Protein 3NQI (pdb70)

CATH classification: 2.40.50.500 (+1 more: 2.60.40.3220)

Organism: Bacteroides fragilis (strain ATCC 25285 / DSM 2151 / CCUG 4856 / JCM 11019 / LMG 10263 / NCTC 9343 / Onslow / VPI 2553 / EN-2) (NCBI:txid272559)

InterPro domains:
  IPR038179 NigD-like, N-terminal domain superfamily [G3DSA:2.40.50.500] (22-100)

Radius of gyration: 38.57 Å; Cα contacts (8 Å, |Δi|>4): 2277; chains: 4; bounding box: 58×123×106 Å

Foldseek 3Di:
DDKDKDDWFWDPPCAIWTAFLVGQIEAEPDPDGQDDDASFIFIWDFDPDDVYTYIHTPDRTGHFEAAEEEAQDAPDPPHAAAFWAFQFQWDDDDPGIDAWEDSALFKIKTKTKHFWADDDDPVVVVVGVVQKHWYWYFNLNPQAAQAQEGEIETHIGGPDDNVNQQPTDHIDIDMHMYGCPVVQVSSCVHHVDNHHQKYKYKGFHANPTIGSPDPRTDIDIDIYGRDHPD/DKDKADWFWDPPVAIWTAFLVQAIEAEPDPPGQDDDASFIFIWDFDPDDPRYTYIHTPDRTGHFEAAEEEDADAPGPPHAAAFWAFQDQWDDVDIDHWEASALFKIKTKTKHFWADDDPPVVVVVGVVQWHWYWYFNLNPQAAQAQEGETETHIGGNDDNVNQFPTDHIDIDMHMYGCPVVQVSNCVHHVDNGHQKYKYKGFHANHTTGSPDPRTDIDIDIYGRDDPD/DDKFKADWAWDPPVAIWTAFLVGQIEAEPDPDGQDDDASWIFIWDFPVVYTYIHTPDRTGHFEAAEEEAQDPPDPPHAAALWAFLFQWDDDDPGIDHWEDSALFKIKTKTKHFWADDDDPVVVVVGVVQWHWYWYFNLNVQAAQAQEGEIETHIGGPDDSVNQQPTDHIDIDMHMYGCPVVQVSSCVHHVDNGHQKYKYWGFHANPTTGSPDPRTDTDIDIYGRDHPD/DKDKDDWAWDPPCAIWTAFLVRAIEAEPDPDGQDDDASWIFIWDFPVGNYTYIHTPDRTGHFEAAEEEAQDPPGPPDAAAQWAWQDQWQDDDPDIDAWEDSALFKIKTKTKHFWDPDDDPVVVVVGVVQKHWYWYFNLNPQAAQAQEGEIETHIGGNDDNVNQFPTDHIDIDMHMYGCPVVQVSSCVHHVDNGHQKYKYWGFHANPTTGSPDPRTDIDIDIYGNDHPD

Structure (mmCIF, N/CA/C/O backbone):
data_3NQI
#
_entry.id   3NQI
#
_cell.length_a   157.490
_cell.length_b   77.227
_cell.length_c   97.406
_cell.angle_alpha   90.000
_cell.angle_beta   103.850
_cell.angle_gamma   90.000
#
_symmetry.space_group_name_H-M   'C 1 2 1'
#
loop_
_entity.id
_entity.type
_entity.pdbx_description
1 polymer 'Putative lipoprotein'
2 non-polymer 'CADMIUM ION'
3 non-polymer 'CHLORIDE ION'
4 non-polymer DI(HYDROXYETHYL)ETHER
5 non-polymer 'ACETATE ION'
6 water water
#
loop_
_atom_site.group_PDB
_atom_site.id
_atom_site.type_symbol
_atom_site.label_atom_id
_atom_site.label_alt_id
_atom_site.label_comp_id
_atom_site.label_asym_id
_atom_site.label_entity_id
_atom_site.label_seq_id
_atom_site.pdbx_PDB_ins_code
_atom_site.Cartn_x
_atom_site.Cartn_y
_atom_site.Cartn_z
_atom_site.occupancy
_atom_site.B_iso_or_equiv
_atom_site.auth_seq_id
_atom_site.auth_comp_id
_atom_site.auth_asym_id
_atom_site.auth_atom_id
_atom_site.pdbx_PDB_model_num
ATOM 1 N N . PRO A 1 9 ? -10.012 21.460 34.274 1.00 82.94 30 PRO A N 1
ATOM 2 C CA . PRO A 1 9 ? -9.895 21.673 32.821 1.00 76.57 30 PRO A CA 1
ATOM 3 C C . PRO A 1 9 ? -10.643 20.596 32.037 1.00 74.51 30 PRO A C 1
ATOM 4 O O . PRO A 1 9 ? -10.055 19.575 31.665 1.00 74.64 30 PRO A O 1
ATOM 8 N N . GLN A 1 10 ? -11.939 20.830 31.811 1.00 72.95 31 GLN A N 1
ATOM 9 C CA . GLN A 1 10 ? -12.819 19.864 31.148 1.00 71.49 31 GLN A CA 1
ATOM 10 C C . GLN A 1 10 ? -12.321 19.568 29.737 1.00 66.56 31 GLN A C 1
ATOM 11 O O . GLN A 1 10 ? -11.878 20.476 29.037 1.00 64.40 31 GLN A O 1
ATOM 13 N N . GLN A 1 11 ? -12.398 18.297 29.340 1.00 65.63 32 GLN A N 1
ATOM 14 C CA . GLN A 1 11 ? -12.010 17.844 28.010 1.00 61.05 32 GLN A CA 1
ATOM 15 C C . GLN A 1 11 ? -13.244 17.447 27.203 1.00 58.33 32 GLN A C 1
ATOM 16 O O . GLN A 1 11 ? -14.253 17.082 27.775 1.00 61.34 32 GLN A O 1
ATOM 22 N N . TRP A 1 12 ? -13.164 17.523 25.873 1.00 52.88 33 TRP A N 1
ATOM 23 C CA . TRP A 1 12 ? -14.289 17.179 25.011 1.00 49.57 33 TRP A CA 1
ATOM 24 C C . TRP A 1 12 ? -13.766 16.735 23.642 1.00 44.04 33 TRP A C 1
ATOM 25 O O . TRP A 1 12 ? -12.737 17.216 23.203 1.00 38.85 33 TRP A O 1
ATOM 36 N N . ALA A 1 13 ? -14.423 15.763 23.022 1.00 39.49 34 ALA A N 1
ATOM 37 C CA . ALA A 1 13 ? -14.154 15.447 21.612 1.00 38.42 34 ALA A CA 1
ATOM 38 C C . ALA A 1 13 ? -15.493 15.459 20.964 1.00 37.54 34 ALA A C 1
ATOM 39 O O . ALA A 1 13 ? -16.495 15.183 21.640 1.00 41.47 34 ALA A O 1
ATOM 41 N N . GLY A 1 14 ? -15.544 15.774 19.679 1.00 34.15 35 GLY A N 1
ATOM 42 C CA . GLY A 1 14 ? -16.804 15.755 18.978 1.00 32.73 35 GLY A CA 1
ATOM 43 C C . GLY A 1 14 ? -16.713 16.449 17.626 1.00 28.72 35 GLY A C 1
ATOM 44 O O . GLY A 1 14 ? -15.697 17.040 17.275 1.00 25.64 35 GLY A O 1
ATOM 45 N N . VAL A 1 15 ? -17.849 16.442 16.959 1.00 23.65 36 VAL A N 1
ATOM 46 C CA . VAL A 1 15 ? -18.008 16.937 15.606 1.00 25.95 36 VAL A CA 1
ATOM 47 C C . VAL A 1 15 ? -18.332 18.423 15.721 1.00 26.13 36 VAL A C 1
ATOM 48 O O . VAL A 1 15 ? -19.152 18.822 16.520 1.00 22.42 36 VAL A O 1
ATOM 52 N N . VAL A 1 16 ? -17.698 19.226 14.885 1.00 23.39 37 VAL A N 1
ATOM 53 C CA . VAL A 1 16 ? -17.887 20.674 14.891 1.00 24.32 37 VAL A CA 1
ATOM 54 C C . VAL A 1 16 ? -17.856 21.219 13.489 1.00 22.24 37 VAL A C 1
ATOM 55 O O . VAL A 1 16 ? -17.286 20.640 12.619 1.00 23.80 37 VAL A O 1
ATOM 59 N N . LYS A 1 17 ? -18.470 22.378 13.291 1.00 25.36 38 LYS A N 1
ATOM 60 C CA . LYS A 1 17 ? -18.360 23.091 12.048 1.00 23.73 38 LYS A CA 1
ATOM 61 C C . LYS A 1 17 ? -17.052 23.899 12.131 1.00 25.32 38 LYS A C 1
ATOM 62 O O . LYS A 1 17 ? -16.647 24.312 13.206 1.00 25.18 38 LYS A O 1
ATOM 68 N N . VAL A 1 18 ? -16.399 24.092 10.984 1.00 24.32 39 VAL A N 1
ATOM 69 C CA . VAL A 1 18 ? -15.143 24.815 10.906 1.00 24.48 39 VAL A CA 1
ATOM 70 C C . VAL A 1 18 ? -15.446 26.219 10.368 1.00 30.69 39 VAL A C 1
ATOM 71 O O . VAL A 1 18 ? -16.059 26.347 9.304 1.00 31.47 39 VAL A O 1
ATOM 75 N N . ASN A 1 19 ? -15.024 27.270 11.079 1.00 32.04 40 ASN A N 1
ATOM 76 C CA . ASN A 1 19 ? -15.223 28.643 10.584 1.00 36.27 40 ASN A CA 1
ATOM 77 C C . ASN A 1 19 ? -13.934 29.268 10.037 1.00 39.30 40 ASN A C 1
ATOM 78 O O . ASN A 1 19 ? -12.867 29.055 10.597 1.00 37.47 40 ASN A O 1
ATOM 83 N N . ASP A 1 20 ? -14.034 30.036 8.951 1.00 45.99 41 ASP A N 1
ATOM 84 C CA . ASP A 1 20 ? -12.944 30.921 8.509 1.00 51.97 41 ASP A CA 1
ATOM 85 C C . ASP A 1 20 ? -13.213 32.320 9.071 1.00 56.64 41 ASP A C 1
ATOM 86 O O . ASP A 1 20 ? -14.057 33.036 8.559 1.00 60.14 41 ASP A O 1
ATOM 91 N N . ARG A 1 21 ? -12.493 32.697 10.119 1.00 57.84 42 ARG A N 1
ATOM 92 C CA . ARG A 1 21 ? -12.680 33.990 10.769 1.00 63.11 42 ARG A CA 1
ATOM 93 C C . ARG A 1 21 ? -11.546 34.947 10.342 1.00 66.68 42 ARG A C 1
ATOM 94 O O . ARG A 1 21 ? -10.506 35.009 11.006 1.00 66.02 42 ARG A O 1
ATOM 112 N N . GLY A 1 23 ? -9.393 34.652 8.085 1.00 70.01 44 GLY A N 1
ATOM 113 C CA . GLY A 1 23 ? -8.174 33.851 7.916 1.00 66.88 44 GLY A CA 1
ATOM 114 C C . GLY A 1 23 ? -7.763 32.944 9.073 1.00 61.87 44 GLY A C 1
ATOM 115 O O . GLY A 1 23 ? -6.993 32.004 8.872 1.00 62.59 44 GLY A O 1
ATOM 116 N N . TYR A 1 24 ? -8.241 33.216 10.285 1.00 57.93 45 TYR A N 1
ATOM 117 C CA . TYR A 1 24 ? -7.970 32.341 11.418 1.00 52.16 45 TYR A CA 1
ATOM 118 C C . TYR A 1 24 ? -9.118 31.339 11.499 1.00 46.47 45 TYR A C 1
ATOM 119 O O . TYR A 1 24 ? -10.265 31.695 11.243 1.00 47.93 45 TYR A O 1
ATOM 128 N N . VAL A 1 25 ? -8.822 30.100 11.878 1.00 39.69 46 VAL A N 1
ATOM 129 C CA . VAL A 1 25 ? -9.855 29.068 11.974 1.00 34.16 46 VAL A CA 1
ATOM 130 C C . VAL A 1 25 ? -10.452 29.005 13.368 1.00 31.89 46 VAL A C 1
ATOM 131 O O . VAL A 1 25 ? -9.710 28.948 14.341 1.00 33.69 46 VAL A O 1
ATOM 135 N N . THR A 1 26 ? -11.782 29.023 13.484 1.00 31.41 47 THR A N 1
ATOM 136 C CA . THR A 1 26 ? -12.433 28.650 14.750 1.00 32.07 47 THR A CA 1
ATOM 137 C C . THR A 1 26 ? -13.414 27.500 14.466 1.00 29.82 47 THR A C 1
ATOM 138 O O . THR A 1 26 ? -13.571 27.094 13.326 1.00 28.68 47 THR A O 1
ATOM 142 N N . PHE A 1 27 ? -14.056 27.007 15.507 1.00 26.63 48 PHE A N 1
ATOM 143 C CA . PHE A 1 27 ? -15.078 25.962 15.386 1.00 28.84 48 PHE A CA 1
ATOM 144 C C . PHE A 1 27 ? -16.402 26.341 16.042 1.00 31.28 48 PHE A C 1
ATOM 145 O O . PHE A 1 27 ? -16.447 27.234 16.893 1.00 33.66 48 PHE A O 1
ATOM 153 N N . THR A 1 28 ? -17.473 25.670 15.629 1.00 30.74 49 THR A N 1
ATOM 154 C CA . THR A 1 28 ? -18.806 25.832 16.256 1.00 34.60 49 THR A CA 1
ATOM 155 C C . THR A 1 28 ? -19.385 24.468 16.603 1.00 32.74 49 THR A C 1
ATOM 156 O O . THR A 1 28 ? -19.502 23.628 15.722 1.00 29.30 49 THR A O 1
ATOM 160 N N . ASP A 1 29 ? -19.739 24.233 17.875 1.00 34.13 50 ASP A N 1
ATOM 161 C CA . ASP A 1 29 ? -20.278 22.917 18.243 1.00 34.89 50 ASP A CA 1
ATOM 162 C C . ASP A 1 29 ? -21.755 22.843 17.862 1.00 37.53 50 ASP A C 1
ATOM 163 O O . ASP A 1 29 ? -22.324 23.822 17.360 1.00 37.27 50 ASP A O 1
ATOM 168 N N . ALA A 1 30 ? -22.361 21.672 18.073 1.00 39.65 51 ALA A N 1
ATOM 169 C CA . ALA A 1 30 ? -23.780 21.425 17.695 1.00 42.03 51 ALA A CA 1
ATOM 170 C C . ALA A 1 30 ? -24.763 22.296 18.485 1.00 46.46 51 ALA A C 1
ATOM 171 O O . ALA A 1 30 ? -25.849 22.611 18.008 1.00 49.61 51 ALA A O 1
ATOM 173 N N . ALA A 1 31 ? -24.370 22.708 19.677 1.00 48.12 52 ALA A N 1
ATOM 174 C CA . ALA A 1 31 ? -25.160 23.661 20.461 1.00 53.23 52 ALA A CA 1
ATOM 175 C C . ALA A 1 31 ? -25.087 25.104 19.931 1.00 53.68 52 ALA A C 1
ATOM 176 O O . ALA A 1 31 ? -25.824 25.954 20.427 1.00 57.18 52 ALA A O 1
ATOM 178 N N . GLY A 1 32 ? -24.227 25.365 18.937 1.00 49.38 53 GLY A N 1
ATOM 179 C CA . GLY A 1 32 ? -23.993 26.709 18.406 1.00 49.52 53 GLY A CA 1
ATOM 180 C C . GLY A 1 32 ? -22.936 27.548 19.120 1.00 50.95 53 GLY A C 1
ATOM 181 O O . GLY A 1 32 ? -22.775 28.719 18.815 1.00 51.67 53 GLY A O 1
ATOM 182 N N . THR A 1 33 ? -22.199 26.970 20.068 1.00 49.76 54 THR A N 1
ATOM 183 C CA . THR A 1 33 ? -21.151 27.704 20.764 1.00 51.00 54 THR A CA 1
ATOM 184 C C . THR A 1 33 ? -19.904 27.807 19.876 1.00 46.48 54 THR A C 1
ATOM 185 O O . THR A 1 33 ? -19.460 26.792 19.334 1.00 41.26 54 THR A O 1
ATOM 189 N N . GLU A 1 34 ? -19.344 29.002 19.719 1.00 46.44 55 GLU A N 1
ATOM 190 C CA . GLU A 1 34 ? -18.068 29.142 18.999 1.00 44.07 55 GLU A CA 1
ATOM 191 C C . GLU A 1 34 ? -16.906 28.718 19.909 1.00 43.03 55 GLU A C 1
ATOM 192 O O . GLU A 1 34 ? -16.821 29.127 21.068 1.00 43.99 55 GLU A O 1
ATOM 198 N N . LEU A 1 35 ? -16.019 27.879 19.378 1.00 38.44 56 LEU A N 1
ATOM 199 C CA . LEU A 1 35 ? -14.833 27.420 20.120 1.00 37.06 56 LEU A CA 1
ATOM 200 C C . LEU A 1 35 ? -13.598 28.072 19.495 1.00 35.90 56 LEU A C 1
ATOM 201 O O . LEU A 1 35 ? -13.346 27.901 18.293 1.00 32.96 56 LEU A O 1
ATOM 206 N N . ILE A 1 36 ? -12.863 28.832 20.317 1.00 36.73 57 ILE A N 1
ATOM 207 C CA . ILE A 1 36 ? -11.740 29.649 19.845 1.00 39.45 57 ILE A CA 1
ATOM 208 C C . ILE A 1 36 ? -10.397 29.022 20.260 1.00 36.79 57 ILE A C 1
ATOM 209 O O . ILE A 1 36 ? -10.069 29.005 21.446 1.00 38.17 57 ILE A O 1
ATOM 214 N N . PRO A 1 37 ? -9.626 28.517 19.303 1.00 34.16 58 PRO A N 1
ATOM 215 C CA . PRO A 1 37 ? -8.343 27.925 19.673 1.00 34.51 58 PRO A CA 1
ATOM 216 C C . PRO A 1 37 ? -7.351 28.960 20.166 1.00 34.78 58 PRO A C 1
ATOM 217 O O . PRO A 1 37 ? -7.281 30.064 19.624 1.00 36.24 58 PRO A O 1
ATOM 221 N N . THR A 1 38 ? -6.638 28.602 21.223 1.00 34.54 59 THR A N 1
ATOM 222 C CA . THR A 1 38 ? -5.561 29.403 21.755 1.00 36.59 59 THR A CA 1
ATOM 223 C C . THR A 1 38 ? -4.203 28.708 21.591 1.00 35.12 59 THR A C 1
ATOM 224 O O . THR A 1 38 ? -3.201 29.190 22.111 1.00 34.73 59 THR A O 1
ATOM 228 N N . ASN A 1 39 ? -4.155 27.575 20.902 1.00 32.23 60 ASN A N 1
ATOM 229 C CA . ASN A 1 39 ? -2.869 26.962 20.546 1.00 32.89 60 ASN A CA 1
ATOM 230 C C . ASN A 1 39 ? -1.928 27.990 19.916 1.00 33.75 60 ASN A C 1
ATOM 231 O O . ASN A 1 39 ? -2.373 28.884 19.181 1.00 33.54 60 ASN A O 1
ATOM 236 N N . THR A 1 40 ? -0.641 27.893 20.243 1.00 34.61 61 THR A N 1
ATOM 237 C CA . THR A 1 40 ? 0.362 28.827 19.746 1.00 35.71 61 THR A CA 1
ATOM 238 C C . THR A 1 40 ? 0.741 28.530 18.299 1.00 35.17 61 THR A C 1
ATOM 239 O O . THR A 1 40 ? 1.181 29.428 17.584 1.00 40.57 61 THR A O 1
ATOM 243 N N . ILE A 1 41 ? 0.586 27.289 17.852 1.00 31.72 62 ILE A N 1
ATOM 244 C CA . ILE A 1 41 ? 0.751 26.968 16.421 1.00 32.84 62 ILE A CA 1
ATOM 245 C C . ILE A 1 41 ? -0.622 27.120 15.743 1.00 31.66 62 ILE A C 1
ATOM 246 O O . ILE A 1 41 ? -1.589 26.508 16.192 1.00 29.44 62 ILE A O 1
ATOM 251 N N . PRO A 1 42 ? -0.716 27.938 14.670 1.00 33.73 63 PRO A N 1
ATOM 252 C CA . PRO A 1 42 ? -2.004 28.177 14.010 1.00 33.96 63 PRO A CA 1
ATOM 253 C C . PRO A 1 42 ? -2.679 26.928 13.467 1.00 30.89 63 PRO A C 1
ATOM 254 O O . PRO A 1 42 ? -2.036 26.075 12.910 1.00 31.37 63 PRO A O 1
ATOM 258 N N . VAL A 1 43 ? -3.998 26.866 13.610 1.00 33.29 64 VAL A N 1
ATOM 259 C CA . VAL A 1 43 ? -4.832 25.830 12.967 1.00 30.20 64 VAL A CA 1
ATOM 260 C C . VAL A 1 43 ? -4.906 26.138 11.500 1.00 30.11 64 VAL A C 1
ATOM 261 O O . VAL A 1 43 ? -5.234 27.259 11.116 1.00 31.16 64 VAL A O 1
ATOM 265 N N . THR A 1 44 ? -4.539 25.173 10.671 1.00 28.87 65 THR A N 1
ATOM 266 C CA . THR A 1 44 ? -4.563 25.358 9.232 1.00 31.44 65 THR A CA 1
ATOM 267 C C . THR A 1 44 ? -5.533 24.414 8.489 1.00 32.12 65 THR A C 1
ATOM 268 O O . THR A 1 44 ? -5.543 24.354 7.254 1.00 33.32 65 THR A O 1
ATOM 272 N N . LEU A 1 45 ? -6.343 23.683 9.221 1.00 29.56 66 LEU A N 1
ATOM 273 C CA . LEU A 1 45 ? -7.352 22.758 8.614 1.00 28.92 66 LEU A CA 1
ATOM 274 C C . LEU A 1 45 ? -8.263 23.414 7.566 1.00 30.36 66 LEU A C 1
ATOM 275 O O . LEU A 1 45 ? -8.904 24.437 7.850 1.00 31.25 66 LEU A O 1
ATOM 280 N N . ASN A 1 46 ? -8.277 22.862 6.350 1.00 32.77 67 ASN A N 1
ATOM 281 C CA . ASN A 1 46 ? -9.169 23.318 5.284 1.00 35.44 67 ASN A CA 1
ATOM 282 C C . ASN A 1 46 ? -10.329 22.299 5.155 1.00 33.43 67 ASN A C 1
ATOM 283 O O . ASN A 1 46 ? -10.213 21.325 4.427 1.00 35.03 67 ASN A O 1
ATOM 288 N N . ALA A 1 47 ? -11.386 22.486 5.922 1.00 30.41 68 ALA A N 1
ATOM 289 C CA . ALA A 1 47 ? -12.517 21.565 5.880 1.00 28.64 68 ALA A CA 1
ATOM 290 C C . ALA A 1 47 ? -13.720 22.406 6.195 1.00 29.54 68 ALA A C 1
ATOM 291 O O . ALA A 1 47 ? -13.584 23.509 6.714 1.00 29.94 68 ALA A O 1
ATOM 293 N N . ARG A 1 48 ? -14.890 21.888 5.885 1.00 26.11 69 ARG A N 1
ATOM 294 C CA . ARG A 1 48 ? -16.138 22.546 6.223 1.00 27.57 69 ARG A CA 1
ATOM 295 C C . ARG A 1 48 ? -16.566 22.036 7.576 1.00 25.05 69 ARG A C 1
ATOM 296 O O . ARG A 1 48 ? -17.094 22.800 8.402 1.00 25.72 69 ARG A O 1
ATOM 312 N N . ALA A 1 50 ? -15.379 19.127 11.027 1.00 15.85 71 ALA A N 1
ATOM 313 C CA . ALA A 1 50 ? -14.211 18.477 11.631 1.00 19.12 71 ALA A CA 1
ATOM 314 C C . ALA A 1 50 ? -14.563 17.691 12.874 1.00 20.18 71 ALA A C 1
ATOM 315 O O . ALA A 1 50 ? -15.633 17.864 13.386 1.00 21.71 71 ALA A O 1
ATOM 317 N N . TYR A 1 51 ? -13.704 16.762 13.247 1.00 21.39 72 TYR A N 1
ATOM 318 C CA . TYR A 1 51 ? -13.707 16.138 14.571 1.00 22.26 72 TYR A CA 1
ATOM 319 C C . TYR A 1 51 ? -12.523 16.714 15.383 1.00 22.94 72 TYR A C 1
ATOM 320 O O . TYR A 1 51 ? -11.364 16.665 14.947 1.00 23.77 72 TYR A O 1
ATOM 329 N N . ILE A 1 52 ? -12.791 17.261 16.555 1.00 24.92 73 ILE A N 1
ATOM 330 C CA . ILE A 1 52 ? -11.723 17.793 17.398 1.00 24.45 73 ILE A CA 1
ATOM 331 C C . ILE A 1 52 ? -11.741 17.135 18.755 1.00 27.39 73 ILE A C 1
ATOM 332 O O . ILE A 1 52 ? -12.754 16.597 19.163 1.00 26.39 73 ILE A O 1
ATOM 337 N N . TYR A 1 53 ? -10.595 17.201 19.403 1.00 28.16 74 TYR A N 1
ATOM 338 C CA . TYR A 1 53 ? -10.367 16.739 20.727 1.00 32.68 74 TYR A CA 1
ATOM 339 C C . TYR A 1 53 ? -9.749 17.937 21.449 1.00 33.81 74 TYR A C 1
ATOM 340 O O . TYR A 1 53 ? -8.700 18.457 21.062 1.00 33.80 74 TYR A O 1
ATOM 349 N N . CYS A 1 54 ? -10.404 18.401 22.497 1.00 37.30 75 CYS A N 1
ATOM 350 C CA . CYS A 1 54 ? -10.010 19.650 23.073 1.00 37.42 75 CYS A CA 1
ATOM 351 C C . CYS A 1 54 ? -10.196 19.741 24.589 1.00 39.89 75 CYS A C 1
ATOM 352 O O . CYS A 1 54 ? -10.812 18.866 25.240 1.00 39.43 75 CYS A O 1
ATOM 355 N N . GLN A 1 55 ? -9.614 20.796 25.147 1.00 39.49 76 GLN A N 1
ATOM 356 C CA . GLN A 1 55 ? -9.925 21.166 26.524 1.00 45.40 76 GLN A CA 1
ATOM 357 C C . GLN A 1 55 ? -10.270 22.655 26.638 1.00 46.42 76 GLN A C 1
ATOM 358 O O . GLN A 1 55 ? -9.822 23.482 25.838 1.00 43.63 76 GLN A O 1
ATOM 364 N N . VAL A 1 56 ? -11.121 22.976 27.611 1.00 51.42 77 VAL A N 1
ATOM 365 C CA . VAL A 1 56 ? -11.541 24.348 27.857 1.00 53.61 77 VAL A CA 1
ATOM 366 C C . VAL A 1 56 ? -10.443 25.016 28.673 1.00 54.86 77 VAL A C 1
ATOM 367 O O . VAL A 1 56 ? -9.941 24.439 29.648 1.00 58.60 77 VAL A O 1
ATOM 371 N N . ASP A 1 57 ? -10.040 26.217 28.259 1.00 54.49 78 ASP A N 1
ATOM 372 C CA . ASP A 1 57 ? -8.999 26.952 28.966 1.00 57.75 78 ASP A CA 1
ATOM 373 C C . ASP A 1 57 ? -9.571 27.501 30.273 1.00 63.54 78 ASP A C 1
ATOM 374 O O . ASP A 1 57 ? -10.763 27.784 30.360 1.00 65.61 78 ASP A O 1
ATOM 379 N N . GLU A 1 58 ? -8.708 27.649 31.271 1.00 68.02 79 GLU A N 1
ATOM 380 C CA . GLU A 1 58 ? -9.098 28.140 32.588 1.00 74.84 79 GLU A CA 1
ATOM 381 C C . GLU A 1 58 ? -9.369 29.660 32.542 1.00 77.42 79 GLU A C 1
ATOM 382 O O . GLU A 1 58 ? -8.682 30.383 31.809 1.00 75.76 79 GLU A O 1
ATOM 388 N N . GLY A 1 59 ? -10.359 30.118 33.320 1.00 82.23 80 GLY A N 1
ATOM 389 C CA . GLY A 1 59 ? -10.816 31.522 33.346 1.00 85.59 80 GLY A CA 1
ATOM 390 C C . GLY A 1 59 ? -12.116 31.761 32.569 1.00 86.62 80 GLY A C 1
ATOM 391 O O . GLY A 1 59 ? -12.093 32.396 31.514 1.00 86.30 80 GLY A O 1
ATOM 392 N N . GLN A 1 60 ? -13.251 31.269 33.075 1.00 89.17 81 GLN A N 1
ATOM 393 C CA . GLN A 1 60 ? -14.536 31.377 32.352 1.00 89.94 81 GLN A CA 1
ATOM 394 C C . GLN A 1 60 ? -15.278 32.665 32.674 1.00 94.14 81 GLN A C 1
ATOM 395 O O . GLN A 1 60 ? -16.461 32.795 32.350 1.00 97.48 81 GLN A O 1
ATOM 397 N N . LYS A 1 67 ? -21.177 33.328 24.356 1.00 79.29 88 LYS A N 1
ATOM 398 C CA . LYS A 1 67 ? -21.417 32.627 23.107 1.00 74.62 88 LYS A CA 1
ATOM 399 C C . LYS A 1 67 ? -20.133 32.011 22.530 1.00 69.02 88 LYS A C 1
ATOM 400 O O . LYS A 1 67 ? -20.189 31.310 21.522 1.00 64.32 88 LYS A O 1
ATOM 402 N N . SER A 1 68 ? -18.991 32.279 23.172 1.00 68.58 89 SER A N 1
ATOM 403 C CA . SER A 1 68 ? -17.673 31.847 22.703 1.00 64.52 89 SER A CA 1
ATOM 404 C C . SER A 1 68 ? -16.865 31.317 23.856 1.00 62.57 89 SER A C 1
ATOM 405 O O . SER A 1 68 ? -16.896 31.879 24.924 1.00 65.58 89 SER A O 1
ATOM 408 N N . ILE A 1 69 ? -16.114 30.259 23.620 1.00 56.57 90 ILE A N 1
ATOM 409 C CA . ILE A 1 69 ? -15.294 29.634 24.641 1.00 55.70 90 ILE A CA 1
ATOM 410 C C . ILE A 1 69 ? -13.897 29.471 24.045 1.00 50.32 90 ILE A C 1
ATOM 411 O O . ILE A 1 69 ? -13.754 29.032 22.901 1.00 44.68 90 ILE A O 1
ATOM 416 N N . LYS A 1 70 ? -12.876 29.834 24.809 1.00 48.42 91 LYS A N 1
ATOM 417 C CA . LYS A 1 70 ? -11.492 29.642 24.373 1.00 46.82 91 LYS A CA 1
ATOM 418 C C . LYS A 1 70 ? -11.080 28.198 24.655 1.00 43.08 91 LYS A C 1
ATOM 419 O O . LYS A 1 70 ? -11.298 27.703 25.766 1.00 43.76 91 LYS A O 1
ATOM 425 N N . ILE A 1 71 ? -10.497 27.521 23.670 1.00 37.85 92 ILE A N 1
ATOM 426 C CA . ILE A 1 71 ? -10.086 26.129 23.857 1.00 36.94 92 ILE A CA 1
ATOM 427 C C . ILE A 1 71 ? -8.622 25.878 23.480 1.00 35.84 92 ILE A C 1
ATOM 428 O O . ILE A 1 71 ? -8.019 26.617 22.733 1.00 34.84 92 ILE A O 1
ATOM 433 N N . THR A 1 72 ? -8.084 24.797 24.012 1.00 37.24 93 THR A N 1
ATOM 434 C CA . THR A 1 72 ? -6.803 24.266 23.585 1.00 36.56 93 THR A CA 1
ATOM 435 C C . THR A 1 72 ? -7.068 22.927 22.901 1.00 32.61 93 THR A C 1
ATOM 436 O O . THR A 1 72 ? -7.602 22.018 23.507 1.00 32.32 93 THR A O 1
ATOM 440 N N . LEU A 1 73 ? -6.703 22.819 21.621 1.00 29.82 94 LEU A N 1
ATOM 441 C CA . LEU A 1 73 ? -6.785 21.567 20.915 1.00 29.47 94 LEU A CA 1
ATOM 442 C C . LEU A 1 73 ? -5.733 20.639 21.483 1.00 32.14 94 LEU A C 1
ATOM 443 O O . LEU A 1 73 ? -4.578 21.047 21.710 1.00 32.31 94 LEU A O 1
ATOM 448 N N . LEU A 1 74 ? -6.143 19.398 21.730 1.00 32.63 95 LEU A N 1
ATOM 449 C CA . LEU A 1 74 ? -5.266 18.356 22.253 1.00 33.93 95 LEU A CA 1
ATOM 450 C C . LEU A 1 74 ? -4.763 17.358 21.168 1.00 34.59 95 LEU A C 1
ATOM 451 O O . LEU A 1 74 ? -3.975 16.452 21.458 1.00 37.40 95 LEU A O 1
ATOM 456 N N . ALA A 1 75 ? -5.219 17.509 19.926 1.00 31.51 96 ALA A N 1
ATOM 457 C CA . ALA A 1 75 ? -4.756 16.664 18.834 1.00 31.29 96 ALA A CA 1
ATOM 458 C C . ALA A 1 75 ? -4.927 17.491 17.606 1.00 28.51 96 ALA A C 1
ATOM 459 O O . ALA A 1 75 ? -5.665 18.466 17.633 1.00 27.18 96 ALA A O 1
ATOM 461 N N . ASP A 1 76 ? -4.264 17.102 16.523 1.00 27.61 97 ASP A N 1
ATOM 462 C CA . ASP A 1 76 ? -4.466 17.801 15.257 1.00 28.73 97 ASP A CA 1
ATOM 463 C C . ASP A 1 76 ? -5.924 17.646 14.766 1.00 28.45 97 ASP A C 1
ATOM 464 O O . ASP A 1 76 ? -6.410 16.533 14.603 1.00 27.75 97 ASP A O 1
ATOM 469 N N . PRO A 1 77 ? -6.620 18.757 14.513 1.00 26.67 98 PRO A N 1
ATOM 470 C CA . PRO A 1 77 ? -8.019 18.612 14.089 1.00 27.64 98 PRO A CA 1
ATOM 471 C C . PRO A 1 77 ? -8.147 17.747 12.838 1.00 27.42 98 PRO A C 1
ATOM 472 O O . PRO A 1 77 ? -7.275 17.759 11.990 1.00 27.41 98 PRO A O 1
ATOM 476 N N . THR A 1 78 ? -9.201 16.959 12.737 1.00 24.99 99 THR A N 1
ATOM 477 C CA . THR A 1 78 ? -9.385 16.100 11.555 1.00 24.93 99 THR A CA 1
ATOM 478 C C . THR A 1 78 ? -10.570 16.531 10.699 1.00 21.70 99 THR A C 1
ATOM 479 O O . THR A 1 78 ? -11.680 16.578 11.155 1.00 20.46 99 THR A O 1
ATOM 483 N N . GLY A 1 79 ? -10.379 16.729 9.407 1.00 21.86 100 GLY A N 1
ATOM 484 C CA . GLY A 1 79 ? -11.508 17.057 8.582 1.00 24.25 100 GLY A CA 1
ATOM 485 C C . GLY A 1 79 ? -12.355 15.821 8.332 1.00 23.69 100 GLY A C 1
ATOM 486 O O . GLY A 1 79 ? -11.830 14.732 8.182 1.00 23.40 100 GLY A O 1
ATOM 487 N N . ILE A 1 80 ? -13.674 15.974 8.275 1.00 19.15 101 ILE A N 1
ATOM 488 C CA . ILE A 1 80 ? -14.524 14.802 8.045 1.00 17.69 101 ILE A CA 1
ATOM 489 C C . ILE A 1 80 ? -15.572 14.985 6.937 1.00 20.98 101 ILE A C 1
ATOM 490 O O . ILE A 1 80 ? -16.611 14.326 6.930 1.00 21.76 101 ILE A O 1
ATOM 495 N N . ASP A 1 81 ? -15.319 15.908 6.018 1.00 23.05 102 ASP A N 1
ATOM 496 C CA . ASP A 1 81 ? -16.234 16.177 4.913 1.00 23.35 102 ASP A CA 1
ATOM 497 C C . ASP A 1 81 ? -16.388 14.963 4.010 1.00 23.63 102 ASP A C 1
ATOM 498 O O . ASP A 1 81 ? -15.402 14.324 3.644 1.00 22.04 102 ASP A O 1
ATOM 503 N N . ALA A 1 82 ? -17.630 14.687 3.620 1.00 19.95 103 ALA A N 1
ATOM 504 C CA . ALA A 1 82 ? -17.944 13.671 2.639 1.00 20.82 103 ALA A CA 1
ATOM 505 C C . ALA A 1 82 ? -18.998 14.166 1.620 1.00 21.43 103 ALA A C 1
ATOM 506 O O . ALA A 1 82 ? -19.674 15.156 1.846 1.00 18.90 103 ALA A O 1
ATOM 508 N N . THR A 1 83 ? -19.053 13.523 0.447 1.00 18.56 104 THR A N 1
ATOM 509 C CA . THR A 1 83 ? -19.909 13.963 -0.631 1.00 19.87 104 THR A CA 1
ATOM 510 C C . THR A 1 83 ? -21.325 13.430 -0.639 1.00 20.81 104 THR A C 1
ATOM 511 O O . THR A 1 83 ? -21.556 12.233 -0.521 1.00 19.96 104 THR A O 1
ATOM 515 N N . ALA A 1 84 ? -22.275 14.344 -0.761 1.00 19.51 105 ALA A N 1
ATOM 516 C CA . ALA A 1 84 ? -23.684 13.969 -0.986 1.00 21.73 105 ALA A CA 1
ATOM 517 C C . ALA A 1 84 ? -24.078 14.422 -2.386 1.00 23.63 105 ALA A C 1
ATOM 518 O O . ALA A 1 84 ? -23.767 15.532 -2.787 1.00 24.03 105 ALA A O 1
ATOM 520 N N . ILE A 1 85 ? -24.698 13.552 -3.153 1.00 21.44 106 ILE A N 1
ATOM 521 C CA . ILE A 1 85 ? -25.104 13.876 -4.492 1.00 22.20 106 ILE A CA 1
ATOM 522 C C . ILE A 1 85 ? -26.584 13.540 -4.804 1.00 25.48 106 ILE A C 1
ATOM 523 O O . ILE A 1 85 ? -27.230 12.751 -4.084 1.00 23.50 106 ILE A O 1
ATOM 528 N N . THR A 1 86 ? -27.124 14.165 -5.865 1.00 23.68 107 THR A N 1
ATOM 529 C CA . THR A 1 86 ? -28.404 13.784 -6.402 1.00 26.27 107 THR A CA 1
ATOM 530 C C . THR A 1 86 ? -28.108 13.273 -7.783 1.00 28.17 107 THR A C 1
ATOM 531 O O . THR A 1 86 ? -27.219 13.764 -8.436 1.00 29.26 107 THR A O 1
ATOM 535 N N . THR A 1 87 ? -28.812 12.245 -8.187 1.00 26.79 108 THR A N 1
ATOM 536 C CA . THR A 1 87 ? -28.764 11.782 -9.560 1.00 30.11 108 THR A CA 1
ATOM 537 C C . THR A 1 87 ? -30.170 11.182 -9.786 1.00 28.57 108 THR A C 1
ATOM 538 O O . THR A 1 87 ? -30.830 10.845 -8.832 1.00 26.06 108 THR A O 1
ATOM 542 N N . PRO A 1 88 ? -30.640 11.115 -11.021 1.00 29.36 109 PRO A N 1
ATOM 543 C CA . PRO A 1 88 ? -32.044 10.694 -11.185 1.00 31.94 109 PRO A CA 1
ATOM 544 C C . PRO A 1 88 ? -32.342 9.262 -10.781 1.00 30.41 109 PRO A C 1
ATOM 545 O O . PRO A 1 88 ? -33.356 9.011 -10.176 1.00 29.14 109 PRO A O 1
ATOM 549 N N . LYS A 1 89 ? -31.458 8.338 -11.129 1.00 31.57 110 LYS A N 1
ATOM 550 C CA . LYS A 1 89 ? -31.646 6.920 -10.833 1.00 31.43 110 LYS A CA 1
ATOM 551 C C . LYS A 1 89 ? -30.316 6.149 -10.863 1.00 32.59 110 LYS A C 1
ATOM 552 O O . LYS A 1 89 ? -29.297 6.690 -11.264 1.00 33.27 110 LYS A O 1
ATOM 558 N N . VAL A 1 90 ? -30.338 4.876 -10.493 1.00 32.78 111 VAL A N 1
ATOM 559 C CA . VAL A 1 90 ? -29.115 4.078 -10.491 1.00 35.36 111 VAL A CA 1
ATOM 560 C C . VAL A 1 90 ? -28.527 4.001 -11.903 1.00 38.34 111 VAL A C 1
ATOM 561 O O . VAL A 1 90 ? -29.250 3.794 -12.861 1.00 39.79 111 VAL A O 1
ATOM 565 N N . GLY A 1 91 ? -27.219 4.213 -12.033 1.00 42.47 112 GLY A N 1
ATOM 566 C CA . GLY A 1 91 ? -26.534 4.092 -13.339 1.00 44.88 112 GLY A CA 1
ATOM 567 C C . GLY A 1 91 ? -26.327 5.399 -14.093 1.00 47.80 112 GLY A C 1
ATOM 568 O O . GLY A 1 91 ? -25.674 5.406 -15.143 1.00 51.08 112 GLY A O 1
ATOM 569 N N . GLU A 1 92 ? -26.875 6.502 -13.583 1.00 48.25 113 GLU A N 1
ATOM 570 C CA . GLU A 1 92 ? -26.717 7.821 -14.222 1.00 49.49 113 GLU A CA 1
ATOM 571 C C . GLU A 1 92 ? -25.512 8.547 -13.663 1.00 48.97 113 GLU A C 1
ATOM 572 O O . GLU A 1 92 ? -24.952 8.153 -12.647 1.00 46.94 113 GLU A O 1
ATOM 578 N N . SER A 1 93 ? -25.166 9.649 -14.319 1.00 50.66 114 SER A N 1
ATOM 579 C CA . SER A 1 93 ? -24.015 10.489 -13.968 1.00 50.48 114 SER A CA 1
ATOM 580 C C . SER A 1 93 ? -23.887 10.854 -12.487 1.00 47.76 114 SER A C 1
ATOM 581 O O . SER A 1 93 ? -24.830 11.314 -11.846 1.00 48.57 114 SER A O 1
ATOM 584 N N . GLY A 1 94 ? -22.684 10.674 -11.966 1.00 45.40 115 GLY A N 1
ATOM 585 C CA . GLY A 1 94 ? -22.418 10.858 -10.553 1.00 42.12 115 GLY A CA 1
ATOM 586 C C . GLY A 1 94 ? -22.746 9.664 -9.671 1.00 38.87 115 GLY A C 1
ATOM 587 O O . GLY A 1 94 ? -22.376 9.673 -8.494 1.00 39.27 115 GLY A O 1
ATOM 588 N N . ASP A 1 95 ? -23.464 8.658 -10.180 1.00 37.65 116 ASP A N 1
ATOM 589 C CA . ASP A 1 95 ? -23.814 7.493 -9.321 1.00 35.85 116 ASP A CA 1
ATOM 590 C C . ASP A 1 95 ? -22.553 6.689 -8.960 1.00 33.93 116 ASP A C 1
ATOM 591 O O . ASP A 1 95 ? -21.549 6.739 -9.663 1.00 33.88 116 ASP A O 1
ATOM 596 N N . VAL A 1 96 ? -22.623 5.982 -7.855 1.00 29.87 117 VAL A N 1
ATOM 597 C CA . VAL A 1 96 ? -21.504 5.227 -7.306 1.00 28.34 117 VAL A CA 1
ATOM 598 C C . VAL A 1 96 ? -22.013 3.809 -6.988 1.00 28.46 117 VAL A C 1
ATOM 599 O O . VAL A 1 96 ? -23.119 3.640 -6.461 1.00 27.17 117 VAL A O 1
ATOM 603 N N . THR A 1 97 ? -21.209 2.803 -7.299 1.00 27.21 118 THR A N 1
ATOM 604 C CA A THR A 1 97 ? -21.554 1.415 -7.016 0.70 26.75 118 THR A CA 1
ATOM 605 C CA B THR A 1 97 ? -21.559 1.416 -7.002 0.30 26.85 118 THR A CA 1
ATOM 606 C C . THR A 1 97 ? -20.829 0.972 -5.741 1.00 24.86 118 THR A C 1
ATOM 607 O O . THR A 1 97 ? -19.607 1.102 -5.632 1.00 25.42 118 THR A O 1
ATOM 614 N N . THR A 1 98 ? -21.583 0.488 -4.761 1.00 23.24 119 THR A N 1
ATOM 615 C CA . THR A 1 98 ? -20.983 -0.031 -3.552 1.00 21.66 119 THR A CA 1
ATOM 616 C C . THR A 1 98 ? -20.153 -1.283 -3.860 1.00 22.36 119 THR A C 1
ATOM 617 O O . THR A 1 98 ? -20.591 -2.140 -4.649 1.00 23.81 119 THR A O 1
ATOM 621 N N . ASN A 1 99 ? -18.939 -1.364 -3.314 1.00 19.49 120 ASN A N 1
ATOM 622 C CA . ASN A 1 99 ? -18.164 -2.589 -3.426 1.00 20.37 120 ASN A CA 1
ATOM 623 C C . ASN A 1 99 ? -17.652 -3.174 -2.143 1.00 19.96 120 ASN A C 1
ATOM 624 O O . ASN A 1 99 ? -16.830 -4.111 -2.170 1.00 23.09 120 ASN A O 1
ATOM 629 N N . ALA A 1 100 ? -18.153 -2.681 -1.028 1.00 20.70 121 ALA A N 1
ATOM 630 C CA . ALA A 1 100 ? -17.758 -3.179 0.278 1.00 19.57 121 ALA A CA 1
ATOM 631 C C . ALA A 1 100 ? -18.861 -2.909 1.250 1.00 20.39 121 ALA A C 1
ATOM 632 O O . ALA A 1 100 ? -19.587 -1.939 1.089 1.00 19.31 121 ALA A O 1
ATOM 634 N N . PRO A 1 101 ? -19.016 -3.789 2.254 1.00 21.00 122 PRO A N 1
ATOM 635 C CA . PRO A 1 101 ? -19.946 -3.557 3.303 1.00 20.26 122 PRO A CA 1
ATOM 636 C C . PRO A 1 101 ? -19.291 -2.822 4.488 1.00 22.95 122 PRO A C 1
ATOM 637 O O . PRO A 1 101 ? -18.133 -3.133 4.845 1.00 19.83 122 PRO A O 1
ATOM 641 N N . VAL A 1 102 ? -20.064 -1.936 5.134 1.00 21.51 123 VAL A N 1
ATOM 642 C CA . VAL A 1 102 ? -19.676 -1.383 6.426 1.00 21.97 123 VAL A CA 1
ATOM 643 C C . VAL A 1 102 ? -19.936 -2.429 7.491 1.00 23.22 123 VAL A C 1
ATOM 644 O O . VAL A 1 102 ? -20.666 -3.427 7.277 1.00 22.77 123 VAL A O 1
ATOM 648 N N . GLY A 1 103 ? -19.324 -2.207 8.647 1.00 20.76 124 GLY A N 1
ATOM 649 C CA . GLY A 1 103 ? -19.596 -2.994 9.814 1.00 19.92 124 GLY A CA 1
ATOM 650 C C . GLY A 1 103 ? -20.895 -2.515 10.403 1.00 22.86 124 GLY A C 1
ATOM 651 O O . GLY A 1 103 ? -21.752 -3.318 10.730 1.00 25.55 124 GLY A O 1
ATOM 652 N N . SER A 1 104 ? -20.999 -1.191 10.605 1.00 21.69 125 SER A N 1
ATOM 653 C CA A SER A 1 104 ? -22.229 -0.551 11.081 0.50 20.89 125 SER A CA 1
ATOM 654 C CA B SER A 1 104 ? -22.168 -0.549 11.201 0.50 19.98 125 SER A CA 1
ATOM 655 C C . SER A 1 104 ? -22.081 0.955 10.942 1.00 20.78 125 SER A C 1
ATOM 656 O O . SER A 1 104 ? -20.991 1.458 10.679 1.00 19.86 125 SER A O 1
ATOM 661 N N . LEU A 1 105 ? -23.201 1.675 11.053 1.00 19.17 126 LEU A N 1
ATOM 662 C CA . LEU A 1 105 ? -23.171 3.143 11.084 1.00 18.74 126 LEU A CA 1
ATOM 663 C C . LEU A 1 105 ? -23.434 3.553 12.532 1.00 20.58 126 LEU A C 1
ATOM 664 O O . LEU A 1 105 ? -24.195 4.466 12.836 1.00 21.68 126 LEU A O 1
ATOM 669 N N . SER A 1 106 ? -22.721 2.896 13.418 1.00 22.24 127 SER A N 1
ATOM 670 C CA A SER A 1 106 ? -22.792 3.191 14.829 0.50 22.36 127 SER A CA 1
ATOM 671 C CA B SER A 1 106 ? -22.792 3.195 14.828 0.50 21.64 127 SER A CA 1
ATOM 672 C C . SER A 1 106 ? -21.539 2.703 15.564 1.00 26.05 127 SER A C 1
ATOM 673 O O . SER A 1 106 ? -20.917 1.698 15.178 1.00 26.17 127 SER A O 1
ATOM 678 N N . PHE A 1 107 ? -21.159 3.428 16.607 1.00 24.85 128 PHE A N 1
ATOM 679 C CA . PHE A 1 107 ? -20.063 3.010 17.500 1.00 27.51 128 PHE A CA 1
ATOM 680 C C . PHE A 1 107 ? -20.207 3.786 18.789 1.00 28.94 128 PHE A C 1
ATOM 681 O O . PHE A 1 107 ? -21.164 4.565 18.943 1.00 24.28 128 PHE A O 1
ATOM 689 N N . VAL A 1 108 ? -19.289 3.562 19.714 1.00 31.34 129 VAL A N 1
ATOM 690 C CA . VAL A 1 108 ? -19.341 4.237 20.995 1.00 33.48 129 VAL A CA 1
ATOM 691 C C . VAL A 1 108 ? -18.646 5.585 20.899 1.00 30.34 129 VAL A C 1
ATOM 692 O O . VAL A 1 108 ? -17.529 5.705 20.397 1.00 31.66 129 VAL A O 1
ATOM 696 N N . SER A 1 109 ? -19.353 6.612 21.339 1.00 31.00 130 SER A N 1
ATOM 697 C CA . SER A 1 109 ? -18.797 7.951 21.481 1.00 31.78 130 SER A CA 1
ATOM 698 C C . SER A 1 109 ? -19.206 8.497 22.815 1.00 33.56 130 SER A C 1
ATOM 699 O O . SER A 1 109 ? -20.391 8.513 23.134 1.00 31.54 130 SER A O 1
ATOM 702 N N . GLY A 1 110 ? -18.244 8.958 23.604 1.00 34.07 131 GLY A N 1
ATOM 703 C CA . GLY A 1 110 ? -18.561 9.379 24.988 1.00 34.95 131 GLY A CA 1
ATOM 704 C C . GLY A 1 110 ? -19.042 8.195 25.830 1.00 37.27 131 GLY A C 1
ATOM 705 O O . GLY A 1 110 ? -18.433 7.130 25.809 1.00 39.77 131 GLY A O 1
ATOM 706 N N . TYR A 1 111 ? -20.142 8.381 26.547 1.00 38.15 132 TYR A N 1
ATOM 707 C CA . TYR A 1 111 ? -20.739 7.360 27.364 1.00 38.83 132 TYR A CA 1
ATOM 708 C C . TYR A 1 111 ? -21.845 6.555 26.717 1.00 38.31 132 TYR A C 1
ATOM 709 O O . TYR A 1 111 ? -22.560 5.851 27.399 1.00 39.84 132 TYR A O 1
ATOM 718 N N . SER A 1 112 ? -21.978 6.589 25.395 1.00 37.10 133 SER A N 1
ATOM 719 C CA A SER A 1 112 ? -23.105 5.928 24.749 0.50 35.42 133 SER A CA 1
ATOM 720 C CA B SER A 1 112 ? -23.082 5.880 24.756 0.50 35.66 133 SER A CA 1
ATOM 721 C C . SER A 1 112 ? -22.742 5.590 23.316 1.00 33.99 133 SER A C 1
ATOM 722 O O . SER A 1 112 ? -21.673 5.965 22.841 1.00 36.28 133 SER A O 1
ATOM 727 N N . THR A 1 113 ? -23.641 4.885 22.645 1.00 32.60 134 THR A N 1
ATOM 728 C CA A THR A 1 113 ? -23.550 4.610 21.193 0.50 30.66 134 THR A CA 1
ATOM 729 C CA B THR A 1 113 ? -23.476 4.630 21.207 0.50 28.32 134 THR A CA 1
ATOM 730 C C . THR A 1 113 ? -24.111 5.792 20.426 1.00 28.60 134 THR A C 1
ATOM 731 O O . THR A 1 113 ? -25.066 6.412 20.840 1.00 27.95 134 THR A O 1
ATOM 738 N N . VAL A 1 114 ? -23.557 6.089 19.268 1.00 25.45 135 VAL A N 1
ATOM 739 C CA . VAL A 1 114 ? -24.074 7.141 18.458 1.00 24.43 135 VAL A CA 1
ATOM 740 C C . VAL A 1 114 ? -24.360 6.504 17.096 1.00 21.39 135 VAL A C 1
ATOM 741 O O . VAL A 1 114 ? -23.748 5.491 16.751 1.00 20.51 135 VAL A O 1
ATOM 745 N N . ALA A 1 115 ? -25.367 7.040 16.426 1.00 20.10 136 ALA A N 1
ATOM 746 C CA . ALA A 1 115 ? -25.891 6.563 15.128 1.00 22.18 136 ALA A CA 1
ATOM 747 C C . ALA A 1 115 ? -26.024 7.765 14.192 1.00 18.15 136 ALA A C 1
ATOM 748 O O . ALA A 1 115 ? -25.728 8.911 14.611 1.00 19.16 136 ALA A O 1
ATOM 750 N N . PRO A 1 116 ? -26.410 7.567 12.914 1.00 19.74 137 PRO A N 1
ATOM 751 C CA . PRO A 1 116 ? -26.484 8.759 12.065 1.00 19.92 137 PRO A CA 1
ATOM 752 C C . PRO A 1 116 ? -27.366 9.820 12.694 1.00 20.06 137 PRO A C 1
ATOM 753 O O . PRO A 1 116 ? -28.414 9.487 13.262 1.00 17.46 137 PRO A O 1
ATOM 757 N N . PHE A 1 117 ? -26.921 11.069 12.632 1.00 18.77 138 PHE A N 1
ATOM 758 C CA . PHE A 1 117 ? -27.579 12.149 13.352 1.00 20.45 138 PHE A CA 1
ATOM 759 C C . PHE A 1 117 ? -27.540 13.479 12.630 1.00 20.52 138 PHE A C 1
ATOM 760 O O . PHE A 1 117 ? -26.784 13.655 11.695 1.00 18.41 138 PHE A O 1
ATOM 768 N N . GLN A 1 118 ? -28.362 14.416 13.091 1.00 18.67 139 GLN A N 1
ATOM 769 C CA . GLN A 1 118 ? -28.456 15.717 12.505 1.00 19.89 139 GLN A CA 1
ATOM 770 C C . GLN A 1 118 ? -27.541 16.666 13.234 1.00 20.32 139 GLN A C 1
ATOM 771 O O . GLN A 1 118 ? -27.624 16.804 14.446 1.00 19.79 139 GLN A O 1
ATOM 777 N N . PHE A 1 119 ? -26.658 17.328 12.525 1.00 18.85 140 PHE A N 1
ATOM 778 C CA . PHE A 1 119 ? -25.791 18.342 13.161 1.00 21.44 140 PHE A CA 1
ATOM 779 C C . PHE A 1 119 ? -26.460 19.737 13.160 1.00 20.91 140 PHE A C 1
ATOM 780 O O . PHE A 1 119 ? -26.482 20.464 14.180 1.00 19.46 140 PHE A O 1
ATOM 788 N N . SER A 1 120 ? -26.968 20.113 12.003 1.00 18.54 141 SER A N 1
ATOM 789 C CA . SER A 1 120 ? -27.631 21.421 11.804 1.00 21.31 141 SER A CA 1
ATOM 790 C C . SER A 1 120 ? -28.721 21.224 10.727 1.00 21.58 141 SER A C 1
ATOM 791 O O . SER A 1 120 ? -28.944 20.123 10.264 1.00 20.09 141 SER A O 1
ATOM 794 N N . GLU A 1 121 ? -29.409 22.291 10.341 1.00 20.87 142 GLU A N 1
ATOM 795 C CA . GLU A 1 121 ? -30.432 22.180 9.321 1.00 20.68 142 GLU A CA 1
ATOM 796 C C . GLU A 1 121 ? -29.838 21.751 8.008 1.00 19.90 142 GLU A C 1
ATOM 797 O O . GLU A 1 121 ? -30.533 21.147 7.211 1.00 23.67 142 GLU A O 1
ATOM 803 N N . ASN A 1 122 ? -28.559 22.032 7.816 1.00 18.69 143 ASN A N 1
ATOM 804 C CA . ASN A 1 122 ? -27.862 21.748 6.524 1.00 21.46 143 ASN A CA 1
ATOM 805 C C . ASN A 1 122 ? -26.928 20.533 6.488 1.00 19.16 143 ASN A C 1
ATOM 806 O O . ASN A 1 122 ? -26.351 20.216 5.433 1.00 18.63 143 ASN A O 1
ATOM 811 N N . THR A 1 123 ? -26.675 19.935 7.651 1.00 18.28 144 THR A N 1
ATOM 812 C CA . THR A 1 123 ? -25.637 18.912 7.781 1.00 19.68 144 THR A CA 1
ATOM 813 C C . THR A 1 123 ? -26.081 17.716 8.597 1.00 18.44 144 THR A C 1
ATOM 814 O O . THR A 1 123 ? -26.590 17.851 9.712 1.00 17.14 144 THR A O 1
ATOM 818 N N . ILE A 1 124 ? -25.816 16.531 8.066 1.00 18.67 145 ILE A N 1
ATOM 819 C CA . ILE A 1 124 ? -25.991 15.338 8.863 1.00 17.89 145 ILE A CA 1
ATOM 820 C C . ILE A 1 124 ? -24.651 14.564 8.926 1.00 17.96 145 ILE A C 1
ATOM 821 O O . ILE A 1 124 ? -23.752 14.791 8.110 1.00 20.44 145 ILE A O 1
ATOM 826 N N . VAL A 1 125 ? -24.561 13.711 9.954 1.00 19.99 146 VAL A N 1
ATOM 827 C CA . VAL A 1 125 ? -23.334 13.021 10.274 1.00 17.43 146 VAL A CA 1
ATOM 828 C C . VAL A 1 125 ? -23.539 11.514 10.380 1.00 19.09 146 VAL A C 1
ATOM 829 O O . VAL A 1 125 ? -24.451 11.066 11.069 1.00 16.54 146 VAL A O 1
ATOM 833 N N . LEU A 1 126 ? -22.701 10.762 9.653 1.00 13.31 147 LEU A N 1
ATOM 834 C CA . LEU A 1 126 ? -22.664 9.287 9.779 1.00 16.65 147 LEU A CA 1
ATOM 835 C C . LEU A 1 126 ? -21.468 8.816 10.588 1.00 17.62 147 LEU A C 1
ATOM 836 O O . LEU A 1 126 ? -20.353 9.062 10.225 1.00 16.81 147 LEU A O 1
ATOM 841 N N . PRO A 1 127 ? -21.698 8.141 11.745 1.00 16.39 148 PRO A N 1
ATOM 842 C CA . PRO A 1 127 ? -20.586 7.382 12.323 1.00 18.35 148 PRO A CA 1
ATOM 843 C C . PRO A 1 127 ? -20.358 6.126 11.505 1.00 22.06 148 PRO A C 1
ATOM 844 O O . PRO A 1 127 ? -21.341 5.418 11.273 1.00 27.73 148 PRO A O 1
ATOM 848 N N . VAL A 1 128 ? -19.162 5.881 10.931 1.00 19.73 149 VAL A N 1
ATOM 849 C CA . VAL A 1 128 ? -18.935 4.671 10.205 1.00 17.30 149 VAL A CA 1
ATOM 850 C C . VAL A 1 128 ? -17.941 3.735 10.967 1.00 19.97 149 VAL A C 1
ATOM 851 O O . VAL A 1 128 ? -16.873 4.177 11.405 1.00 19.15 149 VAL A O 1
ATOM 855 N N . LEU A 1 129 ? -18.352 2.484 11.191 1.00 18.25 150 LEU A N 1
ATOM 856 C CA . LEU A 1 129 ? -17.481 1.379 11.695 1.00 18.68 150 LEU A CA 1
ATOM 857 C C . LEU A 1 129 ? -17.198 0.480 10.474 1.00 22.46 150 LEU A C 1
ATOM 858 O O . LEU A 1 129 ? -18.105 -0.057 9.825 1.00 21.02 150 LEU A O 1
ATOM 863 N N . TYR A 1 130 ? -15.927 0.389 10.116 1.00 18.54 151 TYR A N 1
ATOM 864 C CA . TYR A 1 130 ? -15.550 -0.306 8.912 1.00 19.56 151 TYR A CA 1
ATOM 865 C C . TYR A 1 130 ? -14.180 -0.998 9.000 1.00 20.35 151 TYR A C 1
ATOM 866 O O . TYR A 1 130 ? -13.499 -0.904 10.000 1.00 22.59 151 TYR A O 1
ATOM 875 N N . ARG A 1 131 ? -13.794 -1.715 7.955 1.00 21.33 152 ARG A N 1
ATOM 876 C CA . ARG A 1 131 ? -12.588 -2.539 8.003 1.00 21.82 152 ARG A CA 1
ATOM 877 C C . ARG A 1 131 ? -11.540 -2.007 7.057 1.00 21.16 152 ARG A C 1
ATOM 878 O O . ARG A 1 131 ? -11.834 -1.776 5.893 1.00 21.90 152 ARG A O 1
ATOM 886 N N . VAL A 1 132 ? -10.316 -1.828 7.548 1.00 23.00 153 VAL A N 1
ATOM 887 C CA . VAL A 1 132 ? -9.199 -1.407 6.719 1.00 22.36 153 VAL A CA 1
ATOM 888 C C . VAL A 1 132 ? -8.077 -2.460 6.639 1.00 24.15 153 VAL A C 1
ATOM 889 O O . VAL A 1 132 ? -8.050 -3.456 7.384 1.00 23.98 153 VAL A O 1
ATOM 893 N N . LYS A 1 133 ? -7.139 -2.230 5.717 1.00 25.69 154 LYS A N 1
ATOM 894 C CA . LYS A 1 133 ? -5.955 -3.065 5.609 1.00 27.02 154 LYS A CA 1
ATOM 895 C C . LYS A 1 133 ? -5.041 -2.769 6.795 1.00 27.67 154 LYS A C 1
ATOM 896 O O . LYS A 1 133 ? -4.946 -1.641 7.228 1.00 25.76 154 LYS A O 1
ATOM 902 N N . ASN A 1 134 ? -4.381 -3.800 7.299 1.00 28.04 155 ASN A N 1
ATOM 903 C CA . ASN A 1 134 ? -3.456 -3.659 8.393 1.00 32.60 155 ASN A CA 1
ATOM 904 C C . ASN A 1 134 ? -2.122 -3.117 7.856 1.00 35.17 155 ASN A C 1
ATOM 905 O O . ASN A 1 134 ? -1.308 -3.865 7.335 1.00 38.97 155 ASN A O 1
ATOM 910 N N . VAL A 1 135 ? -1.934 -1.816 7.938 1.00 33.49 156 VAL A N 1
ATOM 911 C CA . VAL A 1 135 ? -0.700 -1.192 7.511 1.00 37.22 156 VAL A CA 1
ATOM 912 C C . VAL A 1 135 ? -0.160 -0.463 8.711 1.00 41.08 156 VAL A C 1
ATOM 913 O O . VAL A 1 135 ? -0.914 -0.148 9.627 1.00 41.73 156 VAL A O 1
ATOM 917 N N . THR A 1 136 ? 1.139 -0.184 8.712 1.00 42.99 157 THR A N 1
ATOM 918 C CA . THR A 1 136 ? 1.770 0.391 9.887 1.00 46.10 157 THR A CA 1
ATOM 919 C C . THR A 1 136 ? 2.484 1.739 9.691 1.00 44.07 157 THR A C 1
ATOM 920 O O . THR A 1 136 ? 2.484 2.519 10.614 1.00 44.44 157 THR A O 1
ATOM 924 N N . THR A 1 137 ? 3.083 2.041 8.539 1.00 40.70 158 THR A N 1
ATOM 925 C CA . THR A 1 137 ? 3.682 3.371 8.413 1.00 38.09 158 THR A CA 1
ATOM 926 C C . THR A 1 137 ? 2.584 4.450 8.382 1.00 38.48 158 THR A C 1
ATOM 927 O O . THR A 1 137 ? 1.477 4.227 7.884 1.00 33.85 158 THR A O 1
ATOM 931 N N . THR A 1 138 ? 2.919 5.630 8.895 1.00 37.49 159 THR A N 1
ATOM 932 C CA . THR A 1 138 ? 2.009 6.761 8.891 1.00 37.09 159 THR A CA 1
ATOM 933 C C . THR A 1 138 ? 1.575 7.087 7.469 1.00 33.05 159 THR A C 1
ATOM 934 O O . THR A 1 138 ? 0.399 7.326 7.232 1.00 32.59 159 THR A O 1
ATOM 938 N N . GLU A 1 139 ? 2.513 7.084 6.525 1.00 30.40 160 GLU A N 1
ATOM 939 C CA . GLU A 1 139 ? 2.162 7.319 5.111 1.00 30.49 160 GLU A CA 1
ATOM 940 C C . GLU A 1 139 ? 1.145 6.268 4.626 1.00 27.94 160 GLU A C 1
ATOM 941 O O . GLU A 1 139 ? 0.192 6.608 3.936 1.00 25.96 160 GLU A O 1
ATOM 947 N N . ASP A 1 140 ? 1.383 5.001 4.982 1.00 26.28 161 ASP A N 1
ATOM 948 C CA . ASP A 1 140 ? 0.537 3.897 4.527 1.00 26.37 161 ASP A CA 1
ATOM 949 C C . ASP A 1 140 ? -0.868 3.977 5.096 1.00 26.27 161 ASP A C 1
ATOM 950 O O . ASP A 1 140 ? -1.822 3.716 4.381 1.00 22.88 161 ASP A O 1
ATOM 955 N N . ILE A 1 141 ? -0.963 4.332 6.385 1.00 25.61 162 ILE A N 1
ATOM 956 C CA . ILE A 1 141 ? -2.218 4.462 7.055 1.00 27.81 162 ILE A CA 1
ATOM 957 C C . ILE A 1 141 ? -3.029 5.564 6.375 1.00 26.77 162 ILE A C 1
ATOM 958 O O . ILE A 1 141 ? -4.229 5.369 6.076 1.00 23.96 162 ILE A O 1
ATOM 963 N N . LYS A 1 142 ? -2.378 6.679 6.088 1.00 25.61 163 LYS A N 1
ATOM 964 C CA . LYS A 1 142 ? -3.038 7.816 5.449 1.00 27.37 163 LYS A CA 1
ATOM 965 C C . LYS A 1 142 ? -3.492 7.435 4.063 1.00 26.47 163 LYS A C 1
ATOM 966 O O . LYS A 1 142 ? -4.637 7.737 3.687 1.00 24.24 163 LYS A O 1
ATOM 972 N N . ASN A 1 143 ? -2.617 6.754 3.325 1.00 25.57 164 ASN A N 1
ATOM 973 C CA . ASN A 1 143 ? -2.951 6.277 1.951 1.00 24.76 164 ASN A CA 1
ATOM 974 C C . ASN A 1 143 ? -4.145 5.269 1.923 1.00 23.62 164 ASN A C 1
ATOM 975 O O . ASN A 1 143 ? -4.960 5.290 0.956 1.00 23.78 164 ASN A O 1
ATOM 980 N N . GLU A 1 144 ? -4.176 4.388 2.923 1.00 21.52 165 GLU A N 1
ATOM 981 C CA . GLU A 1 144 ? -5.189 3.370 3.084 1.00 23.04 165 GLU A CA 1
ATOM 982 C C . GLU A 1 144 ? -6.517 4.041 3.367 1.00 22.54 165 GLU A C 1
ATOM 983 O O . GLU A 1 144 ? -7.516 3.709 2.737 1.00 23.25 165 GLU A O 1
ATOM 989 N N . LEU A 1 145 ? -6.526 4.968 4.316 1.00 22.68 166 LEU A N 1
ATOM 990 C CA . LEU A 1 145 ? -7.760 5.698 4.664 1.00 23.58 166 LEU A CA 1
ATOM 991 C C . LEU A 1 145 ? -8.373 6.424 3.471 1.00 23.34 166 LEU A C 1
ATOM 992 O O . LEU A 1 145 ? -9.614 6.429 3.315 1.00 24.69 166 LEU A O 1
ATOM 997 N N . ALA A 1 146 ? -7.528 6.978 2.604 1.00 23.26 167 ALA A N 1
ATOM 998 C CA . ALA A 1 146 ? -7.960 7.672 1.375 1.00 24.99 167 ALA A CA 1
ATOM 999 C C . ALA A 1 146 ? -8.641 6.770 0.355 1.00 24.63 167 ALA A C 1
ATOM 1000 O O . ALA A 1 146 ? -9.253 7.264 -0.555 1.00 24.79 167 ALA A O 1
ATOM 1002 N N . LYS A 1 147 ? -8.452 5.458 0.440 1.00 22.88 168 LYS A N 1
ATOM 1003 C CA . LYS A 1 147 ? -9.130 4.538 -0.457 1.00 21.36 168 LYS A CA 1
ATOM 1004 C C . LYS A 1 147 ? -10.637 4.380 -0.197 1.00 22.32 168 LYS A C 1
ATOM 1005 O O . LYS A 1 147 ? -11.329 3.801 -1.010 1.00 22.32 168 LYS A O 1
ATOM 1011 N N . HIS A 1 148 ? -11.110 4.762 0.987 1.00 18.10 169 HIS A N 1
ATOM 1012 C CA . HIS A 1 148 ? -12.475 4.533 1.368 1.00 19.83 169 HIS A CA 1
ATOM 1013 C C . HIS A 1 148 ? -13.306 5.776 1.168 1.00 19.29 169 HIS A C 1
ATOM 1014 O O . HIS A 1 148 ? -13.052 6.784 1.821 1.00 21.50 169 HIS A O 1
ATOM 1021 N N . THR A 1 149 ? -14.326 5.678 0.353 1.00 20.05 170 THR A N 1
ATOM 1022 C CA . THR A 1 149 ? -15.225 6.818 0.121 1.00 21.13 170 THR A CA 1
ATOM 1023 C C . THR A 1 149 ? -16.640 6.408 0.422 1.00 20.26 170 THR A C 1
ATOM 1024 O O . THR A 1 149 ? -17.097 5.315 0.001 1.00 18.37 170 THR A O 1
ATOM 1028 N N . PHE A 1 150 ? -17.302 7.257 1.206 1.00 20.19 171 PHE A N 1
ATOM 1029 C CA . PHE A 1 150 ? -18.646 7.050 1.688 1.00 17.70 171 PHE A CA 1
ATOM 1030 C C . PHE A 1 150 ? -19.493 8.171 1.103 1.00 21.49 171 PHE A C 1
ATOM 1031 O O . PHE A 1 150 ? -19.465 9.327 1.606 1.00 22.49 171 PHE A O 1
ATOM 1039 N N . THR A 1 151 ? -20.212 7.854 0.033 1.00 18.74 172 THR A N 1
ATOM 1040 C CA . THR A 1 151 ? -21.012 8.847 -0.667 1.00 19.29 172 THR A CA 1
ATOM 1041 C C . THR A 1 151 ? -22.485 8.638 -0.417 1.00 18.00 172 THR A C 1
ATOM 1042 O O . THR A 1 151 ? -22.989 7.494 -0.606 1.00 18.32 172 THR A O 1
ATOM 1046 N N . LEU A 1 152 ? -23.191 9.696 -0.002 1.00 17.17 173 LEU A N 1
ATOM 1047 C CA . LEU A 1 152 ? -24.674 9.615 0.108 1.00 17.17 173 LEU A CA 1
ATOM 1048 C C . LEU A 1 152 ? -25.304 10.017 -1.201 1.00 20.08 173 LEU A C 1
ATOM 1049 O O . LEU A 1 152 ? -24.993 11.107 -1.746 1.00 21.01 173 LEU A O 1
ATOM 1054 N N . VAL A 1 153 ? -26.208 9.165 -1.700 1.00 18.70 174 VAL A N 1
ATOM 1055 C CA . VAL A 1 153 ? -26.876 9.415 -2.976 1.00 17.59 174 VAL A CA 1
ATOM 1056 C C . VAL A 1 153 ? -28.402 9.499 -2.766 1.00 19.03 174 VAL A C 1
ATOM 1057 O O . VAL A 1 153 ? -29.027 8.620 -2.153 1.00 20.46 174 VAL A O 1
ATOM 1061 N N . CYS A 1 154 ? -28.968 10.584 -3.256 1.00 20.25 175 CYS A N 1
ATOM 1062 C CA . CYS A 1 154 ? -30.410 10.772 -3.414 1.00 19.87 175 CYS A CA 1
ATOM 1063 C C . CYS A 1 154 ? -30.775 10.519 -4.880 1.00 20.41 175 CYS A C 1
ATOM 1064 O O . CYS A 1 154 ? -30.284 11.213 -5.806 1.00 22.46 175 CYS A O 1
ATOM 1067 N N . TYR A 1 155 ? -31.588 9.500 -5.117 1.00 20.23 176 TYR A N 1
ATOM 1068 C CA . TYR A 1 155 ? -32.089 9.200 -6.478 1.00 22.43 176 TYR A CA 1
ATOM 1069 C C . TYR A 1 155 ? -33.372 9.991 -6.663 1.00 24.81 176 TYR A C 1
ATOM 1070 O O . TYR A 1 155 ? -34.424 9.646 -6.142 1.00 25.44 176 TYR A O 1
ATOM 1079 N N . THR A 1 156 ? -33.293 11.061 -7.428 1.00 24.79 177 THR A N 1
ATOM 1080 C CA . THR A 1 156 ? -34.414 11.992 -7.439 1.00 27.72 177 THR A CA 1
ATOM 1081 C C . THR A 1 156 ? -35.684 11.491 -8.155 1.00 29.99 177 THR A C 1
ATOM 1082 O O . THR A 1 156 ? -36.768 11.946 -7.824 1.00 29.25 177 THR A O 1
ATOM 1086 N N . ASP A 1 157 ? -35.564 10.537 -9.085 1.00 32.52 178 ASP A N 1
ATOM 1087 C CA . ASP A 1 157 ? -36.753 9.905 -9.693 1.00 35.61 178 ASP A CA 1
ATOM 1088 C C . ASP A 1 157 ? -37.644 9.252 -8.647 1.00 35.98 178 ASP A C 1
ATOM 1089 O O . ASP A 1 157 ? -38.815 9.098 -8.871 1.00 37.72 178 ASP A O 1
ATOM 1094 N N . ASP A 1 158 ? -37.086 8.862 -7.517 1.00 35.61 179 ASP A N 1
ATOM 1095 C CA . ASP A 1 158 ? -37.874 8.195 -6.484 1.00 37.81 179 ASP A CA 1
ATOM 1096 C C . ASP A 1 158 ? -38.692 9.130 -5.623 1.00 36.87 179 ASP A C 1
ATOM 1097 O O . ASP A 1 158 ? -39.542 8.660 -4.831 1.00 38.83 179 ASP A O 1
ATOM 1102 N N . ILE A 1 159 ? -38.487 10.436 -5.780 1.00 33.85 180 ILE A N 1
ATOM 1103 C CA . ILE A 1 159 ? -39.215 11.413 -4.956 1.00 32.81 180 ILE A CA 1
ATOM 1104 C C . ILE A 1 159 ? -40.528 11.746 -5.613 1.00 33.66 180 ILE A C 1
ATOM 1105 O O . ILE A 1 159 ? -40.570 12.325 -6.691 1.00 33.89 180 ILE A O 1
ATOM 1110 N N . LYS A 1 160 ? -41.617 11.397 -4.948 1.00 33.80 181 LYS A N 1
ATOM 1111 C CA . LYS A 1 160 ? -42.937 11.710 -5.459 1.00 35.78 181 LYS A CA 1
ATOM 1112 C C . LYS A 1 160 ? -43.610 12.888 -4.748 1.00 32.50 181 LYS A C 1
ATOM 1113 O O . LYS A 1 160 ? -43.266 13.255 -3.646 1.00 29.52 181 LYS A O 1
ATOM 1119 N N . SER A 1 161 ? -44.604 13.446 -5.403 1.00 33.29 182 SER A N 1
ATOM 1120 C CA . SER A 1 161 ? -45.395 14.533 -4.870 1.00 33.06 182 SER A CA 1
ATOM 1121 C C . SER A 1 161 ? -45.957 14.155 -3.498 1.00 32.75 182 SER A C 1
ATOM 1122 O O . SER A 1 161 ? -46.505 13.080 -3.351 1.00 32.16 182 SER A O 1
ATOM 1125 N N . GLY A 1 162 ? -45.770 15.017 -2.503 1.00 30.35 183 GLY A N 1
ATOM 1126 C CA . GLY A 1 162 ? -46.180 14.759 -1.111 1.00 30.84 183 GLY A CA 1
ATOM 1127 C C . GLY A 1 162 ? -45.234 13.984 -0.187 1.00 28.40 183 GLY A C 1
ATOM 1128 O O . GLY A 1 162 ? -45.417 14.022 1.033 1.00 29.08 183 GLY A O 1
ATOM 1129 N N . ASP A 1 163 ? -44.225 13.307 -0.748 1.00 29.05 184 ASP A N 1
ATOM 1130 C CA A ASP A 1 163 ? -43.311 12.478 0.038 0.50 27.77 184 ASP A CA 1
ATOM 1131 C CA B ASP A 1 163 ? -43.263 12.479 0.027 0.50 28.48 184 ASP A CA 1
ATOM 1132 C C . ASP A 1 163 ? -42.796 13.250 1.263 1.00 27.35 184 ASP A C 1
ATOM 1133 O O . ASP A 1 163 ? -42.277 14.363 1.124 1.00 27.30 184 ASP A O 1
ATOM 1142 N N . THR A 1 164 ? -42.971 12.671 2.458 1.00 23.02 185 THR A N 1
ATOM 1143 C CA . THR A 1 164 ? -42.458 13.260 3.707 1.00 25.68 185 THR A CA 1
ATOM 1144 C C . THR A 1 164 ? -41.113 12.644 4.201 1.00 25.92 185 THR A C 1
ATOM 1145 O O . THR A 1 164 ? -40.621 13.008 5.262 1.00 23.34 185 THR A O 1
ATOM 1149 N N . ILE A 1 165 ? -40.566 11.675 3.464 1.00 26.52 186 ILE A N 1
ATOM 1150 C CA . ILE A 1 165 ? -39.368 10.937 3.883 1.00 24.69 186 ILE A CA 1
ATOM 1151 C C . ILE A 1 165 ? -38.322 11.140 2.838 1.00 24.97 186 ILE A C 1
ATOM 1152 O O . ILE A 1 165 ? -38.587 10.924 1.674 1.00 28.17 186 ILE A O 1
ATOM 1157 N N . LEU A 1 166 ? -37.137 11.594 3.226 1.00 23.05 187 LEU A N 1
ATOM 1158 C CA . LEU A 1 166 ? -36.033 11.735 2.264 1.00 22.11 187 LEU A CA 1
ATOM 1159 C C . LEU A 1 166 ? -35.103 10.540 2.430 1.00 21.21 187 LEU A C 1
ATOM 1160 O O . LEU A 1 166 ? -34.469 10.395 3.449 1.00 20.66 187 LEU A O 1
ATOM 1165 N N . LYS A 1 167 ? -34.991 9.712 1.404 1.00 23.94 188 LYS A N 1
ATOM 1166 C CA . LYS A 1 167 ? -34.238 8.462 1.491 1.00 22.59 188 LYS A CA 1
ATOM 1167 C C . LYS A 1 167 ? -32.896 8.649 0.790 1.00 22.07 188 LYS A C 1
ATOM 1168 O O . LYS A 1 167 ? -32.829 9.073 -0.403 1.00 23.90 188 LYS A O 1
ATOM 1174 N N . LEU A 1 168 ? -31.827 8.364 1.516 1.00 18.50 189 LEU A N 1
ATOM 1175 C CA . LEU A 1 168 ? -30.466 8.468 0.978 1.00 19.67 189 LEU A CA 1
ATOM 1176 C C . LEU A 1 168 ? -29.736 7.108 1.026 1.00 20.56 189 LEU A C 1
ATOM 1177 O O . LEU A 1 168 ? -29.781 6.420 2.031 1.00 21.15 189 LEU A O 1
ATOM 1182 N N . TYR A 1 169 ? -29.096 6.716 -0.067 1.00 17.52 190 TYR A N 1
ATOM 1183 C CA . TYR A 1 169 ? -28.337 5.470 -0.089 1.00 19.36 190 TYR A CA 1
ATOM 1184 C C . TYR A 1 169 ? -26.868 5.747 0.236 1.00 19.62 190 TYR A C 1
ATOM 1185 O O . TYR A 1 169 ? -26.294 6.639 -0.341 1.00 18.63 190 TYR A O 1
ATOM 1194 N N . LEU A 1 170 ? -26.293 5.035 1.206 1.00 17.83 191 LEU A N 1
ATOM 1195 C CA . LEU A 1 170 ? -24.813 5.065 1.391 1.00 18.74 191 LEU A CA 1
ATOM 1196 C C . LEU A 1 170 ? -24.153 4.197 0.360 1.00 20.15 191 LEU A C 1
ATOM 1197 O O . LEU A 1 170 ? -24.404 2.969 0.326 1.00 19.20 191 LEU A O 1
ATOM 1202 N N . ARG A 1 171 ? -23.376 4.820 -0.531 1.00 19.47 192 ARG A N 1
ATOM 1203 C CA . ARG A 1 171 ? -22.590 4.082 -1.463 1.00 19.07 192 ARG A CA 1
ATOM 1204 C C . ARG A 1 171 ? -21.105 4.102 -1.028 1.00 19.36 192 ARG A C 1
ATOM 1205 O O . ARG A 1 171 ? -20.447 5.151 -0.992 1.00 18.40 192 ARG A O 1
ATOM 1213 N N . TYR A 1 172 ? -20.594 2.924 -0.677 1.00 20.27 193 TYR A N 1
ATOM 1214 C CA . TYR A 1 172 ? -19.259 2.760 -0.081 1.00 20.00 193 TYR A CA 1
ATOM 1215 C C . TYR A 1 172 ? -18.389 2.051 -1.061 1.00 20.67 193 TYR A C 1
ATOM 1216 O O . TYR A 1 172 ? -18.658 0.899 -1.443 1.00 19.82 193 TYR A O 1
ATOM 1225 N N . LYS A 1 173 ? -17.377 2.774 -1.545 1.00 20.73 194 LYS A N 1
ATOM 1226 C CA . LYS A 1 173 ? -16.461 2.283 -2.509 1.00 21.30 194 LYS A CA 1
ATOM 1227 C C . LYS A 1 173 ? -15.041 2.287 -1.913 1.00 22.37 194 LYS A C 1
ATOM 1228 O O . LYS A 1 173 ? -14.603 3.302 -1.333 1.00 22.07 194 LYS A O 1
ATOM 1232 N N . VAL A 1 174 ? -14.359 1.141 -2.010 1.00 19.59 195 VAL A N 1
ATOM 1233 C CA . VAL A 1 174 ? -12.925 0.992 -1.695 1.00 19.66 195 VAL A CA 1
ATOM 1234 C C . VAL A 1 174 ? -12.166 0.952 -3.010 1.00 19.89 195 VAL A C 1
ATOM 1235 O O . VAL A 1 174 ? -12.462 0.113 -3.857 1.00 21.07 195 VAL A O 1
ATOM 1239 N N . GLU A 1 175 ? -11.160 1.821 -3.166 1.00 21.62 196 GLU A N 1
ATOM 1240 C CA . GLU A 1 175 ? -10.350 1.862 -4.398 1.00 22.56 196 GLU A CA 1
ATOM 1241 C C . GLU A 1 175 ? -9.241 0.835 -4.285 1.00 23.97 196 GLU A C 1
ATOM 1242 O O . GLU A 1 175 ? -8.085 1.151 -4.000 1.00 23.92 196 GLU A O 1
ATOM 1248 N N . ASP A 1 176 ? -9.618 -0.413 -4.518 1.00 24.13 197 ASP A N 1
ATOM 1249 C CA . ASP A 1 176 ? -8.665 -1.528 -4.528 1.00 27.41 197 ASP A CA 1
ATOM 1250 C C . ASP A 1 176 ? -9.281 -2.716 -5.259 1.00 28.32 197 ASP A C 1
ATOM 1251 O O . ASP A 1 176 ? -10.444 -2.682 -5.643 1.00 27.47 197 ASP A O 1
ATOM 1256 N N . GLU A 1 177 ? -8.489 -3.746 -5.451 1.00 30.58 198 GLU A N 1
ATOM 1257 C CA . GLU A 1 177 ? -8.929 -4.960 -6.149 1.00 34.34 198 GLU A CA 1
ATOM 1258 C C . GLU A 1 177 ? -9.896 -5.786 -5.299 1.00 30.90 198 GLU A C 1
ATOM 1259 O O . GLU A 1 177 ? -9.777 -5.814 -4.067 1.00 26.79 198 GLU A O 1
ATOM 1265 N N . PRO A 1 178 ? -10.838 -6.474 -5.951 1.00 33.32 199 PRO A N 1
ATOM 1266 C CA . PRO A 1 178 ? -11.884 -7.218 -5.200 1.00 32.82 199 PRO A CA 1
ATOM 1267 C C . PRO A 1 178 ? -11.369 -8.167 -4.095 1.00 29.86 199 PRO A C 1
ATOM 1268 O O . PRO A 1 178 ? -11.871 -8.110 -2.992 1.00 25.93 199 PRO A O 1
ATOM 1272 N N . ALA A 1 179 ? -10.319 -8.950 -4.360 1.00 31.74 200 ALA A N 1
ATOM 1273 C CA . ALA A 1 179 ? -9.766 -9.863 -3.364 1.00 30.58 200 ALA A CA 1
ATOM 1274 C C . ALA A 1 179 ? -9.140 -9.112 -2.177 1.00 28.47 200 ALA A C 1
ATOM 1275 O O . ALA A 1 179 ? -9.317 -9.493 -1.002 1.00 28.34 200 ALA A O 1
ATOM 1277 N N . ALA A 1 180 ? -8.459 -8.002 -2.455 1.00 28.13 201 ALA A N 1
ATOM 1278 C CA . ALA A 1 180 ? -7.870 -7.199 -1.366 1.00 27.65 201 ALA A CA 1
ATOM 1279 C C . ALA A 1 180 ? -8.931 -6.526 -0.509 1.00 24.61 201 ALA A C 1
ATOM 1280 O O . ALA A 1 180 ? -8.750 -6.334 0.701 1.00 23.88 201 ALA A O 1
ATOM 1282 N N . ILE A 1 181 ? -10.043 -6.130 -1.125 1.00 24.96 202 ILE A N 1
ATOM 1283 C CA . ILE A 1 181 ? -11.169 -5.617 -0.335 1.00 24.27 202 ILE A CA 1
ATOM 1284 C C . ILE A 1 181 ? -11.656 -6.678 0.635 1.00 24.11 202 ILE A C 1
ATOM 1285 O O . ILE A 1 181 ? -11.746 -6.418 1.863 1.00 24.85 202 ILE A O 1
ATOM 1290 N N . ALA A 1 182 ? -11.900 -7.875 0.107 1.00 26.27 203 ALA A N 1
ATOM 1291 C CA . ALA A 1 182 ? -12.410 -9.010 0.902 1.00 28.15 203 ALA A CA 1
ATOM 1292 C C . ALA A 1 182 ? -11.540 -9.350 2.123 1.00 29.72 203 ALA A C 1
ATOM 1293 O O . ALA A 1 182 ? -12.090 -9.720 3.168 1.00 32.61 203 ALA A O 1
ATOM 1295 N N . GLU A 1 183 ? -10.222 -9.156 2.031 1.00 26.97 204 GLU A N 1
ATOM 1296 C CA . GLU A 1 183 ? -9.309 -9.496 3.111 1.00 30.05 204 GLU A CA 1
ATOM 1297 C C . GLU A 1 183 ? -9.239 -8.479 4.260 1.00 30.27 204 GLU A C 1
ATOM 1298 O O . GLU A 1 183 ? -8.743 -8.802 5.332 1.00 29.97 204 GLU A O 1
ATOM 1300 N N . ARG A 1 184 ? -9.713 -7.241 4.053 1.00 27.12 205 ARG A N 1
ATOM 1301 C CA . ARG A 1 184 ? -9.576 -6.221 5.069 1.00 23.35 205 ARG A CA 1
ATOM 1302 C C . ARG A 1 184 ? -10.326 -6.617 6.329 1.00 22.90 205 ARG A C 1
ATOM 1303 O O . ARG A 1 184 ? -11.497 -7.000 6.269 1.00 23.48 205 ARG A O 1
ATOM 1311 N N . ALA A 1 185 ? -9.636 -6.525 7.454 1.00 22.18 206 ALA A N 1
ATOM 1312 C CA . ALA A 1 185 ? -10.152 -6.990 8.758 1.00 25.56 206 ALA A CA 1
ATOM 1313 C C . ALA A 1 185 ? -9.811 -6.097 9.937 1.00 26.15 206 ALA A C 1
ATOM 1314 O O . ALA A 1 185 ? -10.168 -6.429 11.093 1.00 28.97 206 ALA A O 1
ATOM 1316 N N . THR A 1 186 ? -9.186 -4.950 9.699 1.00 26.60 207 THR A N 1
ATOM 1317 C CA . THR A 1 186 ? -8.781 -4.083 10.806 1.00 26.78 207 THR A CA 1
ATOM 1318 C C . THR A 1 186 ? -9.895 -3.073 11.126 1.00 26.37 207 THR A C 1
ATOM 1319 O O . THR A 1 186 ? -10.215 -2.231 10.323 1.00 25.71 207 THR A O 1
ATOM 1323 N N . ARG A 1 187 ? -10.462 -3.164 12.323 1.00 26.39 208 ARG A N 1
ATOM 1324 C CA . ARG A 1 187 ? -11.570 -2.309 12.684 1.00 27.93 208 ARG A CA 1
ATOM 1325 C C . ARG A 1 187 ? -11.130 -0.848 12.839 1.00 27.43 208 ARG A C 1
ATOM 1326 O O . ARG A 1 187 ? -10.108 -0.570 13.472 1.00 27.88 208 ARG A O 1
ATOM 1334 N N . THR A 1 188 ? -11.900 0.054 12.226 1.00 24.21 209 THR A N 1
ATOM 1335 C CA A THR A 1 188 ? -11.671 1.504 12.209 0.50 23.43 209 THR A CA 1
ATOM 1336 C CA B THR A 1 188 ? -11.666 1.468 12.436 0.50 24.18 209 THR A CA 1
ATOM 1337 C C . THR A 1 188 ? -13.003 2.212 12.405 1.00 24.20 209 THR A C 1
ATOM 1338 O O . THR A 1 188 ? -14.015 1.720 11.896 1.00 23.14 209 THR A O 1
ATOM 1345 N N . SER A 1 189 ? -13.002 3.368 13.074 1.00 21.14 210 SER A N 1
ATOM 1346 C CA . SER A 1 189 ? -14.202 4.187 13.196 1.00 20.62 210 SER A CA 1
ATOM 1347 C C . SER A 1 189 ? -13.885 5.591 12.662 1.00 22.38 210 SER A C 1
ATOM 1348 O O . SER A 1 189 ? -12.743 6.092 12.788 1.00 21.61 210 SER A O 1
ATOM 1351 N N . SER A 1 190 ? -14.848 6.189 11.982 1.00 22.06 211 SER A N 1
ATOM 1352 C CA . SER A 1 190 ? -14.740 7.567 11.511 1.00 24.61 211 SER A CA 1
ATOM 1353 C C . SER A 1 190 ? -16.102 8.238 11.478 1.00 22.65 211 SER A C 1
ATOM 1354 O O . SER A 1 190 ? -17.106 7.595 11.159 1.00 22.62 211 SER A O 1
ATOM 1357 N N . PHE A 1 191 ? -16.146 9.539 11.726 1.00 17.74 212 PHE A N 1
ATOM 1358 C CA . PHE A 1 191 ? -17.348 10.307 11.401 1.00 16.99 212 PHE A CA 1
ATOM 1359 C C . PHE A 1 191 ? -17.229 10.857 9.983 1.00 20.01 212 PHE A C 1
ATOM 1360 O O . PHE A 1 191 ? -16.124 11.225 9.578 1.00 18.52 212 PHE A O 1
ATOM 1368 N N . LYS A 1 192 ? -18.347 10.878 9.252 1.00 16.82 213 LYS A N 1
ATOM 1369 C CA . LYS A 1 192 ? -18.407 11.501 7.900 1.00 16.64 213 LYS A CA 1
ATOM 1370 C C . LYS A 1 192 ? -19.567 12.496 7.926 1.00 19.69 213 LYS A C 1
ATOM 1371 O O . LYS A 1 192 ? -20.699 12.148 8.281 1.00 20.49 213 LYS A O 1
ATOM 1377 N N . ALA A 1 193 ? -19.260 13.744 7.599 1.00 18.45 214 ALA A N 1
ATOM 1378 C CA . ALA A 1 193 ? -20.235 14.821 7.610 1.00 18.67 214 ALA A CA 1
ATOM 1379 C C . ALA A 1 193 ? -20.618 15.225 6.176 1.00 17.07 214 ALA A C 1
ATOM 1380 O O . ALA A 1 193 ? -19.747 15.340 5.278 1.00 19.87 214 ALA A O 1
ATOM 1382 N N . TYR A 1 194 ? -21.928 15.427 5.975 1.00 17.08 215 TYR A N 1
ATOM 1383 C CA . TYR A 1 194 ? -22.555 15.657 4.664 1.00 17.31 215 TYR A CA 1
ATOM 1384 C C . TYR A 1 194 ? -23.373 16.926 4.644 1.00 20.89 215 TYR A C 1
ATOM 1385 O O . TYR A 1 194 ? -24.387 17.062 5.358 1.00 17.79 215 TYR A O 1
ATOM 1394 N N . GLU A 1 195 ? -22.955 17.848 3.779 1.00 16.76 216 GLU A N 1
ATOM 1395 C CA . GLU A 1 195 ? -23.765 19.045 3.532 1.00 20.39 216 GLU A CA 1
ATOM 1396 C C . GLU A 1 195 ? -24.887 18.656 2.575 1.00 19.11 216 GLU A C 1
ATOM 1397 O O . GLU A 1 195 ? -24.641 18.302 1.424 1.00 19.92 216 GLU A O 1
ATOM 1403 N N . ILE A 1 196 ? -26.125 18.762 3.013 1.00 17.22 217 ILE A N 1
ATOM 1404 C CA . ILE A 1 196 ? -27.255 18.231 2.273 1.00 19.37 217 ILE A CA 1
ATOM 1405 C C . ILE A 1 196 ? -28.240 19.321 1.744 1.00 21.91 217 ILE A C 1
ATOM 1406 O O . ILE A 1 196 ? -29.296 18.977 1.272 1.00 19.03 217 ILE A O 1
ATOM 1411 N N . SER A 1 197 ? -27.834 20.597 1.731 1.00 18.44 218 SER A N 1
ATOM 1412 C CA A SER A 1 197 ? -28.734 21.659 1.289 0.50 20.97 218 SER A CA 1
ATOM 1413 C CA B SER A 1 197 ? -28.737 21.665 1.296 0.50 20.01 218 SER A CA 1
ATOM 1414 C C . SER A 1 197 ? -29.163 21.466 -0.156 1.00 20.11 218 SER A C 1
ATOM 1415 O O . SER A 1 197 ? -30.325 21.697 -0.506 1.00 19.54 218 SER A O 1
ATOM 1420 N N . GLN A 1 198 ? -28.261 21.014 -0.979 1.00 17.15 219 GLN A N 1
ATOM 1421 C CA . GLN A 1 198 ? -28.616 20.808 -2.394 1.00 21.11 219 GLN A CA 1
ATOM 1422 C C . GLN A 1 198 ? -29.608 19.652 -2.521 1.00 21.45 219 GLN A C 1
ATOM 1423 O O . GLN A 1 198 ? -30.576 19.763 -3.265 1.00 22.73 219 GLN A O 1
ATOM 1429 N N . ILE A 1 199 ? -29.431 18.623 -1.692 1.00 19.25 220 ILE A N 1
ATOM 1430 C CA A ILE A 1 199 ? -30.318 17.466 -1.693 0.50 17.71 220 ILE A CA 1
ATOM 1431 C CA B ILE A 1 199 ? -30.321 17.471 -1.709 0.50 17.98 220 ILE A CA 1
ATOM 1432 C C . ILE A 1 199 ? -31.710 17.898 -1.234 1.00 19.48 220 ILE A C 1
ATOM 1433 O O . ILE A 1 199 ? -32.718 17.554 -1.859 1.00 18.11 220 ILE A O 1
ATOM 1442 N N . LEU A 1 200 ? -31.742 18.661 -0.132 1.00 18.90 221 LEU A N 1
ATOM 1443 C CA . LEU A 1 200 ? -32.997 19.184 0.409 1.00 21.17 221 LEU A CA 1
ATOM 1444 C C . LEU A 1 200 ? -33.734 20.073 -0.595 1.00 22.29 221 LEU A C 1
ATOM 1445 O O . LEU A 1 200 ? -34.944 19.964 -0.700 1.00 22.65 221 LEU A O 1
ATOM 1450 N N . ARG A 1 201 ? -33.007 20.907 -1.335 1.00 20.66 222 ARG A N 1
ATOM 1451 C CA A ARG A 1 201 ? -33.589 21.777 -2.338 0.50 23.19 222 ARG A CA 1
ATOM 1452 C 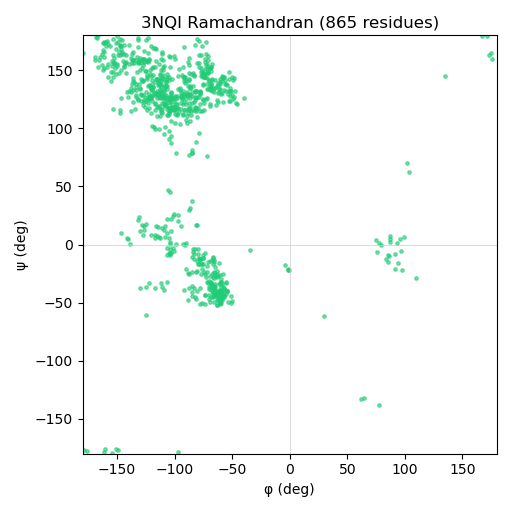CA B ARG A 1 201 ? -33.577 21.772 -2.374 0.50 22.58 222 ARG A CA 1
ATOM 1453 C C . ARG A 1 201 ? -34.316 20.940 -3.414 1.00 23.37 222 ARG A C 1
ATOM 1454 O O . ARG A 1 201 ? -35.466 21.235 -3.763 1.00 20.96 222 ARG A O 1
ATOM 1469 N N . GLU A 1 202 ? -33.650 19.894 -3.918 1.00 20.88 223 GLU A N 1
ATOM 1470 C CA . GLU A 1 202 ? -34.238 19.002 -4.937 1.00 24.43 223 GLU A CA 1
ATOM 1471 C C . GLU A 1 202 ? -35.410 18.206 -4.413 1.00 21.15 223 GLU A C 1
ATOM 1472 O O . GLU A 1 202 ? -36.401 18.057 -5.097 1.00 23.40 223 GLU A O 1
ATOM 1478 N N . TYR A 1 203 ? -35.323 17.777 -3.168 1.00 21.29 224 TYR A N 1
ATOM 1479 C CA . TYR A 1 203 ? -36.386 17.076 -2.506 1.00 20.96 224 TYR A CA 1
ATOM 1480 C C . TYR A 1 203 ? -37.646 17.963 -2.389 1.00 23.23 224 TYR A C 1
ATOM 1481 O O . TYR A 1 203 ? -38.788 17.538 -2.627 1.00 22.19 224 TYR A O 1
ATOM 1490 N N . THR A 1 204 ? -37.440 19.222 -2.012 1.00 20.97 225 THR A N 1
ATOM 1491 C CA . THR A 1 204 ? -38.526 20.189 -1.993 1.00 21.61 225 THR A CA 1
ATOM 1492 C C . THR A 1 204 ? -39.171 20.407 -3.354 1.00 21.01 225 THR A C 1
ATOM 1493 O O . THR A 1 204 ? -40.404 20.501 -3.455 1.00 21.96 225 THR A O 1
ATOM 1497 N N . LEU A 1 205 ? -38.362 20.547 -4.393 1.00 21.60 226 LEU A N 1
ATOM 1498 C CA . LEU A 1 205 ? -38.911 20.788 -5.716 1.00 23.81 226 LEU A CA 1
ATOM 1499 C C . LEU A 1 205 ? -39.741 19.598 -6.223 1.00 26.50 226 LEU A C 1
ATOM 1500 O O . LEU A 1 205 ? -40.768 19.821 -6.837 1.00 28.37 226 LEU A O 1
ATOM 1505 N N . LYS A 1 206 ? -39.330 18.369 -5.923 1.00 24.94 227 LYS A N 1
ATOM 1506 C CA . LYS A 1 206 ? -40.048 17.172 -6.424 1.00 28.54 227 LYS A CA 1
ATOM 1507 C C . LYS A 1 206 ? -41.227 16.784 -5.536 1.00 27.23 227 LYS A C 1
ATOM 1508 O O . LYS A 1 206 ? -42.225 16.331 -6.025 1.00 29.40 227 LYS A O 1
ATOM 1514 N N . SER A 1 207 ? -41.112 16.958 -4.219 1.00 24.43 228 SER A N 1
ATOM 1515 C CA . SER A 1 207 ? -42.180 16.603 -3.305 1.00 26.83 228 SER A CA 1
ATOM 1516 C C . SER A 1 207 ? -43.230 17.709 -3.036 1.00 27.41 228 SER A C 1
ATOM 1517 O O . SER A 1 207 ? -44.371 17.413 -2.626 1.00 25.84 228 SER A O 1
ATOM 1520 N N . GLY A 1 208 ? -42.829 18.970 -3.217 1.00 25.58 229 GLY A N 1
ATOM 1521 C CA . GLY A 1 208 ? -43.641 20.102 -2.845 1.00 26.49 229 GLY A CA 1
ATOM 1522 C C . GLY A 1 208 ? -43.613 20.366 -1.348 1.00 25.46 229 GLY A C 1
ATOM 1523 O O . GLY A 1 208 ? -44.293 21.260 -0.890 1.00 26.89 229 GLY A O 1
ATOM 1524 N N . GLN A 1 209 ? -42.866 19.591 -0.571 1.00 22.61 230 GLN A N 1
ATOM 1525 C CA . GLN A 1 209 ? -42.817 19.790 0.874 1.00 24.51 230 GLN A CA 1
ATOM 1526 C C . GLN A 1 209 ? -41.670 20.750 1.255 1.00 25.04 230 GLN A C 1
ATOM 1527 O O . GLN A 1 209 ? -40.608 20.681 0.663 1.00 25.26 230 GLN A O 1
ATOM 1533 N N . THR A 1 210 ? -41.866 21.591 2.271 1.00 26.55 231 THR A N 1
ATOM 1534 C CA . THR A 1 210 ? -40.830 22.554 2.714 1.00 25.66 231 THR A CA 1
ATOM 1535 C C . THR A 1 210 ? -39.636 21.857 3.379 1.00 26.87 231 THR A C 1
ATOM 1536 O O . THR A 1 210 ? -38.494 22.347 3.352 1.00 23.98 231 THR A O 1
ATOM 1540 N N . LYS A 1 211 ? -39.898 20.682 3.953 1.00 25.26 232 LYS A N 1
ATOM 1541 C CA . LYS A 1 211 ? -38.887 19.883 4.625 1.00 24.19 232 LYS A CA 1
ATOM 1542 C C . LYS A 1 211 ? -39.419 18.457 4.869 1.00 21.96 232 LYS A C 1
ATOM 1543 O O . LYS A 1 211 ? -40.615 18.267 5.008 1.00 21.82 232 LYS A O 1
ATOM 1549 N N . PRO A 1 212 ? -38.529 17.476 4.950 1.00 22.38 233 PRO A N 1
ATOM 1550 C CA . PRO A 1 212 ? -38.981 16.117 5.225 1.00 21.82 233 PRO A CA 1
ATOM 1551 C C . PRO A 1 212 ? -39.256 15.977 6.694 1.00 22.69 233 PRO A C 1
ATOM 1552 O O . PRO A 1 212 ? -38.648 16.716 7.467 1.00 24.12 233 PRO A O 1
ATOM 1556 N N . ALA A 1 213 ? -40.150 15.069 7.073 1.00 21.83 234 ALA A N 1
ATOM 1557 C CA . ALA A 1 213 ? -40.304 14.687 8.499 1.00 22.66 234 ALA A CA 1
ATOM 1558 C C . ALA A 1 213 ? -39.060 13.883 8.934 1.00 22.85 234 ALA A C 1
ATOM 1559 O O . ALA A 1 213 ? -38.599 14.003 10.058 1.00 23.13 234 ALA A O 1
ATOM 1561 N N . LYS A 1 214 ? -38.514 13.063 8.043 1.00 23.38 235 LYS A N 1
ATOM 1562 C CA . LYS A 1 214 ? -37.333 12.260 8.413 1.00 23.60 235 LYS A CA 1
ATOM 1563 C C . LYS A 1 214 ? -36.452 11.979 7.221 1.00 21.88 235 LYS A C 1
ATOM 1564 O O . LYS A 1 214 ? -36.901 12.010 6.050 1.00 21.20 235 LYS A O 1
ATOM 1570 N N . ILE A 1 215 ? -35.180 11.775 7.517 1.00 19.53 236 ILE A N 1
ATOM 1571 C CA . ILE A 1 215 ? -34.194 11.354 6.529 1.00 18.88 236 ILE A CA 1
ATOM 1572 C C . ILE A 1 215 ? -33.840 9.908 6.864 1.00 20.14 236 ILE A C 1
ATOM 1573 O O . ILE A 1 215 ? -33.663 9.536 8.046 1.00 19.81 236 ILE A O 1
ATOM 1578 N N . THR A 1 216 ? -33.825 9.050 5.853 1.00 20.27 237 THR A N 1
ATOM 1579 C CA . THR A 1 216 ? -33.457 7.674 6.111 1.00 21.85 237 THR A CA 1
ATOM 1580 C C . THR A 1 216 ? -32.168 7.389 5.364 1.00 21.29 237 THR A C 1
ATOM 1581 O O . THR A 1 216 ? -31.928 7.880 4.242 1.00 24.28 237 THR A O 1
ATOM 1585 N N . ILE A 1 217 ? -31.321 6.614 6.012 1.00 23.83 238 ILE A N 1
ATOM 1586 C CA . ILE A 1 217 ? -30.005 6.267 5.436 1.00 19.59 238 ILE A CA 1
ATOM 1587 C C . ILE A 1 217 ? -30.004 4.749 5.239 1.00 19.97 238 ILE A C 1
ATOM 1588 O O . ILE A 1 217 ? -30.152 3.985 6.173 1.00 17.77 238 ILE A O 1
ATOM 1593 N N . VAL A 1 218 ? -29.813 4.324 4.009 1.00 17.27 239 VAL A N 1
ATOM 1594 C CA . VAL A 1 218 ? -29.880 2.929 3.645 1.00 19.48 239 VAL A CA 1
ATOM 1595 C C . VAL A 1 218 ? -28.425 2.404 3.453 1.00 20.39 239 VAL A C 1
ATOM 1596 O O . VAL A 1 218 ? -27.731 2.850 2.514 1.00 19.32 239 VAL A O 1
ATOM 1600 N N . ALA A 1 219 ? -27.976 1.476 4.297 1.00 18.11 240 ALA A N 1
ATOM 1601 C CA . ALA A 1 219 ? -26.595 0.921 4.200 1.00 18.53 240 ALA A CA 1
ATOM 1602 C C . ALA A 1 219 ? -26.562 -0.604 3.971 1.00 19.17 240 ALA A C 1
ATOM 1603 O O . ALA A 1 219 ? -27.432 -1.323 4.482 1.00 20.91 240 ALA A O 1
ATOM 1605 N N . GLN A 1 220 ? -25.574 -1.082 3.205 1.00 18.55 241 GLN A N 1
ATOM 1606 C CA . GLN A 1 220 ? -25.216 -2.519 3.150 1.00 19.75 241 GLN A CA 1
ATOM 1607 C C . GLN A 1 220 ? -24.137 -2.788 4.186 1.00 22.30 241 GLN A C 1
ATOM 1608 O O . GLN A 1 220 ? -23.031 -2.185 4.160 1.00 24.01 241 GLN A O 1
ATOM 1614 N N . GLN A 1 221 ? -24.488 -3.609 5.175 1.00 23.75 242 GLN A N 1
ATOM 1615 C CA . GLN A 1 221 ? -23.562 -3.874 6.243 1.00 22.33 242 GLN A CA 1
ATOM 1616 C C . GLN A 1 221 ? -23.397 -5.345 6.501 1.00 21.58 242 GLN A C 1
ATOM 1617 O O . GLN A 1 221 ? -24.248 -6.153 6.147 1.00 20.55 242 GLN A O 1
ATOM 1623 N N . ASN A 1 222 ? -22.250 -5.691 7.078 1.00 20.64 243 ASN A N 1
ATOM 1624 C CA . ASN A 1 222 ? -21.908 -7.106 7.325 1.00 21.78 243 ASN A CA 1
ATOM 1625 C C . ASN A 1 222 ? -21.080 -7.113 8.602 1.00 23.03 243 ASN A C 1
ATOM 1626 O O . ASN A 1 222 ? -19.996 -6.511 8.654 1.00 23.88 243 ASN A O 1
ATOM 1631 N N . GLU A 1 223 ? -21.645 -7.705 9.643 1.00 25.18 244 GLU A N 1
ATOM 1632 C CA . GLU A 1 223 ? -21.051 -7.745 10.971 1.00 27.21 244 GLU A CA 1
ATOM 1633 C C . GLU A 1 223 ? -19.895 -8.754 11.073 1.00 29.83 244 GLU A C 1
ATOM 1634 O O . GLU A 1 223 ? -19.198 -8.751 12.083 1.00 31.72 244 GLU A O 1
ATOM 1636 N N . TYR A 1 224 ? -19.709 -9.618 10.073 1.00 29.57 245 TYR A N 1
ATOM 1637 C CA . TYR A 1 224 ? -18.738 -10.745 10.191 1.00 32.54 245 TYR A CA 1
ATOM 1638 C C . TYR A 1 224 ? -17.501 -10.660 9.335 1.00 30.89 245 TYR A C 1
ATOM 1639 O O . TYR A 1 224 ? -16.451 -11.079 9.752 1.00 33.46 245 TYR A O 1
ATOM 1648 N N . ASN A 1 225 ? -17.622 -10.145 8.128 1.00 29.74 246 ASN A N 1
ATOM 1649 C CA . ASN A 1 225 ? -16.479 -10.089 7.199 1.00 27.93 246 ASN A CA 1
ATOM 1650 C C . ASN A 1 225 ? -16.666 -8.953 6.225 1.00 26.34 246 ASN A C 1
ATOM 1651 O O . ASN A 1 225 ? -17.686 -8.287 6.239 1.00 21.76 246 ASN A O 1
ATOM 1656 N N . ASN A 1 226 ? -15.690 -8.734 5.365 1.00 23.85 247 ASN A N 1
ATOM 1657 C CA . ASN A 1 226 ? -15.743 -7.640 4.453 1.00 22.69 247 ASN A CA 1
ATOM 1658 C C . ASN A 1 226 ? -16.160 -8.008 3.056 1.00 22.89 247 ASN A C 1
ATOM 1659 O O . ASN A 1 226 ? -15.819 -7.318 2.109 1.00 21.85 247 ASN A O 1
ATOM 1664 N N . LYS A 1 227 ? -16.921 -9.093 2.914 1.00 23.29 248 LYS A N 1
ATOM 1665 C CA . LYS A 1 227 ? -17.351 -9.533 1.591 1.00 23.34 248 LYS A CA 1
ATOM 1666 C C . LYS A 1 227 ? -18.764 -9.017 1.292 1.00 22.46 248 LYS A C 1
ATOM 1667 O O . LYS A 1 227 ? -19.731 -9.362 1.996 1.00 24.03 248 LYS A O 1
ATOM 1673 N N . LEU A 1 228 ? -18.902 -8.181 0.257 1.00 23.95 249 LEU A N 1
ATOM 1674 C CA . LEU A 1 228 ? -20.210 -7.586 -0.051 1.00 24.23 249 LEU A CA 1
ATOM 1675 C C . LEU A 1 228 ? -21.250 -8.675 -0.395 1.00 25.98 249 LEU A C 1
ATOM 1676 O O . LEU A 1 228 ? -22.374 -8.660 0.126 1.00 23.23 249 LEU A O 1
ATOM 1681 N N . GLU A 1 229 ? -20.861 -9.602 -1.265 1.00 26.57 250 GLU A N 1
ATOM 1682 C CA . GLU A 1 229 ? -21.743 -10.704 -1.736 1.00 31.14 250 GLU A CA 1
ATOM 1683 C C . GLU A 1 229 ? -21.861 -11.889 -0.783 1.00 32.09 250 GLU A C 1
ATOM 1684 O O . GLU A 1 229 ? -22.293 -12.943 -1.178 1.00 38.35 250 GLU A O 1
ATOM 1690 N N . ASP A 1 230 ? -21.491 -11.712 0.467 1.00 33.24 251 ASP A N 1
ATOM 1691 C CA . ASP A 1 230 ? -21.675 -12.721 1.483 1.00 31.67 251 ASP A CA 1
ATOM 1692 C C . ASP A 1 230 ? -23.145 -12.773 1.947 1.00 31.64 251 ASP A C 1
ATOM 1693 O O . ASP A 1 230 ? -23.851 -11.747 1.995 1.00 29.03 251 ASP A O 1
ATOM 1698 N N . THR A 1 231 ? -23.606 -13.969 2.337 1.00 29.49 252 THR A N 1
ATOM 1699 C CA . THR A 1 231 ? -24.950 -14.088 2.851 1.00 32.32 252 THR A CA 1
ATOM 1700 C C . THR A 1 231 ? -25.101 -13.346 4.204 1.00 32.86 252 THR A C 1
ATOM 1701 O O . THR A 1 231 ? -26.228 -13.156 4.642 1.00 31.09 252 THR A O 1
ATOM 1705 N N . SER A 1 232 ? -24.006 -12.915 4.846 1.00 29.64 253 SER A N 1
ATOM 1706 C CA . SER A 1 232 ? -24.126 -12.088 6.053 1.00 32.02 253 SER A CA 1
ATOM 1707 C C . SER A 1 232 ? -24.340 -10.590 5.800 1.00 28.81 253 SER A C 1
ATOM 1708 O O . SER A 1 232 ? -24.547 -9.840 6.758 1.00 30.18 253 SER A O 1
ATOM 1711 N N . THR A 1 233 ? -24.227 -10.145 4.551 1.00 26.01 254 THR A N 1
ATOM 1712 C CA . THR A 1 233 ? -24.422 -8.752 4.210 1.00 24.08 254 THR A CA 1
ATOM 1713 C C . THR A 1 233 ? -25.924 -8.506 4.254 1.00 27.48 254 THR A C 1
ATOM 1714 O O . THR A 1 233 ? -26.681 -9.224 3.611 1.00 27.41 254 THR A O 1
ATOM 1718 N N . ILE A 1 234 ? -26.351 -7.521 5.044 1.00 26.23 255 ILE A N 1
ATOM 1719 C CA . ILE A 1 234 ? -27.753 -7.163 5.143 1.00 25.85 255 ILE A CA 1
ATOM 1720 C C . ILE A 1 234 ? -27.921 -5.696 4.780 1.00 25.83 255 ILE A C 1
ATOM 1721 O O . ILE A 1 234 ? -26.963 -4.904 4.732 1.00 22.06 255 ILE A O 1
ATOM 1726 N N . GLU A 1 235 ? -29.158 -5.322 4.522 1.00 25.67 256 GLU A N 1
ATOM 1727 C CA . GLU A 1 235 ? -29.488 -3.942 4.373 1.00 24.99 256 GLU A CA 1
ATOM 1728 C C . GLU A 1 235 ? -30.028 -3.445 5.671 1.00 23.58 256 GLU A C 1
ATOM 1729 O O . GLU A 1 235 ? -30.848 -4.088 6.313 1.00 24.85 256 GLU A O 1
ATOM 1735 N N . LYS A 1 236 ? -29.550 -2.292 6.094 1.00 22.29 257 LYS A N 1
ATOM 1736 C CA . LYS A 1 236 ? -30.063 -1.662 7.262 1.00 24.44 257 LYS A CA 1
ATOM 1737 C C . LYS A 1 236 ? -30.407 -0.171 6.997 1.00 23.18 257 LYS A C 1
ATOM 1738 O O . LYS A 1 236 ? -29.656 0.573 6.342 1.00 19.32 257 LYS A O 1
ATOM 1744 N N . VAL A 1 237 ? -31.584 0.219 7.482 1.00 21.73 258 VAL A N 1
ATOM 1745 C CA . VAL A 1 237 ? -32.107 1.566 7.326 1.00 24.36 258 VAL A CA 1
ATOM 1746 C C . VAL A 1 237 ? -31.983 2.306 8.665 1.00 25.47 258 VAL A C 1
ATOM 1747 O O . VAL A 1 237 ? -32.453 1.816 9.635 1.00 26.83 258 VAL A O 1
ATOM 1751 N N . TYR A 1 238 ? -31.277 3.440 8.717 1.00 22.68 259 TYR A N 1
ATOM 1752 C CA . TYR A 1 238 ? -31.146 4.226 9.974 1.00 19.96 259 TYR A CA 1
ATOM 1753 C C . TYR A 1 238 ? -32.014 5.513 9.838 1.00 21.49 259 TYR A C 1
ATOM 1754 O O . TYR A 1 238 ? -32.084 6.094 8.780 1.00 22.49 259 TYR A O 1
ATOM 1763 N N . GLU A 1 239 ? -32.704 5.925 10.897 1.00 20.89 260 GLU A N 1
ATOM 1764 C CA . GLU A 1 239 ? -33.586 7.055 10.759 1.00 21.99 260 GLU A CA 1
ATOM 1765 C C . GLU A 1 239 ? -33.036 8.298 11.445 1.00 21.99 260 GLU A C 1
ATOM 1766 O O . GLU A 1 239 ? -32.526 8.205 12.541 1.00 24.11 260 GLU A O 1
ATOM 1772 N N . ILE A 1 240 ? -33.200 9.447 10.793 1.00 22.85 261 ILE A N 1
ATOM 1773 C CA . ILE A 1 240 ? -32.919 10.760 11.409 1.00 22.66 261 ILE A CA 1
ATOM 1774 C C . ILE A 1 240 ? -34.174 11.653 11.432 1.00 20.73 261 ILE A C 1
ATOM 1775 O O . ILE A 1 240 ? -34.685 12.060 10.385 1.00 20.19 261 ILE A O 1
ATOM 1780 N N . GLU A 1 241 ? -34.702 11.949 12.601 1.00 21.75 262 GLU A N 1
ATOM 1781 C CA . GLU A 1 241 ? -35.840 12.865 12.670 1.00 27.50 262 GLU A CA 1
ATOM 1782 C C . GLU A 1 241 ? -35.330 14.283 12.295 1.00 27.30 262 GLU A C 1
ATOM 1783 O O . GLU A 1 241 ? -34.358 14.756 12.856 1.00 31.24 262 GLU A O 1
ATOM 1789 N N . TYR A 1 242 ? -35.872 14.878 11.231 1.00 25.25 263 TYR A N 1
ATOM 1790 C CA . TYR A 1 242 ? -35.317 16.125 10.708 1.00 24.41 263 TYR A CA 1
ATOM 1791 C C . TYR A 1 242 ? -35.926 17.330 11.424 1.00 25.58 263 TYR A C 1
ATOM 1792 O O . TYR A 1 242 ? -37.133 17.537 11.364 1.00 27.12 263 TYR A O 1
ATOM 1801 N N . LYS A 1 243 ? -35.095 18.106 12.107 1.00 23.06 264 LYS A N 1
ATOM 1802 C CA . LYS A 1 243 ? -35.552 19.245 12.896 1.00 26.48 264 LYS A CA 1
ATOM 1803 C C . LYS A 1 243 ? -35.104 20.570 12.337 1.00 25.85 264 LYS A C 1
ATOM 1804 O O . LYS A 1 243 ? -34.039 20.665 11.691 1.00 24.24 264 LYS A O 1
ATOM 1810 N N . THR A 1 244 ? -35.946 21.587 12.506 1.00 26.17 265 THR A N 1
ATOM 1811 C CA . THR A 1 244 ? -35.587 22.958 12.104 1.00 28.87 265 THR A CA 1
ATOM 1812 C C . THR A 1 244 ? -36.003 23.916 13.181 1.00 32.76 265 THR A C 1
ATOM 1813 O O . THR A 1 244 ? -36.876 23.598 13.989 1.00 33.38 265 THR A O 1
ATOM 1817 N N . ALA A 1 245 ? -35.399 25.097 13.212 1.00 36.11 266 ALA A N 1
ATOM 1818 C CA . ALA A 1 245 ? -35.912 26.158 14.108 1.00 41.94 266 ALA A CA 1
ATOM 1819 C C . ALA A 1 245 ? -37.351 26.613 13.742 1.00 45.91 266 ALA A C 1
ATOM 1820 O O . ALA A 1 245 ? -38.087 27.036 14.621 1.00 49.46 266 ALA A O 1
ATOM 1822 N N . GLU A 1 246 ? -37.751 26.499 12.465 1.00 51.54 267 GLU A N 1
ATOM 1823 C CA . GLU A 1 246 ? -39.073 26.964 11.967 1.00 55.64 267 GLU A CA 1
ATOM 1824 C C . GLU A 1 246 ? -40.157 25.892 12.041 1.00 58.59 267 GLU A C 1
ATOM 1825 O O . GLU A 1 246 ? -39.878 24.725 12.304 1.00 60.13 267 GLU A O 1
ATOM 1832 N N . GLN B 1 10 ? -11.698 27.761 -32.227 1.00 71.84 31 GLN B N 1
ATOM 1833 C CA . GLN B 1 10 ? -12.628 28.752 -31.612 1.00 70.72 31 GLN B CA 1
ATOM 1834 C C . GLN B 1 10 ? -12.250 29.008 -30.156 1.00 65.84 31 GLN B C 1
ATOM 1835 O O . GLN B 1 10 ? -12.104 28.054 -29.397 1.00 63.55 31 GLN B O 1
ATOM 1837 N N . GLN B 1 11 ? -12.117 30.290 -29.784 1.00 64.44 32 GLN B N 1
ATOM 1838 C CA . GLN B 1 11 ? -11.758 30.721 -28.424 1.00 59.89 32 GLN B CA 1
ATOM 1839 C C . GLN B 1 11 ? -12.952 31.223 -27.636 1.00 56.89 32 GLN B C 1
ATOM 1840 O O . GLN B 1 11 ? -13.796 31.908 -28.177 1.00 58.73 32 GLN B O 1
ATOM 1846 N N . TRP B 1 12 ? -12.983 30.919 -26.337 1.00 50.85 33 TRP B N 1
ATOM 1847 C CA . TRP B 1 12 ? -14.108 31.260 -25.483 1.00 47.85 33 TRP B CA 1
ATOM 1848 C C . TRP B 1 12 ? -13.560 31.680 -24.117 1.00 42.77 33 TRP B C 1
ATOM 1849 O O . TRP B 1 12 ? -12.510 31.188 -23.702 1.00 37.20 33 TRP B O 1
ATOM 1860 N N . ALA B 1 13 ? -14.242 32.612 -23.456 1.00 37.85 34 ALA B N 1
ATOM 1861 C CA . ALA B 1 13 ? -13.957 32.933 -22.053 1.00 35.91 34 ALA B CA 1
ATOM 1862 C C . ALA B 1 13 ? -15.291 33.054 -21.349 1.00 35.95 34 ALA B C 1
ATOM 1863 O O . ALA B 1 13 ? -16.296 33.508 -21.932 1.00 36.71 34 ALA B O 1
ATOM 1865 N N . GLY B 1 14 ? -15.348 32.606 -20.101 1.00 33.70 35 GLY B N 1
ATOM 1866 C CA . GLY B 1 14 ? -16.582 32.651 -19.406 1.00 31.28 35 GLY B CA 1
ATOM 1867 C C . GLY B 1 14 ? -16.562 31.929 -18.074 1.00 28.61 35 GLY B C 1
ATOM 1868 O O . GLY B 1 14 ? -15.559 31.303 -17.674 1.00 27.41 35 GLY B O 1
ATOM 1869 N N . VAL B 1 15 ? -17.720 32.001 -17.432 1.00 25.48 36 VAL B N 1
ATOM 1870 C CA . VAL B 1 15 ? -17.944 31.458 -16.089 1.00 25.22 36 VAL B CA 1
ATOM 1871 C C . VAL B 1 15 ? -18.270 29.967 -16.210 1.00 24.94 36 VAL B C 1
ATOM 1872 O O . VAL B 1 15 ? -19.067 29.567 -17.068 1.00 24.63 36 VAL B O 1
ATOM 1876 N N . VAL B 1 16 ? -17.674 29.157 -15.340 1.00 25.52 37 VAL B N 1
ATOM 1877 C CA . VAL B 1 16 ? -17.843 27.719 -15.352 1.00 24.42 37 VAL B CA 1
ATOM 1878 C C . VAL B 1 16 ? -17.884 27.102 -13.974 1.00 21.39 37 VAL B C 1
ATOM 1879 O O . VAL B 1 16 ? -17.353 27.634 -13.030 1.00 25.54 37 VAL B O 1
ATOM 1883 N N . LYS B 1 17 ? -18.501 25.929 -13.864 1.00 24.61 38 LYS B N 1
ATOM 1884 C CA . LYS B 1 17 ? -18.397 25.143 -12.648 1.00 25.34 38 LYS B CA 1
ATOM 1885 C C . LYS B 1 17 ? -17.100 24.332 -12.698 1.00 24.27 38 LYS B C 1
ATOM 1886 O O . LYS B 1 17 ? -16.685 23.904 -13.770 1.00 24.43 38 LYS B O 1
ATOM 1892 N N . VAL B 1 18 ? -16.481 24.127 -11.539 1.00 23.91 39 VAL B N 1
ATOM 1893 C CA . VAL B 1 18 ? -15.233 23.388 -11.414 1.00 23.24 39 VAL B CA 1
ATOM 1894 C C . VAL B 1 18 ? -15.555 21.998 -10.889 1.00 28.71 39 VAL B C 1
ATOM 1895 O O . VAL B 1 18 ? -16.114 21.867 -9.799 1.00 30.71 39 VAL B O 1
ATOM 1899 N N . ASN B 1 19 ? -15.207 20.948 -11.636 1.00 29.26 40 ASN B N 1
ATOM 1900 C CA . ASN B 1 19 ? -15.486 19.570 -11.158 1.00 33.38 40 ASN B CA 1
ATOM 1901 C C . ASN B 1 19 ? -14.219 18.866 -10.668 1.00 35.81 40 ASN B C 1
ATOM 1902 O O . ASN B 1 19 ? -13.136 19.035 -11.245 1.00 34.61 40 ASN B O 1
ATOM 1907 N N . ASP B 1 20 ? -14.361 18.053 -9.638 1.00 42.63 41 ASP B N 1
ATOM 1908 C CA . ASP B 1 20 ? -13.302 17.139 -9.221 1.00 47.49 41 ASP B CA 1
ATOM 1909 C C . ASP B 1 20 ? -13.599 15.720 -9.767 1.00 50.94 41 ASP B C 1
ATOM 1910 O O . ASP B 1 20 ? -14.474 15.046 -9.233 1.00 55.58 41 ASP B O 1
ATOM 1915 N N . ARG B 1 21 ? -12.884 15.285 -10.811 1.00 51.88 42 ARG B N 1
ATOM 1916 C CA . ARG B 1 21 ? -12.982 13.895 -11.347 1.00 57.63 42 ARG B CA 1
ATOM 1917 C C . ARG B 1 21 ? -11.742 13.038 -10.990 1.00 58.97 42 ARG B C 1
ATOM 1918 O O . ARG B 1 21 ? -10.733 13.088 -11.698 1.00 57.90 42 ARG B O 1
ATOM 1939 N N . GLY B 1 23 ? -9.526 13.317 -8.639 1.00 61.58 44 GLY B N 1
ATOM 1940 C CA . GLY B 1 23 ? -8.364 14.189 -8.461 1.00 58.85 44 GLY B CA 1
ATOM 1941 C C . GLY B 1 23 ? -8.044 15.111 -9.631 1.00 54.77 44 GLY B C 1
ATOM 1942 O O . GLY B 1 23 ? -7.303 16.076 -9.446 1.00 56.28 44 GLY B O 1
ATOM 1943 N N . TYR B 1 24 ? -8.562 14.838 -10.835 1.00 51.23 45 TYR B N 1
ATOM 1944 C CA . TYR B 1 24 ? -8.383 15.752 -11.971 1.00 46.53 45 TYR B CA 1
ATOM 1945 C C . TYR B 1 24 ? -9.485 16.827 -12.014 1.00 40.69 45 TYR B C 1
ATOM 1946 O O . TYR B 1 24 ? -10.624 16.584 -11.659 1.00 41.57 45 TYR B O 1
ATOM 1955 N N . VAL B 1 25 ? -9.132 18.007 -12.494 1.00 35.09 46 VAL B N 1
ATOM 1956 C CA . VAL B 1 25 ? -10.082 19.103 -12.600 1.00 30.15 46 VAL B CA 1
ATOM 1957 C C . VAL B 1 25 ? -10.633 19.208 -14.007 1.00 29.02 46 VAL B C 1
ATOM 1958 O O . VAL B 1 25 ? -9.874 19.190 -15.019 1.00 30.55 46 VAL B O 1
ATOM 1962 N N . THR B 1 26 ? -11.959 19.238 -14.097 1.00 27.62 47 THR B N 1
ATOM 1963 C CA A THR B 1 26 ? -12.655 19.537 -15.343 0.50 29.66 47 THR B CA 1
ATOM 1964 C CA B THR B 1 26 ? -12.616 19.585 -15.359 0.50 27.10 47 THR B CA 1
ATOM 1965 C C . THR B 1 26 ? -13.598 20.720 -15.079 1.00 26.98 47 THR B C 1
ATOM 1966 O O . THR B 1 26 ? -13.762 21.145 -13.936 1.00 27.01 47 THR B O 1
ATOM 1973 N N . PHE B 1 27 ? -14.188 21.269 -16.129 1.00 26.53 48 PHE B N 1
ATOM 1974 C CA . PHE B 1 27 ? -15.166 22.343 -15.973 1.00 27.27 48 PHE B CA 1
ATOM 1975 C C . PHE B 1 27 ? -16.523 22.012 -16.633 1.00 29.85 48 PHE B C 1
ATOM 1976 O O . PHE B 1 27 ? -16.608 21.180 -17.533 1.00 32.84 48 PHE B O 1
ATOM 1984 N N . THR B 1 28 ? -17.579 22.678 -16.182 1.00 30.03 49 THR B N 1
ATOM 1985 C CA . THR B 1 28 ? -18.893 22.607 -16.843 1.00 31.45 49 THR B CA 1
ATOM 1986 C C . THR B 1 28 ? -19.387 24.012 -17.146 1.00 31.24 49 THR B C 1
ATOM 1987 O O . THR B 1 28 ? -19.465 24.842 -16.224 1.00 28.46 49 THR B O 1
ATOM 1991 N N . ASP B 1 29 ? -19.671 24.308 -18.421 1.00 31.27 50 ASP B N 1
ATOM 1992 C CA . ASP B 1 29 ? -20.206 25.631 -18.770 1.00 33.43 50 ASP B CA 1
ATOM 1993 C C . ASP B 1 29 ? -21.701 25.722 -18.465 1.00 35.37 50 ASP B C 1
ATOM 1994 O O . ASP B 1 29 ? -22.341 24.747 -18.034 1.00 35.27 50 ASP B O 1
ATOM 1999 N N . ALA B 1 30 ? -22.238 26.917 -18.666 1.00 37.39 51 ALA B N 1
ATOM 2000 C CA . ALA B 1 30 ? -23.649 27.214 -18.377 1.00 39.37 51 ALA B CA 1
ATOM 2001 C C . ALA B 1 30 ? -24.616 26.378 -19.241 1.00 43.84 51 ALA B C 1
ATOM 2002 O O . ALA B 1 30 ? -25.739 26.083 -18.822 1.00 46.48 51 ALA B O 1
ATOM 2004 N N . ALA B 1 31 ? -24.162 25.975 -20.421 1.00 44.42 52 ALA B N 1
ATOM 2005 C CA . ALA B 1 31 ? -24.912 25.076 -21.287 1.00 48.58 52 ALA B CA 1
ATOM 2006 C C . ALA B 1 31 ? -24.893 23.612 -20.807 1.00 48.55 52 ALA B C 1
ATOM 2007 O O . ALA B 1 31 ? -25.620 22.799 -21.358 1.00 50.82 52 ALA B O 1
ATOM 2009 N N . GLY B 1 32 ? -24.084 23.275 -19.807 1.00 44.45 53 GLY B N 1
ATOM 2010 C CA . GLY B 1 32 ? -23.994 21.905 -19.292 1.00 44.89 53 GLY B CA 1
ATOM 2011 C C . GLY B 1 32 ? -22.900 21.052 -19.930 1.00 46.27 53 GLY B C 1
ATOM 2012 O O . GLY B 1 32 ? -22.748 19.887 -19.577 1.00 46.77 53 GLY B O 1
ATOM 2013 N N . THR B 1 33 ? -22.122 21.629 -20.850 1.00 45.31 54 THR B N 1
ATOM 2014 C CA . THR B 1 33 ? -21.061 20.903 -21.557 1.00 46.05 54 THR B CA 1
ATOM 2015 C C . THR B 1 33 ? -19.829 20.753 -20.645 1.00 43.02 54 THR B C 1
ATOM 2016 O O . THR B 1 33 ? -19.382 21.725 -20.011 1.00 37.36 54 THR B O 1
ATOM 2020 N N . GLU B 1 34 ? -19.313 19.537 -20.553 1.00 42.76 55 GLU B N 1
ATOM 2021 C CA . GLU B 1 34 ? -18.090 19.306 -19.792 1.00 40.52 55 GLU B CA 1
ATOM 2022 C C . GLU B 1 34 ? -16.843 19.647 -20.615 1.00 39.42 55 GLU B C 1
ATOM 2023 O O . GLU B 1 34 ? -16.645 19.114 -21.714 1.00 41.63 55 GLU B O 1
ATOM 2029 N N . LEU B 1 35 ? -16.011 20.528 -20.058 1.00 36.14 56 LEU B N 1
ATOM 2030 C CA . LEU B 1 35 ? -14.770 21.000 -20.685 1.00 35.01 56 LEU B CA 1
ATOM 2031 C C . LEU B 1 35 ? -13.568 20.320 -20.025 1.00 32.98 56 LEU B C 1
ATOM 2032 O O . LEU B 1 35 ? -13.327 20.568 -18.850 1.00 31.14 56 LEU B O 1
ATOM 2037 N N . ILE B 1 36 ? -12.837 19.507 -20.800 1.00 35.61 57 ILE B N 1
ATOM 2038 C CA A ILE B 1 36 ? -11.724 18.668 -20.316 0.50 36.38 57 ILE B CA 1
ATOM 2039 C CA B ILE B 1 36 ? -11.728 18.667 -20.314 0.50 36.05 57 ILE B CA 1
ATOM 2040 C C . ILE B 1 36 ? -10.381 19.261 -20.765 1.00 35.15 57 ILE B C 1
ATOM 2041 O O . ILE B 1 36 ? -10.045 19.245 -21.958 1.00 35.44 57 ILE B O 1
ATOM 2050 N N . PRO B 1 37 ? -9.606 19.801 -19.820 1.00 33.59 58 PRO B N 1
ATOM 2051 C CA . PRO B 1 37 ? -8.325 20.400 -20.160 1.00 32.62 58 PRO B CA 1
ATOM 2052 C C . PRO B 1 37 ? -7.313 19.368 -20.609 1.00 33.45 58 PRO B C 1
ATOM 2053 O O . PRO B 1 37 ? -7.213 18.307 -19.985 1.00 33.23 58 PRO B O 1
ATOM 2057 N N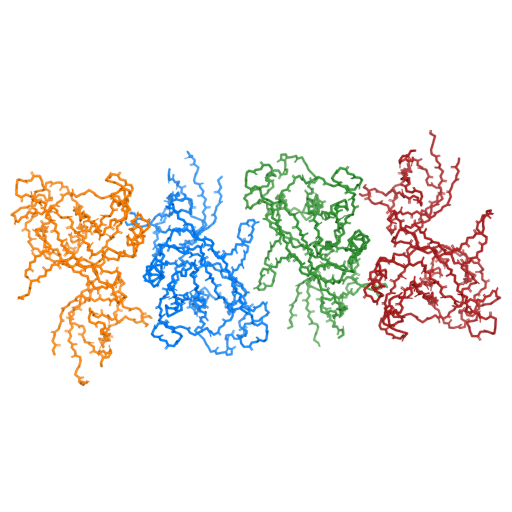 . THR B 1 38 ? -6.613 19.665 -21.703 1.00 33.90 59 THR B N 1
ATOM 2058 C CA . THR B 1 38 ? -5.516 18.864 -22.177 1.00 35.72 59 THR B CA 1
ATOM 2059 C C . THR B 1 38 ? -4.133 19.499 -21.867 1.00 34.38 59 THR B C 1
ATOM 2060 O O . THR B 1 38 ? -3.090 18.956 -22.229 1.00 33.05 59 THR B O 1
ATOM 2064 N N . ASN B 1 39 ? -4.106 20.636 -21.199 1.00 31.87 60 ASN B N 1
ATOM 2065 C CA . ASN B 1 39 ? -2.823 21.248 -20.784 1.00 31.74 60 ASN B CA 1
ATOM 2066 C C . ASN B 1 39 ? -1.912 20.202 -20.104 1.00 32.38 60 ASN B C 1
ATOM 2067 O O . ASN B 1 39 ? -2.399 19.339 -19.377 1.00 30.83 60 ASN B O 1
ATOM 2072 N N . THR B 1 40 ? -0.602 20.288 -20.328 1.00 32.89 61 THR B N 1
ATOM 2073 C CA . THR B 1 40 ? 0.338 19.333 -19.768 1.00 33.81 61 THR B CA 1
ATOM 2074 C C . THR B 1 40 ? 0.730 19.611 -18.316 1.00 31.91 61 THR B C 1
ATOM 2075 O O . THR B 1 40 ? 1.176 18.704 -17.614 1.00 37.79 61 THR B O 1
ATOM 2079 N N . ILE B 1 41 ? 0.620 20.848 -17.859 1.00 30.18 62 ILE B N 1
ATOM 2080 C CA . ILE B 1 41 ? 0.779 21.144 -16.417 1.00 30.38 62 ILE B CA 1
ATOM 2081 C C . ILE B 1 41 ? -0.601 20.949 -15.761 1.00 29.32 62 ILE B C 1
ATOM 2082 O O . ILE B 1 41 ? -1.576 21.554 -16.193 1.00 28.59 62 ILE B O 1
ATOM 2087 N N . PRO B 1 42 ? -0.686 20.126 -14.702 1.00 31.17 63 PRO B N 1
ATOM 2088 C CA . PRO B 1 42 ? -1.975 19.883 -14.080 1.00 32.05 63 PRO B CA 1
ATOM 2089 C C . PRO B 1 42 ? -2.668 21.134 -13.584 1.00 29.52 63 PRO B C 1
ATOM 2090 O O . PRO B 1 42 ? -2.016 22.030 -13.087 1.00 29.89 63 PRO B O 1
ATOM 2094 N N . VAL B 1 43 ? -3.995 21.147 -13.702 1.00 30.61 64 VAL B N 1
ATOM 2095 C CA . VAL B 1 43 ? -4.835 22.197 -13.149 1.00 27.70 64 VAL B CA 1
ATOM 2096 C C . VAL B 1 43 ? -5.017 21.874 -11.672 1.00 27.29 64 VAL B C 1
ATOM 2097 O O . VAL B 1 43 ? -5.422 20.762 -11.321 1.00 29.37 64 VAL B O 1
ATOM 2101 N N . THR B 1 44 ? -4.709 22.832 -10.810 1.00 26.57 65 THR B N 1
ATOM 2102 C CA . THR B 1 44 ? -4.791 22.634 -9.356 1.00 28.45 65 THR B CA 1
ATOM 2103 C C . THR B 1 44 ? -5.740 23.597 -8.629 1.00 30.15 65 THR B C 1
ATOM 2104 O O . THR B 1 44 ? -5.749 23.645 -7.374 1.00 34.11 65 THR B O 1
ATOM 2108 N N . LEU B 1 45 ? -6.501 24.380 -9.382 1.00 28.09 66 LEU B N 1
ATOM 2109 C CA . LEU B 1 45 ? -7.533 25.282 -8.839 1.00 27.40 66 LEU B CA 1
ATOM 2110 C C . LEU B 1 45 ? -8.428 24.597 -7.796 1.00 28.82 66 LEU B C 1
ATOM 2111 O O . LEU B 1 45 ? -9.093 23.588 -8.078 1.00 30.25 66 LEU B O 1
ATOM 2116 N N . ASN B 1 46 ? -8.436 25.163 -6.618 1.00 29.52 67 ASN B N 1
ATOM 2117 C CA . ASN B 1 46 ? -9.321 24.746 -5.564 1.00 34.95 67 ASN B CA 1
ATOM 2118 C C . ASN B 1 46 ? -10.467 25.786 -5.470 1.00 34.44 67 ASN B C 1
ATOM 2119 O O . ASN B 1 46 ? -10.324 26.816 -4.812 1.00 36.87 67 ASN B O 1
ATOM 2124 N N . ALA B 1 47 ? -11.567 25.523 -6.150 1.00 31.25 68 ALA B N 1
ATOM 2125 C CA . ALA B 1 47 ? -12.696 26.441 -6.172 1.00 30.36 68 ALA B CA 1
ATOM 2126 C C . ALA B 1 47 ? -13.889 25.694 -6.703 1.00 30.01 68 ALA B C 1
ATOM 2127 O O . ALA B 1 47 ? -13.746 24.682 -7.357 1.00 29.02 68 ALA B O 1
ATOM 2129 N N . ARG B 1 48 ? -15.066 26.246 -6.433 1.00 27.96 69 ARG B N 1
ATOM 2130 C CA . ARG B 1 48 ? -16.328 25.647 -6.831 1.00 29.26 69 ARG B CA 1
ATOM 2131 C C . ARG B 1 48 ? -16.744 26.211 -8.193 1.00 25.83 69 ARG B C 1
ATOM 2132 O O . ARG B 1 48 ? -17.209 25.480 -9.072 1.00 25.64 69 ARG B O 1
ATOM 2148 N N . ALA B 1 50 ? -15.342 29.134 -11.446 1.00 19.92 71 ALA B N 1
ATOM 2149 C CA . ALA B 1 50 ? -14.209 29.748 -12.035 1.00 20.77 71 ALA B CA 1
ATOM 2150 C C . ALA B 1 50 ? -14.602 30.591 -13.247 1.00 21.31 71 ALA B C 1
ATOM 2151 O O . ALA B 1 50 ? -15.695 30.464 -13.800 1.00 20.31 71 ALA B O 1
ATOM 2153 N N . TYR B 1 51 ? -13.662 31.438 -13.646 1.00 23.27 72 TYR B N 1
ATOM 2154 C CA . TYR B 1 51 ? -13.679 32.085 -14.940 1.00 22.99 72 TYR B CA 1
ATOM 2155 C C . TYR B 1 51 ? -12.491 31.536 -15.734 1.00 23.72 72 TYR B C 1
ATOM 2156 O O . TYR B 1 51 ? -11.367 31.536 -15.228 1.00 24.57 72 TYR B O 1
ATOM 2165 N N . ILE B 1 52 ? -12.724 31.042 -16.949 1.00 24.91 73 ILE B N 1
ATOM 2166 C CA . ILE B 1 52 ? -11.622 30.498 -17.771 1.00 23.80 73 ILE B CA 1
ATOM 2167 C C . ILE B 1 52 ? -11.575 31.131 -19.134 1.00 26.77 73 ILE B C 1
ATOM 2168 O O . ILE B 1 52 ? -12.581 31.651 -19.596 1.00 24.78 73 ILE B O 1
ATOM 2173 N N . TYR B 1 53 ? -10.375 31.066 -19.739 1.00 27.18 74 TYR B N 1
ATOM 2174 C CA A TYR B 1 53 ? -10.114 31.480 -21.115 0.50 32.31 74 TYR B CA 1
ATOM 2175 C CA B TYR B 1 53 ? -10.141 31.488 -21.119 0.50 32.45 74 TYR B CA 1
ATOM 2176 C C . TYR B 1 53 ? -9.606 30.213 -21.789 1.00 33.28 74 TYR B C 1
ATOM 2177 O O . TYR B 1 53 ? -8.606 29.634 -21.342 1.00 32.45 74 TYR B O 1
ATOM 2194 N N . CYS B 1 54 ? -10.300 29.741 -22.816 1.00 35.46 75 CYS B N 1
ATOM 2195 C CA . CYS B 1 54 ? -9.938 28.479 -23.439 1.00 36.83 75 CYS B CA 1
ATOM 2196 C C . CYS B 1 54 ? -10.151 28.481 -24.940 1.00 40.54 75 CYS B C 1
ATOM 2197 O O . CYS B 1 54 ? -10.723 29.428 -25.517 1.00 40.18 75 CYS B O 1
ATOM 2200 N N . GLN B 1 55 ? -9.664 27.402 -25.554 1.00 40.66 76 GLN B N 1
ATOM 2201 C CA . GLN B 1 55 ? -9.780 27.132 -26.966 1.00 45.79 76 GLN B CA 1
ATOM 2202 C C . GLN B 1 55 ? -10.187 25.660 -27.074 1.00 46.53 76 GLN B C 1
ATOM 2203 O O . GLN B 1 55 ? -9.711 24.846 -26.295 1.00 44.13 76 GLN B O 1
ATOM 2209 N N . VAL B 1 56 ? -11.095 25.340 -27.991 1.00 50.21 77 VAL B N 1
ATOM 2210 C CA A VAL B 1 56 ? -11.490 23.955 -28.236 0.50 51.97 77 VAL B CA 1
ATOM 2211 C CA B VAL B 1 56 ? -11.499 23.956 -28.267 0.50 51.11 77 VAL B CA 1
ATOM 2212 C C . VAL B 1 56 ? -10.356 23.251 -28.986 1.00 54.57 77 VAL B C 1
ATOM 2213 O O . VAL B 1 56 ? -9.786 23.813 -29.905 1.00 58.46 77 VAL B O 1
ATOM 2220 N N . ASP B 1 57 ? -10.014 22.030 -28.583 1.00 53.53 78 ASP B N 1
ATOM 2221 C CA . ASP B 1 57 ? -8.965 21.287 -29.300 1.00 58.83 78 ASP B CA 1
ATOM 2222 C C . ASP B 1 57 ? -9.547 20.790 -30.615 1.00 64.51 78 ASP B C 1
ATOM 2223 O O . ASP B 1 57 ? -10.738 20.489 -30.676 1.00 65.77 78 ASP B O 1
ATOM 2228 N N . GLU B 1 58 ? -8.712 20.718 -31.651 1.00 70.21 79 GLU B N 1
ATOM 2229 C CA . GLU B 1 58 ? -9.140 20.261 -32.976 1.00 77.43 79 GLU B CA 1
ATOM 2230 C C . GLU B 1 58 ? -9.366 18.749 -32.982 1.00 80.58 79 GLU B C 1
ATOM 2231 O O . GLU B 1 58 ? -8.788 18.037 -32.156 1.00 77.72 79 GLU B O 1
ATOM 2237 N N . GLY B 1 59 ? -10.181 18.280 -33.937 1.00 87.96 80 GLY B N 1
ATOM 2238 C CA . GLY B 1 59 ? -10.685 16.895 -33.989 1.00 91.66 80 GLY B CA 1
ATOM 2239 C C . GLY B 1 59 ? -12.142 16.841 -33.518 1.00 93.97 80 GLY B C 1
ATOM 2240 O O . GLY B 1 59 ? -12.450 16.189 -32.522 1.00 92.78 80 GLY B O 1
ATOM 2241 N N . GLN B 1 60 ? -13.034 17.528 -34.240 1.00 99.17 81 GLN B N 1
ATOM 2242 C CA . GLN B 1 60 ? -14.452 17.711 -33.851 1.00 99.08 81 GLN B CA 1
ATOM 2243 C C . GLN B 1 60 ? -15.197 16.429 -33.475 1.00 101.18 81 GLN B C 1
ATOM 2244 O O . GLN B 1 60 ? -16.318 16.490 -32.934 1.00 101.27 81 GLN B O 1
ATOM 2246 N N . PRO B 1 66 ? -20.490 15.839 -28.089 1.00 81.83 87 PRO B N 1
ATOM 2247 C CA . PRO B 1 66 ? -21.706 16.468 -27.616 1.00 82.23 87 PRO B CA 1
ATOM 2248 C C . PRO B 1 66 ? -21.587 16.847 -26.135 1.00 76.45 87 PRO B C 1
ATOM 2249 O O . PRO B 1 66 ? -21.655 18.039 -25.786 1.00 74.93 87 PRO B O 1
ATOM 2251 N N . LYS B 1 67 ? -21.373 15.856 -25.270 1.00 73.69 88 LYS B N 1
ATOM 2252 C CA . LYS B 1 67 ? -21.389 16.098 -23.813 1.00 68.11 88 LYS B CA 1
ATOM 2253 C C . LYS B 1 67 ? -20.069 16.660 -23.304 1.00 62.98 88 LYS B C 1
ATOM 2254 O O . LYS B 1 67 ? -20.064 17.612 -22.535 1.00 58.87 88 LYS B O 1
ATOM 2256 N N . SER B 1 68 ? -18.971 16.036 -23.728 1.00 63.66 89 SER B N 1
ATOM 2257 C CA . SER B 1 68 ? -17.614 16.358 -23.287 1.00 60.98 89 SER B CA 1
ATOM 2258 C C . SER B 1 68 ? -16.812 16.964 -24.429 1.00 59.92 89 SER B C 1
ATOM 2259 O O . SER B 1 68 ? -16.926 16.506 -25.563 1.00 62.35 89 SER B O 1
ATOM 2262 N N . ILE B 1 69 ? -15.994 17.974 -24.140 1.00 53.81 90 ILE B N 1
ATOM 2263 C CA . ILE B 1 69 ? -15.131 18.574 -25.164 1.00 53.44 90 ILE B CA 1
ATOM 2264 C C . ILE B 1 69 ? -13.755 18.839 -24.591 1.00 48.36 90 ILE B C 1
ATOM 2265 O O . ILE B 1 69 ? -13.627 19.378 -23.485 1.00 44.53 90 ILE B O 1
ATOM 2270 N N . LYS B 1 70 ? -12.728 18.476 -25.349 1.00 47.90 91 LYS B N 1
ATOM 2271 C CA . LYS B 1 70 ? -11.344 18.677 -24.920 1.00 45.24 91 LYS B CA 1
ATOM 2272 C C . LYS B 1 70 ? -10.979 20.121 -25.214 1.00 42.28 91 LYS B C 1
ATOM 2273 O O . LYS B 1 70 ? -11.284 20.630 -26.301 1.00 43.93 91 LYS B O 1
ATOM 2279 N N . ILE B 1 71 ? -10.385 20.792 -24.228 1.00 37.07 92 ILE B N 1
ATOM 2280 C CA . ILE B 1 71 ? -10.004 22.197 -24.348 1.00 36.24 92 ILE B CA 1
ATOM 2281 C C . ILE B 1 71 ? -8.540 22.431 -23.901 1.00 36.83 92 ILE B C 1
ATOM 2282 O O . ILE B 1 71 ? -7.950 21.615 -23.169 1.00 34.97 92 ILE B O 1
ATOM 2287 N N . THR B 1 72 ? -7.971 23.536 -24.378 1.00 37.21 93 THR B N 1
ATOM 2288 C CA . THR B 1 72 ? -6.695 24.045 -23.909 1.00 36.01 93 THR B CA 1
ATOM 2289 C C . THR B 1 72 ? -6.963 25.330 -23.158 1.00 32.55 93 THR B C 1
ATOM 2290 O O . THR B 1 72 ? -7.559 26.265 -23.696 1.00 32.89 93 THR B O 1
ATOM 2294 N N . LEU B 1 73 ? -6.561 25.377 -21.897 1.00 29.60 94 LEU B N 1
ATOM 2295 C CA . LEU B 1 73 ? -6.672 26.588 -21.127 1.00 28.96 94 LEU B CA 1
ATOM 2296 C C . LEU B 1 73 ? -5.634 27.566 -21.660 1.00 30.95 94 LEU B C 1
ATOM 2297 O O . LEU B 1 73 ? -4.492 27.175 -21.951 1.00 31.01 94 LEU B O 1
ATOM 2302 N N . LEU B 1 74 ? -6.056 28.813 -21.866 1.00 31.39 95 LEU B N 1
ATOM 2303 C CA . LEU B 1 74 ? -5.193 29.845 -22.468 1.00 33.94 95 LEU B CA 1
ATOM 2304 C C . LEU B 1 74 ? -4.684 30.813 -21.402 1.00 32.72 95 LEU B C 1
ATOM 2305 O O . LEU B 1 74 ? -3.941 31.759 -21.697 1.00 36.07 95 LEU B O 1
ATOM 2310 N N . ALA B 1 75 ? -5.073 30.567 -20.156 1.00 31.80 96 ALA B N 1
ATOM 2311 C CA . ALA B 1 75 ? -4.640 31.392 -19.041 1.00 30.12 96 ALA B CA 1
ATOM 2312 C C . ALA B 1 75 ? -4.884 30.558 -17.802 1.00 27.75 96 ALA B C 1
ATOM 2313 O O . ALA B 1 75 ? -5.642 29.576 -17.860 1.00 27.91 96 ALA B O 1
ATOM 2315 N N . ASP B 1 76 ? -4.228 30.925 -16.697 1.00 28.40 97 ASP B N 1
ATOM 2316 C CA . ASP B 1 76 ? -4.466 30.283 -15.405 1.00 27.19 97 ASP B CA 1
ATOM 2317 C C . ASP B 1 76 ? -5.928 30.494 -14.939 1.00 28.81 97 ASP B C 1
ATOM 2318 O O . ASP B 1 76 ? -6.363 31.633 -14.757 1.00 29.57 97 ASP B O 1
ATOM 2323 N N . PRO B 1 77 ? -6.672 29.417 -14.685 1.00 26.42 98 PRO B N 1
ATOM 2324 C CA . PRO B 1 77 ? -8.063 29.568 -14.274 1.00 27.08 98 PRO B CA 1
ATOM 2325 C C . PRO B 1 77 ? -8.196 30.395 -12.999 1.00 26.88 98 PRO B C 1
ATOM 2326 O O . PRO B 1 77 ? -7.338 30.348 -12.160 1.00 26.15 98 PRO B O 1
ATOM 2330 N N . THR B 1 78 ? -9.236 31.208 -12.903 1.00 25.18 99 THR B N 1
ATOM 2331 C CA . THR B 1 78 ? -9.408 32.090 -11.759 1.00 26.53 99 THR B CA 1
ATOM 2332 C C . THR B 1 78 ? -10.631 31.649 -10.988 1.00 24.81 99 THR B C 1
ATOM 2333 O O . THR B 1 78 ? -11.714 31.552 -11.549 1.00 22.39 99 THR B O 1
ATOM 2337 N N . GLY B 1 79 ? -10.479 31.429 -9.688 1.00 23.58 100 GLY B N 1
ATOM 2338 C CA . GLY B 1 79 ? -11.613 31.073 -8.893 1.00 26.91 100 GLY B CA 1
ATOM 2339 C C . GLY B 1 79 ? -12.432 32.334 -8.631 1.00 27.15 100 GLY B C 1
ATOM 2340 O O . GLY B 1 79 ? -11.873 33.395 -8.427 1.00 24.60 100 GLY B O 1
ATOM 2341 N N . ILE B 1 80 ? -13.759 32.209 -8.581 1.00 26.22 101 ILE B N 1
ATOM 2342 C CA . ILE B 1 80 ? -14.608 33.384 -8.422 1.00 23.55 101 ILE B CA 1
ATOM 2343 C C . ILE B 1 80 ? -15.649 33.194 -7.328 1.00 24.23 101 ILE B C 1
ATOM 2344 O O . ILE B 1 80 ? -16.645 33.895 -7.330 1.00 24.56 101 ILE B O 1
ATOM 2349 N N . ASP B 1 81 ? -15.413 32.267 -6.404 1.00 24.47 102 ASP B N 1
ATOM 2350 C CA . ASP B 1 81 ? -16.387 32.000 -5.321 1.00 25.89 102 ASP B CA 1
ATOM 2351 C C . ASP B 1 81 ? -16.452 33.226 -4.375 1.00 26.42 102 ASP B C 1
ATOM 2352 O O . ASP B 1 81 ? -15.435 33.860 -4.079 1.00 24.74 102 ASP B O 1
ATOM 2357 N N . ALA B 1 82 ? -17.654 33.540 -3.897 1.00 22.66 103 ALA B N 1
ATOM 2358 C CA . ALA B 1 82 ? -17.900 34.597 -2.948 1.00 23.87 103 ALA B CA 1
ATOM 2359 C C . ALA B 1 82 ? -18.989 34.089 -2.006 1.00 23.58 103 ALA B C 1
ATOM 2360 O O . ALA B 1 82 ? -19.699 33.147 -2.325 1.00 22.11 103 ALA B O 1
ATOM 2362 N N . THR B 1 83 ? -19.137 34.734 -0.868 1.00 21.33 104 THR B N 1
ATOM 2363 C CA . THR B 1 83 ? -19.943 34.199 0.223 1.00 22.91 104 THR B CA 1
ATOM 2364 C C . THR B 1 83 ? -21.362 34.734 0.228 1.00 23.42 104 THR B C 1
ATOM 2365 O O . THR B 1 83 ? -21.573 35.944 0.082 1.00 23.49 104 THR B O 1
ATOM 2369 N N . ALA B 1 84 ? -22.325 33.829 0.414 1.00 21.05 105 ALA B N 1
ATOM 2370 C CA . ALA B 1 84 ? -23.724 34.190 0.573 1.00 24.49 105 ALA B CA 1
ATOM 2371 C C . ALA B 1 84 ? -24.082 33.770 1.998 1.00 24.66 105 ALA B C 1
ATOM 2372 O O . ALA B 1 84 ? -23.692 32.696 2.457 1.00 24.23 105 ALA B O 1
ATOM 2374 N N . ILE B 1 85 ? -24.720 34.637 2.748 1.00 22.88 106 ILE B N 1
ATOM 2375 C CA . ILE B 1 85 ? -25.052 34.294 4.120 1.00 24.87 106 ILE B CA 1
ATOM 2376 C C . ILE B 1 85 ? -26.526 34.582 4.441 1.00 26.38 106 ILE B C 1
ATOM 2377 O O . ILE B 1 85 ? -27.151 35.402 3.788 1.00 22.24 106 ILE B O 1
ATOM 2382 N N . THR B 1 86 ? -27.067 33.899 5.451 1.00 25.53 107 THR B N 1
ATOM 2383 C CA . THR B 1 86 ? -28.363 34.239 6.031 1.00 28.72 107 THR B CA 1
ATOM 2384 C C . THR B 1 86 ? -28.059 34.766 7.422 1.00 30.76 107 THR B C 1
ATOM 2385 O O . THR B 1 86 ? -27.155 34.285 8.094 1.00 31.14 107 THR B O 1
ATOM 2389 N N . THR B 1 87 ? -28.795 35.774 7.839 1.00 30.26 108 THR B N 1
ATOM 2390 C CA . THR B 1 87 ? -28.746 36.228 9.222 1.00 32.15 108 THR B CA 1
ATOM 2391 C C . THR B 1 87 ? -30.119 36.857 9.474 1.00 29.90 108 THR B C 1
ATOM 2392 O O . THR B 1 87 ? -30.763 37.234 8.515 1.00 29.03 108 THR B O 1
ATOM 2396 N N . PRO B 1 88 ? -30.570 36.950 10.725 1.00 32.97 109 PRO B N 1
ATOM 2397 C CA . PRO B 1 88 ? -31.950 37.411 10.899 1.00 34.62 109 PRO B CA 1
ATOM 2398 C C . PRO B 1 88 ? -32.233 38.856 10.500 1.00 33.28 109 PRO B C 1
ATOM 2399 O O . PRO B 1 88 ? -33.258 39.114 9.901 1.00 32.05 109 PRO B O 1
ATOM 2403 N N . LYS B 1 89 ? -31.336 39.771 10.826 1.00 33.92 110 LYS B N 1
ATOM 2404 C CA . LYS B 1 89 ? -31.527 41.193 10.530 1.00 35.80 110 LYS B CA 1
ATOM 2405 C C . LYS B 1 89 ? -30.199 41.930 10.589 1.00 36.12 110 LYS B C 1
ATOM 2406 O O . LYS B 1 89 ? -29.218 41.390 11.112 1.00 36.73 110 LYS B O 1
ATOM 2412 N N . VAL B 1 90 ? -30.185 43.150 10.058 1.00 35.75 111 VAL B N 1
ATOM 2413 C CA . VAL B 1 90 ? -28.975 43.981 10.023 1.00 38.30 111 VAL B CA 1
ATOM 2414 C C . VAL B 1 90 ? -28.404 44.067 11.416 1.00 42.74 111 VAL B C 1
ATOM 2415 O O . VAL B 1 90 ? -29.154 44.266 12.366 1.00 45.29 111 VAL B O 1
ATOM 2419 N N . GLY B 1 91 ? -27.096 43.849 11.539 1.00 45.40 112 GLY B N 1
ATOM 2420 C CA . GLY B 1 91 ? -26.414 43.946 12.832 1.00 49.79 112 GLY B CA 1
ATOM 2421 C C . GLY B 1 91 ? -26.235 42.630 13.564 1.00 52.62 112 GLY B C 1
ATOM 2422 O O . GLY B 1 91 ? -25.752 42.613 14.680 1.00 56.19 112 GLY B O 1
ATOM 2423 N N . GLU B 1 92 ? -26.610 41.524 12.937 1.00 52.52 113 GLU B N 1
ATOM 2424 C CA . GLU B 1 92 ? -26.522 40.218 13.573 1.00 53.68 113 GLU B CA 1
ATOM 2425 C C . GLU B 1 92 ? -25.290 39.477 13.097 1.00 53.53 113 GLU B C 1
ATOM 2426 O O . GLU B 1 92 ? -24.709 39.798 12.060 1.00 51.90 113 GLU B O 1
ATOM 2432 N N . SER B 1 93 ? -24.919 38.462 13.865 1.00 55.38 114 SER B N 1
ATOM 2433 C CA . SER B 1 93 ? -23.789 37.582 13.560 1.00 55.30 114 SER B CA 1
ATOM 2434 C C . SER B 1 93 ? -23.692 37.238 12.083 1.00 52.68 114 SER B C 1
ATOM 2435 O O . SER B 1 93 ? -24.657 36.742 11.460 1.00 53.35 114 SER B O 1
ATOM 2438 N N . GLY B 1 94 ? -22.521 37.499 11.522 1.00 49.57 115 GLY B N 1
ATOM 2439 C CA . GLY B 1 94 ? -22.263 37.218 10.118 1.00 45.26 115 GLY B CA 1
ATOM 2440 C C . GLY B 1 94 ? -22.702 38.338 9.189 1.00 41.53 115 GLY B C 1
ATOM 2441 O O . GLY B 1 94 ? -22.401 38.285 7.994 1.00 42.63 115 GLY B O 1
ATOM 2442 N N . ASP B 1 95 ? -23.415 39.339 9.702 1.00 41.28 116 ASP B N 1
ATOM 2443 C CA . ASP B 1 95 ? -23.795 40.495 8.870 1.00 38.44 116 ASP B CA 1
ATOM 2444 C C . ASP B 1 95 ? -22.548 41.300 8.534 1.00 37.45 116 ASP B C 1
ATOM 2445 O O . ASP B 1 95 ? -21.556 41.250 9.261 1.00 39.03 116 ASP B O 1
ATOM 2450 N N . VAL B 1 96 ? -22.596 41.981 7.406 1.00 32.68 117 VAL B N 1
ATOM 2451 C CA . VAL B 1 96 ? -21.491 42.738 6.891 1.00 32.79 117 VAL B CA 1
ATOM 2452 C C . VAL B 1 96 ? -22.036 44.135 6.598 1.00 33.18 117 VAL B C 1
ATOM 2453 O O . VAL B 1 96 ? -23.160 44.270 6.097 1.00 32.18 117 VAL B O 1
ATOM 2457 N N . THR B 1 97 ? -21.230 45.158 6.892 1.00 31.81 118 THR B N 1
ATOM 2458 C CA . THR B 1 97 ? -21.583 46.559 6.668 1.00 32.97 118 THR B CA 1
ATOM 2459 C C . THR B 1 97 ? -20.825 47.033 5.450 1.00 30.65 118 THR B C 1
ATOM 2460 O O . THR B 1 97 ? -19.578 46.920 5.396 1.00 32.67 118 THR B O 1
ATOM 2464 N N . THR B 1 98 ? -21.563 47.553 4.470 1.00 26.97 119 THR B N 1
ATOM 2465 C CA . THR B 1 98 ? -20.945 48.110 3.277 1.00 26.76 119 THR B CA 1
ATOM 2466 C C . THR B 1 98 ? -20.174 49.400 3.636 1.00 26.52 119 THR B C 1
ATOM 2467 O O . THR B 1 98 ? -20.674 50.233 4.384 1.00 28.49 119 THR B O 1
ATOM 2471 N N . ASN B 1 99 ? -18.969 49.555 3.101 1.00 24.22 120 ASN B N 1
ATOM 2472 C CA . ASN B 1 99 ? -18.184 50.790 3.293 1.00 25.07 120 ASN B CA 1
ATOM 2473 C C . ASN B 1 99 ? -17.638 51.381 1.998 1.00 24.65 120 ASN B C 1
ATOM 2474 O O . ASN B 1 99 ? -16.812 52.270 2.046 1.00 28.06 120 ASN B O 1
ATOM 2479 N N . ALA B 1 100 ? -18.104 50.883 0.856 1.00 22.98 121 ALA B N 1
ATOM 2480 C CA . ALA B 1 100 ? -17.721 51.406 -0.464 1.00 24.00 121 ALA B CA 1
ATOM 2481 C C . ALA B 1 100 ? -18.871 51.171 -1.428 1.00 24.67 121 ALA B C 1
ATOM 2482 O O . ALA B 1 100 ? -19.591 50.183 -1.280 1.00 23.73 121 ALA B O 1
ATOM 2484 N N . PRO B 1 101 ? -19.075 52.070 -2.397 1.00 24.59 122 PRO B N 1
ATOM 2485 C CA . PRO B 1 101 ? -20.039 51.803 -3.434 1.00 24.58 122 PRO B CA 1
ATOM 2486 C C . PRO B 1 101 ? -19.400 51.076 -4.590 1.00 24.86 122 PRO B C 1
ATOM 2487 O O . PRO B 1 101 ? -18.304 51.408 -4.945 1.00 21.38 122 PRO B O 1
ATOM 2491 N N . VAL B 1 102 ? -20.092 50.106 -5.182 1.00 24.53 123 VAL B N 1
ATOM 2492 C CA . VAL B 1 102 ? -19.678 49.552 -6.453 1.00 24.07 123 VAL B CA 1
ATOM 2493 C C . VAL B 1 102 ? -19.952 50.572 -7.542 1.00 26.57 123 VAL B C 1
ATOM 2494 O O . VAL B 1 102 ? -20.743 51.510 -7.369 1.00 26.93 123 VAL B O 1
ATOM 2498 N N . GLY B 1 103 ? -19.344 50.364 -8.687 1.00 23.98 124 GLY B N 1
ATOM 2499 C CA . GLY B 1 103 ? -19.665 51.160 -9.858 1.00 24.60 124 GLY B CA 1
ATOM 2500 C C . GLY B 1 103 ? -20.975 50.730 -10.485 1.00 27.94 124 GLY B C 1
ATOM 2501 O O . GLY B 1 103 ? -21.855 51.552 -10.735 1.00 28.35 124 GLY B O 1
ATOM 2502 N N . SER B 1 104 ? -21.107 49.415 -10.725 1.00 26.34 125 SER B N 1
ATOM 2503 C CA . SER B 1 104 ? -22.306 48.826 -11.306 1.00 26.18 125 SER B CA 1
ATOM 2504 C C . SER B 1 104 ? -22.253 47.308 -11.216 1.00 24.96 125 SER B C 1
ATOM 2505 O O . SER B 1 104 ? -21.177 46.729 -11.077 1.00 25.31 125 SER B O 1
ATOM 2508 N N . LEU B 1 105 ? -23.400 46.668 -11.354 1.00 22.04 126 LEU B N 1
ATOM 2509 C CA . LEU B 1 105 ? -23.441 45.215 -11.524 1.00 22.08 126 LEU B CA 1
ATOM 2510 C C . LEU B 1 105 ? -23.801 44.869 -12.976 1.00 24.55 126 LEU B C 1
ATOM 2511 O O . LEU B 1 105 ? -24.022 43.711 -13.325 1.00 26.86 126 LEU B O 1
ATOM 2516 N N . SER B 1 106 ? -23.815 45.865 -13.839 1.00 28.35 127 SER B N 1
ATOM 2517 C CA . SER B 1 106 ? -24.214 45.632 -15.212 1.00 34.29 127 SER B CA 1
ATOM 2518 C C . SER B 1 106 ? -23.438 46.551 -16.098 1.00 35.49 127 SER B C 1
ATOM 2519 O O . SER B 1 106 ? -23.452 47.782 -15.882 1.00 38.64 127 SER B O 1
ATOM 2522 N N . PHE B 1 107 ? -22.770 45.985 -17.101 1.00 35.55 128 PHE B N 1
ATOM 2523 C CA . PHE B 1 107 ? -21.900 46.768 -17.999 1.00 36.90 128 PHE B CA 1
ATOM 2524 C C . PHE B 1 107 ? -21.508 45.909 -19.215 1.00 37.53 128 PHE B C 1
ATOM 2525 O O . PHE B 1 107 ? -21.888 44.742 -19.300 1.00 34.64 128 PHE B O 1
ATOM 2533 N N . VAL B 1 108 ? -20.738 46.481 -20.140 1.00 41.47 129 VAL B N 1
ATOM 2534 C CA . VAL B 1 108 ? -20.215 45.728 -21.302 1.00 43.06 129 VAL B CA 1
ATOM 2535 C C . VAL B 1 108 ? -18.768 45.222 -21.099 1.00 42.65 129 VAL B C 1
ATOM 2536 O O . VAL B 1 108 ? -18.475 44.016 -21.284 1.00 44.23 129 VAL B O 1
ATOM 2540 N N . TYR B 1 111 ? -18.057 42.766 -26.187 1.00 51.33 132 TYR B N 1
ATOM 2541 C CA . TYR B 1 111 ? -19.035 43.736 -26.679 1.00 51.29 132 TYR B CA 1
ATOM 2542 C C . TYR B 1 111 ? -20.457 43.212 -26.447 1.00 50.76 132 TYR B C 1
ATOM 2543 O O . TYR B 1 111 ? -21.344 43.428 -27.284 1.00 54.45 132 TYR B O 1
ATOM 2545 N N . SER B 1 112 ? -20.647 42.537 -25.300 1.00 48.52 133 SER B N 1
ATOM 2546 C CA . SER B 1 112 ? -21.934 42.013 -24.813 1.00 48.93 133 SER B CA 1
ATOM 2547 C C . SER B 1 112 ? -22.227 42.639 -23.438 1.00 45.50 133 SER B C 1
ATOM 2548 O O . SER B 1 112 ? -21.292 42.934 -22.687 1.00 46.90 133 SER B O 1
ATOM 2550 N N . THR B 1 113 ? -23.510 42.812 -23.107 1.00 43.70 134 THR B N 1
ATOM 2551 C CA . THR B 1 113 ? -23.943 43.406 -21.825 1.00 43.98 134 THR B CA 1
ATOM 2552 C C . THR B 1 113 ? -24.219 42.314 -20.771 1.00 37.93 134 THR B C 1
ATOM 2553 O O . THR B 1 113 ? -25.035 41.426 -20.987 1.00 39.54 134 THR B O 1
ATOM 2557 N N . VAL B 1 114 ? -23.593 42.430 -19.607 1.00 34.21 135 VAL B N 1
ATOM 2558 C CA . VAL B 1 114 ? -23.691 41.422 -18.560 1.00 31.31 135 VAL B CA 1
ATOM 2559 C C . VAL B 1 114 ? -24.437 42.044 -17.427 1.00 27.67 135 VAL B C 1
ATOM 2560 O O . VAL B 1 114 ? -24.347 43.257 -17.219 1.00 28.79 135 VAL B O 1
ATOM 2564 N N . ALA B 1 115 ? -25.219 41.226 -16.746 1.00 25.46 136 ALA B N 1
ATOM 2565 C CA . ALA B 1 115 ? -25.955 41.638 -15.550 1.00 26.38 136 ALA B CA 1
ATOM 2566 C C . ALA B 1 115 ? -26.032 40.460 -14.604 1.00 22.53 136 ALA B C 1
ATOM 2567 O O . ALA B 1 115 ? -25.689 39.340 -14.981 1.00 23.35 136 ALA B O 1
ATOM 2569 N N . PRO B 1 116 ? -26.504 40.676 -13.357 1.00 21.15 137 PRO B N 1
ATOM 2570 C CA . PRO B 1 116 ? -26.580 39.499 -12.504 1.00 21.55 137 PRO B CA 1
ATOM 2571 C C . PRO B 1 116 ? -27.420 38.390 -13.164 1.00 23.58 137 PRO B C 1
ATOM 2572 O O . PRO B 1 116 ? -28.446 38.700 -13.761 1.00 22.07 137 PRO B O 1
ATOM 2576 N N . PHE B 1 117 ? -26.990 37.129 -13.083 1.00 21.72 138 PHE B N 1
ATOM 2577 C CA . PHE B 1 117 ? -27.660 36.039 -13.768 1.00 22.15 138 PHE B CA 1
ATOM 2578 C C . PHE B 1 117 ? -27.602 34.731 -12.954 1.00 23.23 138 PHE B C 1
ATOM 2579 O O . PHE B 1 117 ? -26.877 34.616 -11.949 1.00 20.32 138 PHE B O 1
ATOM 2587 N N . GLN B 1 118 ? -28.447 33.787 -13.336 1.00 22.14 139 GLN B N 1
ATOM 2588 C CA . GLN B 1 118 ? -28.464 32.478 -12.725 1.00 22.80 139 GLN B CA 1
ATOM 2589 C C . GLN B 1 118 ? -27.592 31.545 -13.542 1.00 23.16 139 GLN B C 1
ATOM 2590 O O . GLN B 1 118 ? -27.804 31.421 -14.739 1.00 22.08 139 GLN B O 1
ATOM 2596 N N . PHE B 1 119 ? -26.671 30.845 -12.898 1.00 22.09 140 PHE B N 1
ATOM 2597 C CA . PHE B 1 119 ? -25.825 29.856 -13.568 1.00 23.27 140 PHE B CA 1
ATOM 2598 C C . PHE B 1 119 ? -26.452 28.445 -13.503 1.00 23.93 140 PHE B C 1
ATOM 2599 O O . PHE B 1 119 ? -26.397 27.677 -14.432 1.00 21.44 140 PHE B O 1
ATOM 2607 N N . SER B 1 120 ? -27.045 28.107 -12.372 1.00 20.31 141 SER B N 1
ATOM 2608 C CA . SER B 1 120 ? -27.639 26.794 -12.177 1.00 22.90 141 SER B CA 1
ATOM 2609 C C . SER B 1 120 ? -28.721 26.947 -11.123 1.00 23.44 141 SER B C 1
ATOM 2610 O O . SER B 1 120 ? -28.933 28.044 -10.613 1.00 20.24 141 SER B O 1
ATOM 2613 N N . GLU B 1 121 ? -29.390 25.859 -10.776 1.00 23.22 142 GLU B N 1
ATOM 2614 C CA . GLU B 1 121 ? -30.378 25.970 -9.700 1.00 23.18 142 GLU B CA 1
ATOM 2615 C C . GLU B 1 121 ? -29.773 26.358 -8.348 1.00 23.07 142 GLU B C 1
ATOM 2616 O O . GLU B 1 121 ? -30.493 26.857 -7.479 1.00 24.02 142 GLU B O 1
ATOM 2622 N N . ASN B 1 122 ? -28.477 26.100 -8.163 1.00 21.66 143 ASN B N 1
ATOM 2623 C CA . ASN B 1 122 ? -27.781 26.378 -6.897 1.00 23.46 143 ASN B CA 1
ATOM 2624 C C . ASN B 1 122 ? -26.871 27.609 -6.910 1.00 21.19 143 ASN B C 1
ATOM 2625 O O . ASN B 1 122 ? -26.346 27.977 -5.869 1.00 21.46 143 ASN B O 1
ATOM 2630 N N . THR B 1 123 ? -26.666 28.228 -8.065 1.00 19.78 144 THR B N 1
ATOM 2631 C CA . THR B 1 123 ? -25.657 29.246 -8.163 1.00 21.18 144 THR B CA 1
ATOM 2632 C C . THR B 1 123 ? -26.113 30.452 -8.979 1.00 19.65 144 THR B C 1
ATOM 2633 O O . THR B 1 123 ? -26.601 30.311 -10.098 1.00 20.78 144 THR B O 1
ATOM 2637 N N . ILE B 1 124 ? -25.913 31.637 -8.428 1.00 19.30 145 ILE B N 1
ATOM 2638 C CA . ILE B 1 124 ? -26.075 32.880 -9.195 1.00 20.74 145 ILE B CA 1
ATOM 2639 C C . ILE B 1 124 ? -24.733 33.598 -9.299 1.00 19.58 145 ILE B C 1
ATOM 2640 O O . ILE B 1 124 ? -23.819 33.320 -8.536 1.00 20.88 145 ILE B O 1
ATOM 2645 N N . VAL B 1 125 ? -24.618 34.455 -10.312 1.00 20.77 146 VAL B N 1
ATOM 2646 C CA . VAL B 1 125 ? -23.384 35.139 -10.639 1.00 18.85 146 VAL B CA 1
ATOM 2647 C C . VAL B 1 125 ? -23.652 36.660 -10.773 1.00 21.03 146 VAL B C 1
ATOM 2648 O O . VAL B 1 125 ? -24.588 37.066 -11.457 1.00 18.56 146 VAL B O 1
ATOM 2652 N N . LEU B 1 126 ? -22.834 37.463 -10.089 1.00 17.39 147 LEU B N 1
ATOM 2653 C CA . LEU B 1 126 ? -22.835 38.933 -10.214 1.00 20.23 147 LEU B CA 1
ATOM 2654 C C . LEU B 1 126 ? -21.610 39.392 -10.963 1.00 19.30 147 LEU B C 1
ATOM 2655 O O . LEU B 1 126 ? -20.477 39.142 -10.512 1.00 21.51 147 LEU B O 1
ATOM 2660 N N . PRO B 1 127 ? -21.801 40.074 -12.094 1.00 22.42 148 PRO B N 1
ATOM 2661 C CA . PRO B 1 127 ? -20.643 40.828 -12.591 1.00 23.84 148 PRO B CA 1
ATOM 2662 C C . PRO B 1 127 ? -20.502 42.046 -11.672 1.00 24.54 148 PRO B C 1
ATOM 2663 O O . PRO B 1 127 ? -21.514 42.595 -11.247 1.00 26.76 148 PRO B O 1
ATOM 2667 N N . VAL B 1 128 ? -19.278 42.470 -11.391 1.00 22.02 149 VAL B N 1
ATOM 2668 C CA A VAL B 1 128 ? -19.030 43.631 -10.546 0.50 23.52 149 VAL B CA 1
ATOM 2669 C CA B VAL B 1 128 ? -19.061 43.655 -10.567 0.50 22.55 149 VAL B CA 1
ATOM 2670 C C . VAL B 1 128 ? -18.032 44.566 -11.214 1.00 24.64 149 VAL B C 1
ATOM 2671 O O . VAL B 1 128 ? -16.927 44.128 -11.592 1.00 25.90 149 VAL B O 1
ATOM 2678 N N . LEU B 1 129 ? -18.421 45.835 -11.380 1.00 23.12 150 LEU B N 1
ATOM 2679 C CA . LEU B 1 129 ? -17.526 46.894 -11.851 1.00 25.96 150 LEU B CA 1
ATOM 2680 C C . LEU B 1 129 ? -17.205 47.723 -10.615 1.00 26.93 150 LEU B C 1
ATOM 2681 O O . LEU B 1 129 ? -18.104 48.176 -9.939 1.00 24.11 150 LEU B O 1
ATOM 2686 N N . TYR B 1 130 ? -15.927 47.929 -10.321 1.00 24.68 151 TYR B N 1
ATOM 2687 C CA . TYR B 1 130 ? -15.572 48.582 -9.066 1.00 25.47 151 TYR B CA 1
ATOM 2688 C C . TYR B 1 130 ? -14.204 49.234 -9.176 1.00 24.85 151 TYR B C 1
ATOM 2689 O O . TYR B 1 130 ? -13.542 49.081 -10.169 1.00 28.31 151 TYR B O 1
ATOM 2698 N N . ARG B 1 131 ? -13.840 50.024 -8.172 1.00 26.58 152 ARG B N 1
ATOM 2699 C CA . ARG B 1 131 ? -12.607 50.819 -8.196 1.00 26.26 152 ARG B CA 1
ATOM 2700 C C . ARG B 1 131 ? -11.552 50.270 -7.223 1.00 26.78 152 ARG B C 1
ATOM 2701 O O . ARG B 1 131 ? -11.843 49.979 -6.056 1.00 27.81 152 ARG B O 1
ATOM 2709 N N . VAL B 1 132 ? -10.337 50.123 -7.722 1.00 29.86 153 VAL B N 1
ATOM 2710 C CA . VAL B 1 132 ? -9.212 49.689 -6.939 1.00 29.42 153 VAL B CA 1
ATOM 2711 C C . VAL B 1 132 ? -8.120 50.778 -6.849 1.00 31.40 153 VAL B C 1
ATOM 2712 O O . VAL B 1 132 ? -8.117 51.787 -7.566 1.00 30.34 153 VAL B O 1
ATOM 2716 N N . LYS B 1 133 ? -7.180 50.531 -5.957 1.00 33.15 154 LYS B N 1
ATOM 2717 C CA . LYS B 1 133 ? -6.006 51.382 -5.821 1.00 34.45 154 LYS B CA 1
ATOM 2718 C C . LYS B 1 133 ? -5.126 51.098 -7.013 1.00 35.96 154 LYS B C 1
ATOM 2719 O O . LYS B 1 133 ? -5.038 49.971 -7.481 1.00 34.69 154 LYS B O 1
ATOM 2725 N N . ASN B 1 134 ? -4.478 52.130 -7.509 1.00 38.35 155 ASN B N 1
ATOM 2726 C CA . ASN B 1 134 ? -3.626 52.004 -8.678 1.00 43.45 155 ASN B CA 1
ATOM 2727 C C . ASN B 1 134 ? -2.256 51.449 -8.226 1.00 45.23 155 ASN B C 1
ATOM 2728 O O . ASN B 1 134 ? -1.353 52.209 -7.880 1.00 48.89 155 ASN B O 1
ATOM 2733 N N . VAL B 1 135 ? -2.137 50.129 -8.179 1.00 44.39 156 VAL B N 1
ATOM 2734 C CA . VAL B 1 135 ? -0.892 49.466 -7.818 1.00 48.07 156 VAL B CA 1
ATOM 2735 C C . VAL B 1 135 ? -0.330 48.764 -9.046 1.00 52.04 156 VAL B C 1
ATOM 2736 O O . VAL B 1 135 ? -1.058 48.568 -10.025 1.00 53.36 156 VAL B O 1
ATOM 2740 N N . THR B 1 136 ? 0.950 48.369 -8.966 1.00 55.50 157 THR B N 1
ATOM 2741 C CA . THR B 1 136 ? 1.689 47.810 -10.106 1.00 57.60 157 THR B CA 1
ATOM 2742 C C . THR B 1 136 ? 2.470 46.473 -9.892 1.00 56.80 157 THR B C 1
ATOM 2743 O O . THR B 1 136 ? 2.503 45.647 -10.820 1.00 56.89 157 THR B O 1
ATOM 2747 N N . THR B 1 137 ? 3.105 46.231 -8.731 1.00 53.28 158 THR B N 1
ATOM 2748 C CA . THR B 1 137 ? 3.698 44.908 -8.527 1.00 50.88 158 THR B CA 1
ATOM 2749 C C . THR B 1 137 ? 2.582 43.848 -8.488 1.00 50.72 158 THR B C 1
ATOM 2750 O O . THR B 1 137 ? 1.490 44.075 -7.936 1.00 47.78 158 THR B O 1
ATOM 2754 N N . THR B 1 138 ? 2.875 42.701 -9.087 1.00 49.68 159 THR B N 1
ATOM 2755 C CA . THR B 1 138 ? 1.996 41.561 -9.101 1.00 49.22 159 THR B CA 1
ATOM 2756 C C . THR B 1 138 ? 1.633 41.230 -7.676 1.00 45.61 159 THR B C 1
ATOM 2757 O O . THR B 1 138 ? 0.480 40.932 -7.415 1.00 43.70 159 THR B O 1
ATOM 2761 N N . GLU B 1 139 ? 2.585 41.318 -6.735 1.00 43.34 160 GLU B N 1
ATOM 2762 C CA . GLU B 1 139 ? 2.204 41.060 -5.325 1.00 43.13 160 GLU B CA 1
ATOM 2763 C C . GLU B 1 139 ? 1.177 42.085 -4.838 1.00 38.65 160 GLU B C 1
ATOM 2764 O O . GLU B 1 139 ? 0.233 41.729 -4.142 1.00 38.01 160 GLU B O 1
ATOM 2770 N N . ASP B 1 140 ? 1.387 43.348 -5.205 1.00 38.62 161 ASP B N 1
ATOM 2771 C CA . ASP B 1 140 ? 0.516 44.443 -4.745 1.00 36.77 161 ASP B CA 1
ATOM 2772 C C . ASP B 1 140 ? -0.856 44.353 -5.391 1.00 35.80 161 ASP B C 1
ATOM 2773 O O . ASP B 1 140 ? -1.830 44.658 -4.714 1.00 34.04 161 ASP B O 1
ATOM 2778 N N . ILE B 1 141 ? -0.920 43.981 -6.679 1.00 35.18 162 ILE B N 1
ATOM 2779 C CA . ILE B 1 141 ? -2.204 43.778 -7.353 1.00 37.62 162 ILE B CA 1
ATOM 2780 C C . ILE B 1 141 ? -2.960 42.672 -6.640 1.00 34.94 162 ILE B C 1
ATOM 2781 O O . ILE B 1 141 ? -4.126 42.844 -6.310 1.00 32.63 162 ILE B O 1
ATOM 2786 N N . LYS B 1 142 ? -2.301 41.560 -6.357 1.00 35.81 163 LYS B N 1
ATOM 2787 C CA . LYS B 1 142 ? -2.959 40.474 -5.623 1.00 36.17 163 LYS B CA 1
ATOM 2788 C C . LYS B 1 142 ? -3.358 40.890 -4.217 1.00 34.30 163 LYS B C 1
ATOM 2789 O O . LYS B 1 142 ? -4.487 40.588 -3.778 1.00 32.70 163 LYS B O 1
ATOM 2795 N N . ASN B 1 143 ? -2.474 41.605 -3.516 1.00 33.32 164 ASN B N 1
ATOM 2796 C CA . ASN B 1 143 ? -2.802 42.088 -2.170 1.00 32.73 164 ASN B CA 1
ATOM 2797 C C . ASN B 1 143 ? -3.992 43.080 -2.190 1.00 30.53 164 ASN B C 1
ATOM 2798 O O . ASN B 1 143 ? -4.889 43.002 -1.336 1.00 28.14 164 ASN B O 1
ATOM 2803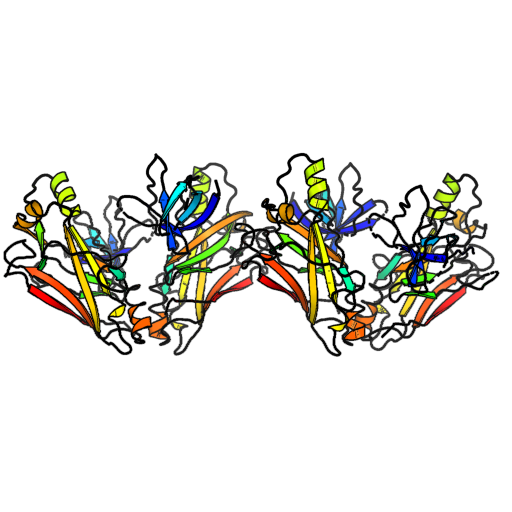 N N . GLU B 1 144 ? -4.021 43.945 -3.200 1.00 30.10 165 GLU B N 1
ATOM 2804 C CA . GLU B 1 144 ? -5.128 44.909 -3.380 1.00 29.32 165 GLU B CA 1
ATOM 2805 C C . GLU B 1 144 ? -6.469 44.207 -3.624 1.00 29.86 165 GLU B C 1
ATOM 2806 O O . GLU B 1 144 ? -7.464 44.500 -2.933 1.00 29.77 165 GLU B O 1
ATOM 2812 N N . LEU B 1 145 ? -6.497 43.294 -4.599 1.00 30.03 166 LEU B N 1
ATOM 2813 C CA . LEU B 1 145 ? -7.725 42.551 -4.906 1.00 29.68 166 LEU B CA 1
ATOM 2814 C C . LEU B 1 145 ? -8.265 41.820 -3.695 1.00 29.30 166 LEU B C 1
ATOM 2815 O O . LEU B 1 145 ? -9.479 41.814 -3.463 1.00 29.47 166 LEU B O 1
ATOM 2820 N N . ALA B 1 146 ? -7.379 41.255 -2.894 1.00 29.07 167 ALA B N 1
ATOM 2821 C CA . ALA B 1 146 ? -7.804 40.576 -1.669 1.00 30.90 167 ALA B CA 1
ATOM 2822 C C . ALA B 1 146 ? -8.523 41.460 -0.622 1.00 29.99 167 ALA B C 1
ATOM 2823 O O . ALA B 1 146 ? -9.188 40.932 0.271 1.00 30.05 167 ALA B O 1
ATOM 2825 N N . LYS B 1 147 ? -8.424 42.787 -0.734 1.00 28.06 168 LYS B N 1
ATOM 2826 C CA . LYS B 1 147 ? -9.106 43.694 0.171 1.00 27.50 168 LYS B CA 1
ATOM 2827 C C . LYS B 1 147 ? -10.605 43.877 -0.132 1.00 27.07 168 LYS B C 1
ATOM 2828 O O . LYS B 1 147 ? -11.327 44.471 0.682 1.00 26.11 168 LYS B O 1
ATOM 2834 N N . HIS B 1 148 ? -11.065 43.419 -1.295 1.00 24.74 169 HIS B N 1
ATOM 2835 C CA . HIS B 1 148 ? -12.445 43.664 -1.743 1.00 23.64 169 HIS B CA 1
ATOM 2836 C C . HIS B 1 148 ? -13.299 42.422 -1.521 1.00 26.06 169 HIS B C 1
ATOM 2837 O O . HIS B 1 148 ? -13.013 41.374 -2.105 1.00 24.81 169 HIS B O 1
ATOM 2844 N N . THR B 1 149 ? -14.317 42.517 -0.668 1.00 24.48 170 THR B N 1
ATOM 2845 C CA . THR B 1 149 ? -15.219 41.377 -0.468 1.00 25.57 170 THR B CA 1
ATOM 2846 C C . THR B 1 149 ? -16.622 41.789 -0.818 1.00 23.55 170 THR B C 1
ATOM 2847 O O . THR B 1 149 ? -17.091 42.868 -0.414 1.00 23.40 170 THR B O 1
ATOM 2851 N N . PHE B 1 150 ? -17.283 40.925 -1.577 1.00 22.32 171 PHE B N 1
ATOM 2852 C CA . PHE B 1 150 ? -18.663 41.127 -2.040 1.00 22.38 171 PHE B CA 1
ATOM 2853 C C . PHE B 1 150 ? -19.518 40.007 -1.447 1.00 24.94 171 PHE B C 1
ATOM 2854 O O . PHE B 1 150 ? -19.478 38.860 -1.900 1.00 25.31 171 PHE B O 1
ATOM 2862 N N . THR B 1 151 ? -20.246 40.317 -0.390 1.00 22.20 172 THR B N 1
ATOM 2863 C CA . THR B 1 151 ? -21.048 39.310 0.319 1.00 20.84 172 THR B CA 1
ATOM 2864 C C . THR B 1 151 ? -22.525 39.522 0.087 1.00 21.06 172 THR B C 1
ATOM 2865 O O . THR B 1 151 ? -23.047 40.632 0.358 1.00 21.11 172 THR B O 1
ATOM 2869 N N . LEU B 1 152 ? -23.225 38.488 -0.369 1.00 19.40 173 LEU B N 1
ATOM 2870 C CA . LEU B 1 152 ? -24.709 38.559 -0.483 1.00 19.12 173 LEU B CA 1
ATOM 2871 C C . LEU B 1 152 ? -25.308 38.105 0.822 1.00 20.42 173 LEU B C 1
ATOM 2872 O O . LEU B 1 152 ? -24.936 37.065 1.352 1.00 22.74 173 LEU B O 1
ATOM 2877 N N . VAL B 1 153 ? -26.218 38.911 1.348 1.00 20.87 174 VAL B N 1
ATOM 2878 C CA . VAL B 1 153 ? -26.835 38.677 2.643 1.00 18.20 174 VAL B CA 1
ATOM 2879 C C . VAL B 1 153 ? -28.358 38.583 2.488 1.00 19.96 174 VAL B C 1
ATOM 2880 O O . VAL B 1 153 ? -29.012 39.467 1.885 1.00 21.88 174 VAL B O 1
ATOM 2884 N N . CYS B 1 154 ? -28.915 37.525 3.048 1.00 21.99 175 CYS B N 1
ATOM 2885 C CA . CYS B 1 154 ? -30.339 37.327 3.166 1.00 21.77 175 CYS B CA 1
ATOM 2886 C C . CYS B 1 154 ? -30.741 37.581 4.587 1.00 22.70 175 CYS B C 1
ATOM 2887 O O . CYS B 1 154 ? -30.293 36.853 5.471 1.00 23.69 175 CYS B O 1
ATOM 2890 N N . TYR B 1 155 ? -31.586 38.588 4.822 1.00 21.77 176 TYR B N 1
ATOM 2891 C CA . TYR B 1 155 ? -32.096 38.882 6.184 1.00 25.08 176 TYR B CA 1
ATOM 2892 C C . TYR B 1 155 ? -33.367 38.067 6.331 1.00 27.07 176 TYR B C 1
ATOM 2893 O O . TYR B 1 155 ? -34.410 38.387 5.727 1.00 28.18 176 TYR B O 1
ATOM 2902 N N . THR B 1 156 ? -33.300 37.000 7.126 1.00 27.37 177 THR B N 1
ATOM 2903 C CA . THR B 1 156 ? -34.414 36.028 7.156 1.00 28.57 177 THR B CA 1
ATOM 2904 C C . THR B 1 156 ? -35.639 36.501 7.951 1.00 31.47 177 THR B C 1
ATOM 2905 O O . THR B 1 156 ? -36.714 35.941 7.786 1.00 30.99 177 THR B O 1
ATOM 2909 N N . ASP B 1 157 ? -35.491 37.516 8.791 1.00 34.07 178 ASP B N 1
ATOM 2910 C CA . ASP B 1 157 ? -36.628 38.108 9.481 1.00 37.15 178 ASP B CA 1
ATOM 2911 C C . ASP B 1 157 ? -37.549 38.780 8.472 1.00 37.64 178 ASP B C 1
ATOM 2912 O O . ASP B 1 157 ? -38.716 38.929 8.740 1.00 40.28 178 ASP B O 1
ATOM 2917 N N . ASP B 1 158 ? -37.034 39.158 7.307 1.00 38.01 179 ASP B N 1
ATOM 2918 C CA . ASP B 1 158 ? -37.875 39.796 6.297 1.00 40.15 179 ASP B CA 1
ATOM 2919 C C . ASP B 1 158 ? -38.718 38.834 5.459 1.00 38.42 179 ASP B C 1
ATOM 2920 O O . ASP B 1 158 ? -39.649 39.277 4.785 1.00 39.68 179 ASP B O 1
ATOM 2925 N N . ILE B 1 159 ? -38.424 37.539 5.505 1.00 34.83 180 ILE B N 1
ATOM 2926 C CA . ILE B 1 159 ? -39.166 36.580 4.672 1.00 33.44 180 ILE B CA 1
ATOM 2927 C C . ILE B 1 159 ? -40.472 36.254 5.368 1.00 35.06 180 ILE B C 1
ATOM 2928 O O . ILE B 1 159 ? -40.482 35.736 6.465 1.00 36.71 180 ILE B O 1
ATOM 2933 N N . LYS B 1 160 ? -41.570 36.589 4.715 1.00 35.04 181 LYS B N 1
ATOM 2934 C CA . LYS B 1 160 ? -42.888 36.312 5.210 1.00 36.60 181 LYS B CA 1
ATOM 2935 C C . LYS B 1 160 ? -43.544 35.134 4.470 1.00 33.14 181 LYS B C 1
ATOM 2936 O O . LYS B 1 160 ? -43.143 34.721 3.383 1.00 30.89 181 LYS B O 1
ATOM 2942 N N . SER B 1 161 ? -44.558 34.601 5.091 1.00 33.46 182 SER B N 1
ATOM 2943 C CA . SER B 1 161 ? -45.321 33.524 4.551 1.00 34.41 182 SER B CA 1
ATOM 2944 C C . SER B 1 161 ? -45.935 33.924 3.195 1.00 33.93 182 SER B C 1
ATOM 2945 O O . SER B 1 161 ? -46.521 34.992 3.060 1.00 32.94 182 SER B O 1
ATOM 2948 N N . GLY B 1 162 ? -45.768 33.079 2.189 1.00 31.10 183 GLY B N 1
ATOM 2949 C CA . GLY B 1 162 ? -46.267 33.354 0.854 1.00 31.80 183 GLY B CA 1
ATOM 2950 C C . GLY B 1 162 ? -45.300 34.059 -0.076 1.00 28.86 183 GLY B C 1
ATOM 2951 O O . GLY B 1 162 ? -45.449 33.951 -1.300 1.00 29.27 183 GLY B O 1
ATOM 2952 N N . ASP B 1 163 ? -44.286 34.738 0.496 1.00 30.09 184 ASP B N 1
ATOM 2953 C CA A ASP B 1 163 ? -43.295 35.510 -0.264 0.50 27.46 184 ASP B CA 1
ATOM 2954 C CA B ASP B 1 163 ? -43.308 35.492 -0.259 0.50 27.29 184 ASP B CA 1
ATOM 2955 C C . ASP B 1 163 ? -42.802 34.740 -1.494 1.00 26.92 184 ASP B C 1
ATOM 2956 O O . ASP B 1 163 ? -42.300 33.597 -1.389 1.00 26.33 184 ASP B O 1
ATOM 2965 N N . THR B 1 164 ? -42.917 35.384 -2.660 1.00 24.57 185 THR B N 1
ATOM 2966 C CA . THR B 1 164 ? -42.486 34.812 -3.922 1.00 24.53 185 THR B CA 1
ATOM 2967 C C . THR B 1 164 ? -41.171 35.418 -4.421 1.00 24.97 185 THR B C 1
ATOM 2968 O O . THR B 1 164 ? -40.669 34.996 -5.444 1.00 22.84 185 THR B O 1
ATOM 2972 N N . ILE B 1 165 ? -40.639 36.418 -3.722 1.00 26.20 186 ILE B N 1
ATOM 2973 C CA A ILE B 1 165 ? -39.409 37.083 -4.143 0.50 27.08 186 ILE B CA 1
ATOM 2974 C CA B ILE B 1 165 ? -39.415 37.096 -4.146 0.50 26.05 186 ILE B CA 1
ATOM 2975 C C . ILE B 1 165 ? -38.348 36.926 -3.066 1.00 25.52 186 ILE B C 1
ATOM 2976 O O . ILE B 1 165 ? -38.627 37.108 -1.901 1.00 27.54 186 ILE B O 1
ATOM 2985 N N . LEU B 1 166 ? -37.135 36.536 -3.471 1.00 24.10 187 LEU B N 1
ATOM 2986 C CA . LEU B 1 166 ? -36.007 36.395 -2.555 1.00 23.68 187 LEU B CA 1
ATOM 2987 C C . LEU B 1 166 ? -35.066 37.595 -2.766 1.00 21.66 187 LEU B C 1
ATOM 2988 O O . LEU B 1 166 ? -34.484 37.751 -3.829 1.00 22.74 187 LEU B O 1
ATOM 2993 N N . LYS B 1 167 ? -34.988 38.446 -1.756 1.00 23.27 188 LYS B N 1
ATOM 2994 C CA . LYS B 1 167 ? -34.242 39.715 -1.795 1.00 22.72 188 LYS B CA 1
ATOM 2995 C C . LYS B 1 167 ? -32.907 39.516 -1.096 1.00 22.17 188 LYS B C 1
ATOM 2996 O O . LYS B 1 167 ? -32.843 39.102 0.093 1.00 25.44 188 LYS B O 1
ATOM 3002 N N . LEU B 1 168 ? -31.845 39.799 -1.826 1.00 18.52 189 LEU B N 1
ATOM 3003 C CA . LEU B 1 168 ? -30.508 39.679 -1.268 1.00 20.59 189 LEU B CA 1
ATOM 3004 C C . LEU B 1 168 ? -29.802 41.039 -1.376 1.00 21.80 189 LEU B C 1
ATOM 3005 O O . LEU B 1 168 ? -29.948 41.733 -2.373 1.00 23.19 189 LEU B O 1
ATOM 3010 N N . TYR B 1 169 ? -29.099 41.414 -0.311 1.00 22.23 190 TYR B N 1
ATOM 3011 C CA . TYR B 1 169 ? -28.333 42.669 -0.239 1.00 21.15 190 TYR B CA 1
ATOM 3012 C C . TYR B 1 169 ? -26.875 42.417 -0.551 1.00 19.95 190 TYR B C 1
ATOM 3013 O O . TYR B 1 169 ? -26.239 41.531 0.036 1.00 21.89 190 TYR B O 1
ATOM 3022 N N . LEU B 1 170 ? -26.324 43.144 -1.514 1.00 20.70 191 LEU B N 1
ATOM 3023 C CA . LEU B 1 170 ? -24.887 43.063 -1.740 1.00 21.49 191 LEU B CA 1
ATOM 3024 C C . LEU B 1 170 ? -24.184 43.977 -0.741 1.00 22.93 191 LEU B C 1
ATOM 3025 O O . LEU B 1 170 ? -24.423 45.201 -0.717 1.00 22.44 191 LEU B O 1
ATOM 3030 N N . ARG B 1 171 ? -23.396 43.366 0.134 1.00 23.48 192 ARG B N 1
ATOM 3031 C CA . ARG B 1 171 ? -22.587 44.092 1.090 1.00 22.31 192 ARG B CA 1
ATOM 3032 C C . ARG B 1 171 ? -21.125 44.079 0.648 1.00 21.46 192 ARG B C 1
ATOM 3033 O O . ARG B 1 171 ? -20.471 43.038 0.624 1.00 21.83 192 ARG B O 1
ATOM 3041 N N . TYR B 1 172 ? -20.624 45.270 0.327 1.00 21.51 193 TYR B N 1
ATOM 3042 C CA . TYR B 1 172 ? -19.299 45.470 -0.235 1.00 23.30 193 TYR B CA 1
ATOM 3043 C C . TYR B 1 172 ? -18.388 46.160 0.781 1.00 25.17 193 TYR B C 1
ATOM 3044 O O . TYR B 1 172 ? -18.636 47.290 1.194 1.00 24.28 193 TYR B O 1
ATOM 3053 N N . LYS B 1 173 ? -17.375 45.408 1.224 1.00 24.84 194 LYS B N 1
ATOM 3054 C CA . LYS B 1 173 ? -16.408 45.845 2.207 1.00 26.91 194 LYS B CA 1
ATOM 3055 C C . LYS B 1 173 ? -15.022 45.880 1.560 1.00 27.71 194 LYS B C 1
ATOM 3056 O O . LYS B 1 173 ? -14.612 44.911 0.872 1.00 25.42 194 LYS B O 1
ATOM 3060 N N . VAL B 1 174 ? -14.344 47.023 1.714 1.00 25.55 195 VAL B N 1
ATOM 3061 C CA . VAL B 1 174 ? -12.938 47.170 1.341 1.00 25.16 195 VAL B CA 1
ATOM 3062 C C . VAL B 1 174 ? -12.169 47.231 2.644 1.00 27.35 195 VAL B C 1
ATOM 3063 O O . VAL B 1 174 ? -12.503 48.004 3.513 1.00 26.97 195 VAL B O 1
ATOM 3067 N N . GLU B 1 175 ? -11.150 46.374 2.783 1.00 27.63 196 GLU B N 1
ATOM 3068 C CA . GLU B 1 175 ? -10.356 46.319 4.001 1.00 28.65 196 GLU B CA 1
ATOM 3069 C C . GLU B 1 175 ? -9.232 47.372 3.985 1.00 30.77 196 GLU B C 1
ATOM 3070 O O . GLU B 1 175 ? -8.065 47.091 3.721 1.00 31.82 196 GLU B O 1
ATOM 3076 N N . ASP B 1 176 ? -9.603 48.606 4.279 1.00 31.71 197 ASP B N 1
ATOM 3077 C CA . ASP B 1 176 ? -8.679 49.734 4.219 1.00 34.33 197 ASP B CA 1
ATOM 3078 C C . ASP B 1 176 ? -9.312 50.873 5.010 1.00 34.89 197 ASP B C 1
ATOM 3079 O O . ASP B 1 176 ? -10.504 50.816 5.320 1.00 33.59 197 ASP B O 1
ATOM 3084 N N . GLU B 1 177 ? -8.512 51.878 5.370 1.00 37.88 198 GLU B N 1
ATOM 3085 C CA . GLU B 1 177 ? -9.028 53.051 6.100 1.00 40.76 198 GLU B CA 1
ATOM 3086 C C . GLU B 1 177 ? -9.959 53.891 5.184 1.00 38.42 198 GLU B C 1
ATOM 3087 O O . GLU B 1 177 ? -9.829 53.859 3.954 1.00 34.41 198 GLU B O 1
ATOM 3093 N N . PRO B 1 178 ? -10.917 54.622 5.779 1.00 39.67 199 PRO B N 1
ATOM 3094 C CA . PRO B 1 178 ? -11.917 55.396 5.017 1.00 38.55 199 PRO B CA 1
ATOM 3095 C C . PRO B 1 178 ? -11.353 56.307 3.939 1.00 35.71 199 PRO B C 1
ATOM 3096 O O . PRO B 1 178 ? -11.810 56.257 2.812 1.00 32.24 199 PRO B O 1
ATOM 3100 N N . ALA B 1 179 ? -10.343 57.101 4.279 1.00 37.74 200 ALA B N 1
ATOM 3101 C CA . ALA B 1 179 ? -9.708 57.991 3.319 1.00 38.03 200 ALA B CA 1
ATOM 3102 C C . ALA B 1 179 ? -9.104 57.228 2.107 1.00 36.73 200 ALA B C 1
ATOM 3103 O O . ALA B 1 179 ? -9.302 57.636 0.955 1.00 35.72 200 ALA B O 1
ATOM 3105 N N . ALA B 1 180 ? -8.437 56.100 2.349 1.00 35.70 201 ALA B N 1
ATOM 3106 C CA . ALA B 1 180 ? -7.884 55.299 1.243 1.00 33.72 201 ALA B CA 1
ATOM 3107 C C . ALA B 1 180 ? -8.994 54.672 0.399 1.00 31.21 201 ALA B C 1
ATOM 3108 O O . ALA B 1 180 ? -8.866 54.567 -0.819 1.00 29.71 201 ALA B O 1
ATOM 3110 N N . ILE B 1 181 ? -10.105 54.288 1.025 1.00 30.13 202 ILE B N 1
ATOM 3111 C CA . ILE B 1 181 ? -11.259 53.760 0.263 1.00 29.87 202 ILE B CA 1
ATOM 3112 C C . ILE B 1 181 ? -11.758 54.858 -0.667 1.00 30.62 202 ILE B C 1
ATOM 3113 O O . ILE B 1 181 ? -11.888 54.629 -1.867 1.00 29.79 202 ILE B O 1
ATOM 3118 N N . ALA B 1 182 ? -11.921 56.067 -0.118 1.00 31.11 203 ALA B N 1
ATOM 3119 C CA . ALA B 1 182 ? -12.502 57.198 -0.852 1.00 33.21 203 ALA B CA 1
ATOM 3120 C C . ALA B 1 182 ? -11.687 57.600 -2.083 1.00 35.28 203 ALA B C 1
ATOM 3121 O O . ALA B 1 182 ? -12.252 57.989 -3.083 1.00 38.46 203 ALA B O 1
ATOM 3123 N N . GLU B 1 183 ? -10.371 57.472 -2.003 1.00 34.94 204 GLU B N 1
ATOM 3124 C CA . GLU B 1 183 ? -9.472 57.783 -3.124 1.00 37.23 204 GLU B CA 1
ATOM 3125 C C . GLU B 1 183 ? -9.364 56.764 -4.273 1.00 36.13 204 GLU B C 1
ATOM 3126 O O . GLU B 1 183 ? -8.808 57.087 -5.338 1.00 38.22 204 GLU B O 1
ATOM 3132 N N . ARG B 1 184 ? -9.803 55.528 -4.082 1.00 33.17 205 ARG B N 1
ATOM 3133 C CA . ARG B 1 184 ? -9.679 54.555 -5.162 1.00 30.32 205 ARG B CA 1
ATOM 3134 C C . ARG B 1 184 ? -10.449 54.985 -6.372 1.00 27.82 205 ARG B C 1
ATOM 3135 O O . ARG B 1 184 ? -11.648 55.298 -6.291 1.00 28.17 205 ARG B O 1
ATOM 3143 N N . ALA B 1 185 ? -9.782 54.936 -7.513 1.00 27.81 206 ALA B N 1
ATOM 3144 C CA . ALA B 1 185 ? -10.389 55.412 -8.746 1.00 31.58 206 ALA B CA 1
ATOM 3145 C C . ALA B 1 185 ? -10.073 54.572 -9.996 1.00 34.10 206 ALA B C 1
ATOM 3146 O O . ALA B 1 185 ? -10.489 54.951 -11.085 1.00 36.06 206 ALA B O 1
ATOM 3148 N N . THR B 1 186 ? -9.383 53.440 -9.863 1.00 33.59 207 THR B N 1
ATOM 3149 C CA . THR B 1 186 ? -9.001 52.643 -11.045 1.00 34.91 207 THR B CA 1
ATOM 3150 C C . THR B 1 186 ? -10.083 51.595 -11.306 1.00 33.38 207 THR B C 1
ATOM 3151 O O . THR B 1 186 ? -10.270 50.671 -10.507 1.00 31.83 207 THR B O 1
ATOM 3155 N N . ARG B 1 187 ? -10.800 51.760 -12.418 1.00 34.48 208 ARG B N 1
ATOM 3156 C CA A ARG B 1 187 ? -11.934 50.890 -12.724 0.70 35.79 208 ARG B CA 1
ATOM 3157 C CA B ARG B 1 187 ? -11.935 50.894 -12.747 0.30 34.76 208 ARG B CA 1
ATOM 3158 C C . ARG B 1 187 ? -11.454 49.514 -13.166 1.00 34.54 208 ARG B C 1
ATOM 3159 O O . ARG B 1 187 ? -10.541 49.397 -13.942 1.00 35.45 208 ARG B O 1
ATOM 3174 N N . THR B 1 188 ? -12.063 48.478 -12.609 1.00 31.35 209 THR B N 1
ATOM 3175 C CA . THR B 1 188 ? -11.786 47.106 -13.016 1.00 28.04 209 THR B CA 1
ATOM 3176 C C . THR B 1 188 ? -13.103 46.324 -12.850 1.00 29.15 209 THR B C 1
ATOM 3177 O O . THR B 1 188 ? -14.086 46.861 -12.312 1.00 28.06 209 THR B O 1
ATOM 3181 N N . SER B 1 189 ? -13.120 45.086 -13.333 1.00 27.67 210 SER B N 1
ATOM 3182 C CA . SER B 1 189 ? -14.305 44.244 -13.210 1.00 29.09 210 SER B CA 1
ATOM 3183 C C . SER B 1 189 ? -13.949 42.795 -12.940 1.00 28.75 210 SER B C 1
ATOM 3184 O O . SER B 1 189 ? -12.835 42.360 -13.231 1.00 28.23 210 SER B O 1
ATOM 3187 N N . SER B 1 190 ? -14.898 42.077 -12.358 1.00 27.73 211 SER B N 1
ATOM 3188 C CA A SER B 1 190 ? -14.790 40.642 -12.102 0.50 28.28 211 SER B CA 1
ATOM 3189 C CA B SER B 1 190 ? -14.783 40.635 -12.215 0.50 28.99 211 SER B CA 1
ATOM 3190 C C . SER B 1 190 ? -16.175 40.005 -12.117 1.00 27.45 211 SER B C 1
ATOM 3191 O O . SER B 1 190 ? -17.176 40.698 -12.245 1.00 27.94 211 SER B O 1
ATOM 3196 N N . PHE B 1 191 ? -16.221 38.680 -11.965 1.00 23.58 212 PHE B N 1
ATOM 3197 C CA . PHE B 1 191 ? -17.469 37.965 -11.740 1.00 22.33 212 PHE B CA 1
ATOM 3198 C C . PHE B 1 191 ? -17.321 37.344 -10.371 1.00 24.50 212 PHE B C 1
ATOM 3199 O O . PHE B 1 191 ? -16.219 36.873 -10.008 1.00 24.78 212 PHE B O 1
ATOM 3207 N N . LYS B 1 192 ? -18.401 37.373 -9.607 1.00 18.93 213 LYS B N 1
ATOM 3208 C CA . LYS B 1 192 ? -18.489 36.711 -8.305 1.00 21.34 213 LYS B CA 1
ATOM 3209 C C . LYS B 1 192 ? -19.652 35.688 -8.360 1.00 24.24 213 LYS B C 1
ATOM 3210 O O . LYS B 1 192 ? -20.749 36.037 -8.775 1.00 23.13 213 LYS B O 1
ATOM 3216 N N . ALA B 1 193 ? -19.372 34.429 -8.023 1.00 21.44 214 ALA B N 1
ATOM 3217 C CA . ALA B 1 193 ? -20.360 33.360 -8.028 1.00 20.25 214 ALA B CA 1
ATOM 3218 C C . ALA B 1 193 ? -20.727 32.973 -6.584 1.00 21.08 214 ALA B C 1
ATOM 3219 O O . ALA B 1 193 ? -19.852 32.868 -5.718 1.00 20.52 214 ALA B O 1
ATOM 3221 N N . TYR B 1 194 ? -22.029 32.784 -6.363 1.00 19.72 215 TYR B N 1
ATOM 3222 C CA . TYR B 1 194 ? -22.607 32.536 -5.036 1.00 20.70 215 TYR B CA 1
ATOM 3223 C C . TYR B 1 194 ? -23.386 31.228 -5.047 1.00 22.81 215 TYR B C 1
ATOM 3224 O O . TYR B 1 194 ? -24.360 31.080 -5.812 1.00 19.81 215 TYR B O 1
ATOM 3233 N N . GLU B 1 195 ? -22.975 30.325 -4.162 1.00 20.96 216 GLU B N 1
ATOM 3234 C CA . GLU B 1 195 ? -23.751 29.122 -3.898 1.00 22.19 216 GLU B CA 1
ATOM 3235 C C . GLU B 1 195 ? -24.860 29.503 -2.927 1.00 22.44 216 GLU B C 1
ATOM 3236 O O . GLU B 1 195 ? -24.570 29.888 -1.792 1.00 22.60 216 GLU B O 1
ATOM 3242 N N . ILE B 1 196 ? -26.113 29.362 -3.362 1.00 20.65 217 ILE B N 1
ATOM 3243 C CA . ILE B 1 196 ? -27.254 29.862 -2.612 1.00 20.85 217 ILE B CA 1
ATOM 3244 C C . ILE B 1 196 ? -28.220 28.785 -2.127 1.00 22.24 217 ILE B C 1
ATOM 3245 O O . ILE B 1 196 ? -29.330 29.107 -1.728 1.00 20.40 217 ILE B O 1
ATOM 3250 N N . SER B 1 197 ? -27.804 27.511 -2.127 1.00 20.88 218 SER B N 1
ATOM 3251 C CA A SER B 1 197 ? -28.669 26.441 -1.664 0.50 22.30 218 SER B CA 1
ATOM 3252 C CA B SER B 1 197 ? -28.704 26.459 -1.682 0.50 21.36 218 SER B CA 1
ATOM 3253 C C . SER B 1 197 ? -29.132 26.649 -0.230 1.00 22.15 218 SER B C 1
ATOM 3254 O O . SER B 1 197 ? -30.306 26.433 0.066 1.00 21.74 218 SER B O 1
ATOM 3259 N N . GLN B 1 198 ? -28.212 27.067 0.658 1.00 19.13 219 GLN B N 1
ATOM 3260 C CA . GLN B 1 198 ? -28.573 27.280 2.066 1.00 23.69 219 GLN B CA 1
ATOM 3261 C C . GLN B 1 198 ? -29.575 28.450 2.216 1.00 21.67 219 GLN B C 1
ATOM 3262 O O . GLN B 1 198 ? -30.497 28.379 3.032 1.00 22.98 219 GLN B O 1
ATOM 3268 N N . ILE B 1 199 ? -29.415 29.479 1.387 1.00 20.32 220 ILE B N 1
ATOM 3269 C CA A ILE B 1 199 ? -30.335 30.620 1.368 0.50 18.82 220 ILE B CA 1
ATOM 3270 C CA B ILE B 1 199 ? -30.348 30.611 1.412 0.50 19.00 220 ILE B CA 1
ATOM 3271 C C . ILE B 1 199 ? -31.738 30.161 0.918 1.00 20.51 220 ILE B C 1
ATOM 3272 O O . ILE B 1 199 ? -32.742 30.474 1.539 1.00 19.81 220 ILE B O 1
ATOM 3281 N N . LEU B 1 200 ? -31.785 29.456 -0.216 1.00 19.14 221 LEU B N 1
ATOM 3282 C CA . LEU B 1 200 ? -33.024 28.934 -0.775 1.00 20.83 221 LEU B CA 1
ATOM 3283 C C . LEU B 1 200 ? -33.719 28.031 0.218 1.00 22.25 221 LEU B C 1
ATOM 3284 O O . LEU B 1 200 ? -34.934 28.097 0.315 1.00 19.44 221 LEU B O 1
ATOM 3289 N N . ARG B 1 201 ? -32.943 27.248 0.995 1.00 20.89 222 ARG B N 1
ATOM 3290 C CA A ARG B 1 201 ? -33.516 26.390 2.031 0.50 23.31 222 ARG B CA 1
ATOM 3291 C CA B ARG B 1 201 ? -33.525 26.390 2.030 0.50 22.64 222 ARG B CA 1
ATOM 3292 C C . ARG B 1 201 ? -34.258 27.198 3.098 1.00 23.93 222 ARG B C 1
ATOM 3293 O O . ARG B 1 201 ? -35.399 26.865 3.448 1.00 21.92 222 ARG B O 1
ATOM 3308 N N . GLU B 1 202 ? -33.600 28.233 3.624 1.00 21.13 223 GLU B N 1
ATOM 3309 C CA . GLU B 1 202 ? -34.210 29.074 4.635 1.00 25.55 223 GLU B CA 1
ATOM 3310 C C . GLU B 1 202 ? -35.398 29.839 4.083 1.00 22.52 223 GLU B C 1
ATOM 3311 O O . GLU B 1 202 ? -36.375 29.972 4.765 1.00 23.29 223 GLU B O 1
ATOM 3317 N N . TYR B 1 203 ? -35.303 30.288 2.835 1.00 20.37 224 TYR B N 1
ATOM 3318 C CA . TYR B 1 203 ? -36.407 30.949 2.152 1.00 21.71 224 TYR B CA 1
ATOM 3319 C C . TYR B 1 203 ? -37.641 30.044 2.080 1.00 23.44 224 TYR B C 1
ATOM 3320 O O . TYR B 1 203 ? -38.764 30.462 2.412 1.00 23.07 224 TYR B O 1
ATOM 3329 N N . THR B 1 204 ? -37.411 28.786 1.708 1.00 20.72 225 THR B N 1
ATOM 3330 C CA . THR B 1 204 ? -38.459 27.822 1.617 1.00 19.77 225 THR B CA 1
ATOM 3331 C C . THR B 1 204 ? -39.125 27.619 2.965 1.00 22.41 225 THR B C 1
ATOM 3332 O O . THR B 1 204 ? -40.372 27.536 3.047 1.00 21.69 225 THR B O 1
ATOM 3336 N N . LEU B 1 205 ? -38.313 27.527 4.016 1.00 22.49 226 LEU B N 1
ATOM 3337 C CA . LEU B 1 205 ? -38.842 27.262 5.334 1.00 25.12 226 LEU B CA 1
ATOM 3338 C C . LEU B 1 205 ? -39.663 28.453 5.871 1.00 27.66 226 LEU B C 1
ATOM 3339 O O . LEU B 1 205 ? -40.689 28.245 6.517 1.00 29.14 226 LEU B O 1
ATOM 3344 N N . LYS B 1 206 ? -39.203 29.673 5.624 1.00 26.84 227 LYS B N 1
ATOM 3345 C CA . LYS B 1 206 ? -39.931 30.869 6.101 1.00 29.90 227 LYS B CA 1
ATOM 3346 C C . LYS B 1 206 ? -41.146 31.214 5.227 1.00 27.71 227 LYS B C 1
ATOM 3347 O O . LYS B 1 206 ? -42.161 31.594 5.740 1.00 31.47 227 LYS B O 1
ATOM 3353 N N . SER B 1 207 ? -41.045 31.044 3.910 1.00 26.54 228 SER B N 1
ATOM 3354 C CA . SER B 1 207 ? -42.092 31.454 2.987 1.00 25.88 228 SER B CA 1
ATOM 3355 C C . SER B 1 207 ? -43.142 30.359 2.699 1.00 27.44 228 SER B C 1
ATOM 3356 O O . SER B 1 207 ? -44.269 30.646 2.261 1.00 25.63 228 SER B O 1
ATOM 3359 N N . GLY B 1 208 ? -42.764 29.114 2.943 1.00 24.65 229 GLY B N 1
ATOM 3360 C CA . GLY B 1 208 ? -43.560 27.991 2.594 1.00 25.33 229 GLY B CA 1
ATOM 3361 C C . GLY B 1 208 ? -43.557 27.690 1.111 1.00 25.70 229 GLY B C 1
ATOM 3362 O O . GLY B 1 208 ? -44.259 26.776 0.692 1.00 26.95 229 GLY B O 1
ATOM 3363 N N . GLN B 1 209 ? -42.782 28.428 0.308 1.00 23.26 230 GLN B N 1
ATOM 3364 C CA . GLN B 1 209 ? -42.753 28.216 -1.147 1.00 24.21 230 GLN B CA 1
ATOM 3365 C C . GLN B 1 209 ? -41.627 27.263 -1.550 1.00 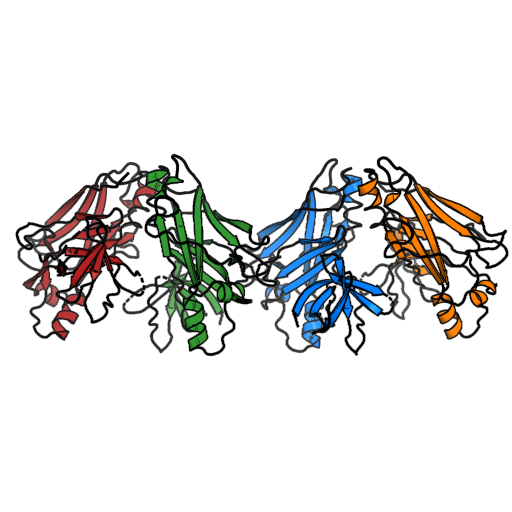25.61 230 GLN B C 1
ATOM 3366 O O . GLN B 1 209 ? -40.556 27.300 -0.949 1.00 25.24 230 GLN B O 1
ATOM 3372 N N . THR B 1 210 ? -41.850 26.448 -2.588 1.00 25.10 231 THR B N 1
ATOM 3373 C CA . THR B 1 210 ? -40.814 25.508 -3.096 1.00 25.80 231 THR B CA 1
ATOM 3374 C C . THR B 1 210 ? -39.585 26.212 -3.687 1.00 26.46 231 THR B C 1
ATOM 3375 O O . THR B 1 210 ? -38.434 25.743 -3.560 1.00 23.79 231 THR B O 1
ATOM 3379 N N . LYS B 1 211 ? -39.837 27.361 -4.307 1.00 25.10 232 LYS B N 1
ATOM 3380 C CA . LYS B 1 211 ? -38.830 28.196 -4.910 1.00 23.79 232 LYS B CA 1
ATOM 3381 C C . LYS B 1 211 ? -39.368 29.622 -5.119 1.00 22.71 232 LYS B C 1
ATOM 3382 O O . LYS B 1 211 ? -40.594 29.825 -5.325 1.00 21.96 232 LYS B O 1
ATOM 3388 N N . PRO B 1 212 ? -38.455 30.615 -5.106 1.00 21.77 233 PRO B N 1
ATOM 3389 C CA . PRO B 1 212 ? -38.920 31.972 -5.447 1.00 22.63 233 PRO B CA 1
ATOM 3390 C C . PRO B 1 212 ? -39.209 32.085 -6.940 1.00 22.03 233 PRO B C 1
ATOM 3391 O O . PRO B 1 212 ? -38.578 31.386 -7.748 1.00 24.11 233 PRO B O 1
ATOM 3395 N N . ALA B 1 213 ? -40.082 33.003 -7.298 1.00 23.23 234 ALA B N 1
ATOM 3396 C CA . ALA B 1 213 ? -40.259 33.411 -8.715 1.00 23.72 234 ALA B CA 1
ATOM 3397 C C . ALA B 1 213 ? -39.045 34.218 -9.219 1.00 23.52 234 ALA B C 1
ATOM 3398 O O . ALA B 1 213 ? -38.675 34.140 -10.382 1.00 25.21 234 ALA B O 1
ATOM 3400 N N . LYS B 1 214 ? -38.432 34.992 -8.337 1.00 24.09 235 LYS B N 1
ATOM 3401 C CA . LYS B 1 214 ? -37.399 35.936 -8.705 1.00 24.42 235 LYS B CA 1
ATOM 3402 C C . LYS B 1 214 ? -36.479 36.155 -7.516 1.00 23.41 235 LYS B C 1
ATOM 3403 O O . LYS B 1 214 ? -36.912 36.103 -6.350 1.00 20.55 235 LYS B O 1
ATOM 3409 N N . ILE B 1 215 ? -35.213 36.414 -7.816 1.00 19.75 236 ILE B N 1
ATOM 3410 C CA . ILE B 1 215 ? -34.231 36.831 -6.834 1.00 21.36 236 ILE B CA 1
ATOM 3411 C C . ILE B 1 215 ? -33.855 38.271 -7.139 1.00 21.98 236 ILE B C 1
ATOM 3412 O O . ILE B 1 215 ? -33.595 38.641 -8.311 1.00 22.14 236 ILE B O 1
ATOM 3417 N N . THR B 1 216 ? -33.873 39.119 -6.128 1.00 21.26 237 THR B N 1
ATOM 3418 C CA . THR B 1 216 ? -33.543 40.537 -6.331 1.00 23.77 237 THR B CA 1
ATOM 3419 C C . THR B 1 216 ? -32.262 40.816 -5.557 1.00 22.74 237 THR B C 1
ATOM 3420 O O . THR B 1 216 ? -32.025 40.235 -4.467 1.00 26.62 237 THR B O 1
ATOM 3424 N N . ILE B 1 217 ? -31.378 41.565 -6.201 1.00 23.64 238 ILE B N 1
ATOM 3425 C CA . ILE B 1 217 ? -30.060 41.931 -5.644 1.00 19.29 238 ILE B CA 1
ATOM 3426 C C . ILE B 1 217 ? -30.050 43.439 -5.416 1.00 22.08 238 ILE B C 1
ATOM 3427 O O . ILE B 1 217 ? -30.183 44.199 -6.369 1.00 21.86 238 ILE B O 1
ATOM 3432 N N . VAL B 1 218 ? -29.898 43.868 -4.164 1.00 19.96 239 VAL B N 1
ATOM 3433 C CA . VAL B 1 218 ? -29.918 45.273 -3.805 1.00 21.43 239 VAL B CA 1
ATOM 3434 C C . VAL B 1 218 ? -28.465 45.780 -3.628 1.00 23.16 239 VAL B C 1
ATOM 3435 O O . VAL B 1 218 ? -27.711 45.259 -2.781 1.00 22.92 239 VAL B O 1
ATOM 3439 N N . ALA B 1 219 ? -28.072 46.752 -4.448 1.00 22.23 240 ALA B N 1
ATOM 3440 C CA . ALA B 1 219 ? -26.696 47.295 -4.446 1.00 21.58 240 ALA B CA 1
ATOM 3441 C C . ALA B 1 219 ? -26.671 48.812 -4.219 1.00 21.92 240 ALA B C 1
ATOM 3442 O O . ALA B 1 219 ? -27.578 49.529 -4.671 1.00 23.19 240 ALA B O 1
ATOM 3444 N N . GLN B 1 220 ? -25.657 49.290 -3.494 1.00 21.08 241 GLN B N 1
ATOM 3445 C CA . GLN B 1 220 ? -25.365 50.721 -3.376 1.00 23.32 241 GLN B CA 1
ATOM 3446 C C . GLN B 1 220 ? -24.243 50.987 -4.348 1.00 25.10 241 GLN B C 1
ATOM 3447 O O . GLN B 1 220 ? -23.163 50.386 -4.246 1.00 26.03 241 GLN B O 1
ATOM 3453 N N . GLN B 1 221 ? -24.520 51.842 -5.314 1.00 26.94 242 GLN B N 1
ATOM 3454 C CA . GLN B 1 221 ? -23.592 52.088 -6.382 1.00 27.11 242 GLN B CA 1
ATOM 3455 C C . GLN B 1 221 ? -23.388 53.574 -6.646 1.00 26.67 242 GLN B C 1
ATOM 3456 O O . GLN B 1 221 ? -24.211 54.399 -6.274 1.00 26.29 242 GLN B O 1
ATOM 3462 N N . ASN B 1 222 ? -22.288 53.895 -7.327 1.00 24.14 243 ASN B N 1
ATOM 3463 C CA . ASN B 1 222 ? -21.901 55.284 -7.609 1.00 26.86 243 ASN B CA 1
ATOM 3464 C C . ASN B 1 222 ? -21.059 55.247 -8.889 1.00 28.87 243 ASN B C 1
ATOM 3465 O O . ASN B 1 222 ? -20.006 54.578 -8.929 1.00 28.61 243 ASN B O 1
ATOM 3470 N N . GLU B 1 223 ? -21.566 55.885 -9.939 1.00 31.56 244 GLU B N 1
ATOM 3471 C CA A GLU B 1 223 ? -20.901 55.891 -11.247 0.50 36.03 244 GLU B CA 1
ATOM 3472 C CA B GLU B 1 223 ? -20.914 55.908 -11.256 0.50 35.90 244 GLU B CA 1
ATOM 3473 C C . GLU B 1 223 ? -19.629 56.740 -11.252 1.00 36.48 244 GLU B C 1
ATOM 3474 O O . GLU B 1 223 ? -18.752 56.506 -12.052 1.00 38.96 244 GLU B O 1
ATOM 3485 N N . TYR B 1 224 ? -19.529 57.720 -10.359 1.00 36.84 245 TYR B N 1
ATOM 3486 C CA . TYR B 1 224 ? -18.433 58.710 -10.462 1.00 40.24 245 TYR B CA 1
ATOM 3487 C C . TYR B 1 224 ? -17.283 58.637 -9.473 1.00 38.54 245 TYR B C 1
ATOM 3488 O O . TYR B 1 224 ? -16.177 59.056 -9.797 1.00 42.43 245 TYR B O 1
ATOM 3497 N N . ASN B 1 225 ? -17.538 58.211 -8.246 1.00 36.48 246 ASN B N 1
ATOM 3498 C CA . ASN B 1 225 ? -16.477 58.192 -7.222 1.00 35.84 246 ASN B CA 1
ATOM 3499 C C . ASN B 1 225 ? -16.705 57.102 -6.219 1.00 31.95 246 ASN B C 1
ATOM 3500 O O . ASN B 1 225 ? -17.727 56.435 -6.274 1.00 29.50 246 ASN B O 1
ATOM 3505 N N . ASN B 1 226 ? -15.741 56.897 -5.320 1.00 30.39 247 ASN B N 1
ATOM 3506 C CA . ASN B 1 226 ? -15.790 55.779 -4.375 1.00 27.45 247 ASN B CA 1
ATOM 3507 C C . ASN B 1 226 ? -16.227 56.164 -3.004 1.00 28.50 247 ASN B C 1
ATOM 3508 O O . ASN B 1 226 ? -15.924 55.471 -2.019 1.00 27.04 247 ASN B O 1
ATOM 3513 N N . LYS B 1 227 ? -16.971 57.264 -2.920 1.00 28.85 248 LYS B N 1
ATOM 3514 C CA . LYS B 1 227 ? -17.472 57.718 -1.637 1.00 29.24 248 LYS B CA 1
ATOM 3515 C C . LYS B 1 227 ? -18.890 57.240 -1.393 1.00 27.14 248 LYS B C 1
ATOM 3516 O O . LYS B 1 227 ? -19.837 57.701 -2.046 1.00 28.84 248 LYS B O 1
ATOM 3522 N N . LEU B 1 228 ? -19.041 56.369 -0.399 1.00 28.04 249 LEU B N 1
ATOM 3523 C CA . LEU B 1 228 ? -20.335 55.811 -0.057 1.00 30.05 249 LEU B CA 1
ATOM 3524 C C . LEU B 1 228 ? -21.360 56.889 0.322 1.00 30.90 249 LEU B C 1
ATOM 3525 O O . LEU B 1 228 ? -22.492 56.826 -0.123 1.00 27.78 249 LEU B O 1
ATOM 3530 N N . GLU B 1 229 ? -20.956 57.836 1.167 1.00 30.53 250 GLU B N 1
ATOM 3531 C CA . GLU B 1 229 ? -21.828 58.917 1.651 1.00 36.69 250 GLU B CA 1
ATOM 3532 C C . GLU B 1 229 ? -21.833 60.140 0.709 1.00 38.67 250 GLU B C 1
ATOM 3533 O O . GLU B 1 229 ? -21.943 61.257 1.177 1.00 44.06 250 GLU B O 1
ATOM 3539 N N . ASP B 1 230 ? -21.636 59.928 -0.589 1.00 38.67 251 ASP B N 1
ATOM 3540 C CA . ASP B 1 230 ? -21.659 60.970 -1.594 1.00 37.45 251 ASP B CA 1
ATOM 3541 C C . ASP B 1 230 ? -23.078 61.035 -2.131 1.00 38.21 251 ASP B C 1
ATOM 3542 O O . ASP B 1 230 ? -23.775 60.025 -2.128 1.00 35.32 251 ASP B O 1
ATOM 3547 N N . THR B 1 231 ? -23.493 62.204 -2.618 1.00 36.78 252 THR B N 1
ATOM 3548 C CA . THR B 1 231 ? -24.845 62.360 -3.179 1.00 39.26 252 THR B CA 1
ATOM 3549 C C . THR B 1 231 ? -25.058 61.599 -4.517 1.00 38.95 252 THR B C 1
ATOM 3550 O O . THR B 1 231 ? -26.209 61.424 -4.938 1.00 37.65 252 THR B O 1
ATOM 3554 N N . SER B 1 232 ? -23.992 61.139 -5.173 1.00 35.97 253 SER B N 1
ATOM 3555 C CA . SER B 1 232 ? -24.148 60.283 -6.367 1.00 38.02 253 SER B CA 1
ATOM 3556 C C . SER B 1 232 ? -24.348 58.779 -6.084 1.00 35.28 253 SER B C 1
ATOM 3557 O O . SER B 1 232 ? -24.489 57.982 -7.028 1.00 36.11 253 SER B O 1
ATOM 3560 N N . THR B 1 233 ? -24.291 58.364 -4.820 1.00 32.22 254 THR B N 1
ATOM 3561 C CA . THR B 1 233 ? -24.462 56.962 -4.492 1.00 30.06 254 THR B CA 1
ATOM 3562 C C . THR B 1 233 ? -25.965 56.695 -4.456 1.00 31.86 254 THR B C 1
ATOM 3563 O O . THR B 1 233 ? -26.716 57.446 -3.821 1.00 30.46 254 THR B O 1
ATOM 3567 N N . ILE B 1 234 ? -26.402 55.683 -5.208 1.00 30.31 255 ILE B N 1
ATOM 3568 C CA . ILE B 1 234 ? -27.823 55.344 -5.293 1.00 30.27 255 ILE B CA 1
ATOM 3569 C C . ILE B 1 234 ? -27.992 53.873 -4.996 1.00 30.41 255 ILE B C 1
ATOM 3570 O O . ILE B 1 234 ? -27.046 53.057 -5.129 1.00 27.35 255 ILE B O 1
ATOM 3575 N N . GLU B 1 235 ? -29.209 53.520 -4.612 1.00 28.44 256 GLU B N 1
ATOM 3576 C CA . GLU B 1 235 ? -29.555 52.157 -4.442 1.00 29.05 256 GLU B CA 1
ATOM 3577 C C . GLU B 1 235 ? -30.199 51.696 -5.731 1.00 27.47 256 GLU B C 1
ATOM 3578 O O . GLU B 1 235 ? -31.025 52.394 -6.315 1.00 26.81 256 GLU B O 1
ATOM 3584 N N . LYS B 1 236 ? -29.764 50.542 -6.201 1.00 26.09 257 LYS B N 1
ATOM 3585 C CA . LYS B 1 236 ? -30.294 49.947 -7.412 1.00 29.04 257 LYS B CA 1
ATOM 3586 C C . LYS B 1 236 ? -30.575 48.463 -7.165 1.00 26.97 257 LYS B C 1
ATOM 3587 O O . LYS B 1 236 ? -29.744 47.745 -6.550 1.00 22.81 257 LYS B O 1
ATOM 3593 N N . VAL B 1 237 ? -31.747 48.025 -7.643 1.00 26.43 258 VAL B N 1
ATOM 3594 C CA . VAL B 1 237 ? -32.196 46.623 -7.533 1.00 27.23 258 VAL B CA 1
ATOM 3595 C C . VAL B 1 237 ? -32.021 45.945 -8.890 1.00 27.94 258 VAL B C 1
ATOM 3596 O O . VAL B 1 237 ? -32.372 46.493 -9.924 1.00 31.21 258 VAL B O 1
ATOM 3600 N N . TYR B 1 238 ? -31.389 44.791 -8.902 1.00 25.19 259 TYR B N 1
ATOM 3601 C CA . TYR B 1 238 ? -31.191 44.040 -10.134 1.00 22.19 259 TYR B CA 1
ATOM 3602 C C . TYR B 1 238 ? -32.038 42.746 -9.982 1.00 23.39 259 TYR B C 1
ATOM 3603 O O . TYR B 1 238 ? -32.124 42.202 -8.880 1.00 24.78 259 TYR B O 1
ATOM 3612 N N . GLU B 1 239 ? -32.676 42.267 -11.052 1.00 23.67 260 GLU B N 1
ATOM 3613 C CA . GLU B 1 239 ? -33.570 41.121 -10.933 1.00 23.44 260 GLU B CA 1
ATOM 3614 C C . GLU B 1 239 ? -33.032 39.912 -11.625 1.00 23.59 260 GLU B C 1
ATOM 3615 O O . GLU B 1 239 ? -32.505 40.023 -12.720 1.00 24.08 260 GLU B O 1
ATOM 3621 N N . ILE B 1 240 ? -33.171 38.758 -10.979 1.00 22.53 261 ILE B N 1
ATOM 3622 C CA . ILE B 1 240 ? -32.864 37.464 -11.619 1.00 23.46 261 ILE B CA 1
ATOM 3623 C C . ILE B 1 240 ? -34.096 36.555 -11.581 1.00 23.02 261 ILE B C 1
ATOM 3624 O O . ILE B 1 240 ? -34.556 36.199 -10.504 1.00 22.77 261 ILE B O 1
ATOM 3629 N N . GLU B 1 241 ? -34.606 36.185 -12.745 1.00 21.78 262 GLU B N 1
ATOM 3630 C CA . GLU B 1 241 ? -35.725 35.221 -12.879 1.00 28.46 262 GLU B CA 1
ATOM 3631 C C . GLU B 1 241 ? -35.192 33.849 -12.477 1.00 28.00 262 GLU B C 1
ATOM 3632 O O . GLU B 1 241 ? -34.200 33.407 -13.028 1.00 32.75 262 GLU B O 1
ATOM 3638 N N . TYR B 1 242 ? -35.781 33.218 -11.459 1.00 25.97 263 TYR B N 1
ATOM 3639 C CA . TYR B 1 242 ? -35.236 31.973 -10.907 1.00 24.00 263 TYR B CA 1
ATOM 3640 C C . TYR B 1 242 ? -35.932 30.811 -11.584 1.00 26.19 263 TYR B C 1
ATOM 3641 O O . TYR B 1 242 ? -37.157 30.691 -11.509 1.00 25.42 263 TYR B O 1
ATOM 3650 N N . LYS B 1 243 ? -35.132 29.968 -12.216 1.00 22.23 264 LYS B N 1
ATOM 3651 C CA . LYS B 1 243 ? -35.615 28.859 -13.005 1.00 28.03 264 LYS B CA 1
ATOM 3652 C C . LYS B 1 243 ? -35.124 27.524 -12.430 1.00 26.19 264 LYS B C 1
ATOM 3653 O O . LYS B 1 243 ? -34.001 27.410 -11.896 1.00 23.74 264 LYS B O 1
ATOM 3659 N N . THR B 1 244 ? -35.983 26.516 -12.560 1.00 26.52 265 THR B N 1
ATOM 3660 C CA . THR B 1 244 ? -35.590 25.134 -12.257 1.00 29.38 265 THR B CA 1
ATOM 3661 C C . THR B 1 244 ? -36.030 24.219 -13.402 1.00 33.88 265 THR B C 1
ATOM 3662 O O . THR B 1 244 ? -36.980 24.562 -14.126 1.00 33.15 265 THR B O 1
ATOM 3666 N N . ALA B 1 245 ? -35.370 23.067 -13.540 1.00 36.85 266 ALA B N 1
ATOM 3667 C CA . ALA B 1 245 ? -35.817 22.025 -14.493 1.00 42.53 266 ALA B CA 1
ATOM 3668 C C . ALA B 1 245 ? -37.250 21.563 -14.185 1.00 46.39 266 ALA B C 1
ATOM 3669 O O . ALA B 1 245 ? -38.014 21.300 -15.095 1.00 50.25 266 ALA B O 1
ATOM 3671 N N . GLU B 1 246 ? -37.628 21.540 -12.908 1.00 51.68 267 GLU B N 1
ATOM 3672 C CA . GLU B 1 246 ? -38.968 21.125 -12.471 1.00 55.75 267 GLU B CA 1
ATOM 3673 C C . GLU B 1 246 ? -40.071 22.185 -12.690 1.00 58.50 267 GLU B C 1
ATOM 3674 O O . GLU B 1 246 ? -39.848 23.390 -12.908 1.00 59.78 267 GLU B O 1
ATOM 3681 N N . PRO C 1 9 ? -4.238 -18.381 12.812 1.00 92.07 30 PRO C N 1
ATOM 3682 C CA . PRO C 1 9 ? -5.176 -18.951 13.796 1.00 86.41 30 PRO C CA 1
ATOM 3683 C C . PRO C 1 9 ? -6.230 -17.945 14.304 1.00 83.77 30 PRO C C 1
ATOM 3684 O O . PRO C 1 9 ? -5.938 -17.135 15.194 1.00 82.85 30 PRO C O 1
ATOM 3688 N N . GLN C 1 10 ? -7.444 -18.025 13.742 1.00 83.24 31 GLN C N 1
ATOM 3689 C CA . GLN C 1 10 ? -8.550 -17.088 14.034 1.00 81.16 31 GLN C CA 1
ATOM 3690 C C . GLN C 1 10 ? -8.835 -16.956 15.528 1.00 75.69 31 GLN C C 1
ATOM 3691 O O . GLN C 1 10 ? -8.667 -17.916 16.276 1.00 73.90 31 GLN C O 1
ATOM 3693 N N . GLN C 1 11 ? -9.277 -15.769 15.947 1.00 73.60 32 GLN C N 1
ATOM 3694 C CA . GLN C 1 11 ? -9.576 -15.483 17.360 1.00 69.31 32 GLN C CA 1
ATOM 3695 C C . GLN C 1 11 ? -11.018 -15.002 17.535 1.00 65.83 32 GLN C C 1
ATOM 3696 O O . GLN C 1 11 ? -11.627 -14.480 16.620 1.00 69.32 32 GLN C O 1
ATOM 3702 N N . TRP C 1 12 ? -11.556 -15.154 18.730 1.00 60.74 33 TRP C N 1
ATOM 3703 C CA . TRP C 1 12 ? -12.951 -14.839 18.949 1.00 57.52 33 TRP C CA 1
ATOM 3704 C C . TRP C 1 12 ? -13.125 -14.507 20.414 1.00 51.74 33 TRP C C 1
ATOM 3705 O O . TRP C 1 12 ? -12.443 -15.092 21.259 1.00 47.63 33 TRP C O 1
ATOM 3716 N N . ALA C 1 13 ? -13.952 -13.507 20.689 1.00 47.25 34 ALA C N 1
ATOM 3717 C CA . ALA C 1 13 ? -14.357 -13.186 22.044 1.00 47.13 34 ALA C CA 1
ATOM 3718 C C . ALA C 1 13 ? -15.857 -13.006 21.961 1.00 46.58 34 ALA C C 1
ATOM 3719 O O . ALA C 1 13 ? -16.363 -12.443 20.999 1.00 48.85 34 ALA C O 1
ATOM 3721 N N . GLY C 1 14 ? -16.559 -13.535 22.946 1.00 43.41 35 GLY C N 1
ATOM 3722 C CA . GLY C 1 14 ? -17.996 -13.435 23.000 1.00 41.13 35 GLY C CA 1
ATOM 3723 C C . GLY C 1 14 ? -18.504 -14.106 24.259 1.00 37.44 35 GLY C C 1
ATOM 3724 O O . GLY C 1 14 ? -17.719 -14.588 25.105 1.00 37.25 35 GLY C O 1
ATOM 3725 N N . VAL C 1 15 ? -19.827 -14.123 24.360 1.00 34.57 36 VAL C N 1
ATOM 3726 C CA . VAL C 1 15 ? -20.590 -14.670 25.469 1.00 34.22 36 VAL C CA 1
ATOM 3727 C C . VAL C 1 15 ? -20.797 -16.170 25.217 1.00 35.74 36 VAL C C 1
ATOM 3728 O O . VAL C 1 15 ? -21.073 -16.576 24.089 1.00 31.91 36 VAL C O 1
ATOM 3732 N N . VAL C 1 16 ? -20.626 -16.984 26.257 1.00 32.39 37 VAL C N 1
ATOM 3733 C CA . VAL C 1 16 ? -20.777 -18.441 26.168 1.00 33.91 37 VAL C CA 1
ATOM 3734 C C . VAL C 1 16 ? -21.397 -19.010 27.436 1.00 32.93 37 VAL C C 1
ATOM 3735 O O . VAL C 1 16 ? -21.297 -18.414 28.479 1.00 33.41 37 VAL C O 1
ATOM 3739 N N . LYS C 1 17 ? -22.060 -20.145 27.307 1.00 35.69 38 LYS C N 1
ATOM 3740 C CA . LYS C 1 17 ? -22.486 -20.944 28.444 1.00 35.31 38 LYS C CA 1
ATOM 3741 C C . LYS C 1 17 ? -21.297 -21.700 29.015 1.00 34.75 38 LYS C C 1
ATOM 3742 O O . LYS C 1 17 ? -20.415 -22.121 28.277 1.00 36.09 38 LYS C O 1
ATOM 3748 N N . VAL C 1 18 ? -21.282 -21.879 30.326 1.00 33.69 39 VAL C N 1
ATOM 3749 C CA . VAL C 1 18 ? -20.238 -22.619 30.977 1.00 33.20 39 VAL C CA 1
ATOM 3750 C C . VAL C 1 18 ? -20.774 -24.036 31.250 1.00 38.94 39 VAL C C 1
ATOM 3751 O O . VAL C 1 18 ? -21.857 -24.195 31.812 1.00 40.47 39 VAL C O 1
ATOM 3755 N N . ASN C 1 19 ? -20.038 -25.063 30.819 1.00 41.59 40 ASN C N 1
ATOM 3756 C CA . ASN C 1 19 ? -20.433 -26.458 31.100 1.00 44.78 40 ASN C CA 1
ATOM 3757 C C . ASN C 1 19 ? -19.526 -27.088 32.161 1.00 47.46 40 ASN C C 1
ATOM 3758 O O . ASN C 1 19 ? -18.352 -26.767 32.253 1.00 46.36 40 ASN C O 1
ATOM 3763 N N . ASP C 1 20 ? -20.087 -27.970 32.971 1.00 54.22 41 ASP C N 1
ATOM 3764 C CA . ASP C 1 20 ? -19.318 -28.798 33.890 1.00 59.70 41 ASP C CA 1
ATOM 3765 C C . ASP C 1 20 ? -19.330 -30.249 33.367 1.00 64.34 41 ASP C C 1
ATOM 3766 O O . ASP C 1 20 ? -20.316 -30.959 33.544 1.00 68.09 41 ASP C O 1
ATOM 3771 N N . ARG C 1 21 ? -18.232 -30.660 32.724 1.00 65.66 42 ARG C N 1
ATOM 3772 C CA A ARG C 1 21 ? -18.090 -32.028 32.208 0.70 71.13 42 ARG C CA 1
ATOM 3773 C CA B ARG C 1 21 ? -18.052 -32.023 32.195 0.30 70.11 42 ARG C CA 1
ATOM 3774 C C . ARG C 1 21 ? -17.199 -32.873 33.148 1.00 73.41 42 ARG C C 1
ATOM 3775 O O . ARG C 1 21 ? -15.966 -32.752 33.143 1.00 72.01 42 ARG C O 1
ATOM 3803 N N . GLY C 1 23 ? -16.233 -32.628 36.081 1.00 76.43 44 GLY C N 1
ATOM 3804 C CA . GLY C 1 23 ? -15.227 -31.811 36.770 1.00 73.28 44 GLY C CA 1
ATOM 3805 C C . GLY C 1 23 ? -14.427 -30.851 35.905 1.00 68.60 44 GLY C C 1
ATOM 3806 O O . GLY C 1 23 ? -13.884 -29.871 36.417 1.00 69.28 44 GLY C O 1
ATOM 3807 N N . TYR C 1 24 ? -14.350 -31.108 34.601 1.00 64.70 45 TYR C N 1
ATOM 3808 C CA . TYR C 1 24 ? -13.616 -30.228 33.682 1.00 59.72 45 TYR C CA 1
ATOM 3809 C C . TYR C 1 24 ? -14.580 -29.193 33.080 1.00 54.09 45 TYR C C 1
ATOM 3810 O O . TYR C 1 24 ? -15.763 -29.483 32.841 1.00 55.47 45 TYR C O 1
ATOM 3819 N N . VAL C 1 25 ? -14.094 -27.979 32.868 1.00 47.53 46 VAL C N 1
ATOM 3820 C CA . VAL C 1 25 ? -14.944 -26.903 32.330 1.00 42.86 46 VAL C CA 1
ATOM 3821 C C . VAL C 1 25 ? -14.836 -26.788 30.822 1.00 40.40 46 VAL C C 1
ATOM 3822 O O . VAL C 1 25 ? -13.739 -26.736 30.282 1.00 42.31 46 VAL C O 1
ATOM 3826 N N . THR C 1 26 ? -15.982 -26.743 30.150 1.00 39.13 47 THR C N 1
ATOM 3827 C CA A THR C 1 26 ? -16.032 -26.428 28.720 0.50 37.81 47 THR C CA 1
ATOM 3828 C CA B THR C 1 26 ? -16.039 -26.448 28.726 0.50 39.97 47 THR C CA 1
ATOM 3829 C C . THR C 1 26 ? -17.063 -25.323 28.503 1.00 38.33 47 THR C C 1
ATOM 3830 O O . THR C 1 26 ? -17.777 -24.926 29.438 1.00 39.43 47 THR C O 1
ATOM 3837 N N . PHE C 1 27 ? -17.133 -24.799 27.281 1.00 37.87 48 PHE C N 1
ATOM 3838 C CA . PHE C 1 27 ? -18.080 -23.722 26.958 1.00 37.46 48 PHE C CA 1
ATOM 3839 C C . PHE C 1 27 ? -18.931 -24.063 25.734 1.00 41.91 48 PHE C C 1
ATOM 3840 O O . PHE C 1 27 ? -18.512 -24.853 24.873 1.00 43.01 48 PHE C O 1
ATOM 3848 N N . THR C 1 28 ? -20.121 -23.467 25.672 1.00 41.65 49 THR C N 1
ATOM 3849 C CA . THR C 1 28 ? -20.986 -23.560 24.501 1.00 44.37 49 THR C CA 1
ATOM 3850 C C . THR C 1 28 ? -21.341 -22.165 23.956 1.00 42.73 49 THR C C 1
ATOM 3851 O O . THR C 1 28 ? -21.843 -21.338 24.690 1.00 41.94 49 THR C O 1
ATOM 3855 N N . ASP C 1 29 ? -21.081 -21.923 22.664 1.00 46.07 50 ASP C N 1
ATOM 3856 C CA . ASP C 1 29 ? -21.445 -20.641 22.037 1.00 47.16 50 ASP C CA 1
ATOM 3857 C C . ASP C 1 29 ? -22.922 -20.637 21.627 1.00 49.13 50 ASP C C 1
ATOM 3858 O O . ASP C 1 29 ? -23.598 -21.672 21.690 1.00 50.15 50 ASP C O 1
ATOM 3863 N N . ALA C 1 30 ? -23.412 -19.469 21.214 1.00 51.74 51 ALA C N 1
ATOM 3864 C CA . ALA C 1 30 ? -24.842 -19.291 20.894 1.00 53.80 51 ALA C CA 1
ATOM 3865 C C . ALA C 1 30 ? -25.296 -20.219 19.768 1.00 58.89 51 ALA C C 1
ATOM 3866 O O . ALA C 1 30 ? -26.434 -20.665 19.780 1.00 61.26 51 ALA C O 1
ATOM 3868 N N . ALA C 1 31 ? -24.399 -20.528 18.824 1.00 60.91 52 ALA C N 1
ATOM 3869 C CA . ALA C 1 31 ? -24.695 -21.479 17.744 1.00 65.67 52 ALA C CA 1
ATOM 3870 C C . ALA C 1 31 ? -24.777 -22.923 18.238 1.00 66.21 52 ALA C C 1
ATOM 3871 O O . ALA C 1 31 ? -25.284 -23.762 17.519 1.00 69.44 52 ALA C O 1
ATOM 3873 N N . GLY C 1 32 ? -24.287 -23.214 19.448 1.00 62.03 53 GLY C N 1
ATOM 3874 C CA . GLY C 1 32 ? -24.347 -24.577 20.004 1.00 61.97 53 GLY C CA 1
ATOM 3875 C C . GLY C 1 32 ? -23.069 -25.394 19.880 1.00 62.75 53 GLY C C 1
ATOM 3876 O O . GLY C 1 32 ? -23.057 -26.579 20.207 1.00 63.81 53 GLY C O 1
ATOM 3877 N N . THR C 1 33 ? -21.990 -24.775 19.412 1.00 61.47 54 THR C N 1
ATOM 3878 C CA . THR C 1 33 ? -20.696 -25.460 19.296 1.00 62.41 54 THR C CA 1
ATOM 3879 C C . THR C 1 33 ? -20.024 -25.539 20.665 1.00 57.43 54 THR C C 1
ATOM 3880 O O . THR C 1 33 ? -19.910 -24.525 21.373 1.00 51.53 54 THR C O 1
ATOM 3884 N N . GLU C 1 34 ? -19.582 -26.737 21.039 1.00 57.70 55 GLU C N 1
ATOM 3885 C CA . GLU C 1 34 ? -18.856 -26.901 22.292 1.00 54.44 55 GLU C CA 1
ATOM 3886 C C . GLU C 1 34 ? -17.385 -26.530 22.102 1.00 52.99 55 GLU C C 1
ATOM 3887 O O . GLU C 1 34 ? -16.734 -26.989 21.158 1.00 55.11 55 GLU C O 1
ATOM 3893 N N . LEU C 1 35 ? -16.868 -25.709 23.016 1.00 47.96 56 LEU C N 1
ATOM 3894 C CA . LEU C 1 35 ? -15.507 -25.205 22.919 1.00 46.51 56 LEU C CA 1
ATOM 3895 C C . LEU C 1 35 ? -14.663 -25.800 24.031 1.00 45.32 56 LEU C C 1
ATOM 3896 O O . LEU C 1 35 ? -14.929 -25.549 25.208 1.00 43.01 56 LEU C O 1
ATOM 3901 N N . ILE C 1 36 ? -13.657 -26.600 23.650 1.00 47.55 57 ILE C N 1
ATOM 3902 C CA . ILE C 1 36 ? -12.872 -27.391 24.604 1.00 48.28 57 ILE C CA 1
ATOM 3903 C C . ILE C 1 36 ? -11.500 -26.766 24.884 1.00 46.58 57 ILE C C 1
ATOM 3904 O O . ILE C 1 36 ? -10.611 -26.826 24.037 1.00 47.21 57 ILE C O 1
ATOM 3909 N N . PRO C 1 37 ? -11.314 -26.164 26.080 1.00 44.26 58 PRO C N 1
ATOM 3910 C CA . PRO C 1 37 ? -10.016 -25.545 26.356 1.00 43.37 58 PRO C CA 1
ATOM 3911 C C . PRO C 1 37 ? -8.892 -26.550 26.355 1.00 44.69 58 PRO C C 1
ATOM 3912 O O . PRO C 1 37 ? -9.074 -27.660 26.851 1.00 46.41 58 PRO C O 1
ATOM 3916 N N . THR C 1 38 ? -7.756 -26.183 25.770 1.00 45.10 59 THR C N 1
ATOM 3917 C CA . THR C 1 38 ? -6.572 -27.041 25.770 1.00 46.46 59 THR C CA 1
ATOM 3918 C C . THR C 1 38 ? -5.461 -26.424 26.613 1.00 45.81 59 THR C C 1
ATOM 3919 O O . THR C 1 38 ? -4.376 -26.983 26.685 1.00 44.28 59 THR C O 1
ATOM 3923 N N . ASN C 1 39 ? -5.742 -25.304 27.295 1.00 44.25 60 ASN C N 1
ATOM 3924 C CA . ASN C 1 39 ? -4.740 -24.679 28.156 1.00 43.28 60 ASN C CA 1
ATOM 3925 C C . ASN C 1 39 ? -4.162 -25.705 29.139 1.00 44.92 60 ASN C C 1
ATOM 3926 O O . ASN C 1 39 ? -4.870 -26.594 29.615 1.00 44.47 60 ASN C O 1
ATOM 3931 N N . THR C 1 40 ? -2.867 -25.600 29.406 1.00 45.51 61 THR C N 1
ATOM 3932 C CA . THR C 1 40 ? -2.200 -26.524 30.310 1.00 47.93 61 THR C CA 1
ATOM 3933 C C . THR C 1 40 ? -2.521 -26.225 31.780 1.00 46.65 61 THR C C 1
ATOM 3934 O O . THR C 1 40 ? -2.356 -27.103 32.615 1.00 50.20 61 THR C O 1
ATOM 3938 N N . ILE C 1 41 ? -2.965 -25.002 32.105 1.00 43.61 62 ILE C N 1
ATOM 3939 C CA . ILE C 1 41 ? -3.503 -24.718 33.454 1.00 43.90 62 ILE C CA 1
ATOM 3940 C C . ILE C 1 41 ? -5.015 -24.914 33.412 1.00 41.92 62 ILE C C 1
ATOM 3941 O O . ILE C 1 41 ? -5.661 -24.337 32.570 1.00 40.25 62 ILE C O 1
ATOM 3946 N N . PRO C 1 42 ? -5.589 -25.704 34.343 1.00 44.76 63 PRO C N 1
ATOM 3947 C CA . PRO C 1 42 ? -7.046 -25.949 34.386 1.00 43.84 63 PRO C CA 1
ATOM 3948 C C . PRO C 1 42 ? -7.896 -24.686 34.481 1.00 41.71 63 PRO C C 1
ATOM 3949 O O . PRO C 1 42 ? -7.532 -23.729 35.176 1.00 41.80 63 PRO C O 1
ATOM 3953 N N . VAL C 1 43 ? -9.020 -24.704 33.786 1.00 41.25 64 VAL C N 1
ATOM 3954 C CA . VAL C 1 43 ? -10.020 -23.674 33.928 1.00 39.40 64 VAL C CA 1
ATOM 3955 C C . VAL C 1 43 ? -10.804 -23.978 35.191 1.00 39.55 64 VAL C C 1
ATOM 3956 O O . VAL C 1 43 ? -11.258 -25.098 35.388 1.00 40.85 64 VAL C O 1
ATOM 3960 N N . THR C 1 44 ? -10.904 -22.994 36.074 1.00 38.54 65 THR C N 1
ATOM 3961 C CA . THR C 1 44 ? -11.584 -23.158 37.358 1.00 40.25 65 THR C CA 1
ATOM 3962 C C . THR C 1 44 ? -12.844 -22.257 37.539 1.00 40.61 65 THR C C 1
ATOM 3963 O O . THR C 1 44 ? -13.454 -22.261 38.608 1.00 42.78 65 THR C O 1
ATOM 3967 N N . LEU C 1 45 ? -13.241 -21.528 36.498 1.00 38.99 66 LEU C N 1
ATOM 3968 C CA . LEU C 1 45 ? -14.402 -20.614 36.549 1.00 37.87 66 LEU C CA 1
ATOM 3969 C C . LEU C 1 45 ? -15.659 -21.303 37.042 1.00 39.57 66 LEU C C 1
ATOM 3970 O O . LEU C 1 45 ? -16.058 -22.322 36.479 1.00 41.92 66 LEU C O 1
ATOM 3975 N N . ASN C 1 46 ? -16.250 -20.753 38.104 1.00 40.27 67 ASN C N 1
ATOM 3976 C CA . ASN C 1 46 ? -17.522 -21.193 38.635 1.00 43.05 67 ASN C CA 1
ATOM 3977 C C . ASN C 1 46 ? -18.607 -20.168 38.252 1.00 41.91 67 ASN C C 1
ATOM 3978 O O . ASN C 1 46 ? -18.816 -19.194 38.953 1.00 42.07 67 ASN C O 1
ATOM 3983 N N . ALA C 1 47 ? -19.249 -20.372 37.108 1.00 39.85 68 ALA C N 1
ATOM 3984 C CA . ALA C 1 47 ? -20.225 -19.416 36.576 1.00 38.36 68 ALA C CA 1
ATOM 3985 C C . ALA C 1 47 ? -21.215 -20.196 35.732 1.00 38.14 68 ALA C C 1
ATOM 3986 O O . ALA C 1 47 ? -20.922 -21.314 35.329 1.00 40.51 68 ALA C O 1
ATOM 3988 N N . ARG C 1 48 ? -22.385 -19.639 35.473 1.00 36.48 69 ARG C N 1
ATOM 3989 C CA . ARG C 1 48 ? -23.318 -20.287 34.517 1.00 37.85 69 ARG C CA 1
ATOM 3990 C C . ARG C 1 48 ? -23.078 -19.784 33.092 1.00 35.21 69 ARG C C 1
ATOM 3991 O O . ARG C 1 48 ? -23.199 -20.536 32.093 1.00 35.05 69 ARG C O 1
ATOM 4007 N N . ALA C 1 50 ? -20.419 -17.007 30.736 1.00 25.26 71 ALA C N 1
ATOM 4008 C CA . ALA C 1 50 ? -19.113 -16.343 30.810 1.00 29.05 71 ALA C CA 1
ATOM 4009 C C . ALA C 1 50 ? -18.859 -15.496 29.576 1.00 28.69 71 ALA C C 1
ATOM 4010 O O . ALA C 1 50 ? -19.512 -15.692 28.541 1.00 28.18 71 ALA C O 1
ATOM 4012 N N . TYR C 1 51 ? -17.863 -14.609 29.664 1.00 29.48 72 TYR C N 1
ATOM 4013 C CA . TYR C 1 51 ? -17.305 -13.973 28.426 1.00 30.59 72 TYR C CA 1
ATOM 4014 C C . TYR C 1 51 ? -15.879 -14.470 28.228 1.00 31.65 72 TYR C C 1
ATOM 4015 O O . TYR C 1 51 ? -15.080 -14.433 29.155 1.00 30.35 72 TYR C O 1
ATOM 4024 N N . ILE C 1 52 ? -15.508 -14.878 27.004 1.00 32.45 73 ILE C N 1
ATOM 4025 C CA . ILE C 1 52 ? -14.219 -15.542 26.849 1.00 32.03 73 ILE C CA 1
ATOM 4026 C C . ILE C 1 52 ? -13.535 -15.011 25.627 1.00 34.78 73 ILE C C 1
ATOM 4027 O O . ILE C 1 52 ? -14.197 -14.469 24.777 1.00 33.81 73 ILE C O 1
ATOM 4032 N N . TYR C 1 53 ? -12.214 -15.116 25.607 1.00 35.89 74 TYR C N 1
ATOM 4033 C CA . TYR C 1 53 ? -11.386 -14.654 24.490 1.00 42.97 74 TYR C CA 1
ATOM 4034 C C . TYR C 1 53 ? -10.435 -15.831 24.185 1.00 42.89 74 TYR C C 1
ATOM 4035 O O . TYR C 1 53 ? -9.747 -16.376 25.097 1.00 42.43 74 TYR C O 1
ATOM 4044 N N . CYS C 1 54 ? -10.443 -16.274 22.936 1.00 46.17 75 CYS C N 1
ATOM 4045 C CA . CYS C 1 54 ? -9.771 -17.503 22.587 1.00 46.71 75 CYS C CA 1
ATOM 4046 C C . CYS C 1 54 ? -9.276 -17.527 21.154 1.00 49.02 75 CYS C C 1
ATOM 4047 O O . CYS C 1 54 ? -9.600 -16.660 20.351 1.00 49.18 75 CYS C O 1
ATOM 4050 N N . GLN C 1 55 ? -8.455 -18.535 20.893 1.00 50.05 76 GLN C N 1
ATOM 4051 C CA . GLN C 1 55 ? -7.977 -18.904 19.553 1.00 54.65 76 GLN C CA 1
ATOM 4052 C C . GLN C 1 55 ? -8.494 -20.299 19.249 1.00 55.06 76 GLN C C 1
ATOM 4053 O O . GLN C 1 55 ? -8.694 -21.105 20.158 1.00 52.33 76 GLN C O 1
ATOM 4059 N N . VAL C 1 56 ? -8.663 -20.602 17.972 1.00 59.03 77 VAL C N 1
ATOM 4060 C CA . VAL C 1 56 ? -9.002 -21.952 17.567 1.00 58.74 77 VAL C CA 1
ATOM 4061 C C . VAL C 1 56 ? -7.692 -22.707 17.353 1.00 64.43 77 VAL C C 1
ATOM 4062 O O . VAL C 1 56 ? -6.793 -22.209 16.666 1.00 68.47 77 VAL C O 1
ATOM 4066 N N . ASP C 1 57 ? -7.589 -23.904 17.928 1.00 64.52 78 ASP C N 1
ATOM 4067 C CA . ASP C 1 57 ? -6.400 -24.741 17.751 1.00 68.57 78 ASP C CA 1
ATOM 4068 C C . ASP C 1 57 ? -6.328 -25.239 16.304 1.00 75.19 78 ASP C C 1
ATOM 4069 O O . ASP C 1 57 ? -7.364 -25.380 15.649 1.00 76.78 78 ASP C O 1
ATOM 4074 N N . GLU C 1 58 ? -5.110 -25.494 15.822 1.00 79.36 79 GLU C N 1
ATOM 4075 C CA . GLU C 1 58 ? -4.891 -26.032 14.482 1.00 86.47 79 GLU C CA 1
ATOM 4076 C C . GLU C 1 58 ? -4.666 -27.537 14.559 1.00 89.16 79 GLU C C 1
ATOM 4077 O O . GLU C 1 58 ? -5.309 -28.311 13.847 1.00 93.03 79 GLU C O 1
ATOM 4083 N N . LYS C 1 67 ? -19.863 -29.689 16.007 1.00 88.81 88 LYS C N 1
ATOM 4084 C CA . LYS C 1 67 ? -20.182 -30.171 17.340 1.00 85.14 88 LYS C CA 1
ATOM 4085 C C . LYS C 1 67 ? -19.160 -29.648 18.354 1.00 79.54 88 LYS C C 1
ATOM 4086 O O . LYS C 1 67 ? -19.520 -28.909 19.265 1.00 74.43 88 LYS C O 1
ATOM 4088 N N . SER C 1 68 ? -17.888 -30.014 18.185 1.00 79.78 89 SER C N 1
ATOM 4089 C CA . SER C 1 68 ? -16.836 -29.620 19.139 1.00 75.40 89 SER C CA 1
ATOM 4090 C C . SER C 1 68 ? -15.623 -28.985 18.492 1.00 73.26 89 SER C C 1
ATOM 4091 O O . SER C 1 68 ? -15.185 -29.417 17.434 1.00 76.24 89 SER C O 1
ATOM 4094 N N . ILE C 1 69 ? -15.066 -27.988 19.176 1.00 67.19 90 ILE C N 1
ATOM 4095 C CA . ILE C 1 69 ? -13.888 -27.251 18.722 1.00 65.95 90 ILE C CA 1
ATOM 4096 C C . ILE C 1 69 ? -12.913 -27.059 19.893 1.00 60.32 90 ILE C C 1
ATOM 4097 O O . ILE C 1 69 ? -13.271 -26.500 20.948 1.00 56.19 90 ILE C O 1
ATOM 4102 N N . LYS C 1 70 ? -11.688 -27.536 19.711 1.00 58.93 91 LYS C N 1
ATOM 4103 C CA . LYS C 1 70 ? -10.645 -27.324 20.696 1.00 56.57 91 LYS C CA 1
ATOM 4104 C C . LYS C 1 70 ? -10.165 -25.870 20.597 1.00 52.95 91 LYS C C 1
ATOM 4105 O O . LYS C 1 70 ? -10.011 -25.332 19.504 1.00 54.64 91 LYS C O 1
ATOM 4111 N N . ILE C 1 71 ? -9.961 -25.235 21.739 1.00 47.58 92 ILE C N 1
ATOM 4112 C CA . ILE C 1 71 ? -9.560 -23.830 21.790 1.00 46.65 92 ILE C CA 1
ATOM 4113 C C . ILE C 1 71 ? -8.463 -23.550 22.829 1.00 47.22 92 ILE C C 1
ATOM 4114 O O . ILE C 1 71 ? -8.268 -24.322 23.801 1.00 44.54 92 ILE C O 1
ATOM 4119 N N . THR C 1 72 ? -7.763 -22.431 22.632 1.00 47.95 93 THR C N 1
ATOM 4120 C CA . THR C 1 72 ? -6.837 -21.920 23.638 1.00 45.88 93 THR C CA 1
ATOM 4121 C C . THR C 1 72 ? -7.375 -20.597 24.145 1.00 43.25 93 THR C C 1
ATOM 4122 O O . THR C 1 72 ? -7.550 -19.659 23.381 1.00 44.34 93 THR C O 1
ATOM 4126 N N . LEU C 1 73 ? -7.657 -20.518 25.436 1.00 40.33 94 LEU C N 1
ATOM 4127 C CA . LEU C 1 73 ? -8.098 -19.287 25.996 1.00 39.72 94 LEU C CA 1
ATOM 4128 C C . LEU C 1 73 ? -6.903 -18.341 26.000 1.00 41.13 94 LEU C C 1
ATOM 4129 O O . LEU C 1 73 ? -5.752 -18.749 26.247 1.00 42.58 94 LEU C O 1
ATOM 4134 N N . LEU C 1 74 ? -7.171 -17.088 25.688 1.00 40.60 95 LEU C N 1
ATOM 4135 C CA . LEU C 1 74 ? -6.112 -16.104 25.613 1.00 43.96 95 LEU C CA 1
ATOM 4136 C C . LEU C 1 74 ? -6.174 -15.164 26.802 1.00 42.28 95 LEU C C 1
ATOM 4137 O O . LEU C 1 74 ? -5.314 -14.302 26.939 1.00 44.93 95 LEU C O 1
ATOM 4142 N N . ALA C 1 75 ? -7.177 -15.342 27.661 1.00 41.80 96 ALA C N 1
ATOM 4143 C CA . ALA C 1 75 ? -7.359 -14.521 28.852 1.00 40.64 96 ALA C CA 1
ATOM 4144 C C . ALA C 1 75 ? -8.132 -15.313 29.921 1.00 37.47 96 ALA C C 1
ATOM 4145 O O . ALA C 1 75 ? -8.845 -16.265 29.623 1.00 37.24 96 ALA C O 1
ATOM 4147 N N . ASP C 1 76 ? -7.994 -14.904 31.166 1.00 37.86 97 ASP C N 1
ATOM 4148 C CA . ASP C 1 76 ? -8.781 -15.507 32.226 1.00 37.25 97 ASP C CA 1
ATOM 4149 C C . ASP C 1 76 ? -10.296 -15.351 31.938 1.00 37.63 97 ASP C C 1
ATOM 4150 O O . ASP C 1 76 ? -10.791 -14.215 31.789 1.00 37.15 97 ASP C O 1
ATOM 4155 N N . PRO C 1 77 ? -11.042 -16.475 31.870 1.00 36.54 98 PRO C N 1
ATOM 4156 C CA . PRO C 1 77 ? -12.492 -16.365 31.615 1.00 36.55 98 PRO C CA 1
ATOM 4157 C C . PRO C 1 77 ? -13.196 -15.524 32.656 1.00 35.16 98 PRO C C 1
ATOM 4158 O O . PRO C 1 77 ? -12.806 -15.557 33.838 1.00 36.44 98 PRO C O 1
ATOM 4162 N N . THR C 1 78 ? -14.201 -14.758 32.239 1.00 34.44 99 THR C N 1
ATOM 4163 C CA . THR C 1 78 ? -14.992 -13.921 33.167 1.00 33.67 99 THR C CA 1
ATOM 4164 C C . THR C 1 78 ? -16.425 -14.398 33.289 1.00 31.33 99 THR C C 1
ATOM 4165 O O . THR C 1 78 ? -17.150 -14.454 32.316 1.00 28.28 99 THR C O 1
ATOM 4169 N N . GLY C 1 79 ? -16.911 -14.654 34.491 1.00 29.84 100 GLY C N 1
ATOM 4170 C CA . GLY C 1 79 ? -18.327 -14.987 34.615 1.00 30.79 100 GLY C CA 1
ATOM 4171 C C . GLY C 1 79 ? -19.119 -13.701 34.469 1.00 32.03 100 GLY C C 1
ATOM 4172 O O . GLY C 1 79 ? -18.649 -12.638 34.894 1.00 32.62 100 GLY C O 1
ATOM 4173 N N . ILE C 1 80 ? -20.324 -13.802 33.904 1.00 27.41 101 ILE C N 1
ATOM 4174 C CA . ILE C 1 80 ? -21.190 -12.650 33.654 1.00 25.73 101 ILE C CA 1
ATOM 4175 C C . ILE C 1 80 ? -22.614 -12.837 34.199 1.00 28.10 101 ILE C C 1
ATOM 4176 O O . ILE C 1 80 ? -23.516 -12.066 33.867 1.00 30.17 101 ILE C O 1
ATOM 4181 N N . ASP C 1 81 ? -22.807 -13.807 35.092 1.00 28.78 102 ASP C N 1
ATOM 4182 C CA . ASP C 1 81 ? -24.145 -14.068 35.640 1.00 31.10 102 ASP C CA 1
ATOM 4183 C C . ASP C 1 81 ? -24.664 -12.845 36.373 1.00 30.51 102 ASP C C 1
ATOM 4184 O O . ASP C 1 81 ? -23.922 -12.221 37.099 1.00 31.59 102 ASP C O 1
ATOM 4189 N N . ALA C 1 82 ? -25.934 -12.520 36.184 1.00 29.64 103 ALA C N 1
ATOM 4190 C CA . ALA C 1 82 ? -26.617 -11.466 36.950 1.00 31.12 103 ALA C CA 1
ATOM 4191 C C . ALA C 1 82 ? -28.020 -11.962 37.354 1.00 31.06 103 ALA C C 1
ATOM 4192 O O . ALA C 1 82 ? -28.537 -12.928 36.819 1.00 30.38 103 ALA C O 1
ATOM 4194 N N . THR C 1 83 ? -28.638 -11.288 38.301 1.00 29.23 104 THR C N 1
ATOM 4195 C CA . THR C 1 83 ? -29.884 -11.768 38.865 1.00 30.69 104 THR C CA 1
ATOM 4196 C C . THR C 1 83 ? -31.148 -11.212 38.175 1.00 32.35 104 THR C C 1
ATOM 4197 O O . THR C 1 83 ? -31.267 -9.991 37.920 1.00 30.67 104 THR C O 1
ATOM 4201 N N . ALA C 1 84 ? -32.070 -12.125 37.854 1.00 31.57 105 ALA C N 1
ATOM 4202 C CA . ALA C 1 84 ? -33.406 -11.777 37.357 1.00 34.01 105 ALA C CA 1
ATOM 4203 C C . ALA C 1 84 ? -34.369 -12.185 38.473 1.00 35.21 105 ALA C C 1
ATOM 4204 O O . ALA C 1 84 ? -34.227 -13.229 39.035 1.00 35.00 105 ALA C O 1
ATOM 4206 N N . ILE C 1 85 ? -35.336 -11.356 38.809 1.00 35.57 106 ILE C N 1
ATOM 4207 C CA . ILE C 1 85 ? -36.277 -11.713 39.852 1.00 36.45 106 ILE C CA 1
ATOM 4208 C C . ILE C 1 85 ? -37.707 -11.378 39.417 1.00 38.10 106 ILE C C 1
ATOM 4209 O O . ILE C 1 85 ? -37.939 -10.558 38.491 1.00 36.56 106 ILE C O 1
ATOM 4214 N N . THR C 1 86 ? -38.657 -12.077 40.025 1.00 37.76 107 THR C N 1
ATOM 4215 C CA . THR C 1 86 ? -40.066 -11.771 39.872 1.00 41.38 107 THR C CA 1
ATOM 4216 C C . THR C 1 86 ? -40.566 -11.307 41.217 1.00 42.85 107 THR C C 1
ATOM 4217 O O . THR C 1 86 ? -40.195 -11.874 42.240 1.00 43.65 107 THR C O 1
ATOM 4221 N N . THR C 1 87 ? -41.384 -10.266 41.217 1.00 42.32 108 THR C N 1
ATOM 4222 C CA . THR C 1 87 ? -42.018 -9.815 42.438 1.00 44.76 108 THR C CA 1
ATOM 4223 C C . THR C 1 87 ? -43.339 -9.158 42.024 1.00 44.97 108 THR C C 1
ATOM 4224 O O . THR C 1 87 ? -43.429 -8.667 40.899 1.00 43.39 108 THR C O 1
ATOM 4228 N N . PRO C 1 88 ? -44.374 -9.168 42.904 1.00 46.46 109 PRO C N 1
ATOM 4229 C CA . PRO C 1 88 ? -45.687 -8.608 42.511 1.00 48.48 109 PRO C CA 1
ATOM 4230 C C . PRO C 1 88 ? -45.684 -7.165 41.963 1.00 48.42 109 PRO C C 1
ATOM 4231 O O . PRO C 1 88 ? -46.265 -6.913 40.906 1.00 47.91 109 PRO C O 1
ATOM 4235 N N . LYS C 1 89 ? -45.038 -6.240 42.672 1.00 47.92 110 LYS C N 1
ATOM 4236 C CA . LYS C 1 89 ? -45.047 -4.823 42.301 1.00 49.06 110 LYS C CA 1
ATOM 4237 C C . LYS C 1 89 ? -43.853 -4.103 42.938 1.00 48.70 110 LYS C C 1
ATOM 4238 O O . LYS C 1 89 ? -43.124 -4.704 43.732 1.00 48.61 110 LYS C O 1
ATOM 4244 N N . VAL C 1 90 ? -43.661 -2.829 42.614 1.00 48.75 111 VAL C N 1
ATOM 4245 C CA . VAL C 1 90 ? -42.576 -2.057 43.228 1.00 50.44 111 VAL C CA 1
ATOM 4246 C C . VAL C 1 90 ? -42.764 -1.978 44.751 1.00 53.81 111 VAL C C 1
ATOM 4247 O O . VAL C 1 90 ? -43.865 -1.727 45.219 1.00 55.96 111 VAL C O 1
ATOM 4251 N N . GLY C 1 91 ? -41.686 -2.229 45.496 1.00 56.23 112 GLY C N 1
ATOM 4252 C CA . GLY C 1 91 ? -41.697 -2.195 46.965 1.00 59.66 112 GLY C CA 1
ATOM 4253 C C . GLY C 1 91 ? -41.566 -3.565 47.627 1.00 62.21 112 GLY C C 1
ATOM 4254 O O . GLY C 1 91 ? -41.026 -3.680 48.729 1.00 64.51 112 GLY C O 1
ATOM 4255 N N . GLU C 1 92 ? -42.035 -4.610 46.950 1.00 62.92 113 GLU C N 1
ATOM 4256 C CA . GLU C 1 92 ? -42.125 -5.943 47.543 1.00 63.71 113 GLU C CA 1
ATOM 4257 C C . GLU C 1 92 ? -40.779 -6.678 47.651 1.00 63.07 113 GLU C C 1
ATOM 4258 O O . GLU C 1 92 ? -39.766 -6.237 47.102 1.00 61.38 113 GLU C O 1
ATOM 4264 N N . SER C 1 93 ? -40.793 -7.807 48.362 1.00 64.09 114 SER C N 1
ATOM 4265 C CA . SER C 1 93 ? -39.596 -8.613 48.633 1.00 63.15 114 SER C CA 1
ATOM 4266 C C . SER C 1 93 ? -38.758 -8.907 47.394 1.00 60.74 114 SER C C 1
ATOM 4267 O O . SER C 1 93 ? -39.242 -9.439 46.393 1.00 61.39 114 SER C O 1
ATOM 4269 N N . GLY C 1 94 ? -37.483 -8.558 47.476 1.00 58.13 115 GLY C N 1
ATOM 4270 C CA . GLY C 1 94 ? -36.563 -8.770 46.375 1.00 54.29 115 GLY C CA 1
ATOM 4271 C C . GLY C 1 94 ? -36.473 -7.590 45.427 1.00 51.34 115 GLY C C 1
ATOM 4272 O O . GLY C 1 94 ? -35.608 -7.595 44.550 1.00 51.35 115 GLY C O 1
ATOM 4273 N N . ASP C 1 95 ? -37.333 -6.572 45.586 1.00 50.25 116 ASP C N 1
ATOM 4274 C CA . ASP C 1 95 ? -37.289 -5.408 44.675 1.00 48.26 116 ASP C CA 1
ATOM 4275 C C . ASP C 1 95 ? -36.016 -4.608 44.940 1.00 46.81 116 ASP C C 1
ATOM 4276 O O . ASP C 1 95 ? -35.488 -4.638 46.055 1.00 46.52 116 ASP C O 1
ATOM 4281 N N . VAL C 1 96 ? -35.528 -3.927 43.906 1.00 42.69 117 VAL C N 1
ATOM 4282 C CA . VAL C 1 96 ? -34.322 -3.109 43.998 1.00 41.53 117 VAL C CA 1
ATOM 4283 C C . VAL C 1 96 ? -34.634 -1.703 43.484 1.00 41.27 117 VAL C C 1
ATOM 4284 O O . VAL C 1 96 ? -35.390 -1.551 42.518 1.00 41.49 117 VAL C O 1
ATOM 4288 N N . THR C 1 97 ? -34.087 -0.683 44.146 1.00 39.67 118 THR C N 1
ATOM 4289 C CA . THR C 1 97 ? -34.284 0.716 43.724 1.00 40.20 118 THR C CA 1
ATOM 4290 C C . THR C 1 97 ? -33.051 1.167 42.956 1.00 37.60 118 THR C C 1
ATOM 4291 O O . THR C 1 97 ? -31.934 0.998 43.433 1.00 39.84 118 THR C O 1
ATOM 4295 N N . THR C 1 98 ? -33.246 1.702 41.755 1.00 37.25 119 THR C N 1
ATOM 4296 C CA . THR C 1 98 ? -32.138 2.207 40.945 1.00 33.67 119 THR C CA 1
ATOM 4297 C C . THR C 1 98 ? -31.583 3.470 41.628 1.00 33.41 119 THR C C 1
ATOM 4298 O O . THR C 1 98 ? -32.353 4.298 42.113 1.00 34.85 119 THR C O 1
ATOM 4302 N N . ASN C 1 99 ? -30.253 3.587 41.696 1.00 31.30 120 ASN C N 1
ATOM 4303 C CA . ASN C 1 99 ? -29.601 4.779 42.224 1.00 31.96 120 ASN C CA 1
ATOM 4304 C C . ASN C 1 99 ? -28.568 5.365 41.284 1.00 31.70 120 ASN C C 1
ATOM 4305 O O . ASN C 1 99 ? -27.838 6.285 41.657 1.00 33.15 120 ASN C O 1
ATOM 4310 N N . ALA C 1 100 ? -28.501 4.857 40.057 1.00 29.90 121 ALA C N 1
ATOM 4311 C CA . ALA C 1 100 ? -27.595 5.419 39.060 1.00 30.65 121 ALA C CA 1
ATOM 4312 C C . ALA C 1 100 ? -28.136 5.144 37.666 1.00 30.35 121 ALA C C 1
ATOM 4313 O O . ALA C 1 100 ? -28.911 4.213 37.493 1.00 31.13 121 ALA C O 1
ATOM 4315 N N . PRO C 1 101 ? -27.745 5.974 36.679 1.00 30.71 122 PRO C N 1
ATOM 4316 C CA . PRO C 1 101 ? -28.105 5.735 35.284 1.00 30.73 122 PRO C CA 1
ATOM 4317 C C . PRO C 1 101 ? -27.017 5.036 34.499 1.00 30.99 122 PRO C C 1
ATOM 4318 O O . PRO C 1 101 ? -25.835 5.291 34.715 1.00 29.95 122 PRO C O 1
ATOM 4322 N N . VAL C 1 102 ? -27.416 4.173 33.564 1.00 32.23 123 VAL C N 1
ATOM 4323 C CA . VAL C 1 102 ? -26.471 3.596 32.629 1.00 30.08 123 VAL C CA 1
ATOM 4324 C C . VAL C 1 102 ? -26.217 4.638 31.575 1.00 32.85 123 VAL C C 1
ATOM 4325 O O . VAL C 1 102 ? -26.976 5.591 31.464 1.00 34.49 123 VAL C O 1
ATOM 4329 N N . GLY C 1 103 ? -25.137 4.460 30.819 1.00 29.14 124 GLY C N 1
ATOM 4330 C CA . GLY C 1 103 ? -24.816 5.284 29.680 1.00 30.29 124 GLY C CA 1
ATOM 4331 C C . GLY C 1 103 ? -25.623 4.773 28.493 1.00 32.71 124 GLY C C 1
ATOM 4332 O O . GLY C 1 103 ? -26.228 5.566 27.773 1.00 34.77 124 GLY C O 1
ATOM 4333 N N . SER C 1 104 ? -25.632 3.444 28.320 1.00 31.35 125 SER C N 1
ATOM 4334 C CA A SER C 1 104 ? -26.364 2.782 27.248 0.50 32.90 125 SER C CA 1
ATOM 4335 C CA B SER C 1 104 ? -26.442 2.778 27.297 0.50 33.15 125 SER C CA 1
ATOM 4336 C C . SER C 1 104 ? -26.423 1.274 27.548 1.00 32.02 125 SER C C 1
ATOM 4337 O O . SER C 1 104 ? -25.609 0.771 28.338 1.00 31.63 125 SER C O 1
ATOM 4342 N N . LEU C 1 105 ? -27.358 0.560 26.929 1.00 30.04 126 LEU C N 1
ATOM 4343 C CA . LEU C 1 105 ? -27.323 -0.896 26.937 1.00 28.91 126 LEU C CA 1
ATOM 4344 C C . LEU C 1 105 ? -26.828 -1.335 25.567 1.00 30.83 126 LEU C C 1
ATOM 4345 O O . LEU C 1 105 ? -27.364 -2.257 24.971 1.00 34.57 126 LEU C O 1
ATOM 4350 N N . SER C 1 106 ? -25.780 -0.665 25.096 1.00 32.91 127 SER C N 1
ATOM 4351 C CA A SER C 1 106 ? -25.160 -0.965 23.817 0.50 33.11 127 SER C CA 1
ATOM 4352 C CA B SER C 1 106 ? -25.153 -0.970 23.819 0.50 33.85 127 SER C CA 1
ATOM 4353 C C . SER C 1 106 ? -23.671 -0.594 23.851 1.00 35.49 127 SER C C 1
ATOM 4354 O O . SER C 1 106 ? -23.277 0.309 24.611 1.00 36.96 127 SER C O 1
ATOM 4359 N N . PHE C 1 107 ? -22.858 -1.292 23.041 1.00 34.73 128 PHE C N 1
ATOM 4360 C CA . PHE C 1 107 ? -21.438 -0.919 22.784 1.00 36.16 128 PHE C CA 1
ATOM 4361 C C . PHE C 1 107 ? -20.883 -1.700 21.585 1.00 37.24 128 PHE C C 1
ATOM 4362 O O . PHE C 1 107 ? -21.623 -2.434 20.950 1.00 32.51 128 PHE C O 1
ATOM 4370 N N . VAL C 1 108 ? -19.617 -1.474 21.227 1.00 38.64 129 VAL C N 1
ATOM 4371 C CA . VAL C 1 108 ? -19.036 -2.148 20.053 1.00 40.09 129 VAL C CA 1
ATOM 4372 C C . VAL C 1 108 ? -18.524 -3.540 20.482 1.00 38.94 129 VAL C C 1
ATOM 4373 O O . VAL C 1 108 ? -17.872 -3.673 21.502 1.00 39.70 129 VAL C O 1
ATOM 4377 N N . SER C 1 109 ? -18.946 -4.560 19.757 1.00 35.17 130 SER C N 1
ATOM 4378 C CA . SER C 1 109 ? -18.424 -5.919 19.868 1.00 35.25 130 SER C CA 1
ATOM 4379 C C . SER C 1 109 ? -18.125 -6.427 18.480 1.00 36.31 130 SER C C 1
ATOM 4380 O O . SER C 1 109 ? -19.008 -6.425 17.608 1.00 38.88 130 SER C O 1
ATOM 4383 N N . GLY C 1 110 ? -16.889 -6.855 18.244 1.00 35.53 131 GLY C N 1
ATOM 4384 C CA . GLY C 1 110 ? -16.478 -7.214 16.879 1.00 35.54 131 GLY C CA 1
ATOM 4385 C C . GLY C 1 110 ? -16.567 -6.005 15.946 1.00 38.68 131 GLY C C 1
ATOM 4386 O O . GLY C 1 110 ? -16.091 -4.931 16.253 1.00 39.44 131 GLY C O 1
ATOM 4387 N N . TYR C 1 111 ? -17.163 -6.184 14.780 1.00 44.96 132 TYR C N 1
ATOM 4388 C CA . TYR C 1 111 ? -17.225 -5.137 13.796 1.00 46.01 132 TYR C CA 1
ATOM 4389 C C . TYR C 1 111 ? -18.529 -4.364 13.822 1.00 45.83 132 TYR C C 1
ATOM 4390 O O . TYR C 1 111 ? -18.845 -3.703 12.857 1.00 48.99 132 TYR C O 1
ATOM 4399 N N . SER C 1 112 ? -19.266 -4.421 14.925 1.00 44.67 133 SER C N 1
ATOM 4400 C CA A SER C 1 112 ? -20.557 -3.748 14.996 0.50 43.84 133 SER C CA 1
ATOM 4401 C CA B SER C 1 112 ? -20.570 -3.765 15.001 0.50 43.96 133 SER C CA 1
ATOM 4402 C C . SER C 1 112 ? -20.914 -3.451 16.439 1.00 43.30 133 SER C C 1
ATOM 4403 O O . SER C 1 112 ? -20.226 -3.887 17.360 1.00 44.19 133 SER C O 1
ATOM 4408 N N . THR C 1 113 ? -21.981 -2.687 16.626 1.00 42.00 134 THR C N 1
ATOM 4409 C CA . THR C 1 113 ? -22.504 -2.462 17.982 1.00 37.99 134 THR C CA 1
ATOM 4410 C C . THR C 1 113 ? -23.467 -3.606 18.255 1.00 37.67 134 THR C C 1
ATOM 4411 O O . THR C 1 113 ? -23.993 -4.199 17.348 1.00 38.44 134 THR C O 1
ATOM 4415 N N . VAL C 1 114 ? -23.636 -3.896 19.538 1.00 35.14 135 VAL C N 1
ATOM 4416 C CA A VAL C 1 114 ? -24.491 -4.963 20.049 0.50 33.79 135 VAL C CA 1
ATOM 4417 C CA B VAL C 1 114 ? -24.491 -4.965 20.032 0.50 33.15 135 VAL C CA 1
ATOM 4418 C C . VAL C 1 114 ? -25.445 -4.333 21.054 1.00 33.00 135 VAL C C 1
ATOM 4419 O O . VAL C 1 114 ? -25.092 -3.350 21.714 1.00 33.29 135 VAL C O 1
ATOM 4426 N N . ALA C 1 115 ? -26.646 -4.863 21.140 1.00 32.14 136 ALA C N 1
ATOM 4427 C CA . ALA C 1 115 ? -27.674 -4.359 22.037 1.00 33.34 136 ALA C CA 1
ATOM 4428 C C . ALA C 1 115 ? -28.215 -5.583 22.759 1.00 31.14 136 ALA C C 1
ATOM 4429 O O . ALA C 1 115 ? -27.728 -6.687 22.516 1.00 30.82 136 ALA C O 1
ATOM 4431 N N . PRO C 1 116 ? -29.170 -5.410 23.704 1.00 31.51 137 PRO C N 1
ATOM 4432 C CA . PRO C 1 116 ? -29.727 -6.565 24.436 1.00 31.49 137 PRO C CA 1
ATOM 4433 C C . PRO C 1 116 ? -30.211 -7.638 23.509 1.00 32.84 137 PRO C C 1
ATOM 4434 O O . PRO C 1 116 ? -30.856 -7.307 22.500 1.00 32.43 137 PRO C O 1
ATOM 4438 N N . PHE C 1 117 ? -29.871 -8.894 23.809 1.00 30.87 138 PHE C N 1
ATOM 4439 C CA . PHE C 1 117 ? -30.101 -9.976 22.855 1.00 33.91 138 PHE C CA 1
ATOM 4440 C C . PHE C 1 117 ? -30.404 -11.280 23.534 1.00 33.12 138 PHE C C 1
ATOM 4441 O O . PHE C 1 117 ? -30.166 -11.438 24.731 1.00 32.33 138 PHE C O 1
ATOM 4449 N N . GLN C 1 118 ? -30.965 -12.209 22.757 1.00 34.74 139 GLN C N 1
ATOM 4450 C CA . GLN C 1 118 ? -31.319 -13.551 23.255 1.00 33.93 139 GLN C CA 1
ATOM 4451 C C . GLN C 1 118 ? -30.163 -14.507 23.014 1.00 34.12 139 GLN C C 1
ATOM 4452 O O . GLN C 1 118 ? -29.717 -14.670 21.877 1.00 33.01 139 GLN C O 1
ATOM 4458 N N . PHE C 1 119 ? -29.649 -15.135 24.068 1.00 32.83 140 PHE C N 1
ATOM 4459 C CA . PHE C 1 119 ? -28.590 -16.140 23.915 1.00 32.95 140 PHE C CA 1
ATOM 4460 C C . PHE C 1 119 ? -29.194 -17.523 23.595 1.00 34.61 140 PHE C C 1
ATOM 4461 O O . PHE C 1 119 ? -28.659 -18.284 22.784 1.00 34.82 140 PHE C O 1
ATOM 4469 N N . SER C 1 120 ? -30.294 -17.846 24.270 1.00 33.31 141 SER C N 1
ATOM 4470 C CA . SER C 1 120 ? -30.958 -19.150 24.165 1.00 34.65 141 SER C CA 1
ATOM 4471 C C . SER C 1 120 ? -32.380 -18.934 24.668 1.00 35.41 141 SER C C 1
ATOM 4472 O O . SER C 1 120 ? -32.754 -17.814 25.016 1.00 33.77 141 SER C O 1
ATOM 4475 N N . GLU C 1 121 ? -33.161 -20.002 24.748 1.00 35.53 142 GLU C N 1
ATOM 4476 C CA . GLU C 1 121 ? -34.543 -19.900 25.225 1.00 35.22 142 GLU C CA 1
ATOM 4477 C C . GLU C 1 121 ? -34.608 -19.496 26.679 1.00 35.77 142 GLU C C 1
ATOM 4478 O O . GLU C 1 121 ? -35.608 -18.935 27.133 1.00 37.93 142 GLU C O 1
ATOM 4484 N N . ASN C 1 122 ? -33.535 -19.775 27.415 1.00 34.34 143 ASN C N 1
ATOM 4485 C CA . ASN C 1 122 ? -33.535 -19.533 28.853 1.00 35.82 143 ASN C CA 1
ATOM 4486 C C . ASN C 1 122 ? -32.738 -18.312 29.303 1.00 32.41 143 ASN C C 1
ATOM 4487 O O . ASN C 1 122 ? -32.739 -17.966 30.487 1.00 33.10 143 ASN C O 1
ATOM 4492 N N . THR C 1 123 ? -32.013 -17.702 28.383 1.00 31.78 144 THR C N 1
ATOM 4493 C CA . THR C 1 123 ? -31.017 -16.691 28.747 1.00 32.16 144 THR C CA 1
ATOM 4494 C C . THR C 1 123 ? -30.982 -15.521 27.786 1.00 31.36 144 THR C C 1
ATOM 4495 O O . THR C 1 123 ? -30.840 -15.702 26.581 1.00 31.65 144 THR C O 1
ATOM 4499 N N . ILE C 1 124 ? -31.101 -14.329 28.364 1.00 31.57 145 ILE C N 1
ATOM 4500 C CA . ILE C 1 124 ? -30.871 -13.063 27.678 1.00 31.69 145 ILE C CA 1
ATOM 4501 C C . ILE C 1 124 ? -29.644 -12.334 28.236 1.00 29.96 145 ILE C C 1
ATOM 4502 O O . ILE C 1 124 ? -29.242 -12.534 29.387 1.00 30.96 145 ILE C O 1
ATOM 4507 N N . VAL C 1 125 ? -29.069 -11.494 27.388 1.00 30.51 146 VAL C N 1
ATOM 4508 C CA . VAL C 1 125 ? -27.811 -10.814 27.691 1.00 29.04 146 VAL C CA 1
ATOM 4509 C C . VAL C 1 125 ? -27.912 -9.297 27.449 1.00 29.36 146 VAL C C 1
ATOM 4510 O O . VAL C 1 125 ? -28.391 -8.857 26.389 1.00 29.79 146 VAL C O 1
ATOM 4514 N N . LEU C 1 126 ? -27.516 -8.539 28.467 1.00 25.66 147 LEU C N 1
ATOM 4515 C CA . LEU C 1 126 ? -27.443 -7.091 28.425 1.00 26.89 147 LEU C CA 1
ATOM 4516 C C . LEU C 1 126 ? -26.016 -6.585 28.276 1.00 28.08 147 LEU C C 1
ATOM 4517 O O . LEU C 1 126 ? -25.192 -6.809 29.132 1.00 28.28 147 LEU C O 1
ATOM 4522 N N . PRO C 1 127 ? -25.697 -5.900 27.158 1.00 27.11 148 PRO C N 1
ATOM 4523 C CA . PRO C 1 127 ? -24.411 -5.227 27.175 1.00 27.93 148 PRO C CA 1
ATOM 4524 C C . PRO C 1 127 ? -24.620 -3.936 27.935 1.00 30.73 148 PRO C C 1
ATOM 4525 O O . PRO C 1 127 ? -25.539 -3.218 27.615 1.00 36.88 148 PRO C O 1
ATOM 4529 N N . VAL C 1 128 ? -23.829 -3.654 28.960 1.00 30.10 149 VAL C N 1
ATOM 4530 C CA . VAL C 1 128 ? -23.991 -2.426 29.706 1.00 27.66 149 VAL C CA 1
ATOM 4531 C C . VAL C 1 128 ? -22.767 -1.527 29.470 1.00 29.07 149 VAL C C 1
ATOM 4532 O O . VAL C 1 128 ? -21.622 -1.981 29.585 1.00 28.83 149 VAL C O 1
ATOM 4536 N N . LEU C 1 129 ? -23.038 -0.265 29.103 1.00 26.83 150 LEU C N 1
ATOM 4537 C CA . LEU C 1 129 ? -22.029 0.774 29.064 1.00 29.00 150 LEU C CA 1
ATOM 4538 C C . LEU C 1 129 ? -22.352 1.705 30.246 1.00 30.23 150 LEU C C 1
ATOM 4539 O O . LEU C 1 129 ? -23.466 2.243 30.366 1.00 32.69 150 LEU C O 1
ATOM 4544 N N . TYR C 1 130 ? -21.398 1.840 31.166 1.00 28.41 151 TYR C N 1
ATOM 4545 C CA . TYR C 1 130 ? -21.631 2.568 32.411 1.00 28.17 151 TYR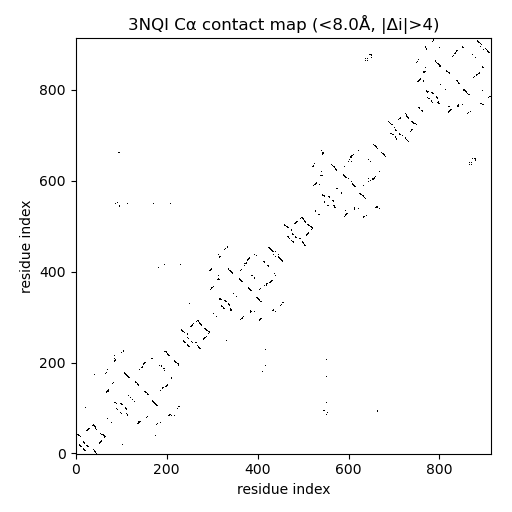 C CA 1
ATOM 4546 C C . TYR C 1 130 ? -20.370 3.237 32.959 1.00 27.95 151 TYR C C 1
ATOM 4547 O O . TYR C 1 130 ? -19.279 3.077 32.392 1.00 29.77 151 TYR C O 1
ATOM 4556 N N . ARG C 1 131 ? -20.506 3.931 34.102 1.00 30.03 152 ARG C N 1
ATOM 4557 C CA . ARG C 1 131 ? -19.431 4.745 34.654 1.00 27.50 152 ARG C CA 1
ATOM 4558 C C . ARG C 1 131 ? -18.992 4.244 36.018 1.00 29.18 152 ARG C C 1
ATOM 4559 O O . ARG C 1 131 ? -19.816 3.980 36.911 1.00 27.92 152 ARG C O 1
ATOM 4567 N N . VAL C 1 132 ? -17.684 4.079 36.153 1.00 29.88 153 VAL C N 1
ATOM 4568 C CA . VAL C 1 132 ? -17.076 3.608 37.399 1.00 30.51 153 VAL C CA 1
ATOM 4569 C C . VAL C 1 132 ? -16.099 4.668 37.891 1.00 29.96 153 VAL C C 1
ATOM 4570 O O . VAL C 1 132 ? -15.802 5.652 37.199 1.00 30.16 153 VAL C O 1
ATOM 4574 N N . LYS C 1 133 ? -15.624 4.456 39.104 1.00 31.90 154 LYS C N 1
ATOM 4575 C CA . LYS C 1 133 ? -14.640 5.313 39.701 1.00 33.35 154 LYS C CA 1
ATOM 4576 C C . LYS C 1 133 ? -13.292 5.004 39.045 1.00 33.57 154 LYS C C 1
ATOM 4577 O O . LYS C 1 133 ? -13.041 3.888 38.617 1.00 32.66 154 LYS C O 1
ATOM 4583 N N . ASN C 1 134 ? -12.474 6.042 38.935 1.00 35.71 155 ASN C N 1
ATOM 4584 C CA A ASN C 1 134 ? -11.142 5.955 38.322 0.50 38.82 155 ASN C CA 1
ATOM 4585 C CA B ASN C 1 134 ? -11.147 5.984 38.335 0.50 38.82 155 ASN C CA 1
ATOM 4586 C C . ASN C 1 134 ? -10.155 5.414 39.333 1.00 40.65 155 ASN C C 1
ATOM 4587 O O . ASN C 1 134 ? -9.544 6.161 40.065 1.00 46.20 155 ASN C O 1
ATOM 4596 N N . VAL C 1 135 ? -10.032 4.100 39.395 1.00 40.59 156 VAL C N 1
ATOM 4597 C CA . VAL C 1 135 ? -9.084 3.459 40.307 1.00 42.58 156 VAL C CA 1
ATOM 4598 C C . VAL C 1 135 ? -7.990 2.817 39.468 1.00 45.47 156 VAL C C 1
ATOM 4599 O O . VAL C 1 135 ? -8.184 2.561 38.283 1.00 46.39 156 VAL C O 1
ATOM 4603 N N . THR C 1 136 ? -6.837 2.555 40.066 1.00 47.48 157 THR C N 1
ATOM 4604 C CA . THR C 1 136 ? -5.699 2.001 39.309 1.00 50.27 157 THR C CA 1
ATOM 4605 C C . THR C 1 136 ? -5.187 0.601 39.705 1.00 48.69 157 THR C C 1
ATOM 4606 O O . THR C 1 136 ? -4.786 -0.161 38.814 1.00 48.25 157 THR C O 1
ATOM 4610 N N . THR C 1 137 ? -5.159 0.255 40.996 1.00 45.33 158 THR C N 1
ATOM 4611 C CA . THR C 1 137 ? -4.658 -1.079 41.365 1.00 42.62 158 THR C CA 1
ATOM 4612 C C . THR C 1 137 ? -5.674 -2.136 40.931 1.00 42.21 158 THR C C 1
ATOM 4613 O O . THR C 1 137 ? -6.896 -1.890 40.913 1.00 40.97 158 THR C O 1
ATOM 4617 N N . THR C 1 138 ? -5.155 -3.305 40.566 1.00 41.63 159 THR C N 1
ATOM 4618 C CA . THR C 1 138 ? -5.971 -4.436 40.131 1.00 41.37 159 THR C CA 1
ATOM 4619 C C . THR C 1 138 ? -6.998 -4.781 41.201 1.00 37.64 159 THR C C 1
ATOM 4620 O O . THR C 1 138 ? -8.157 -5.003 40.889 1.00 37.06 159 THR C O 1
ATOM 4624 N N . GLU C 1 139 ? -6.569 -4.778 42.458 1.00 35.22 160 GLU C N 1
ATOM 4625 C CA . GLU C 1 139 ? -7.468 -5.069 43.557 1.00 34.98 160 GLU C CA 1
ATOM 4626 C C . GLU C 1 139 ? -8.601 -4.003 43.608 1.00 34.00 160 GLU C C 1
ATOM 4627 O O . GLU C 1 139 ? -9.781 -4.334 43.835 1.00 33.65 160 GLU C O 1
ATOM 4633 N N . ASP C 1 140 ? -8.236 -2.733 43.425 1.00 31.94 161 ASP C N 1
ATOM 4634 C CA . ASP C 1 140 ? -9.205 -1.642 43.486 1.00 31.16 161 ASP C CA 1
ATOM 4635 C C . ASP C 1 140 ? -10.194 -1.704 42.351 1.00 32.15 161 ASP C C 1
ATOM 4636 O O . ASP C 1 140 ? -11.394 -1.417 42.532 1.00 30.50 161 ASP C O 1
ATOM 4641 N N . ILE C 1 141 ? -9.688 -2.046 41.174 1.00 29.61 162 ILE C N 1
ATOM 4642 C CA . ILE C 1 141 ? -10.567 -2.210 40.033 1.00 33.31 162 ILE C CA 1
ATOM 4643 C C . ILE C 1 141 ? -11.615 -3.298 40.269 1.00 31.09 162 ILE C C 1
ATOM 4644 O O . ILE C 1 141 ? -12.786 -3.072 40.008 1.00 29.95 162 ILE C O 1
ATOM 4649 N N . LYS C 1 142 ? -11.197 -4.454 40.783 1.00 33.03 163 LYS C N 1
ATOM 4650 C CA . LYS C 1 142 ? -12.129 -5.543 41.132 1.00 33.15 163 LYS C CA 1
ATOM 4651 C C . LYS C 1 142 ? -13.124 -5.148 42.205 1.00 33.15 163 LYS C C 1
ATOM 4652 O O . LYS C 1 142 ? -14.304 -5.513 42.119 1.00 32.40 163 LYS C O 1
ATOM 4658 N N . ASN C 1 143 ? -12.657 -4.430 43.226 1.00 31.72 164 ASN C N 1
ATOM 4659 C CA . ASN C 1 143 ? -13.538 -4.023 44.313 1.00 30.93 164 ASN C CA 1
ATOM 4660 C C . ASN C 1 143 ? -14.563 -2.986 43.835 1.00 30.57 164 ASN C C 1
ATOM 4661 O O . ASN C 1 143 ? -15.717 -2.953 44.329 1.00 30.82 164 ASN C O 1
ATOM 4666 N N . GLU C 1 144 ? -14.136 -2.149 42.890 1.00 29.26 165 GLU C N 1
ATOM 4667 C CA . GLU C 1 144 ? -15.000 -1.122 42.284 1.00 30.00 165 GLU C CA 1
ATOM 4668 C C . GLU C 1 144 ? -16.070 -1.787 41.406 1.00 30.85 165 GLU C C 1
ATOM 4669 O O . GLU C 1 144 ? -17.267 -1.462 41.548 1.00 30.68 165 GLU C O 1
ATOM 4675 N N . LEU C 1 145 ? -15.641 -2.698 40.520 1.00 29.06 166 LEU C N 1
ATOM 4676 C CA . LEU C 1 145 ? -16.597 -3.426 39.673 1.00 30.77 166 LEU C CA 1
ATOM 4677 C C . LEU C 1 145 ? -17.687 -4.123 40.514 1.00 30.05 166 LEU C C 1
ATOM 4678 O O . LEU C 1 145 ? -18.856 -4.085 40.143 1.00 29.93 166 LEU C O 1
ATOM 4683 N N . ALA C 1 146 ? -17.309 -4.698 41.658 1.00 29.55 167 ALA C N 1
ATOM 4684 C CA . ALA C 1 146 ? -18.238 -5.420 42.501 1.00 30.88 167 ALA C CA 1
ATOM 4685 C C . ALA C 1 146 ? -19.330 -4.536 43.131 1.00 31.17 167 ALA C C 1
ATOM 4686 O O . ALA C 1 146 ? -20.295 -5.072 43.685 1.00 31.17 167 ALA C O 1
ATOM 4688 N N . LYS C 1 147 ? -19.168 -3.207 43.119 1.00 29.27 168 LYS C N 1
ATOM 4689 C CA . LYS C 1 147 ? -20.199 -2.295 43.681 1.00 28.30 168 LYS C CA 1
ATOM 4690 C C . LYS C 1 147 ? -21.421 -2.147 42.758 1.00 29.25 168 LYS C C 1
ATOM 4691 O O . LYS C 1 147 ? -22.459 -1.641 43.141 1.00 28.48 168 LYS C O 1
ATOM 4697 N N . HIS C 1 148 ? -21.271 -2.530 41.506 1.00 25.91 169 HIS C N 1
ATOM 4698 C CA . HIS C 1 148 ? -22.327 -2.314 40.502 1.00 28.13 169 HIS C CA 1
ATOM 4699 C C . HIS C 1 148 ? -23.187 -3.536 40.281 1.00 30.73 169 HIS C C 1
ATOM 4700 O O . HIS C 1 148 ? -22.694 -4.555 39.766 1.00 29.16 169 HIS C O 1
ATOM 4707 N N . THR C 1 149 ? -24.453 -3.472 40.700 1.00 30.89 170 THR C N 1
ATOM 4708 C CA . THR C 1 149 ? -25.340 -4.621 40.491 1.00 30.96 170 THR C CA 1
ATOM 4709 C C . THR C 1 149 ? -26.457 -4.233 39.523 1.00 29.94 170 THR C C 1
ATOM 4710 O O . THR C 1 149 ? -27.111 -3.176 39.696 1.00 27.44 170 THR C O 1
ATOM 4714 N N . PHE C 1 150 ? -26.622 -5.086 38.498 1.00 28.63 171 PHE C N 1
ATOM 4715 C CA . PHE C 1 150 ? -27.624 -4.934 37.447 1.00 28.56 171 PHE C CA 1
ATOM 4716 C C . PHE C 1 150 ? -28.663 -6.053 37.542 1.00 31.60 171 PHE C C 1
ATOM 4717 O O . PHE C 1 150 ? -28.437 -7.157 37.042 1.00 31.36 171 PHE C O 1
ATOM 4725 N N . THR C 1 151 ? -29.813 -5.751 38.146 1.00 29.61 172 THR C N 1
ATOM 4726 C CA . THR C 1 151 ? -30.880 -6.708 38.377 1.00 29.16 172 THR C CA 1
ATOM 4727 C C . THR C 1 151 ? -32.084 -6.475 37.468 1.00 30.47 172 THR C C 1
ATOM 4728 O O . THR C 1 151 ? -32.634 -5.360 37.434 1.00 30.52 172 THR C O 1
ATOM 4732 N N . LEU C 1 152 ? -32.490 -7.505 36.722 1.00 30.23 173 LEU C N 1
ATOM 4733 C CA . LEU C 1 152 ? -33.708 -7.412 35.901 1.00 30.61 173 LEU C CA 1
ATOM 4734 C C . LEU C 1 152 ? -34.882 -7.851 36.788 1.00 32.91 173 LEU C C 1
ATOM 4735 O O . LEU C 1 152 ? -34.823 -8.915 37.414 1.00 33.27 173 LEU C O 1
ATOM 4740 N N . VAL C 1 153 ? -35.928 -7.024 36.854 1.00 32.47 174 VAL C N 1
ATOM 4741 C CA . VAL C 1 153 ? -37.127 -7.313 37.648 1.00 31.56 174 VAL C CA 1
ATOM 4742 C C . VAL C 1 153 ? -38.393 -7.334 36.788 1.00 33.68 174 VAL C C 1
ATOM 4743 O O . VAL C 1 153 ? -38.684 -6.399 35.992 1.00 34.92 174 VAL C O 1
ATOM 4747 N N . CYS C 1 154 ? -39.118 -8.432 36.933 1.00 34.75 175 CYS C N 1
ATOM 4748 C CA . CYS C 1 154 ? -40.444 -8.587 36.367 1.00 36.84 175 CYS C CA 1
ATOM 4749 C C . CYS C 1 154 ? -41.477 -8.355 37.479 1.00 36.17 175 CYS C C 1
ATOM 4750 O O . CYS C 1 154 ? -41.481 -9.074 38.487 1.00 37.70 175 CYS C O 1
ATOM 4753 N N . TYR C 1 155 ? -42.319 -7.336 37.318 1.00 37.77 176 TYR C N 1
ATOM 4754 C CA . TYR C 1 155 ? -43.417 -7.075 38.263 1.00 40.00 176 TYR C CA 1
ATOM 4755 C C . TYR C 1 155 ? -44.649 -7.849 37.792 1.00 42.26 176 TYR C C 1
ATOM 4756 O O . TYR C 1 155 ? -45.238 -7.550 36.742 1.00 43.19 176 TYR C O 1
ATOM 4765 N N . THR C 1 156 ? -45.009 -8.876 38.549 1.00 43.01 177 THR C N 1
ATOM 4766 C CA . THR C 1 156 ? -45.974 -9.859 38.052 1.00 45.16 177 THR C CA 1
ATOM 4767 C C . THR C 1 156 ? -47.411 -9.332 37.993 1.00 48.73 177 THR C C 1
ATOM 4768 O O . THR C 1 156 ? -48.190 -9.784 37.146 1.00 49.48 177 THR C O 1
ATOM 4772 N N . ASP C 1 157 ? -47.761 -8.370 38.850 1.00 50.80 178 ASP C N 1
ATOM 4773 C CA . ASP C 1 157 ? -49.093 -7.739 38.778 1.00 54.62 178 ASP C CA 1
ATOM 4774 C C . ASP C 1 157 ? -49.382 -7.054 37.435 1.00 55.31 178 ASP C C 1
ATOM 4775 O O . ASP C 1 157 ? -50.537 -6.978 37.014 1.00 58.41 178 ASP C O 1
ATOM 4780 N N . ASP C 1 158 ? -48.353 -6.564 36.759 1.00 54.32 179 ASP C N 1
ATOM 4781 C CA . ASP C 1 158 ? -48.545 -5.885 35.472 1.00 56.95 179 ASP C CA 1
ATOM 4782 C C . ASP C 1 158 ? -48.841 -6.827 34.297 1.00 56.24 179 ASP C C 1
ATOM 4783 O O . ASP C 1 158 ? -49.215 -6.364 33.222 1.00 57.64 179 ASP C O 1
ATOM 4788 N N . ILE C 1 159 ? -48.669 -8.133 34.501 1.00 53.27 180 ILE C N 1
ATOM 4789 C CA . ILE C 1 159 ? -48.913 -9.125 33.454 1.00 52.35 180 ILE C CA 1
ATOM 4790 C C . ILE C 1 159 ? -50.409 -9.428 33.414 1.00 53.92 180 ILE C C 1
ATOM 4791 O O . ILE C 1 159 ? -50.983 -9.875 34.400 1.00 53.76 180 ILE C O 1
ATOM 4796 N N . LYS C 1 160 ? -51.032 -9.141 32.282 1.00 54.11 181 LYS C N 1
ATOM 4797 C CA . LYS C 1 160 ? -52.463 -9.394 32.109 1.00 58.20 181 LYS C CA 1
ATOM 4798 C C . LYS C 1 160 ? -52.720 -10.542 31.119 1.00 55.08 181 LYS C C 1
ATOM 4799 O O . LYS C 1 160 ? -51.851 -10.900 30.308 1.00 51.58 181 LYS C O 1
ATOM 4804 N N . SER C 1 161 ? -53.912 -11.124 31.230 1.00 56.61 182 SER C N 1
ATOM 4805 C CA . SER C 1 161 ? -54.423 -12.138 30.296 1.00 56.86 182 SER C CA 1
ATOM 4806 C C . SER C 1 161 ? -54.198 -11.738 28.849 1.00 56.52 182 SER C C 1
ATOM 4807 O O . SER C 1 161 ? -54.673 -10.697 28.409 1.00 56.73 182 SER C O 1
ATOM 4810 N N . GLY C 1 162 ? -53.477 -12.566 28.110 1.00 54.85 183 GLY C N 1
ATOM 4811 C CA . GLY C 1 162 ? -53.257 -12.334 26.690 1.00 55.07 183 GLY C CA 1
ATOM 4812 C C . GLY C 1 162 ? -52.082 -11.449 26.308 1.00 53.64 183 GLY C C 1
ATOM 4813 O O . GLY C 1 162 ? -51.889 -11.205 25.111 1.00 54.81 183 GLY C O 1
ATOM 4814 N N . ASP C 1 163 ? -51.290 -10.977 27.282 1.00 52.12 184 ASP C N 1
ATOM 4815 C CA . ASP C 1 163 ? -50.100 -10.170 26.971 1.00 51.01 184 ASP C CA 1
ATOM 4816 C C . ASP C 1 163 ? -49.143 -10.920 26.051 1.00 49.34 184 ASP C C 1
ATOM 4817 O O . ASP C 1 163 ? -48.858 -12.076 26.295 1.00 49.10 184 ASP C O 1
ATOM 4822 N N . THR C 1 164 ? -48.661 -10.254 25.003 1.00 47.38 185 THR C N 1
ATOM 4823 C CA . THR C 1 164 ? -47.667 -10.829 24.107 1.00 47.62 185 THR C CA 1
ATOM 4824 C C . THR C 1 164 ? -46.290 -10.211 24.326 1.00 46.97 185 THR C C 1
ATOM 4825 O O . THR C 1 164 ? -45.288 -10.699 23.771 1.00 45.24 185 THR C O 1
ATOM 4829 N N . ILE C 1 165 ? -46.235 -9.153 25.138 1.00 47.05 186 ILE C N 1
ATOM 4830 C CA . ILE C 1 165 ? -44.982 -8.518 25.503 1.00 46.90 186 ILE C CA 1
ATOM 4831 C C . ILE C 1 165 ? -44.694 -8.759 26.982 1.00 45.05 186 ILE C C 1
ATOM 4832 O O . ILE C 1 165 ? -45.565 -8.549 27.835 1.00 46.15 186 ILE C O 1
ATOM 4837 N N . LEU C 1 166 ? -43.479 -9.245 27.256 1.00 42.48 187 LEU C N 1
ATOM 4838 C CA . LEU C 1 166 ? -42.967 -9.399 28.630 1.00 40.63 187 LEU C CA 1
ATOM 4839 C C . LEU C 1 166 ? -42.055 -8.205 28.970 1.00 39.51 187 LEU C C 1
ATOM 4840 O O . LEU C 1 166 ? -41.002 -8.020 28.353 1.00 39.27 187 LEU C O 1
ATOM 4845 N N . LYS C 1 167 ? -42.448 -7.402 29.957 1.00 39.80 188 LYS C N 1
ATOM 4846 C CA . LYS C 1 167 ? -41.748 -6.150 30.259 1.00 40.39 188 LYS C CA 1
ATOM 4847 C C . LYS C 1 167 ? -40.885 -6.343 31.515 1.00 37.56 188 LYS C C 1
ATOM 4848 O O . LYS C 1 167 ? -41.392 -6.744 32.570 1.00 39.62 188 LYS C O 1
ATOM 4854 N N . LEU C 1 168 ? -39.584 -6.095 31.364 1.00 35.46 189 LEU C N 1
ATOM 4855 C CA . LEU C 1 168 ? -38.615 -6.211 32.464 1.00 34.83 189 LEU C CA 1
ATOM 4856 C C . LEU C 1 168 ? -37.947 -4.847 32.732 1.00 35.60 189 LEU C C 1
ATOM 4857 O O . LEU C 1 168 ? -37.555 -4.132 31.801 1.00 36.84 189 LEU C O 1
ATOM 4862 N N . TYR C 1 169 ? -37.824 -4.484 34.004 1.00 33.50 190 TYR C N 1
ATOM 4863 C CA . TYR C 1 169 ? -37.119 -3.266 34.399 1.00 33.09 190 TYR C CA 1
ATOM 4864 C C . TYR C 1 169 ? -35.692 -3.548 34.866 1.00 33.55 190 TYR C C 1
ATOM 4865 O O . TYR C 1 169 ? -35.496 -4.374 35.762 1.00 31.71 190 TYR C O 1
ATOM 4874 N N . LEU C 1 170 ? -34.702 -2.883 34.255 1.00 31.73 191 LEU C N 1
ATOM 4875 C CA . LEU C 1 170 ? -33.320 -2.921 34.787 1.00 31.65 191 LEU C CA 1
ATOM 4876 C C . LEU C 1 170 ? -33.202 -2.057 36.037 1.00 32.60 191 LEU C C 1
ATOM 4877 O O . LEU C 1 170 ? -33.417 -0.833 35.979 1.00 34.50 191 LEU C O 1
ATOM 4882 N N . ARG C 1 171 ? -32.906 -2.678 37.180 1.00 32.11 192 ARG C N 1
ATOM 4883 C CA . ARG C 1 171 ? -32.606 -1.953 38.384 1.00 31.22 192 ARG C CA 1
ATOM 4884 C C . ARG C 1 171 ? -31.077 -1.943 38.613 1.00 30.00 192 ARG C C 1
ATOM 4885 O O . ARG C 1 171 ? -30.448 -2.976 38.796 1.00 28.90 192 ARG C O 1
ATOM 4893 N N . TYR C 1 172 ? -30.496 -0.743 38.580 1.00 29.76 193 TYR C N 1
ATOM 4894 C CA . TYR C 1 172 ? -29.055 -0.562 38.657 1.00 29.15 193 TYR C CA 1
ATOM 4895 C C . TYR C 1 172 ? -28.700 0.130 39.963 1.00 30.68 193 TYR C C 1
ATOM 4896 O O . TYR C 1 172 ? -29.040 1.299 40.156 1.00 29.68 193 TYR C O 1
ATOM 4905 N N . LYS C 1 173 ? -28.061 -0.623 40.864 1.00 30.01 194 LYS C N 1
ATOM 4906 C CA . LYS C 1 173 ? -27.654 -0.127 42.168 1.00 33.05 194 LYS C CA 1
ATOM 4907 C C . LYS C 1 173 ? -26.127 -0.116 42.284 1.00 32.45 194 LYS C C 1
ATOM 4908 O O . LYS C 1 173 ? -25.472 -1.140 42.033 1.00 32.40 194 LYS C O 1
ATOM 4912 N N . VAL C 1 174 ? -25.562 1.038 42.632 1.00 29.76 195 VAL C N 1
ATOM 4913 C CA . VAL C 1 174 ? -24.130 1.170 42.967 1.00 29.17 195 VAL C CA 1
ATOM 4914 C C . VAL C 1 174 ? -24.015 1.277 44.480 1.00 30.75 195 VAL C C 1
ATOM 4915 O O . VAL C 1 174 ? -24.691 2.142 45.047 1.00 32.12 195 VAL C O 1
ATOM 4919 N N . GLU C 1 175 ? -23.184 0.415 45.110 1.00 29.75 196 GLU C N 1
ATOM 4920 C CA . GLU C 1 175 ? -23.018 0.396 46.578 1.00 30.92 196 GLU C CA 1
ATOM 4921 C C . GLU C 1 175 ? -21.982 1.420 46.979 1.00 31.96 196 GLU C C 1
ATOM 4922 O O . GLU C 1 175 ? -20.812 1.098 47.190 1.00 32.51 196 GLU C O 1
ATOM 4928 N N . ASP C 1 176 ? -22.429 2.667 47.067 1.00 33.40 197 ASP C N 1
ATOM 4929 C CA . ASP C 1 176 ? -21.592 3.767 47.490 1.00 35.99 197 ASP C CA 1
ATOM 4930 C C . ASP C 1 176 ? -22.495 4.941 47.902 1.00 38.29 197 ASP C C 1
ATOM 4931 O O . ASP C 1 176 ? -23.714 4.892 47.706 1.00 36.92 197 ASP C O 1
ATOM 4936 N N . GLU C 1 177 ? -21.897 5.994 48.454 1.00 38.78 198 GLU C N 1
ATOM 4937 C CA . GLU C 1 177 ? -22.675 7.178 48.810 1.00 42.29 198 GLU C CA 1
ATOM 4938 C C . GLU C 1 177 ? -23.100 7.943 47.577 1.00 40.54 198 GLU C C 1
ATOM 4939 O O . GLU C 1 177 ? -22.415 7.869 46.551 1.00 36.80 198 GLU C O 1
ATOM 4945 N N . PRO C 1 178 ? -24.251 8.654 47.653 1.00 42.68 199 PRO C N 1
ATOM 4946 C CA . PRO C 1 178 ? -24.795 9.381 46.478 1.00 42.36 199 PRO C CA 1
ATOM 4947 C C . PRO C 1 178 ? -23.832 10.342 45.826 1.00 39.50 199 PRO C C 1
ATOM 4948 O O . PRO C 1 178 ? -23.800 10.391 44.626 1.00 37.11 199 PRO C O 1
ATOM 4952 N N . ALA C 1 179 ? -23.044 11.078 46.610 1.00 39.87 200 ALA C N 1
ATOM 4953 C CA . ALA C 1 179 ? -22.101 12.034 46.045 1.00 39.17 200 ALA C CA 1
ATOM 4954 C C . ALA C 1 179 ? -21.033 11.304 45.268 1.00 37.84 200 ALA C C 1
ATOM 4955 O O . ALA C 1 179 ? -20.689 11.706 44.174 1.00 38.34 200 ALA C O 1
ATOM 4957 N N . ALA C 1 180 ? -20.508 10.220 45.835 1.00 37.37 201 ALA C N 1
ATOM 4958 C CA . ALA C 1 180 ? -19.506 9.431 45.134 1.00 34.94 201 ALA C CA 1
ATOM 4959 C C . ALA C 1 180 ? -20.111 8.753 43.896 1.00 33.64 201 ALA C C 1
ATOM 4960 O O . ALA C 1 180 ? -19.404 8.601 42.917 1.00 30.85 201 ALA C O 1
ATOM 4962 N N . ILE C 1 181 ? -21.379 8.321 43.936 1.00 31.54 202 ILE C N 1
ATOM 4963 C CA . ILE C 1 181 ? -22.022 7.782 42.701 1.00 33.39 202 ILE C CA 1
ATOM 4964 C C . ILE C 1 181 ? -22.065 8.864 41.590 1.00 32.11 202 ILE C C 1
ATOM 4965 O O . ILE C 1 181 ? -21.614 8.640 40.458 1.00 34.38 202 ILE C O 1
ATOM 4970 N N . ALA C 1 182 ? -22.554 10.048 41.942 1.00 34.78 203 ALA C N 1
ATOM 4971 C CA . ALA C 1 182 ? -22.694 11.162 40.986 1.00 36.54 203 ALA C CA 1
ATOM 4972 C C . ALA C 1 182 ? -21.396 11.523 40.270 1.00 36.62 203 ALA C C 1
ATOM 4973 O O . ALA C 1 182 ? -21.427 11.929 39.127 1.00 39.75 203 ALA C O 1
ATOM 4975 N N . GLU C 1 183 ? -20.268 11.361 40.945 1.00 36.23 204 GLU C N 1
ATOM 4976 C CA . GLU C 1 183 ? -18.979 11.775 40.421 1.00 37.26 204 GLU C CA 1
ATOM 4977 C C . GLU C 1 183 ? -18.358 10.746 39.496 1.00 36.21 204 GLU C C 1
ATOM 4978 O O . GLU C 1 183 ? -17.409 11.069 38.813 1.00 38.32 204 GLU C O 1
ATOM 4980 N N . ARG C 1 184 ? -18.873 9.521 39.438 1.00 33.19 205 ARG C N 1
ATOM 4981 C CA . ARG C 1 184 ? -18.206 8.502 38.641 1.00 30.01 205 ARG C CA 1
ATOM 4982 C C . ARG C 1 184 ? -18.276 8.879 37.183 1.00 28.48 205 ARG C C 1
ATOM 4983 O O . ARG C 1 184 ? -19.330 9.267 36.696 1.00 29.53 205 ARG C O 1
ATOM 4991 N N . ALA C 1 185 ? -17.147 8.755 36.497 1.00 29.62 206 ALA C N 1
ATOM 4992 C CA . ALA C 1 185 ? -17.051 9.219 35.115 1.00 30.75 206 ALA C CA 1
ATOM 4993 C C . ALA C 1 185 ? -16.136 8.384 34.230 1.00 33.56 206 ALA C C 1
ATOM 4994 O O . ALA C 1 185 ? -15.863 8.792 33.105 1.00 35.11 206 ALA C O 1
ATOM 4996 N N . THR C 1 186 ? -15.671 7.224 34.685 1.00 33.39 207 THR C N 1
ATOM 4997 C CA . THR C 1 186 ? -14.824 6.400 33.824 1.00 33.48 207 THR C CA 1
ATOM 4998 C C . THR C 1 186 ? -15.675 5.382 33.056 1.00 31.33 207 THR C C 1
ATOM 4999 O O . THR C 1 186 ? -16.344 4.542 33.651 1.00 32.16 207 THR C O 1
ATOM 5003 N N . ARG C 1 187 ? -15.631 5.440 31.724 1.00 34.39 208 ARG C N 1
ATOM 5004 C CA . ARG C 1 187 ? -16.449 4.573 30.902 1.00 34.30 208 ARG C CA 1
ATOM 5005 C C . ARG C 1 187 ? -15.969 3.131 30.942 1.00 35.11 208 ARG C C 1
ATOM 5006 O O . ARG C 1 187 ? -14.770 2.850 30.745 1.00 35.70 208 ARG C O 1
ATOM 5014 N N . THR C 1 188 ? -16.921 2.226 31.116 1.00 32.67 209 THR C N 1
ATOM 5015 C CA . THR C 1 188 ? -16.637 0.808 31.135 1.00 34.36 209 THR C CA 1
ATOM 5016 C C . THR C 1 188 ? -17.774 0.022 30.475 1.00 30.62 209 THR C C 1
ATOM 5017 O O . THR C 1 188 ? -18.931 0.466 30.410 1.00 30.78 209 THR C O 1
ATOM 5021 N N . SER C 1 189 ? -17.435 -1.135 29.938 1.00 28.43 210 SER C N 1
ATOM 5022 C CA . SER C 1 189 ? -18.434 -1.995 29.351 1.00 29.36 210 SER C CA 1
ATOM 5023 C C . SER C 1 189 ? -18.364 -3.406 29.921 1.00 30.19 210 SER C C 1
ATOM 5024 O O . SER C 1 189 ? -17.275 -3.933 30.202 1.00 31.59 210 SER C O 1
ATOM 5027 N N . SER C 1 190 ? -19.532 -3.999 30.126 1.00 29.03 211 SER C N 1
ATOM 5028 C CA . SER C 1 190 ? -19.644 -5.372 30.550 1.00 29.32 211 SER C CA 1
ATOM 5029 C C . SER C 1 190 ? -20.891 -6.015 29.960 1.00 28.45 211 SER C C 1
ATOM 5030 O O . SER C 1 190 ? -21.894 -5.354 29.753 1.00 30.98 211 SER C O 1
ATOM 5033 N N . PHE C 1 191 ? -20.832 -7.315 29.742 1.00 26.85 212 PHE C N 1
ATOM 5034 C CA . PHE C 1 191 ? -22.013 -8.119 29.463 1.00 25.94 212 PHE C CA 1
ATOM 5035 C C . PHE C 1 191 ? -22.550 -8.652 30.777 1.00 28.22 212 PHE C C 1
ATOM 5036 O O . PHE C 1 191 ? -21.758 -9.067 31.638 1.00 27.42 212 PHE C O 1
ATOM 5044 N N . LYS C 1 192 ? -23.880 -8.635 30.904 1.00 26.12 213 LYS C N 1
ATOM 5045 C CA . LYS C 1 192 ? -24.599 -9.274 32.035 1.00 26.51 213 LYS C CA 1
ATOM 5046 C C . LYS C 1 192 ? -25.590 -10.302 31.492 1.00 28.18 213 LYS C C 1
ATOM 5047 O O . LYS C 1 192 ? -26.387 -9.969 30.605 1.00 31.79 213 LYS C O 1
ATOM 5053 N N . ALA C 1 193 ? -25.504 -11.549 31.963 1.00 26.96 214 ALA C N 1
ATOM 5054 C CA . ALA C 1 193 ? -26.385 -12.637 31.477 1.00 29.70 214 ALA C CA 1
ATOM 5055 C C . ALA C 1 193 ? -27.388 -13.035 32.542 1.00 28.80 214 ALA C C 1
ATOM 5056 O O . ALA C 1 193 ? -27.022 -13.171 33.724 1.00 30.72 214 ALA C O 1
ATOM 5058 N N . TYR C 1 194 ? -28.643 -13.220 32.118 1.00 26.20 215 TYR C N 1
ATOM 5059 C CA . TYR C 1 194 ? -29.771 -13.476 33.007 1.00 27.93 215 TYR C CA 1
ATOM 5060 C C . TYR C 1 194 ? -30.481 -14.749 32.594 1.00 31.28 215 TYR C C 1
ATOM 5061 O O . TYR C 1 194 ? -30.880 -14.911 31.422 1.00 28.50 215 TYR C O 1
ATOM 5070 N N . GLU C 1 195 ? -30.646 -15.643 33.557 1.00 29.51 216 GLU C N 1
ATOM 5071 C CA . GLU C 1 195 ? -31.452 -16.836 33.364 1.00 31.60 216 GLU C CA 1
ATOM 5072 C C . GLU C 1 195 ? -32.913 -16.436 33.628 1.00 31.77 216 GLU C C 1
ATOM 5073 O O . GLU C 1 195 ? -33.280 -16.059 34.744 1.00 32.66 216 GLU C O 1
ATOM 5079 N N . ILE C 1 196 ? -33.757 -16.506 32.604 1.00 32.19 217 ILE C N 1
ATOM 5080 C CA . ILE C 1 196 ? -35.133 -16.009 32.730 1.00 33.61 217 ILE C CA 1
ATOM 5081 C C . ILE C 1 196 ? -36.229 -17.094 32.750 1.00 35.62 217 ILE C C 1
ATOM 5082 O O . ILE C 1 196 ? -37.411 -16.759 32.632 1.00 36.21 217 ILE C O 1
ATOM 5087 N N . SER C 1 197 ? -35.856 -18.371 32.909 1.00 33.35 218 SER C N 1
ATOM 5088 C CA A SER C 1 197 ? -36.814 -19.478 32.866 0.50 35.57 218 SER C CA 1
ATOM 5089 C CA B SER C 1 197 ? -36.825 -19.465 32.841 0.50 34.65 218 SER C CA 1
ATOM 5090 C C . SER C 1 197 ? -37.927 -19.314 33.888 1.00 36.09 218 SER C C 1
ATOM 5091 O O . SER C 1 197 ? -39.098 -19.620 33.613 1.00 35.78 218 SER C O 1
ATOM 5096 N N . GLN C 1 198 ? -37.571 -18.822 35.066 1.00 32.43 219 GLN C N 1
ATOM 5097 C CA . GLN C 1 198 ? -38.559 -18.668 36.136 1.00 36.44 219 GLN C CA 1
ATOM 5098 C C . GLN C 1 198 ? -39.538 -17.514 35.848 1.00 37.25 219 GLN C C 1
ATOM 5099 O O . GLN C 1 198 ? -40.715 -17.581 36.246 1.00 37.85 219 GLN C O 1
ATOM 5105 N N . ILE C 1 199 ? -39.035 -16.477 35.164 1.00 35.87 220 ILE C N 1
ATOM 5106 C CA . ILE C 1 199 ? -39.831 -15.315 34.740 1.00 37.46 220 ILE C CA 1
ATOM 5107 C C . ILE C 1 199 ? -40.741 -15.721 33.582 1.00 37.21 220 ILE C C 1
ATOM 5108 O O . ILE C 1 199 ? -41.923 -15.390 33.561 1.00 36.44 220 ILE C O 1
ATOM 5113 N N . LEU C 1 200 ? -40.196 -16.471 32.634 1.00 36.70 221 LEU C N 1
ATOM 5114 C CA . LEU C 1 200 ? -41.002 -16.990 31.530 1.00 37.14 221 LEU C CA 1
ATOM 5115 C C . LEU C 1 200 ? -42.173 -17.837 32.058 1.00 38.81 221 LEU C C 1
ATOM 5116 O O . LEU C 1 200 ? -43.316 -17.690 31.580 1.00 37.76 221 LEU C O 1
ATOM 5121 N N . ARG C 1 201 ? -41.873 -18.689 33.045 1.00 38.28 222 ARG C N 1
ATOM 5122 C CA A ARG C 1 201 ? -42.856 -19.528 33.751 0.50 39.40 222 ARG C CA 1
ATOM 5123 C CA B ARG C 1 201 ? -42.878 -19.532 33.692 0.50 38.74 222 ARG C CA 1
ATOM 5124 C C . ARG C 1 201 ? -44.023 -18.705 34.261 1.00 40.26 222 ARG C C 1
ATOM 5125 O O . ARG C 1 201 ? -45.176 -18.966 33.943 1.00 41.83 222 ARG C O 1
ATOM 5140 N N . GLU C 1 202 ? -43.705 -17.725 35.095 1.00 39.33 223 GLU C N 1
ATOM 5141 C CA . GLU C 1 202 ? -44.711 -16.821 35.690 1.00 41.99 223 GLU C CA 1
ATOM 5142 C C . GLU C 1 202 ? -45.496 -16.009 34.650 1.00 40.24 223 GLU C C 1
ATOM 5143 O O . GLU C 1 202 ? -46.689 -15.803 34.781 1.00 40.73 223 GLU C O 1
ATOM 5149 N N . TYR C 1 203 ? -44.797 -15.538 33.628 1.00 38.89 224 TYR C N 1
ATOM 5150 C CA . TYR C 1 203 ? -45.443 -14.864 32.522 1.00 40.47 224 TYR C CA 1
ATOM 5151 C C . TYR C 1 203 ? -46.491 -15.774 31.862 1.00 42.73 224 TYR C C 1
ATOM 5152 O O . TYR C 1 203 ? -47.589 -15.312 31.543 1.00 44.13 224 TYR C O 1
ATOM 5161 N N . THR C 1 204 ? -46.155 -17.059 31.680 1.00 40.57 225 THR C N 1
ATOM 5162 C CA . THR C 1 204 ? -47.078 -18.029 31.079 1.00 41.50 225 THR C CA 1
ATOM 5163 C C . THR C 1 204 ? -48.308 -18.283 31.942 1.00 42.47 225 THR C C 1
ATOM 5164 O O . THR C 1 204 ? -49.415 -18.332 31.422 1.00 44.17 225 THR C O 1
ATOM 5168 N N . LEU C 1 205 ? -48.115 -18.409 33.247 1.00 42.99 226 LEU C N 1
ATOM 5169 C CA . LEU C 1 205 ? -49.229 -18.593 34.179 1.00 45.24 226 LEU C CA 1
ATOM 5170 C C . LEU C 1 205 ? -50.146 -17.358 34.236 1.00 47.25 226 LEU C C 1
ATOM 5171 O O . LEU C 1 205 ? -51.359 -17.511 34.273 1.00 50.11 226 LEU C O 1
ATOM 5176 N N . LYS C 1 206 ? -49.588 -16.154 34.222 1.00 46.27 227 LYS C N 1
ATOM 5177 C CA . LYS C 1 206 ? -50.413 -14.947 34.312 1.00 49.63 227 LYS C CA 1
ATOM 5178 C C . LYS C 1 206 ? -51.043 -14.566 32.955 1.00 49.33 227 LYS C C 1
ATOM 5179 O O . LYS C 1 206 ? -52.185 -14.161 32.909 1.00 51.26 227 LYS C O 1
ATOM 5185 N N . SER C 1 207 ? -50.302 -14.694 31.858 1.00 47.77 228 SER C N 1
ATOM 5186 C CA . SER C 1 207 ? -50.814 -14.285 30.547 1.00 47.98 228 SER C CA 1
ATOM 5187 C C . SER C 1 207 ? -51.596 -15.372 29.842 1.00 50.06 228 SER C C 1
ATOM 5188 O O . SER C 1 207 ? -52.436 -15.077 28.990 1.00 49.93 228 SER C O 1
ATOM 5191 N N . GLY C 1 208 ? -51.316 -16.633 30.167 1.00 48.17 229 GLY C N 1
ATOM 5192 C CA . GLY C 1 208 ? -51.892 -17.746 29.432 1.00 48.70 229 GLY C CA 1
ATOM 5193 C C . GLY C 1 208 ? -51.199 -18.024 28.105 1.00 48.38 229 GLY C C 1
ATOM 5194 O O . GLY C 1 208 ? -51.570 -18.949 27.411 1.00 51.83 229 GLY C O 1
ATOM 5195 N N . GLN C 1 209 ? -50.179 -17.249 27.743 1.00 47.51 230 GLN C N 1
ATOM 5196 C CA . GLN C 1 209 ? -49.415 -17.509 26.514 1.00 47.61 230 GLN C CA 1
ATOM 5197 C C . GLN C 1 209 ? -48.270 -18.503 26.788 1.00 47.81 230 GLN C C 1
ATOM 5198 O O . GLN C 1 209 ? -47.634 -18.442 27.851 1.00 46.88 230 GLN C O 1
ATOM 5204 N N . THR C 1 210 ? -48.004 -19.388 25.827 1.00 47.98 231 THR C N 1
ATOM 5205 C CA . THR C 1 210 ? -46.914 -20.362 25.930 1.00 46.99 231 THR C CA 1
ATOM 5206 C C . THR C 1 210 ? -45.544 -19.658 25.913 1.00 47.31 231 THR C C 1
ATOM 5207 O O . THR C 1 210 ? -44.572 -20.157 26.494 1.00 44.97 231 THR C O 1
ATOM 5211 N N . LYS C 1 211 ? -45.480 -18.490 25.264 1.00 46.24 232 LYS C N 1
ATOM 5212 C CA . LYS C 1 211 ? -44.257 -17.685 25.193 1.00 44.50 232 LYS C CA 1
ATOM 5213 C C . LYS C 1 211 ? -44.577 -16.255 24.778 1.00 43.66 232 LYS C C 1
ATOM 5214 O O . LYS C 1 211 ? -45.587 -16.030 24.090 1.00 45.38 232 LYS C O 1
ATOM 5220 N N . PRO C 1 212 ? -43.715 -15.287 25.155 1.00 42.29 233 PRO C N 1
ATOM 5221 C CA . PRO C 1 212 ? -43.935 -13.931 24.690 1.00 42.55 233 PRO C CA 1
ATOM 5222 C C . PRO C 1 212 ? -43.451 -13.757 23.258 1.00 43.53 233 PRO C C 1
ATOM 5223 O O . PRO C 1 212 ? -42.576 -14.518 22.805 1.00 43.26 233 PRO C O 1
ATOM 5227 N N . ALA C 1 213 ? -44.014 -12.760 22.569 1.00 43.42 234 ALA C N 1
ATOM 5228 C CA . ALA C 1 213 ? -43.538 -12.362 21.238 1.00 44.33 234 ALA C CA 1
ATOM 5229 C C . ALA C 1 213 ? -42.214 -11.606 21.368 1.00 43.18 234 ALA C C 1
ATOM 5230 O O . ALA C 1 213 ? -41.275 -11.857 20.615 1.00 43.39 234 ALA C O 1
ATOM 5232 N N . LYS C 1 214 ? -42.128 -10.699 22.333 1.00 43.04 235 LYS C N 1
ATOM 5233 C CA . LYS C 1 214 ? -40.890 -9.968 22.582 1.00 42.59 235 LYS C CA 1
ATOM 5234 C C . LYS C 1 214 ? -40.698 -9.685 24.072 1.00 40.15 235 LYS C C 1
ATOM 5235 O O . LYS C 1 214 ? -41.648 -9.686 24.857 1.00 40.27 235 LYS C O 1
ATOM 5241 N N . ILE C 1 215 ? -39.451 -9.460 24.443 1.00 37.23 236 ILE C N 1
ATOM 5242 C CA . ILE C 1 215 ? -39.100 -9.096 25.817 1.00 37.57 236 ILE C CA 1
ATOM 5243 C C . ILE C 1 215 ? -38.666 -7.623 25.715 1.00 37.50 236 ILE C C 1
ATOM 5244 O O . ILE C 1 215 ? -37.899 -7.256 24.806 1.00 36.68 236 ILE C O 1
ATOM 5249 N N . THR C 1 216 ? -39.223 -6.769 26.563 1.00 37.26 237 THR C N 1
ATOM 5250 C CA . THR C 1 216 ? -38.759 -5.378 26.595 1.00 38.10 237 THR C CA 1
ATOM 5251 C C . THR C 1 216 ? -37.978 -5.122 27.881 1.00 37.43 237 THR C C 1
ATOM 5252 O O . THR C 1 216 ? -38.296 -5.669 28.946 1.00 40.30 237 THR C O 1
ATOM 5256 N N . ILE C 1 217 ? -36.921 -4.329 27.751 1.00 36.62 238 ILE C N 1
ATOM 5257 C CA . ILE C 1 217 ? -36.055 -3.978 28.873 1.00 34.95 238 ILE C CA 1
ATOM 5258 C C . ILE C 1 217 ? -36.151 -2.460 29.066 1.00 34.65 238 ILE C C 1
ATOM 5259 O O . ILE C 1 217 ? -35.753 -1.734 28.187 1.00 34.73 238 ILE C O 1
ATOM 5264 N N . VAL C 1 218 ? -36.676 -2.007 30.211 1.00 33.69 239 VAL C N 1
ATOM 5265 C CA . VAL C 1 218 ? -36.812 -0.579 30.537 1.00 34.70 239 VAL C CA 1
ATOM 5266 C C . VAL C 1 218 ? -35.637 -0.138 31.427 1.00 35.06 239 VAL C C 1
ATOM 5267 O O . VAL C 1 218 ? -35.499 -0.625 32.571 1.00 34.05 239 VAL C O 1
ATOM 5271 N N . ALA C 1 219 ? -34.836 0.800 30.901 1.00 33.58 240 ALA C N 1
ATOM 5272 C CA . ALA C 1 219 ? -33.602 1.303 31.514 1.00 32.63 240 ALA C CA 1
ATOM 5273 C C . ALA C 1 219 ? -33.626 2.820 31.720 1.00 32.22 240 ALA C C 1
ATOM 5274 O O . ALA C 1 219 ? -34.043 3.566 30.846 1.00 33.37 240 ALA C O 1
ATOM 5276 N N . GLN C 1 220 ? -33.175 3.277 32.885 1.00 31.35 241 GLN C N 1
ATOM 5277 C CA . GLN C 1 220 ? -32.969 4.717 33.103 1.00 32.56 241 GLN C CA 1
ATOM 5278 C C . GLN C 1 220 ? -31.562 5.017 32.643 1.00 33.16 241 GLN C C 1
ATOM 5279 O O . GLN C 1 220 ? -30.605 4.495 33.212 1.00 34.62 241 GLN C O 1
ATOM 5285 N N . GLN C 1 221 ? -31.429 5.787 31.564 1.00 34.57 242 GLN C N 1
ATOM 5286 C CA . GLN C 1 221 ? -30.127 6.113 31.058 1.00 34.11 242 GLN C CA 1
ATOM 5287 C C . GLN C 1 221 ? -29.858 7.602 30.894 1.00 33.54 242 GLN C C 1
ATOM 5288 O O . GLN C 1 221 ? -30.745 8.391 30.572 1.00 33.32 242 GLN C O 1
ATOM 5294 N N . ASN C 1 222 ? -28.586 7.937 31.065 1.00 32.01 243 ASN C N 1
ATOM 5295 C CA . ASN C 1 222 ? -28.097 9.292 30.933 1.00 32.24 243 ASN C CA 1
ATOM 5296 C C . ASN C 1 222 ? -26.781 9.241 30.171 1.00 34.37 243 ASN C C 1
ATOM 5297 O O . ASN C 1 222 ? -25.781 8.658 30.662 1.00 32.58 243 ASN C O 1
ATOM 5302 N N . GLU C 1 223 ? -26.787 9.832 28.973 1.00 35.79 244 GLU C N 1
ATOM 5303 C CA A GLU C 1 223 ? -25.604 9.780 28.107 0.50 38.23 244 GLU C CA 1
ATOM 5304 C CA B GLU C 1 223 ? -25.641 9.820 28.064 0.50 38.27 244 GLU C CA 1
ATOM 5305 C C . GLU C 1 223 ? -24.557 10.849 28.413 1.00 38.34 244 GLU C C 1
ATOM 5306 O O . GLU C 1 223 ? -23.489 10.847 27.802 1.00 40.26 244 GLU C O 1
ATOM 5317 N N . TYR C 1 224 ? -24.833 11.735 29.372 1.00 39.06 245 TYR C N 1
ATOM 5318 C CA . TYR C 1 224 ? -23.900 12.818 29.693 1.00 41.33 245 TYR C CA 1
ATOM 5319 C C . TYR C 1 224 ? -23.201 12.757 31.042 1.00 38.88 245 TYR C C 1
ATOM 5320 O O . TYR C 1 224 ? -22.087 13.224 31.148 1.00 39.87 245 TYR C O 1
ATOM 5329 N N . ASN C 1 225 ? -23.853 12.224 32.066 1.00 36.95 246 ASN C N 1
ATOM 5330 C CA . ASN C 1 225 ? -23.287 12.216 33.419 1.00 37.09 246 ASN C CA 1
ATOM 5331 C C . ASN C 1 225 ? -23.924 11.111 34.260 1.00 34.88 246 ASN C C 1
ATOM 5332 O O . ASN C 1 225 ? -24.908 10.493 33.832 1.00 34.06 246 ASN C O 1
ATOM 5337 N N . ASN C 1 226 ? -23.405 10.888 35.457 1.00 31.76 247 ASN C N 1
ATOM 5338 C CA . ASN C 1 226 ? -23.885 9.787 36.276 1.00 31.07 247 ASN C CA 1
ATOM 5339 C C . ASN C 1 226 ? -24.916 10.161 37.299 1.00 32.47 247 ASN C C 1
ATOM 5340 O O . ASN C 1 226 ? -25.053 9.467 38.322 1.00 30.06 247 ASN C O 1
ATOM 5345 N N . LYS C 1 227 ? -25.650 11.243 37.031 1.00 32.58 248 LYS C N 1
ATOM 5346 C CA . LYS C 1 227 ? -26.643 11.750 37.970 1.00 33.87 248 LYS C CA 1
ATOM 5347 C C . LYS C 1 227 ? -28.021 11.252 37.585 1.00 33.14 248 LYS C C 1
ATOM 5348 O O . LYS C 1 227 ? -28.560 11.633 36.541 1.00 34.99 248 LYS C O 1
ATOM 5354 N N . LEU C 1 228 ? -28.593 10.394 38.426 1.00 34.59 249 LEU C N 1
ATOM 5355 C CA . LEU C 1 228 ? -29.895 9.795 38.148 1.00 35.66 249 LEU C CA 1
ATOM 5356 C C . LEU C 1 228 ? -30.964 10.869 37.972 1.00 37.22 249 LEU C C 1
ATOM 5357 O O . LEU C 1 228 ? -31.731 10.840 36.973 1.00 36.64 249 LEU C O 1
ATOM 5362 N N . GLU C 1 229 ? -30.992 11.822 38.904 1.00 38.52 250 GLU C N 1
ATOM 5363 C CA . GLU C 1 229 ? -32.017 12.897 38.907 1.00 42.98 250 GLU C CA 1
ATOM 5364 C C . GLU C 1 229 ? -31.725 14.071 37.955 1.00 42.99 250 GLU C C 1
ATOM 5365 O O . GLU C 1 229 ? -32.334 15.100 38.069 1.00 48.13 250 GLU C O 1
ATOM 5371 N N . ASP C 1 230 ? -30.821 13.890 37.001 1.00 43.16 251 ASP C N 1
ATOM 5372 C CA . ASP C 1 230 ? -30.520 14.902 36.005 1.00 42.11 251 ASP C CA 1
ATOM 5373 C C . ASP C 1 230 ? -31.655 14.931 34.967 1.00 42.14 251 ASP C C 1
ATOM 5374 O O . ASP C 1 230 ? -32.290 13.901 34.711 1.00 40.59 251 ASP C O 1
ATOM 5379 N N . THR C 1 231 ? -31.915 16.099 34.379 1.00 41.23 252 THR C N 1
ATOM 5380 C CA . THR C 1 231 ? -32.944 16.223 33.339 1.00 43.09 252 THR C CA 1
ATOM 5381 C C . THR C 1 231 ? -32.538 15.480 32.063 1.00 43.35 252 THR C C 1
ATOM 5382 O O . THR C 1 231 ? -33.386 15.258 31.194 1.00 42.59 252 THR C O 1
ATOM 5386 N N . SER C 1 232 ? -31.261 15.085 31.948 1.00 40.90 253 SER C N 1
ATOM 5387 C CA . SER C 1 232 ? -30.813 14.277 30.808 1.00 42.53 253 SER C CA 1
ATOM 5388 C C . SER C 1 232 ? -31.062 12.771 31.006 1.00 40.02 253 SER C C 1
ATOM 5389 O O . SER C 1 232 ? -30.855 11.982 30.086 1.00 42.52 253 SER C O 1
ATOM 5392 N N . THR C 1 233 ? -31.510 12.359 32.179 1.00 38.08 254 THR C N 1
ATOM 5393 C CA . THR C 1 233 ? -31.844 10.952 32.381 1.00 37.48 254 THR C CA 1
ATOM 5394 C C . THR C 1 233 ? -33.167 10.646 31.701 1.00 39.61 254 THR C C 1
ATOM 5395 O O . THR C 1 233 ? -34.156 11.311 31.972 1.00 38.05 254 THR C O 1
ATOM 5399 N N . ILE C 1 234 ? -33.181 9.645 30.823 1.00 37.28 255 ILE C N 1
ATOM 5400 C CA . ILE C 1 234 ? -34.406 9.260 30.145 1.00 39.12 255 ILE C CA 1
ATOM 5401 C C . ILE C 1 234 ? -34.704 7.781 30.390 1.00 39.57 255 ILE C C 1
ATOM 5402 O O . ILE C 1 234 ? -33.812 6.991 30.758 1.00 37.56 255 ILE C O 1
ATOM 5407 N N . GLU C 1 235 ? -35.967 7.423 30.208 1.00 39.33 256 GLU C N 1
ATOM 5408 C CA . GLU C 1 235 ? -36.403 6.032 30.238 1.00 40.50 256 GLU C CA 1
ATOM 5409 C C . GLU C 1 235 ? -36.251 5.530 28.819 1.00 38.81 256 GLU C C 1
ATOM 5410 O O . GLU C 1 235 ? -36.883 6.090 27.940 1.00 38.97 256 GLU C O 1
ATOM 5416 N N . LYS C 1 236 ? -35.377 4.546 28.573 1.00 37.43 257 LYS C N 1
ATOM 5417 C CA . LYS C 1 236 ? -35.251 3.950 27.232 1.00 39.30 257 LYS C CA 1
ATOM 5418 C C . LYS C 1 236 ? -35.703 2.495 27.261 1.00 38.26 257 LYS C C 1
ATOM 5419 O O . LYS C 1 236 ? -35.404 1.732 28.201 1.00 35.54 257 LYS C O 1
ATOM 5425 N N . VAL C 1 237 ? -36.439 2.112 26.236 1.00 37.93 258 VAL C N 1
ATOM 5426 C CA . VAL C 1 237 ? -36.980 0.768 26.161 1.00 41.09 258 VAL C CA 1
ATOM 5427 C C . VAL C 1 237 ? -36.228 0.031 25.070 1.00 40.16 258 VAL C C 1
ATOM 5428 O O . VAL C 1 237 ? -36.177 0.501 23.956 1.00 42.37 258 VAL C O 1
ATOM 5432 N N . TYR C 1 238 ? -35.599 -1.089 25.404 1.00 37.69 259 TYR C N 1
ATOM 5433 C CA . TYR C 1 238 ? -34.930 -1.910 24.391 1.00 35.87 259 TYR C CA 1
ATOM 5434 C C . TYR C 1 238 ? -35.796 -3.163 24.172 1.00 37.29 259 TYR C C 1
ATOM 5435 O O . TYR C 1 238 ? -36.363 -3.684 25.140 1.00 39.93 259 TYR C O 1
ATOM 5444 N N . GLU C 1 239 ? -35.868 -3.649 22.930 1.00 38.78 260 GLU C N 1
ATOM 5445 C CA . GLU C 1 239 ? -36.714 -4.801 22.539 1.00 38.63 260 GLU C CA 1
ATOM 5446 C C . GLU C 1 239 ? -35.868 -5.981 22.146 1.00 38.96 260 GLU C C 1
ATOM 5447 O O . GLU C 1 239 ? -34.884 -5.838 21.399 1.00 40.81 260 GLU C O 1
ATOM 5453 N N . ILE C 1 240 ? -36.282 -7.148 22.611 1.00 37.80 261 ILE C N 1
ATOM 5454 C CA . ILE C 1 240 ? -35.682 -8.411 22.245 1.00 38.80 261 ILE C CA 1
ATOM 5455 C C . ILE C 1 240 ? -36.788 -9.298 21.672 1.00 38.64 261 ILE C C 1
ATOM 5456 O O . ILE C 1 240 ? -37.740 -9.624 22.376 1.00 39.28 261 ILE C O 1
ATOM 5461 N N . GLU C 1 241 ? -36.692 -9.663 20.396 1.00 39.33 262 GLU C N 1
ATOM 5462 C CA . GLU C 1 241 ? -37.664 -10.587 19.801 1.00 44.62 262 GLU C CA 1
ATOM 5463 C C . GLU C 1 241 ? -37.392 -11.966 20.386 1.00 44.35 262 GLU C C 1
ATOM 5464 O O . GLU C 1 241 ? -36.250 -12.435 20.349 1.00 47.71 262 GLU C O 1
ATOM 5470 N N . TYR C 1 242 ? -38.408 -12.599 20.961 1.00 43.25 263 TYR C N 1
ATOM 5471 C CA . TYR C 1 242 ? -38.198 -13.887 21.625 1.00 42.21 263 TYR C CA 1
ATOM 5472 C C . TYR C 1 242 ? -38.494 -15.089 20.711 1.00 43.54 263 TYR C C 1
ATOM 5473 O O . TYR C 1 242 ? -39.628 -15.307 20.295 1.00 45.89 263 TYR C O 1
ATOM 5482 N N . LYS C 1 243 ? -37.454 -15.881 20.429 1.00 42.37 264 LYS C N 1
ATOM 5483 C CA . LYS C 1 243 ? -37.533 -17.038 19.514 1.00 44.79 264 LYS C CA 1
ATOM 5484 C C . LYS C 1 243 ? -37.374 -18.360 20.273 1.00 43.74 264 LYS C C 1
ATOM 5485 O O . LYS C 1 243 ? -36.687 -18.425 21.283 1.00 39.93 264 LYS C O 1
ATOM 5491 N N . THR C 1 244 ? -37.996 -19.418 19.761 1.00 44.89 265 THR C N 1
ATOM 5492 C CA . THR C 1 244 ? -37.801 -20.774 20.291 1.00 46.96 265 THR C CA 1
ATOM 5493 C C . THR C 1 244 ? -37.639 -21.743 19.117 1.00 50.86 265 THR C C 1
ATOM 5494 O O . THR C 1 244 ? -37.946 -21.395 17.971 1.00 51.55 265 THR C O 1
ATOM 5498 N N . ALA C 1 245 ? -37.164 -22.955 19.400 1.00 54.11 266 ALA C N 1
ATOM 5499 C CA . ALA C 1 245 ? -37.148 -24.013 18.376 1.00 59.34 266 ALA C CA 1
ATOM 5500 C C . ALA C 1 245 ? -38.581 -24.437 17.975 1.00 64.79 266 ALA C C 1
ATOM 5501 O O . ALA C 1 245 ? -38.808 -24.807 16.834 1.00 68.70 266 ALA C O 1
ATOM 5503 N N . GLU C 1 246 ? -39.544 -24.311 18.894 1.00 70.31 267 GLU C N 1
ATOM 5504 C CA . GLU C 1 246 ? -40.904 -24.874 18.745 1.00 75.52 267 GLU C CA 1
ATOM 5505 C C . GLU C 1 246 ? -41.846 -24.060 17.836 1.00 79.12 267 GLU C C 1
ATOM 5506 O O . GLU C 1 246 ? -41.789 -24.146 16.613 1.00 81.90 267 GLU C O 1
ATOM 5513 N N . GLN D 1 10 ? -36.679 -25.927 70.397 1.00 84.14 31 GLN D N 1
ATOM 5514 C CA . GLN D 1 10 ? -37.392 -26.389 69.177 1.00 82.89 31 GLN D CA 1
ATOM 5515 C C . GLN D 1 10 ? -36.385 -26.604 68.055 1.00 79.05 31 GLN D C 1
ATOM 5516 O O . GLN D 1 10 ? -35.901 -25.636 67.441 1.00 76.86 31 GLN D O 1
ATOM 5518 N N . GLN D 1 11 ? -36.055 -27.867 67.790 1.00 77.30 32 GLN D N 1
ATOM 5519 C CA . GLN D 1 11 ? -35.127 -28.199 66.699 1.00 72.81 32 GLN D CA 1
ATOM 5520 C C . GLN D 1 11 ? -35.915 -28.646 65.483 1.00 70.80 32 GLN D C 1
ATOM 5521 O O . GLN D 1 11 ? -37.072 -29.052 65.604 1.00 73.10 32 GLN D O 1
ATOM 5527 N N . TRP D 1 12 ? -35.278 -28.578 64.312 1.00 64.99 33 TRP D N 1
ATOM 5528 C CA . TRP D 1 12 ? -35.934 -28.898 63.059 1.00 62.56 33 TRP D CA 1
ATOM 5529 C C . TRP D 1 12 ? -34.855 -29.252 62.031 1.00 56.33 33 TRP D C 1
ATOM 5530 O O . TRP D 1 12 ? -33.745 -28.696 62.071 1.00 50.94 33 TRP D O 1
ATOM 5541 N N . ALA D 1 13 ? -35.165 -30.216 61.170 1.00 52.95 34 ALA D N 1
ATOM 5542 C CA . ALA D 1 13 ? -34.279 -30.607 60.064 1.00 50.54 34 ALA D CA 1
ATOM 5543 C C . ALA D 1 13 ? -35.111 -30.721 58.806 1.00 50.32 34 ALA D C 1
ATOM 5544 O O . ALA D 1 13 ? -36.174 -31.315 58.833 1.00 53.67 34 ALA D O 1
ATOM 5546 N N . GLY D 1 14 ? -34.653 -30.152 57.700 1.00 47.32 35 GLY D N 1
ATOM 5547 C CA . GLY D 1 14 ? -35.444 -30.221 56.481 1.00 46.27 35 GLY D CA 1
ATOM 5548 C C . GLY D 1 14 ? -34.766 -29.621 55.274 1.00 43.23 35 GLY D C 1
ATOM 5549 O O . GLY D 1 14 ? -33.623 -29.183 55.342 1.00 42.24 35 GLY D O 1
ATOM 5550 N N . VAL D 1 15 ? -35.500 -29.629 54.173 1.00 39.51 36 VAL D N 1
ATOM 5551 C CA . VAL D 1 15 ? -35.065 -29.083 52.943 1.00 39.68 36 VAL D CA 1
ATOM 5552 C C . VAL D 1 15 ? -35.419 -27.592 52.952 1.00 39.70 36 VAL D C 1
ATOM 5553 O O . VAL D 1 15 ? -36.512 -27.199 53.334 1.00 38.89 36 VAL D O 1
ATOM 5557 N N . VAL D 1 16 ? -34.466 -26.773 52.538 1.00 39.20 37 VAL D N 1
ATOM 5558 C CA . VAL D 1 16 ? -34.659 -25.320 52.416 1.00 39.93 37 VAL D CA 1
ATOM 5559 C C . VAL D 1 16 ? -34.021 -24.774 51.136 1.00 37.33 37 VAL D C 1
ATOM 5560 O O . VAL D 1 16 ? -33.159 -25.403 50.557 1.00 38.82 37 VAL D O 1
ATOM 5564 N N . LYS D 1 17 ? -34.460 -23.586 50.730 1.00 40.10 38 LYS D N 1
ATOM 5565 C CA . LYS D 1 17 ? -33.825 -22.806 49.670 1.00 40.03 38 LYS D CA 1
ATOM 5566 C C . LYS D 1 17 ? -32.725 -22.006 50.333 1.00 38.85 38 LYS D C 1
ATOM 5567 O O . LYS D 1 17 ? -32.846 -21.608 51.493 1.00 40.96 38 LYS D O 1
ATOM 5573 N N . VAL D 1 18 ? -31.646 -21.792 49.593 1.00 38.70 39 VAL D N 1
ATOM 5574 C CA . VAL D 1 18 ? -30.499 -21.041 50.057 1.00 38.06 39 VAL D CA 1
ATOM 5575 C C . VAL D 1 18 ? -30.557 -19.666 49.414 1.00 42.01 39 VAL D C 1
ATOM 5576 O O . VAL D 1 18 ? -30.741 -19.551 48.210 1.00 43.45 39 VAL D O 1
ATOM 5580 N N . ASN D 1 19 ? -30.409 -18.616 50.219 1.00 45.03 40 ASN D N 1
ATOM 5581 C CA . ASN D 1 19 ? -30.409 -17.233 49.703 1.00 47.31 40 ASN D CA 1
ATOM 5582 C C . ASN D 1 19 ? -29.059 -16.5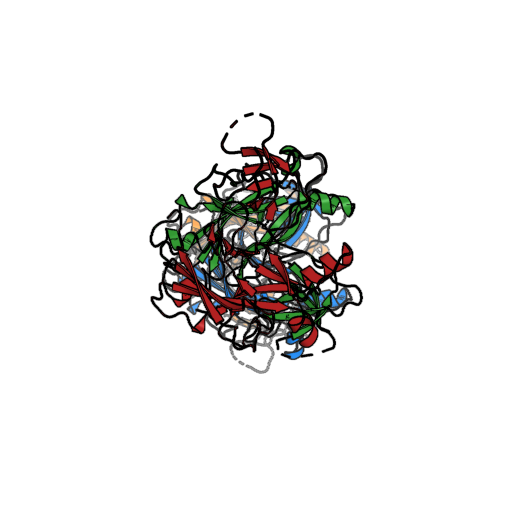54 49.928 1.00 49.65 40 ASN D C 1
ATOM 5583 O O . ASN D 1 19 ? -28.426 -16.755 50.949 1.00 48.95 40 ASN D O 1
ATOM 5588 N N . ASP D 1 20 ? -28.623 -15.749 48.969 1.00 55.78 41 ASP D N 1
ATOM 5589 C CA . ASP D 1 20 ? -27.434 -14.928 49.141 1.00 60.37 41 ASP D CA 1
ATOM 5590 C C . ASP D 1 20 ? -27.874 -13.465 49.379 1.00 64.80 41 ASP D C 1
ATOM 5591 O O . ASP D 1 20 ? -28.162 -12.755 48.419 1.00 67.96 41 ASP D O 1
ATOM 5596 N N . ARG D 1 21 ? -27.924 -13.044 50.652 1.00 66.17 42 ARG D N 1
ATOM 5597 C CA A ARG D 1 21 ? -28.312 -11.679 51.029 0.50 70.79 42 ARG D CA 1
ATOM 5598 C CA B ARG D 1 21 ? -28.312 -11.682 51.044 0.50 70.58 42 ARG D CA 1
ATOM 5599 C C . ARG D 1 21 ? -27.058 -10.818 51.249 1.00 73.09 42 ARG D C 1
ATOM 5600 O O . ARG D 1 21 ? -26.491 -10.795 52.353 1.00 72.32 42 ARG D O 1
ATOM 5628 N N . GLY D 1 23 ? -23.937 -11.192 50.060 1.00 74.31 44 GLY D N 1
ATOM 5629 C CA . GLY D 1 23 ? -22.828 -12.087 50.447 1.00 71.19 44 GLY D CA 1
ATOM 5630 C C . GLY D 1 23 ? -23.067 -13.034 51.627 1.00 67.19 44 GLY D C 1
ATOM 5631 O O . GLY D 1 23 ? -22.371 -14.046 51.749 1.00 67.56 44 GLY D O 1
ATOM 5632 N N . TYR D 1 24 ? -24.032 -12.708 52.495 1.00 64.57 45 TYR D N 1
ATOM 5633 C CA . TYR D 1 24 ? -24.404 -13.548 53.632 1.00 60.15 45 TYR D CA 1
ATOM 5634 C C . TYR D 1 24 ? -25.473 -14.578 53.226 1.00 54.98 45 TYR D C 1
ATOM 5635 O O . TYR D 1 24 ? -26.371 -14.281 52.451 1.00 56.61 45 TYR D O 1
ATOM 5644 N N . VAL D 1 25 ? -25.361 -15.790 53.751 1.00 48.83 46 VAL D N 1
ATOM 5645 C CA . VAL D 1 25 ? -26.264 -16.885 53.381 1.00 45.23 46 VAL D CA 1
ATOM 5646 C C . VAL D 1 25 ? -27.427 -16.991 54.370 1.00 43.01 46 VAL D C 1
ATOM 5647 O O . VAL D 1 25 ? -27.209 -17.029 55.575 1.00 45.71 46 VAL D O 1
ATOM 5651 N N . THR D 1 26 ? -28.664 -16.980 53.871 1.00 43.25 47 THR D N 1
ATOM 5652 C CA . THR D 1 26 ? -29.837 -17.316 54.705 1.00 42.77 47 THR D CA 1
ATOM 5653 C C . THR D 1 26 ? -30.612 -18.446 54.022 1.00 42.89 47 THR D C 1
ATOM 5654 O O . THR D 1 26 ? -30.243 -18.864 52.917 1.00 42.24 47 THR D O 1
ATOM 5658 N N . PHE D 1 27 ? -31.671 -18.932 54.682 1.00 42.55 48 PHE D N 1
ATOM 5659 C CA . PHE D 1 27 ? -32.513 -19.999 54.144 1.00 42.55 48 PHE D CA 1
ATOM 5660 C C . PHE D 1 27 ? -34.006 -19.642 54.145 1.00 45.73 48 PHE D C 1
ATOM 5661 O O . PHE D 1 27 ? -34.440 -18.755 54.860 1.00 48.10 48 PHE D O 1
ATOM 5669 N N . THR D 1 28 ? -34.773 -20.346 53.316 1.00 46.37 49 THR D N 1
ATOM 5670 C CA . THR D 1 28 ? -36.229 -20.206 53.260 1.00 49.06 49 THR D CA 1
ATOM 5671 C C . THR D 1 28 ? -36.884 -21.590 53.222 1.00 48.28 49 THR D C 1
ATOM 5672 O O . THR D 1 28 ? -36.665 -22.355 52.271 1.00 46.14 49 THR D O 1
ATOM 5676 N N . ASP D 1 29 ? -37.668 -21.908 54.253 1.00 49.61 50 ASP D N 1
ATOM 5677 C CA . ASP D 1 29 ? -38.354 -23.202 54.344 1.00 51.09 50 ASP D CA 1
ATOM 5678 C C . ASP D 1 29 ? -39.504 -23.281 53.362 1.00 52.87 50 ASP D C 1
ATOM 5679 O O . ASP D 1 29 ? -39.830 -22.288 52.701 1.00 53.96 50 ASP D O 1
ATOM 5684 N N . ALA D 1 30 ? -40.127 -24.457 53.278 1.00 55.14 51 ALA D N 1
ATOM 5685 C CA . ALA D 1 30 ? -41.211 -24.683 52.325 1.00 56.86 51 ALA D CA 1
ATOM 5686 C C . ALA D 1 30 ? -42.380 -23.735 52.588 1.00 61.45 51 ALA D C 1
ATOM 5687 O O . ALA D 1 30 ? -43.029 -23.276 51.644 1.00 63.42 51 ALA D O 1
ATOM 5689 N N . ALA D 1 31 ? -42.600 -23.405 53.865 1.00 63.22 52 ALA D N 1
ATOM 5690 C CA . ALA D 1 31 ? -43.632 -22.433 54.271 1.00 67.34 52 ALA D CA 1
ATOM 5691 C C . ALA D 1 31 ? -43.335 -21.001 53.805 1.00 67.51 52 ALA D C 1
ATOM 5692 O O . ALA D 1 31 ? -44.196 -20.125 53.922 1.00 70.11 52 ALA D O 1
ATOM 5694 N N . GLY D 1 32 ? -42.117 -20.767 53.305 1.00 63.77 53 GLY D N 1
ATOM 5695 C CA . GLY D 1 32 ? -41.696 -19.458 52.809 1.00 63.63 53 GLY D CA 1
ATOM 5696 C C . GLY D 1 32 ? -41.122 -18.521 53.864 1.00 65.14 53 GLY D C 1
ATOM 5697 O O . GLY D 1 32 ? -40.826 -17.361 53.555 1.00 65.68 53 GLY D O 1
ATOM 5698 N N . THR D 1 33 ? -40.967 -19.003 55.103 1.00 64.21 54 THR D N 1
ATOM 5699 C CA A THR D 1 33 ? -40.394 -18.166 56.156 0.50 65.22 54 THR D CA 1
ATOM 5700 C CA B THR D 1 33 ? -40.387 -18.218 56.192 0.50 63.99 54 THR D CA 1
ATOM 5701 C C . THR D 1 33 ? -38.868 -18.187 56.065 1.00 61.21 54 THR D C 1
ATOM 5702 O O . THR D 1 33 ? -38.252 -19.227 55.770 1.00 55.99 54 THR D O 1
ATOM 5709 N N . GLU D 1 34 ? -38.266 -17.016 56.286 1.00 61.18 55 GLU D N 1
ATOM 5710 C CA . GLU D 1 34 ? -36.812 -16.874 56.184 1.00 58.79 55 GLU D CA 1
ATOM 5711 C C . GLU D 1 34 ? -36.144 -17.276 57.496 1.00 56.96 55 GLU D C 1
ATOM 5712 O O . GLU D 1 34 ? -36.556 -16.848 58.568 1.00 59.02 55 GLU D O 1
ATOM 5718 N N . LEU D 1 35 ? -35.123 -18.121 57.387 1.00 53.42 56 LEU D N 1
ATOM 5719 C CA . LEU D 1 35 ? -34.338 -18.573 58.525 1.00 51.25 56 LEU D CA 1
ATOM 5720 C C . LEU D 1 35 ? -32.954 -17.913 58.452 1.00 49.74 56 LEU D C 1
ATOM 5721 O O . LEU D 1 35 ? -32.214 -18.119 57.491 1.00 47.43 56 LEU D O 1
ATOM 5726 N N . ILE D 1 36 ? -32.627 -17.136 59.479 1.00 51.61 57 ILE D N 1
ATOM 5727 C CA . ILE D 1 36 ? -31.401 -16.342 59.565 1.00 52.33 57 ILE D CA 1
ATOM 5728 C C . ILE D 1 36 ? -30.400 -16.981 60.548 1.00 50.62 57 ILE D C 1
ATOM 5729 O O . ILE D 1 36 ? -30.640 -16.991 61.765 1.00 50.90 57 ILE D O 1
ATOM 5734 N N . PRO D 1 37 ? -29.265 -17.508 60.032 1.00 48.48 58 PRO D N 1
ATOM 5735 C CA . PRO D 1 37 ? -28.274 -18.114 60.937 1.00 47.33 58 PRO D CA 1
ATOM 5736 C C . PRO D 1 37 ? -27.598 -17.089 61.810 1.00 48.28 58 PRO D C 1
ATOM 5737 O O . PRO D 1 37 ? -27.258 -16.010 61.318 1.00 49.18 58 PRO D O 1
ATOM 5741 N N . THR D 1 38 ? -27.416 -17.425 63.086 1.00 48.20 59 THR D N 1
ATOM 5742 C CA . THR D 1 38 ? -26.685 -16.591 64.013 1.00 49.19 59 THR D CA 1
ATOM 5743 C C . THR D 1 38 ? -25.362 -17.225 64.429 1.00 47.45 59 THR D C 1
ATOM 5744 O O . THR D 1 38 ? -24.749 -16.779 65.396 1.00 47.05 59 THR D O 1
ATOM 5748 N N . ASN D 1 39 ? -24.923 -18.257 63.709 1.00 45.22 60 ASN D N 1
ATOM 5749 C CA . ASN D 1 39 ? -23.617 -18.894 63.959 1.00 44.19 60 ASN D CA 1
ATOM 5750 C C . ASN D 1 39 ? -22.489 -17.889 63.779 1.00 44.88 60 ASN D C 1
ATOM 5751 O O . ASN D 1 39 ? -22.568 -17.021 62.910 1.00 44.19 60 ASN D O 1
ATOM 5756 N N . THR D 1 40 ? -21.459 -17.986 64.614 1.00 44.74 61 THR D N 1
ATOM 5757 C CA . THR D 1 40 ? -20.350 -17.048 64.577 1.00 45.34 61 THR D CA 1
ATOM 5758 C C . THR D 1 40 ? -19.340 -17.380 63.475 1.00 44.74 61 THR D C 1
ATOM 5759 O O . THR D 1 40 ? -18.596 -16.501 63.059 1.00 47.86 61 THR D O 1
ATOM 5763 N N . ILE D 1 41 ? -19.287 -18.630 63.015 1.00 41.53 62 ILE D N 1
ATOM 5764 C CA . ILE D 1 41 ? -18.481 -18.947 61.833 1.00 41.40 62 ILE D CA 1
ATOM 5765 C C . ILE D 1 41 ? -19.383 -18.728 60.613 1.00 41.16 62 ILE D C 1
ATOM 5766 O O . ILE D 1 41 ? -20.514 -19.200 60.581 1.00 40.55 62 ILE D O 1
ATOM 5771 N N . PRO D 1 42 ? -18.904 -17.953 59.638 1.00 42.58 63 PRO D N 1
ATOM 5772 C CA . PRO D 1 42 ? -19.697 -17.693 58.442 1.00 43.10 63 PRO D CA 1
ATOM 5773 C C . PRO D 1 42 ? -20.156 -18.953 57.673 1.00 41.16 63 PRO D C 1
ATOM 5774 O O . PRO D 1 42 ? -19.385 -19.888 57.495 1.00 41.72 63 PRO D O 1
ATOM 5778 N N . VAL D 1 43 ? -21.404 -18.937 57.220 1.00 41.14 64 VAL D N 1
ATOM 5779 C CA . VAL D 1 43 ? -21.955 -19.960 56.344 1.00 40.09 64 VAL D CA 1
ATOM 5780 C C . VAL D 1 43 ? -21.448 -19.690 54.931 1.00 39.24 64 VAL D C 1
ATOM 5781 O O . VAL D 1 43 ? -21.672 -18.600 54.386 1.00 40.40 64 VAL D O 1
ATOM 5785 N N . THR D 1 44 ? -20.745 -20.655 54.346 1.00 38.02 65 THR D N 1
ATOM 5786 C CA . THR D 1 44 ? -20.175 -20.473 52.979 1.00 38.56 65 THR D CA 1
ATOM 5787 C C . THR D 1 44 ? -20.748 -21.404 51.924 1.00 40.18 65 THR D C 1
ATOM 5788 O O . THR D 1 44 ? -20.268 -21.408 50.784 1.00 42.03 65 THR D O 1
ATOM 5792 N N . LEU D 1 45 ? -21.790 -22.164 52.271 1.00 39.25 66 LEU D N 1
ATOM 5793 C CA . LEU D 1 45 ? -22.455 -23.080 51.310 1.00 38.48 66 LEU D CA 1
ATOM 5794 C C . LEU D 1 45 ? -22.774 -22.388 49.975 1.00 39.49 66 LEU D C 1
ATOM 5795 O O . LEU D 1 45 ? -23.402 -21.330 49.952 1.00 39.94 66 LEU D O 1
ATOM 5800 N N . ASN D 1 46 ? -22.325 -22.997 48.883 1.00 40.25 67 ASN D N 1
ATOM 5801 C CA . ASN D 1 46 ? -22.629 -22.546 47.544 1.00 43.12 67 ASN D CA 1
ATOM 5802 C C . ASN D 1 46 ? -23.583 -23.594 46.981 1.00 42.61 67 ASN D C 1
ATOM 5803 O O . ASN D 1 46 ? -23.149 -24.633 46.517 1.00 43.88 67 ASN D O 1
ATOM 5808 N N . ALA D 1 47 ? -24.881 -23.332 47.082 1.00 40.69 68 ALA D N 1
ATOM 5809 C CA . ALA D 1 47 ? -25.920 -24.265 46.653 1.00 39.48 68 ALA D CA 1
ATOM 5810 C C . ALA D 1 47 ? -27.187 -23.468 46.413 1.00 40.65 68 ALA D C 1
ATOM 5811 O O . ALA D 1 47 ? -27.382 -22.430 47.053 1.00 42.19 68 ALA D O 1
ATOM 5813 N N . ARG D 1 48 ? -28.057 -23.963 45.534 1.00 37.56 69 ARG D N 1
ATOM 5814 C CA . ARG D 1 48 ? -29.366 -23.375 45.343 1.00 39.23 69 ARG D CA 1
ATOM 5815 C C . ARG D 1 48 ? -30.324 -23.894 46.410 1.00 37.18 69 ARG D C 1
ATOM 5816 O O . ARG D 1 48 ? -31.174 -23.151 46.895 1.00 38.28 69 ARG D O 1
ATOM 5832 N N . ALA D 1 50 ? -30.660 -26.794 49.950 1.00 30.00 71 ALA D N 1
ATOM 5833 C CA . ALA D 1 50 ? -29.899 -27.425 51.023 1.00 33.21 71 ALA D CA 1
ATOM 5834 C C . ALA D 1 50 ? -30.789 -28.202 51.971 1.00 34.34 71 ALA D C 1
ATOM 5835 O O . ALA D 1 50 ? -32.013 -28.028 51.998 1.00 34.25 71 ALA D O 1
ATOM 5837 N N . TYR D 1 51 ? -30.131 -29.072 52.732 1.00 35.15 72 TYR D N 1
ATOM 5838 C CA . TYR D 1 51 ? -30.718 -29.741 53.873 1.00 35.64 72 TYR D CA 1
ATOM 5839 C C . TYR D 1 51 ? -29.938 -29.257 55.094 1.00 37.19 72 TYR D C 1
ATOM 5840 O O . TYR D 1 51 ? -28.697 -29.293 55.100 1.00 35.38 72 TYR D O 1
ATOM 5849 N N . ILE D 1 52 ? -30.673 -28.803 56.117 1.00 38.29 73 ILE D N 1
ATOM 5850 C CA . ILE D 1 52 ? -30.085 -28.207 57.303 1.00 37.82 73 ILE D CA 1
ATOM 5851 C C . ILE D 1 52 ? -30.725 -28.808 58.553 1.00 40.27 73 ILE D C 1
ATOM 5852 O O . ILE D 1 52 ? -31.874 -29.259 58.482 1.00 40.11 73 ILE D O 1
ATOM 5857 N N . TYR D 1 53 ? -29.922 -28.887 59.618 1.00 40.28 74 TYR D N 1
ATOM 5858 C CA A TYR D 1 53 ? -30.355 -29.289 60.963 0.50 44.57 74 TYR D CA 1
ATOM 5859 C CA B TYR D 1 53 ? -30.347 -29.289 60.961 0.50 44.83 74 TYR D CA 1
ATOM 5860 C C . TYR D 1 53 ? -30.206 -28.018 61.798 1.00 46.45 74 TYR D C 1
ATOM 5861 O O . TYR D 1 53 ? -29.094 -27.500 61.944 1.00 45.99 74 TYR D O 1
ATOM 5878 N N . CYS D 1 54 ? -31.308 -27.506 62.342 1.00 50.25 75 CYS D N 1
ATOM 5879 C CA . CYS D 1 54 ? -31.254 -26.246 63.080 1.00 50.98 75 CYS D CA 1
ATOM 5880 C C . CYS D 1 54 ? -32.097 -26.219 64.340 1.00 53.35 75 CYS D C 1
ATOM 5881 O O . CYS D 1 54 ? -32.884 -27.135 64.625 1.00 54.10 75 CYS D O 1
ATOM 5884 N N . GLN D 1 55 ? -31.901 -25.144 65.093 1.00 54.55 76 GLN D N 1
ATOM 5885 C CA . GLN D 1 55 ? -32.619 -24.873 66.335 1.00 58.60 76 GLN D CA 1
ATOM 5886 C C . GLN D 1 55 ? -33.007 -23.387 66.348 1.00 60.04 76 GLN D C 1
ATOM 5887 O O . GLN D 1 55 ? -32.195 -22.543 65.949 1.00 58.76 76 GLN D O 1
ATOM 5893 N N . VAL D 1 56 ? -34.228 -23.066 66.784 1.00 64.12 77 VAL D N 1
ATOM 5894 C CA . VAL D 1 56 ? -34.680 -21.662 66.854 1.00 65.83 77 VAL D CA 1
ATOM 5895 C C . VAL D 1 56 ? -33.929 -20.967 67.986 1.00 67.96 77 VAL D C 1
ATOM 5896 O O . VAL D 1 56 ? -33.567 -21.616 68.959 1.00 70.18 77 VAL D O 1
ATOM 5900 N N . ASP D 1 57 ? -33.662 -19.668 67.852 1.00 68.65 78 ASP D N 1
ATOM 5901 C CA . ASP D 1 57 ? -33.003 -18.899 68.926 1.00 72.05 78 ASP D CA 1
ATOM 5902 C C . ASP D 1 57 ? -34.047 -18.377 69.887 1.00 77.63 78 ASP D C 1
ATOM 5903 O O . ASP D 1 57 ? -35.212 -18.282 69.515 1.00 79.78 78 ASP D O 1
ATOM 5908 N N . GLU D 1 58 ? -33.621 -18.024 71.105 1.00 81.72 79 GLU D N 1
ATOM 5909 C CA . GLU D 1 58 ? -34.512 -17.469 72.120 1.00 87.47 79 GLU D CA 1
ATOM 5910 C C . GLU D 1 58 ? -34.911 -16.042 71.761 1.00 90.31 79 GLU D C 1
ATOM 5911 O O . GLU D 1 58 ? -35.996 -15.576 72.119 1.00 95.23 79 GLU D O 1
ATOM 5913 N N . PRO D 1 66 ? -44.205 -14.855 62.044 1.00 94.37 87 PRO D N 1
ATOM 5914 C CA . PRO D 1 66 ? -42.995 -14.103 61.735 1.00 92.61 87 PRO D CA 1
ATOM 5915 C C . PRO D 1 66 ? -42.532 -14.314 60.287 1.00 89.78 87 PRO D C 1
ATOM 5916 O O . PRO D 1 66 ? -42.707 -15.405 59.728 1.00 88.78 87 PRO D O 1
ATOM 5918 N N . LYS D 1 67 ? -41.975 -13.265 59.681 1.00 90.90 88 LYS D N 1
ATOM 5919 C CA . LYS D 1 67 ? -41.451 -13.327 58.309 1.00 87.21 88 LYS D CA 1
ATOM 5920 C C . LYS D 1 67 ? -40.034 -13.891 58.325 1.00 82.15 88 LYS D C 1
ATOM 5921 O O . LYS D 1 67 ? -39.648 -14.649 57.425 1.00 78.38 88 LYS D O 1
ATOM 5923 N N . SER D 1 68 ? -39.276 -13.513 59.352 1.00 81.92 89 SER D N 1
ATOM 5924 C CA . SER D 1 68 ? -37.929 -14.011 59.587 1.00 78.24 89 SER D CA 1
ATOM 5925 C C . SER D 1 68 ? -37.830 -14.615 60.975 1.00 76.76 89 SER D C 1
ATOM 5926 O O . SER D 1 68 ? -38.469 -14.130 61.908 1.00 79.57 89 SER D O 1
ATOM 5929 N N . ILE D 1 69 ? -37.018 -15.665 61.092 1.00 71.37 90 ILE D N 1
ATOM 5930 C CA . ILE D 1 69 ? -36.699 -16.323 62.372 1.00 70.56 90 ILE D CA 1
ATOM 5931 C C . ILE D 1 69 ? -35.190 -16.538 62.447 1.00 64.94 90 ILE D C 1
ATOM 5932 O O . ILE D 1 69 ? -34.586 -17.102 61.519 1.00 60.69 90 ILE D O 1
ATOM 5937 N N . LYS D 1 70 ? -34.587 -16.107 63.545 1.00 63.61 91 LYS D N 1
ATOM 5938 C CA . LYS D 1 70 ? -33.173 -16.342 63.773 1.00 60.73 91 LYS D CA 1
ATOM 5939 C C . LYS D 1 70 ? -32.982 -17.787 64.238 1.00 57.31 91 LYS D C 1
ATOM 5940 O O . LYS D 1 70 ? -33.711 -18.278 65.100 1.00 58.54 91 LYS D O 1
ATOM 5946 N N . ILE D 1 71 ? -32.042 -18.483 63.606 1.00 53.45 92 ILE D N 1
ATOM 5947 C CA . ILE D 1 71 ? -31.728 -19.871 63.948 1.00 51.64 92 ILE D CA 1
ATOM 5948 C C . ILE D 1 71 ? -30.237 -20.085 64.226 1.00 50.67 92 ILE D C 1
ATOM 5949 O O . ILE D 1 71 ? -29.392 -19.226 63.948 1.00 49.34 92 ILE D O 1
ATOM 5954 N N . THR D 1 72 ? -29.942 -21.240 64.807 1.00 51.17 93 THR D N 1
ATOM 5955 C CA . THR D 1 72 ? -28.577 -21.698 65.007 1.00 49.80 93 THR D CA 1
ATOM 5956 C C . THR D 1 72 ? -28.465 -23.006 64.246 1.00 46.47 93 THR D C 1
ATOM 5957 O O . THR D 1 72 ? -29.259 -23.924 64.439 1.00 47.31 93 THR D O 1
ATOM 5961 N N . LEU D 1 73 ? -27.518 -23.078 63.334 1.00 43.95 94 LEU D N 1
ATOM 5962 C CA . LEU D 1 73 ? -27.296 -24.315 62.591 1.00 42.54 94 LEU D CA 1
ATOM 5963 C C . LEU D 1 73 ? -26.592 -25.287 63.539 1.00 43.19 94 LEU D C 1
ATOM 5964 O O . LEU D 1 73 ? -25.736 -24.880 64.324 1.00 44.90 94 LEU D O 1
ATOM 5969 N N . LEU D 1 74 ? -27.014 -26.547 63.510 1.00 43.60 95 LEU D N 1
ATOM 5970 C CA . LEU D 1 74 ? -26.504 -27.577 64.426 1.00 45.88 95 LEU D CA 1
ATOM 5971 C C . LEU D 1 74 ? -25.602 -28.559 63.673 1.00 45.02 95 LEU D C 1
ATOM 5972 O O . LEU D 1 74 ? -25.140 -29.557 64.227 1.00 46.62 95 LEU D O 1
ATOM 5977 N N . ALA D 1 75 ? -25.334 -28.251 62.404 1.00 43.24 96 ALA D N 1
ATOM 5978 C CA . ALA D 1 75 ? -24.515 -29.096 61.560 1.00 41.92 96 ALA D CA 1
ATOM 5979 C C . ALA D 1 75 ? -24.125 -28.299 60.321 1.00 39.88 96 ALA D C 1
ATOM 5980 O O . ALA D 1 75 ? -24.771 -27.307 59.984 1.00 40.39 96 ALA D O 1
ATOM 5982 N N . ASP D 1 76 ? -23.055 -28.720 59.664 1.00 38.64 97 ASP D N 1
ATOM 5983 C CA . ASP D 1 76 ? -22.644 -28.088 58.439 1.00 38.18 97 ASP D CA 1
ATOM 5984 C C . ASP D 1 76 ? -23.731 -28.310 57.384 1.00 39.66 97 ASP D C 1
ATOM 5985 O O . ASP D 1 76 ? -24.030 -29.446 57.082 1.00 38.54 97 ASP D O 1
ATOM 5990 N N . PRO D 1 77 ? -24.326 -27.227 56.834 1.00 38.32 98 PRO D N 1
ATOM 5991 C CA . PRO D 1 77 ? -25.403 -27.390 55.863 1.00 39.13 98 PRO D CA 1
ATOM 5992 C C . PRO D 1 77 ? -24.951 -28.189 54.651 1.00 38.93 98 PRO D C 1
ATOM 5993 O O . PRO D 1 77 ? -23.800 -28.074 54.265 1.00 38.35 98 PRO D O 1
ATOM 5997 N N . THR D 1 78 ? -25.835 -28.998 54.083 1.00 36.53 99 THR D N 1
ATOM 5998 C CA . THR D 1 78 ? -25.506 -29.785 52.894 1.00 37.15 99 THR D CA 1
ATOM 5999 C C . THR D 1 78 ? -26.249 -29.296 51.673 1.00 34.20 99 THR D C 1
ATOM 6000 O O . THR D 1 78 ? -27.462 -29.226 51.699 1.00 35.50 99 THR D O 1
ATOM 6004 N N . GLY D 1 79 ? -25.541 -28.995 50.584 1.00 34.55 100 GLY D N 1
ATOM 6005 C CA . GLY D 1 79 ? -26.205 -28.685 49.308 1.00 34.96 100 GLY D CA 1
ATOM 6006 C C . GLY D 1 79 ? -26.797 -29.962 48.734 1.00 34.39 100 GLY D C 1
ATOM 6007 O O . GLY D 1 79 ? -26.157 -30.996 48.788 1.00 34.58 100 GLY D O 1
ATOM 6008 N N . ILE D 1 80 ? -28.010 -29.904 48.191 1.00 38.30 101 ILE D N 1
ATOM 6009 C CA . ILE D 1 80 ? -28.690 -31.110 47.660 1.00 36.32 101 ILE D CA 1
ATOM 6010 C C . ILE D 1 80 ? -29.128 -30.994 46.216 1.00 37.63 101 ILE D C 1
ATOM 6011 O O . ILE D 1 80 ? -29.942 -31.797 45.733 1.00 39.02 101 ILE D O 1
ATOM 6016 N N . ASP D 1 81 ? -28.548 -30.029 45.504 1.00 39.26 102 ASP D N 1
ATOM 6017 C CA . ASP D 1 81 ? -28.894 -29.791 44.105 1.00 38.60 102 ASP D CA 1
ATOM 6018 C C . ASP D 1 81 ? -28.554 -31.011 43.244 1.00 38.60 102 ASP D C 1
ATOM 6019 O O . ASP D 1 81 ? -27.502 -31.627 43.414 1.00 37.45 102 ASP D O 1
ATOM 6024 N N . ALA D 1 82 ? -29.465 -31.363 42.342 1.00 36.20 103 ALA D N 1
ATOM 6025 C CA . ALA D 1 82 ? -29.255 -32.417 41.358 1.00 36.01 103 ALA D CA 1
ATOM 6026 C C . ALA D 1 82 ? -29.737 -31.904 40.002 1.00 35.99 103 ALA D C 1
ATOM 6027 O O . ALA D 1 82 ? -30.518 -30.958 39.921 1.00 36.34 103 ALA D O 1
ATOM 6029 N N . THR D 1 83 ? -29.247 -32.517 38.938 1.00 34.84 104 THR D N 1
ATOM 6030 C CA . THR D 1 83 ? -29.497 -32.036 37.581 1.00 36.14 104 THR D CA 1
ATOM 6031 C C . THR D 1 83 ? -30.785 -32.575 36.997 1.00 35.92 104 THR D C 1
ATOM 6032 O O . THR D 1 83 ? -31.053 -33.796 37.080 1.00 35.07 104 THR D O 1
ATOM 6036 N N . ALA D 1 84 ? -31.545 -31.669 36.388 1.00 35.12 105 ALA D N 1
ATOM 6037 C CA . ALA D 1 84 ? -32.733 -31.988 35.603 1.00 38.19 105 ALA D CA 1
ATOM 6038 C C . ALA D 1 84 ? -32.434 -31.559 34.180 1.00 38.64 105 ALA D C 1
ATOM 6039 O O . ALA D 1 84 ? -31.978 -30.444 33.963 1.00 37.98 105 ALA D O 1
ATOM 6041 N N . ILE D 1 85 ? -32.668 -32.445 33.214 1.00 37.89 106 ILE D N 1
ATOM 6042 C CA . ILE D 1 85 ? -32.413 -32.120 31.831 1.00 40.69 106 ILE D CA 1
ATOM 6043 C C . ILE D 1 85 ? -33.620 -32.491 30.928 1.00 41.92 106 ILE D C 1
ATOM 6044 O O . ILE D 1 85 ? -34.452 -33.334 31.291 1.00 38.62 106 ILE D O 1
ATOM 6049 N N . THR D 1 86 ? -33.710 -31.816 29.780 1.00 41.18 107 THR D N 1
ATOM 6050 C CA . THR D 1 86 ? -34.632 -32.191 28.721 1.00 44.11 107 THR D CA 1
ATOM 6051 C C . THR D 1 86 ? -33.755 -32.712 27.612 1.00 45.98 107 THR D C 1
ATOM 6052 O O . THR D 1 86 ? -32.639 -32.238 27.458 1.00 47.06 107 THR D O 1
ATOM 6056 N N . THR D 1 87 ? -34.242 -33.709 26.870 1.00 45.84 108 THR D N 1
ATOM 6057 C CA . THR D 1 87 ? -33.588 -34.203 25.662 1.00 47.91 108 THR D CA 1
ATOM 6058 C C . THR D 1 87 ? -34.684 -34.837 24.780 1.00 48.06 108 THR D C 1
ATOM 6059 O O . THR D 1 87 ? -35.722 -35.254 25.293 1.00 46.68 108 THR D O 1
ATOM 6063 N N . PRO D 1 88 ? -34.493 -34.880 23.451 1.00 50.43 109 PRO D N 1
ATOM 6064 C CA . PRO D 1 88 ? -35.668 -35.363 22.698 1.00 52.65 109 PRO D CA 1
ATOM 6065 C C . PRO D 1 88 ? -36.118 -36.817 22.993 1.00 51.34 109 PRO D C 1
ATOM 6066 O O . PRO D 1 88 ? -37.309 -37.049 23.143 1.00 50.01 109 PRO D O 1
ATOM 6070 N N . LYS D 1 89 ? -35.186 -37.751 23.144 1.00 51.09 110 LYS D N 1
ATOM 6071 C CA . LYS D 1 89 ? -35.534 -39.159 23.396 1.00 52.07 110 LYS D CA 1
ATOM 6072 C C . LYS D 1 89 ? -34.334 -39.892 23.982 1.00 51.47 110 LYS D C 1
ATOM 6073 O O . LYS D 1 89 ? -33.232 -39.330 24.050 1.00 50.03 110 LYS D O 1
ATOM 6079 N N . VAL D 1 90 ? -34.549 -41.147 24.383 1.00 51.96 111 VAL D N 1
ATOM 6080 C CA . VAL D 1 90 ? -33.477 -41.971 24.933 1.00 53.41 111 VAL D CA 1
ATOM 6081 C C . VAL D 1 90 ? -32.327 -42.039 23.940 1.00 56.49 111 VAL D C 1
ATOM 6082 O O . VAL D 1 90 ? -32.546 -42.242 22.744 1.00 59.67 111 VAL D O 1
ATOM 6086 N N . GLY D 1 91 ? -31.113 -41.818 24.434 1.00 59.07 112 GLY D N 1
ATOM 6087 C CA . GLY D 1 91 ? -29.911 -41.882 23.602 1.00 62.98 112 GLY D CA 1
ATOM 6088 C C . GLY D 1 91 ? -29.397 -40.542 23.091 1.00 66.21 112 GLY D C 1
ATOM 6089 O O . GLY D 1 91 ? -28.219 -40.430 22.747 1.00 69.08 112 GLY D O 1
ATOM 6090 N N . GLU D 1 92 ? -30.256 -39.524 23.036 1.00 66.69 113 GLU D N 1
ATOM 6091 C CA . GLU D 1 92 ? -29.858 -38.219 22.494 1.00 68.48 113 GLU D CA 1
ATOM 6092 C C . GLU D 1 92 ? -28.900 -37.494 23.444 1.00 67.87 113 GLU D C 1
ATOM 6093 O O . GLU D 1 92 ? -28.808 -37.833 24.630 1.00 64.89 113 GLU D O 1
ATOM 6099 N N . SER D 1 93 ? -28.200 -36.496 22.907 1.00 69.32 114 SER D N 1
ATOM 6100 C CA . SER D 1 93 ? -27.209 -35.722 23.650 1.00 68.73 114 SER D CA 1
ATOM 6101 C C . SER D 1 93 ? -27.802 -35.218 24.962 1.00 65.86 114 SER D C 1
ATOM 6102 O O . SER D 1 93 ? -28.913 -34.698 24.982 1.00 67.26 114 SER D O 1
ATOM 6104 N N . GLY D 1 94 ? -27.071 -35.401 26.057 1.00 62.98 115 GLY D N 1
ATOM 6105 C CA . GLY D 1 94 ? -27.550 -35.046 27.396 1.00 58.75 115 GLY D CA 1
ATOM 6106 C C . GLY D 1 94 ? -28.206 -36.185 28.178 1.00 55.38 115 GLY D C 1
ATOM 6107 O O . GLY D 1 94 ? -28.367 -36.071 29.394 1.00 55.50 115 GLY D O 1
ATOM 6108 N N . ASP D 1 95 ? -28.589 -37.274 27.513 1.00 53.30 116 ASP D N 1
ATOM 6109 C CA . ASP D 1 95 ? -29.264 -38.383 28.207 1.00 51.02 116 ASP D CA 1
ATOM 6110 C C . ASP D 1 95 ? -28.297 -39.141 29.109 1.00 49.48 116 ASP D C 1
ATOM 6111 O O . ASP D 1 95 ? -27.086 -39.145 28.876 1.00 49.24 116 ASP D O 1
ATOM 6116 N N . VAL D 1 96 ? -28.850 -39.744 30.162 1.00 45.84 117 VAL D N 1
ATOM 6117 C CA . VAL D 1 96 ? -28.091 -40.559 31.094 1.00 43.78 117 VAL D CA 1
ATOM 6118 C C . VAL D 1 96 ? -28.630 -41.993 31.106 1.00 43.27 117 VAL D C 1
ATOM 6119 O O . VAL D 1 96 ? -29.842 -42.205 31.108 1.00 43.81 117 VAL D O 1
ATOM 6123 N N . THR D 1 97 ? -27.720 -42.966 31.132 1.00 42.81 118 THR D N 1
ATOM 6124 C CA . THR D 1 97 ? -28.077 -44.388 31.215 1.00 43.62 118 THR D CA 1
ATOM 6125 C C . THR D 1 97 ? -27.964 -44.862 32.651 1.00 40.76 118 THR D C 1
ATOM 6126 O O . THR D 1 97 ? -26.870 -44.792 33.253 1.00 44.66 118 THR D O 1
ATOM 6130 N N . THR D 1 98 ? -29.077 -45.351 33.206 1.00 39.17 119 THR D N 1
ATOM 6131 C CA . THR D 1 98 ? -29.095 -45.916 34.571 1.00 37.09 119 THR D CA 1
ATOM 6132 C C . THR D 1 98 ? -28.257 -47.182 34.647 1.00 37.18 119 THR D C 1
ATOM 6133 O O . THR D 1 98 ? -28.413 -48.048 33.820 1.00 37.53 119 THR D O 1
ATOM 6137 N N . ASN D 1 99 ? -27.370 -47.299 35.636 1.00 36.04 120 ASN D N 1
ATOM 6138 C CA . ASN D 1 99 ? -26.546 -48.522 35.761 1.00 36.56 120 ASN D CA 1
ATOM 6139 C C . ASN D 1 99 ? -26.642 -49.150 37.127 1.00 36.14 120 ASN D C 1
ATOM 6140 O O . ASN D 1 99 ? -25.838 -50.018 37.467 1.00 37.55 120 ASN D O 1
ATOM 6145 N N . ALA D 1 100 ? -27.652 -48.744 37.894 1.00 34.96 121 ALA D N 1
ATOM 6146 C CA . ALA D 1 100 ? -27.861 -49.305 39.220 1.00 35.04 121 ALA D CA 1
ATOM 6147 C C . ALA D 1 100 ? -29.297 -49.007 39.664 1.00 36.86 121 ALA D C 1
ATOM 6148 O O . ALA D 1 100 ? -29.845 -47.984 39.264 1.00 36.10 121 ALA D O 1
ATOM 6150 N N . PRO D 1 101 ? -29.905 -49.885 40.498 1.00 36.80 122 PRO D N 1
ATOM 6151 C CA . PRO D 1 101 ? -31.249 -49.621 41.002 1.00 37.51 122 PRO D CA 1
ATOM 6152 C C . PRO D 1 101 ? -31.224 -48.881 42.340 1.00 38.04 122 PRO D C 1
ATOM 6153 O O . PRO D 1 101 ? -30.361 -49.174 43.164 1.00 35.92 122 PRO D O 1
ATOM 6157 N N . VAL D 1 102 ? -32.142 -47.915 42.524 1.00 37.72 123 VAL D N 1
ATOM 6158 C CA . VAL D 1 102 ? -32.354 -47.294 43.833 1.00 37.92 123 VAL D CA 1
ATOM 6159 C C . VAL D 1 102 ? -33.093 -48.311 44.716 1.00 40.54 123 VAL D C 1
ATOM 6160 O O . VAL D 1 102 ? -33.701 -49.281 44.222 1.00 41.27 123 VAL D O 1
ATOM 6164 N N . GLY D 1 103 ? -33.020 -48.128 46.026 1.00 39.28 124 GLY D N 1
ATOM 6165 C CA . GLY D 1 103 ? -33.819 -48.957 46.923 1.00 39.95 124 GLY D CA 1
ATOM 6166 C C . GLY D 1 103 ? -35.272 -48.512 46.828 1.00 42.56 124 GLY D C 1
ATOM 6167 O O . GLY D 1 103 ? -36.171 -49.320 46.598 1.00 44.61 124 GLY D O 1
ATOM 6168 N N . SER D 1 104 ? -35.492 -47.205 46.984 1.00 41.71 125 SER D N 1
ATOM 6169 C CA . SER D 1 104 ? -36.843 -46.624 46.982 1.00 40.87 125 SER D CA 1
ATOM 6170 C C . SER D 1 104 ? -36.722 -45.101 46.911 1.00 40.69 125 SER D C 1
ATOM 6171 O O . SER D 1 104 ? -35.666 -44.553 47.208 1.00 39.79 125 SER D O 1
ATOM 6174 N N . LEU D 1 105 ? -37.789 -44.426 46.476 1.00 39.60 126 LEU D N 1
ATOM 6175 C CA . LEU D 1 105 ? -37.874 -42.985 46.596 1.00 38.75 126 LEU D CA 1
ATOM 6176 C C . LEU D 1 105 ? -38.826 -42.629 47.723 1.00 41.92 126 LEU D C 1
ATOM 6177 O O . LEU D 1 105 ? -39.122 -41.466 47.939 1.00 43.69 126 LEU D O 1
ATOM 6182 N N . SER D 1 106 ? -39.306 -43.628 48.447 1.00 45.53 127 SER D N 1
ATOM 6183 C CA . SER D 1 106 ? -40.200 -43.380 49.554 1.00 49.30 127 SER D CA 1
ATOM 6184 C C . SER D 1 106 ? -39.864 -44.345 50.697 1.00 51.62 127 SER D C 1
ATOM 6185 O O . SER D 1 106 ? -39.724 -45.554 50.478 1.00 53.80 127 SER D O 1
ATOM 6188 N N . PHE D 1 107 ? -39.733 -43.797 51.905 1.00 52.64 128 PHE D N 1
ATOM 6189 C CA . PHE D 1 107 ? -39.314 -44.548 53.112 1.00 54.24 128 PHE D CA 1
ATOM 6190 C C . PHE D 1 107 ? -39.588 -43.680 54.349 1.00 55.93 128 PHE D C 1
ATOM 6191 O O . PHE D 1 107 ? -40.021 -42.527 54.225 1.00 52.79 128 PHE D O 1
ATOM 6199 N N . VAL D 1 108 ? -39.320 -44.220 55.535 1.00 60.01 129 VAL D N 1
ATOM 6200 C CA . VAL D 1 108 ? -39.497 -43.466 56.783 1.00 63.15 129 VAL D CA 1
ATOM 6201 C C . VAL D 1 108 ? -38.214 -42.671 57.126 1.00 62.70 129 VAL D C 1
ATOM 6202 O O . VAL D 1 108 ? -37.146 -43.263 57.315 1.00 62.70 129 VAL D O 1
ATOM 6206 N N . SER D 1 109 ? -38.327 -41.340 57.160 1.00 67.04 130 SER D N 1
ATOM 6207 C CA . SER D 1 109 ? -37.303 -40.449 57.722 1.00 68.27 130 SER D CA 1
ATOM 6208 C C . SER D 1 109 ? -37.929 -39.756 58.936 1.00 71.38 130 SER D C 1
ATOM 6209 O O . SER D 1 109 ? -38.829 -38.917 58.783 1.00 71.95 130 SER D O 1
ATOM 6211 N N . GLY D 1 110 ? -37.459 -40.108 60.132 1.00 72.57 131 GLY D N 1
ATOM 6212 C CA . GLY D 1 110 ? -38.027 -39.577 61.371 1.00 73.99 131 GLY D CA 1
ATOM 6213 C C . GLY D 1 110 ? -39.331 -40.281 61.709 1.00 75.64 131 GLY D C 1
ATOM 6214 O O . GLY D 1 110 ? -39.430 -41.519 61.587 1.00 76.32 131 GLY D O 1
ATOM 6215 N N . TYR D 1 111 ? -40.326 -39.496 62.148 1.00 74.55 132 TYR D N 1
ATOM 6216 C CA . TYR D 1 111 ? -41.661 -40.019 62.514 1.00 75.77 132 TYR D CA 1
ATOM 6217 C C . TYR D 1 111 ? -42.598 -40.153 61.295 1.00 74.20 132 TYR D C 1
ATOM 6218 O O . TYR D 1 111 ? -43.674 -40.764 61.410 1.00 77.19 132 TYR D O 1
ATOM 6220 N N . SER D 1 112 ? -42.183 -39.594 60.150 1.00 70.72 133 SER D N 1
ATOM 6221 C CA . SER D 1 112 ? -42.978 -39.587 58.918 1.00 69.73 133 SER D CA 1
ATOM 6222 C C . SER D 1 112 ? -42.401 -40.492 57.821 1.00 66.24 133 SER D C 1
ATOM 6223 O O . SER D 1 112 ? -41.194 -40.761 57.790 1.00 66.50 133 SER D O 1
ATOM 6225 N N . THR D 1 113 ? -43.288 -40.982 56.949 1.00 64.48 134 THR D N 1
ATOM 6226 C CA . THR D 1 113 ? -42.896 -41.508 55.638 1.00 61.18 134 THR D CA 1
ATOM 6227 C C . THR D 1 113 ? -42.638 -40.270 54.785 1.00 57.53 134 THR D C 1
ATOM 6228 O O . THR D 1 113 ? -43.206 -39.204 55.058 1.00 59.49 134 THR D O 1
ATOM 6230 N N . VAL D 1 114 ? -41.763 -40.390 53.789 1.00 52.93 135 VAL D N 1
ATOM 6231 C CA A VAL D 1 114 ? -41.461 -39.300 52.871 0.50 49.73 135 VAL D CA 1
ATOM 6232 C CA B VAL D 1 114 ? -41.482 -39.298 52.866 0.50 49.95 135 VAL D CA 1
ATOM 6233 C C . VAL D 1 114 ? -41.493 -39.837 51.443 1.00 46.66 135 VAL D C 1
ATOM 6234 O O . VAL D 1 114 ? -41.312 -41.026 51.236 1.00 47.45 135 VAL D O 1
ATOM 6241 N N . ALA D 1 115 ? -41.758 -38.971 50.472 1.00 45.32 136 ALA D N 1
ATOM 6242 C CA . ALA D 1 115 ? -41.801 -39.376 49.050 1.00 44.28 136 ALA D CA 1
ATOM 6243 C C . ALA D 1 115 ? -41.618 -38.160 48.155 1.00 40.76 136 ALA D C 1
ATOM 6244 O O . ALA D 1 115 ? -41.647 -37.043 48.644 1.00 41.68 136 ALA D O 1
ATOM 6246 N N . PRO D 1 116 ? -41.437 -38.366 46.833 1.00 39.92 137 PRO D N 1
ATOM 6247 C CA . PRO D 1 116 ? -41.198 -37.218 45.936 1.00 39.03 137 PRO D CA 1
ATOM 6248 C C . PRO D 1 116 ? -42.227 -36.102 46.130 1.00 40.81 137 PRO D C 1
ATOM 6249 O O . PRO D 1 116 ? -43.417 -36.376 46.157 1.00 39.87 137 PRO D O 1
ATOM 6253 N N . PHE D 1 117 ? -41.776 -34.868 46.327 1.00 39.70 138 PHE D N 1
ATOM 6254 C CA . PHE D 1 117 ? -42.713 -33.788 46.598 1.00 41.88 138 PHE D CA 1
ATOM 6255 C C . PHE D 1 117 ? -42.323 -32.454 45.997 1.00 41.13 138 PHE D C 1
ATOM 6256 O O . PHE D 1 117 ? -41.171 -32.236 45.607 1.00 40.36 138 PHE D O 1
ATOM 6264 N N . GLN D 1 118 ? -43.303 -31.558 45.947 1.00 41.90 139 GLN D N 1
ATOM 6265 C CA . GLN D 1 118 ? -43.110 -30.218 45.402 1.00 42.03 139 GLN D CA 1
ATOM 6266 C C . GLN D 1 118 ? -42.672 -29.255 46.498 1.00 42.85 139 GLN D C 1
ATOM 6267 O O . GLN D 1 118 ? -43.400 -29.049 47.481 1.00 42.14 139 GLN D O 1
ATOM 6273 N N . PHE D 1 119 ? -41.502 -28.639 46.321 1.00 41.25 140 PHE D N 1
ATOM 6274 C CA . PHE D 1 119 ? -41.034 -27.611 47.280 1.00 42.11 140 PHE D CA 1
ATOM 6275 C C . PHE D 1 119 ? -41.597 -26.227 46.967 1.00 42.27 140 PHE D C 1
ATOM 6276 O O . PHE D 1 119 ? -42.003 -25.501 47.870 1.00 42.19 140 PHE D O 1
ATOM 6284 N N . SER D 1 120 ? -41.579 -25.868 45.684 1.00 40.28 141 SER D N 1
ATOM 6285 C CA . SER D 1 120 ? -42.029 -24.562 45.181 1.00 41.96 141 SER D CA 1
ATOM 6286 C C . SER D 1 120 ? -42.538 -24.786 43.773 1.00 41.93 141 SER D C 1
ATOM 6287 O O . SER D 1 120 ? -42.519 -25.908 43.284 1.00 41.04 141 SER D O 1
ATOM 6290 N N . GLU D 1 121 ? -42.930 -23.731 43.081 1.00 42.14 142 GLU D N 1
ATOM 6291 C CA . GLU D 1 121 ? -43.358 -23.874 41.692 1.00 42.41 142 GLU D CA 1
ATOM 6292 C C . GLU D 1 121 ? -42.226 -24.260 40.753 1.00 42.02 142 GLU D C 1
ATOM 6293 O O . GLU D 1 121 ? -42.470 -24.880 39.718 1.00 44.76 142 GLU D O 1
ATOM 6299 N N . ASN D 1 122 ? -40.998 -23.915 41.136 1.00 40.66 143 ASN D N 1
ATOM 6300 C CA . ASN D 1 122 ? -39.803 -24.179 40.341 1.00 41.30 143 ASN D CA 1
ATOM 6301 C C . ASN D 1 122 ? -38.946 -25.398 40.755 1.00 38.94 143 ASN D C 1
ATOM 6302 O O . ASN D 1 122 ? -37.996 -25.747 40.049 1.00 38.26 143 ASN D O 1
ATOM 6307 N N . THR D 1 123 ? -39.284 -26.042 41.866 1.00 37.85 144 THR D N 1
ATOM 6308 C CA . THR D 1 123 ? -38.435 -27.073 42.466 1.00 38.21 144 THR D CA 1
ATOM 6309 C C . THR D 1 123 ? -39.215 -28.281 43.009 1.00 36.94 144 THR D C 1
ATOM 6310 O O . THR D 1 123 ? -40.175 -28.119 43.735 1.00 37.70 144 THR D O 1
ATOM 6314 N N . ILE D 1 124 ? -38.775 -29.488 42.674 1.00 36.99 145 ILE D N 1
ATOM 6315 C CA . ILE D 1 124 ? -39.322 -30.720 43.284 1.00 37.48 145 ILE D CA 1
ATOM 6316 C C . ILE D 1 124 ? -38.180 -31.464 44.013 1.00 36.99 145 ILE D C 1
ATOM 6317 O O . ILE D 1 124 ? -36.997 -31.284 43.691 1.00 37.81 145 ILE D O 1
ATOM 6322 N N . VAL D 1 125 ? -38.531 -32.225 45.047 1.00 37.66 146 VAL D N 1
ATOM 6323 C CA . VAL D 1 125 ? -37.550 -32.974 45.815 1.00 35.73 146 VAL D CA 1
ATOM 6324 C C . VAL D 1 125 ? -37.853 -34.478 45.781 1.00 35.98 146 VAL D C 1
ATOM 6325 O O . VAL D 1 125 ? -38.987 -34.909 45.983 1.00 36.26 146 VAL D O 1
ATOM 6329 N N . LEU D 1 126 ? -36.803 -35.261 45.553 1.00 33.00 147 LEU D N 1
ATOM 6330 C CA . LEU D 1 126 ? -36.862 -36.725 45.630 1.00 35.32 147 LEU D CA 1
ATOM 6331 C C . LEU D 1 126 ? -36.047 -37.192 46.834 1.00 35.85 147 LEU D C 1
ATOM 6332 O O . LEU D 1 126 ? -34.829 -36.987 46.878 1.00 36.35 147 LEU D O 1
ATOM 6337 N N . PRO D 1 127 ? -36.701 -37.821 47.820 1.00 38.08 148 PRO D N 1
ATOM 6338 C CA . PRO D 1 127 ? -35.927 -38.644 48.755 1.00 38.72 148 PRO D CA 1
ATOM 6339 C C . PRO D 1 127 ? -35.375 -39.846 48.007 1.00 39.09 148 PRO D C 1
ATOM 6340 O O . PRO D 1 127 ? -36.058 -40.358 47.120 1.00 42.86 148 PRO D O 1
ATOM 6344 N N . VAL D 1 128 ? -34.149 -40.261 48.310 1.00 38.02 149 VAL D N 1
ATOM 6345 C CA A VAL D 1 128 ? -33.558 -41.436 47.673 0.50 37.63 149 VAL D CA 1
ATOM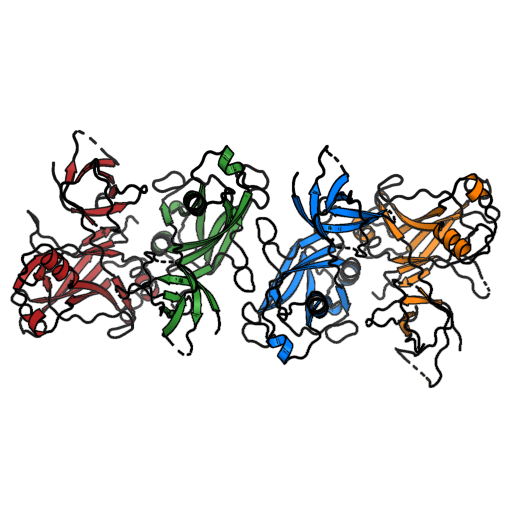 6346 C CA B VAL D 1 128 ? -33.544 -41.427 47.664 0.50 36.89 149 VAL D CA 1
ATOM 6347 C C . VAL D 1 128 ? -32.916 -42.340 48.713 1.00 38.85 149 VAL D C 1
ATOM 6348 O O . VAL D 1 128 ? -32.086 -41.888 49.496 1.00 39.47 149 VAL D O 1
ATOM 6355 N N . LEU D 1 129 ? -33.333 -43.613 48.712 1.00 38.02 150 LEU D N 1
ATOM 6356 C CA . LEU D 1 129 ? -32.758 -44.654 49.556 1.00 41.07 150 LEU D CA 1
ATOM 6357 C C . LEU D 1 129 ? -31.976 -45.530 48.583 1.00 39.84 150 LEU D C 1
ATOM 6358 O O . LEU D 1 129 ? -32.540 -46.046 47.611 1.00 40.33 150 LEU D O 1
ATOM 6363 N N . TYR D 1 130 ? -30.672 -45.648 48.813 1.00 38.13 151 TYR D N 1
ATOM 6364 C CA . TYR D 1 130 ? -29.781 -46.354 47.892 1.00 38.08 151 TYR D CA 1
ATOM 6365 C C . TYR D 1 130 ? -28.637 -47.025 48.658 1.00 38.82 151 TYR D C 1
ATOM 6366 O O . TYR D 1 130 ? -28.488 -46.826 49.861 1.00 41.57 151 TYR D O 1
ATOM 6375 N N . ARG D 1 131 ? -27.864 -47.849 47.951 1.00 39.82 152 ARG D N 1
ATOM 6376 C CA . ARG D 1 131 ? -26.771 -48.610 48.559 1.00 40.09 152 ARG D CA 1
ATOM 6377 C C . ARG D 1 131 ? -25.397 -48.065 48.181 1.00 39.49 152 ARG D C 1
ATOM 6378 O O . ARG D 1 131 ? -25.111 -47.783 47.014 1.00 39.51 152 ARG D O 1
ATOM 6386 N N . VAL D 1 132 ? -24.548 -47.938 49.192 1.00 41.15 153 VAL D N 1
ATOM 6387 C CA . VAL D 1 132 ? -23.177 -47.473 49.012 1.00 41.85 153 VAL D CA 1
ATOM 6388 C C . VAL D 1 132 ? -22.160 -48.526 49.455 1.00 43.14 153 VAL D C 1
ATOM 6389 O O . VAL D 1 132 ? -22.507 -49.537 50.073 1.00 43.79 153 VAL D O 1
ATOM 6393 N N . LYS D 1 133 ? -20.906 -48.273 49.111 1.00 44.32 154 LYS D N 1
ATOM 6394 C CA . LYS D 1 133 ? -19.807 -49.101 49.531 1.00 47.15 154 LYS D CA 1
ATOM 6395 C C . LYS D 1 133 ? -19.586 -48.911 51.018 1.00 49.25 154 LYS D C 1
ATOM 6396 O O . LYS D 1 133 ? -19.733 -47.807 51.549 1.00 48.81 154 LYS D O 1
ATOM 6402 N N . ASN D 1 134 ? -19.270 -50.008 51.682 1.00 51.68 155 ASN D N 1
ATOM 6403 C CA A ASN D 1 134 ? -18.975 -49.975 53.123 0.50 57.10 155 ASN D CA 1
ATOM 6404 C CA B ASN D 1 134 ? -18.951 -50.032 53.101 0.50 57.23 155 ASN D CA 1
ATOM 6405 C C . ASN D 1 134 ? -17.591 -49.360 53.367 1.00 59.07 155 ASN D C 1
ATOM 6406 O O . ASN D 1 134 ? -16.609 -50.044 53.652 1.00 63.90 155 ASN D O 1
ATOM 6415 N N . VAL D 1 135 ? -17.527 -48.037 53.243 1.00 59.08 156 VAL D N 1
ATOM 6416 C CA . VAL D 1 135 ? -16.294 -47.271 53.500 1.00 61.99 156 VAL D CA 1
ATOM 6417 C C . VAL D 1 135 ? -16.472 -46.588 54.850 1.00 66.21 156 VAL D C 1
ATOM 6418 O O . VAL D 1 135 ? -17.611 -46.300 55.252 1.00 66.76 156 VAL D O 1
ATOM 6422 N N . THR D 1 136 ? -15.355 -46.326 55.533 1.00 69.11 157 THR D N 1
ATOM 6423 C CA . THR D 1 136 ? -15.379 -45.861 56.926 1.00 72.85 157 THR D CA 1
ATOM 6424 C C . THR D 1 136 ? -14.640 -44.538 57.230 1.00 71.83 157 THR D C 1
ATOM 6425 O O . THR D 1 136 ? -15.124 -43.776 58.071 1.00 72.77 157 THR D O 1
ATOM 6429 N N . THR D 1 137 ? -13.499 -44.258 56.579 1.00 68.84 158 THR D N 1
ATOM 6430 C CA . THR D 1 137 ? -12.775 -42.975 56.811 1.00 67.76 158 THR D CA 1
ATOM 6431 C C . THR D 1 137 ? -13.526 -41.774 56.209 1.00 66.03 158 THR D C 1
ATOM 6432 O O . THR D 1 137 ? -14.344 -41.936 55.289 1.00 62.92 158 THR D O 1
ATOM 6436 N N . THR D 1 138 ? -13.235 -40.573 56.708 1.00 66.13 159 THR D N 1
ATOM 6437 C CA . THR D 1 138 ? -13.953 -39.373 56.257 1.00 64.76 159 THR D CA 1
ATOM 6438 C C . THR D 1 138 ? -13.754 -39.119 54.766 1.00 59.41 159 THR D C 1
ATOM 6439 O O . THR D 1 138 ? -14.712 -38.825 54.071 1.00 56.98 159 THR D O 1
ATOM 6443 N N . GLU D 1 139 ? -12.513 -39.204 54.288 1.00 57.46 160 GLU D N 1
ATOM 6444 C CA . GLU D 1 139 ? -12.232 -38.951 52.866 1.00 55.97 160 GLU D CA 1
ATOM 6445 C C . GLU D 1 139 ? -12.891 -40.013 51.966 1.00 53.18 160 GLU D C 1
ATOM 6446 O O . GLU D 1 139 ? -13.443 -39.681 50.904 1.00 50.12 160 GLU D O 1
ATOM 6452 N N . ASP D 1 140 ? -12.833 -41.279 52.391 1.00 52.33 161 ASP D N 1
ATOM 6453 C CA . ASP D 1 140 ? -13.427 -42.371 51.599 1.00 50.54 161 ASP D CA 1
ATOM 6454 C C . ASP D 1 140 ? -14.964 -42.251 51.508 1.00 48.71 161 ASP D C 1
ATOM 6455 O O . ASP D 1 140 ? -15.543 -42.546 50.462 1.00 45.53 161 ASP D O 1
ATOM 6460 N N . ILE D 1 141 ? -15.605 -41.794 52.590 1.00 49.20 162 ILE D N 1
ATOM 6461 C CA . ILE D 1 141 ? -17.057 -41.566 52.581 1.00 50.81 162 ILE D CA 1
ATOM 6462 C C . ILE D 1 141 ? -17.438 -40.462 51.566 1.00 48.57 162 ILE D C 1
ATOM 6463 O O . ILE D 1 141 ? -18.297 -40.666 50.701 1.00 45.48 162 ILE D O 1
ATOM 6468 N N . LYS D 1 142 ? -16.784 -39.305 51.668 1.00 49.74 163 LYS D N 1
ATOM 6469 C CA . LYS D 1 142 ? -17.023 -38.221 50.720 1.00 49.17 163 LYS D CA 1
ATOM 6470 C C . LYS D 1 142 ? -16.756 -38.685 49.305 1.00 46.44 163 LYS D C 1
ATOM 6471 O O . LYS D 1 142 ? -17.574 -38.447 48.395 1.00 44.23 163 LYS D O 1
ATOM 6477 N N . ASN D 1 143 ? -15.639 -39.384 49.117 1.00 46.50 164 ASN D N 1
ATOM 6478 C CA . ASN D 1 143 ? -15.283 -39.872 47.777 1.00 45.26 164 ASN D CA 1
ATOM 6479 C C . ASN D 1 143 ? -16.328 -40.848 47.211 1.00 42.91 164 ASN D C 1
ATOM 6480 O O . ASN D 1 143 ? -16.696 -40.760 46.025 1.00 41.16 164 ASN D O 1
ATOM 6485 N N . GLU D 1 144 ? -16.805 -41.761 48.063 1.00 42.55 165 GLU D N 1
ATOM 6486 C CA . GLU D 1 144 ? -17.846 -42.732 47.680 1.00 41.71 165 GLU D CA 1
ATOM 6487 C C . GLU D 1 144 ? -19.150 -42.029 47.315 1.00 41.43 165 GLU D C 1
ATOM 6488 O O . GLU D 1 144 ? -19.741 -42.334 46.271 1.00 40.79 165 GLU D O 1
ATOM 6494 N N . LEU D 1 145 ? -19.587 -41.086 48.156 1.00 41.16 166 LEU D N 1
ATOM 6495 C CA . LEU D 1 145 ? -20.849 -40.396 47.928 1.00 41.65 166 LEU D CA 1
ATOM 6496 C C . LEU D 1 145 ? -20.841 -39.653 46.593 1.00 40.29 166 LEU D C 1
ATOM 6497 O O . LEU D 1 145 ? -21.831 -39.663 45.876 1.00 39.95 166 LEU D O 1
ATOM 6502 N N . ALA D 1 146 ? -19.698 -39.083 46.228 1.00 40.86 167 ALA D N 1
ATOM 6503 C CA . ALA D 1 146 ? -19.560 -38.363 44.969 1.00 40.79 167 ALA D CA 1
ATOM 6504 C C . ALA D 1 146 ? -19.698 -39.262 43.724 1.00 40.37 167 ALA D C 1
ATOM 6505 O O . ALA D 1 146 ? -19.859 -38.741 42.636 1.00 39.35 167 ALA D O 1
ATOM 6507 N N . LYS D 1 147 ? -19.651 -40.591 43.877 1.00 38.45 168 LYS D N 1
ATOM 6508 C CA . LYS D 1 147 ? -19.855 -41.492 42.728 1.00 37.51 168 LYS D CA 1
ATOM 6509 C C . LYS D 1 147 ? -21.322 -41.674 42.332 1.00 36.94 168 LYS D C 1
ATOM 6510 O O . LYS D 1 147 ? -21.592 -42.195 41.274 1.00 36.63 168 LYS D O 1
ATOM 6516 N N . HIS D 1 148 ? -22.266 -41.246 43.169 1.00 35.08 169 HIS D N 1
ATOM 6517 C CA . HIS D 1 148 ? -23.694 -41.449 42.897 1.00 35.54 169 HIS D CA 1
ATOM 6518 C C . HIS D 1 148 ? -24.382 -40.184 42.336 1.00 36.42 169 HIS D C 1
ATOM 6519 O O . HIS D 1 148 ? -24.451 -39.177 43.018 1.00 35.61 169 HIS D O 1
ATOM 6526 N N . THR D 1 149 ? -24.872 -40.251 41.096 1.00 36.04 170 THR D N 1
ATOM 6527 C CA . THR D 1 149 ? -25.645 -39.156 40.503 1.00 36.65 170 THR D CA 1
ATOM 6528 C C . THR D 1 149 ? -27.071 -39.597 40.148 1.00 34.88 170 THR D C 1
ATOM 6529 O O . THR D 1 149 ? -27.290 -40.675 39.564 1.00 34.96 170 THR D O 1
ATOM 6533 N N . PHE D 1 150 ? -28.021 -38.741 40.499 1.00 33.89 171 PHE D N 1
ATOM 6534 C CA . PHE D 1 150 ? -29.463 -38.952 40.314 1.00 33.28 171 PHE D CA 1
ATOM 6535 C C . PHE D 1 150 ? -29.998 -37.832 39.400 1.00 35.46 171 PHE D C 1
ATOM 6536 O O . PHE D 1 150 ? -30.166 -36.711 39.851 1.00 35.80 171 PHE D O 1
ATOM 6544 N N . THR D 1 151 ? -30.227 -38.140 38.118 1.00 33.51 172 THR D N 1
ATOM 6545 C CA . THR D 1 151 ? -30.596 -37.132 37.114 1.00 32.73 172 THR D CA 1
ATOM 6546 C C . THR D 1 151 ? -32.024 -37.398 36.654 1.00 33.64 172 THR D C 1
ATOM 6547 O O . THR D 1 151 ? -32.369 -38.530 36.272 1.00 33.46 172 THR D O 1
ATOM 6551 N N . LEU D 1 152 ? -32.860 -36.365 36.704 1.00 32.54 173 LEU D N 1
ATOM 6552 C CA . LEU D 1 152 ? -34.225 -36.456 36.218 1.00 33.39 173 LEU D CA 1
ATOM 6553 C C . LEU D 1 152 ? -34.194 -36.021 34.783 1.00 34.56 173 LEU D C 1
ATOM 6554 O O . LEU D 1 152 ? -33.679 -34.933 34.482 1.00 36.37 173 LEU D O 1
ATOM 6559 N N . VAL D 1 153 ? -34.740 -36.845 33.892 1.00 34.90 174 VAL D N 1
ATOM 6560 C CA . VAL D 1 153 ? -34.737 -36.517 32.451 1.00 33.89 174 VAL D CA 1
ATOM 6561 C C . VAL D 1 153 ? -36.161 -36.430 31.947 1.00 35.69 174 VAL D C 1
ATOM 6562 O O . VAL D 1 153 ? -36.974 -37.304 32.234 1.00 37.67 174 VAL D O 1
ATOM 6566 N N . CYS D 1 154 ? -36.463 -35.375 31.194 1.00 37.97 175 CYS D N 1
ATOM 6567 C CA . CYS D 1 154 ? -37.728 -35.240 30.501 1.00 38.66 175 CYS D CA 1
ATOM 6568 C C . CYS D 1 154 ? -37.455 -35.520 29.044 1.00 39.29 175 CYS D C 1
ATOM 6569 O O . CYS D 1 154 ? -36.681 -34.783 28.412 1.00 40.47 175 CYS D O 1
ATOM 6572 N N . TYR D 1 155 ? -38.074 -36.571 28.502 1.00 40.79 176 TYR D N 1
ATOM 6573 C CA . TYR D 1 155 ? -37.974 -36.858 27.063 1.00 42.23 176 TYR D CA 1
ATOM 6574 C C . TYR D 1 155 ? -39.069 -36.056 26.332 1.00 45.25 176 TYR D C 1
ATOM 6575 O O . TYR D 1 155 ? -40.258 -36.386 26.400 1.00 46.55 176 TYR D O 1
ATOM 6584 N N . THR D 1 156 ? -38.658 -35.001 25.632 1.00 45.24 177 THR D N 1
ATOM 6585 C CA . THR D 1 156 ? -39.609 -34.029 25.061 1.00 48.31 177 THR D CA 1
ATOM 6586 C C . THR D 1 156 ? -40.394 -34.525 23.809 1.00 51.92 177 THR D C 1
ATOM 6587 O O . THR D 1 156 ? -41.496 -34.038 23.562 1.00 52.27 177 THR D O 1
ATOM 6591 N N . ASP D 1 157 ? -39.872 -35.506 23.063 1.00 54.29 178 ASP D N 1
ATOM 6592 C CA . ASP D 1 157 ? -40.660 -36.160 21.993 1.00 58.65 178 ASP D CA 1
ATOM 6593 C C . ASP D 1 157 ? -41.932 -36.848 22.520 1.00 59.48 178 ASP D C 1
ATOM 6594 O O . ASP D 1 157 ? -42.903 -36.992 21.784 1.00 62.73 178 ASP D O 1
ATOM 6599 N N . ASP D 1 158 ? -41.936 -37.251 23.787 1.00 58.30 179 ASP D N 1
ATOM 6600 C CA . ASP D 1 158 ? -43.096 -37.921 24.377 1.00 60.41 179 ASP D CA 1
ATOM 6601 C C . ASP D 1 158 ? -44.231 -36.980 24.751 1.00 59.51 179 ASP D C 1
ATOM 6602 O O . ASP D 1 158 ? -45.323 -37.442 25.029 1.00 61.49 179 ASP D O 1
ATOM 6607 N N . ILE D 1 159 ? -43.977 -35.674 24.773 1.00 56.63 180 ILE D N 1
ATOM 6608 C CA . ILE D 1 159 ? -45.006 -34.698 25.148 1.00 56.44 180 ILE D CA 1
ATOM 6609 C C . ILE D 1 159 ? -45.826 -34.364 23.906 1.00 58.89 180 ILE D C 1
ATOM 6610 O O . ILE D 1 159 ? -45.279 -33.906 22.902 1.00 59.98 180 ILE D O 1
ATOM 6615 N N . LYS D 1 160 ? -47.130 -34.595 23.978 1.00 59.64 181 LYS D N 1
ATOM 6616 C CA . LYS D 1 160 ? -48.037 -34.301 22.882 1.00 63.10 181 LYS D CA 1
ATOM 6617 C C . LYS D 1 160 ? -48.953 -33.137 23.239 1.00 61.35 181 LYS D C 1
ATOM 6618 O O . LYS D 1 160 ? -49.081 -32.768 24.407 1.00 56.96 181 LYS D O 1
ATOM 6624 N N . SER D 1 161 ? -49.588 -32.571 22.209 1.00 62.93 182 SER D N 1
ATOM 6625 C CA . SER D 1 161 ? -50.580 -31.508 22.373 1.00 63.92 182 SER D CA 1
ATOM 6626 C C . SER D 1 161 ? -51.632 -31.943 23.395 1.00 62.91 182 SER D C 1
ATOM 6627 O O . SER D 1 161 ? -52.161 -33.038 23.301 1.00 63.36 182 SER D O 1
ATOM 6630 N N . GLY D 1 162 ? -51.890 -31.111 24.397 1.00 60.61 183 GLY D N 1
ATOM 6631 C CA . GLY D 1 162 ? -52.927 -31.390 25.376 1.00 61.29 183 GLY D CA 1
ATOM 6632 C C . GLY D 1 162 ? -52.544 -32.248 26.571 1.00 59.22 183 GLY D C 1
ATOM 6633 O O . GLY D 1 162 ? -53.337 -32.360 27.502 1.00 60.37 183 GLY D O 1
ATOM 6634 N N . ASP D 1 163 ? -51.358 -32.862 26.574 1.00 57.59 184 ASP D N 1
ATOM 6635 C CA . ASP D 1 163 ? -50.938 -33.683 27.719 1.00 56.49 184 ASP D CA 1
ATOM 6636 C C . ASP D 1 163 ? -51.076 -32.907 29.031 1.00 54.58 184 ASP D C 1
ATOM 6637 O O . ASP D 1 163 ? -50.644 -31.755 29.117 1.00 54.02 184 ASP D O 1
ATOM 6642 N N . THR D 1 164 ? -51.687 -33.528 30.037 1.00 52.42 185 THR D N 1
ATOM 6643 C CA . THR D 1 164 ? -51.813 -32.896 31.346 1.00 53.32 185 THR D CA 1
ATOM 6644 C C . THR D 1 164 ? -50.819 -33.456 32.372 1.00 52.26 185 THR D C 1
ATOM 6645 O O . THR D 1 164 ? -50.720 -32.907 33.458 1.00 51.56 185 THR D O 1
ATOM 6649 N N . ILE D 1 165 ? -50.084 -34.514 32.028 1.00 51.94 186 ILE D N 1
ATOM 6650 C CA . ILE D 1 165 ? -49.130 -35.130 32.948 1.00 50.93 186 ILE D CA 1
ATOM 6651 C C . ILE D 1 165 ? -47.715 -35.002 32.399 1.00 48.76 186 ILE D C 1
ATOM 6652 O O . ILE D 1 165 ? -47.471 -35.339 31.233 1.00 50.82 186 ILE D O 1
ATOM 6657 N N . LEU D 1 166 ? -46.797 -34.521 33.241 1.00 46.12 187 LEU D N 1
ATOM 6658 C CA . LEU D 1 166 ? -45.379 -34.379 32.889 1.00 44.64 187 LEU D CA 1
ATOM 6659 C C . LEU D 1 166 ? -44.629 -35.582 33.473 1.00 42.80 187 LEU D C 1
ATOM 6660 O O . LEU D 1 166 ? -44.593 -35.779 34.689 1.00 42.09 187 LEU D O 1
ATOM 6665 N N . LYS D 1 167 ? -44.054 -36.394 32.592 1.00 43.15 188 LYS D N 1
ATOM 6666 C CA . LYS D 1 167 ? -43.407 -37.635 32.992 1.00 43.25 188 LYS D CA 1
ATOM 6667 C C . LYS D 1 167 ? -41.901 -37.449 32.914 1.00 41.12 188 LYS D C 1
ATOM 6668 O O . LYS D 1 167 ? -41.362 -37.077 31.853 1.00 43.38 188 LYS D O 1
ATOM 6674 N N . LEU D 1 168 ? -41.249 -37.728 34.038 1.00 37.07 189 LEU D N 1
ATOM 6675 C CA . LEU D 1 168 ? -39.796 -37.644 34.182 1.00 38.10 189 LEU D CA 1
ATOM 6676 C C . LEU D 1 168 ? -39.217 -39.005 34.565 1.00 38.91 189 LEU D C 1
ATOM 6677 O O . LEU D 1 168 ? -39.807 -39.719 35.393 1.00 39.93 189 LEU D O 1
ATOM 6682 N N . TYR D 1 169 ? -38.047 -39.342 34.016 1.00 37.09 190 TYR D N 1
ATOM 6683 C CA . TYR D 1 169 ? -37.349 -40.591 34.391 1.00 36.39 190 TYR D CA 1
ATOM 6684 C C . TYR D 1 169 ? -36.190 -40.319 35.333 1.00 35.40 190 TYR D C 1
ATOM 6685 O O . TYR D 1 169 ? -35.399 -39.431 35.068 1.00 37.52 190 TYR D O 1
ATOM 6694 N N . LEU D 1 170 ? -36.093 -41.063 36.438 1.00 35.93 191 LEU D N 1
ATOM 6695 C CA . LEU D 1 170 ? -34.916 -40.995 37.316 1.00 34.39 191 LEU D CA 1
ATOM 6696 C C . LEU D 1 170 ? -33.825 -41.864 36.717 1.00 35.57 191 LEU D C 1
ATOM 6697 O O . LEU D 1 170 ? -34.018 -43.078 36.553 1.00 35.78 191 LEU D O 1
ATOM 6702 N N . ARG D 1 171 ? -32.727 -41.236 36.297 1.00 34.67 192 ARG D N 1
ATOM 6703 C CA . ARG D 1 171 ? -31.588 -41.944 35.738 1.00 34.52 192 ARG D CA 1
ATOM 6704 C C . ARG D 1 171 ? -30.467 -41.928 36.778 1.00 33.44 192 ARG D C 1
ATOM 6705 O O . ARG D 1 171 ? -29.952 -40.874 37.115 1.00 34.03 192 ARG D O 1
ATOM 6713 N N . TYR D 1 172 ? -30.086 -43.109 37.249 1.00 33.53 193 TYR D N 1
ATOM 6714 C CA . TYR D 1 172 ? -29.170 -43.276 38.398 1.00 35.16 193 TYR D CA 1
ATOM 6715 C C . TYR D 1 172 ? -27.887 -43.949 37.891 1.00 34.85 193 TYR D C 1
ATOM 6716 O O . TYR D 1 172 ? -27.942 -45.057 37.368 1.00 33.61 193 TYR D O 1
ATOM 6725 N N . LYS D 1 173 ? -26.765 -43.231 38.026 1.00 34.78 194 LYS D N 1
ATOM 6726 C CA . LYS D 1 173 ? -25.448 -43.661 37.583 1.00 36.89 194 LYS D CA 1
ATOM 6727 C C . LYS D 1 173 ? -24.466 -43.684 38.762 1.00 37.68 194 LYS D C 1
ATOM 6728 O O . LYS D 1 173 ? -24.332 -42.697 39.503 1.00 36.39 194 LYS D O 1
ATOM 6734 N N . VAL D 1 174 ? -23.827 -44.840 38.950 1.00 35.98 195 VAL D N 1
ATOM 6735 C CA . VAL D 1 174 ? -22.759 -45.014 39.909 1.00 35.64 195 VAL D CA 1
ATOM 6736 C C . VAL D 1 174 ? -21.456 -45.069 39.078 1.00 37.07 195 VAL D C 1
ATOM 6737 O O . VAL D 1 174 ? -21.340 -45.852 38.107 1.00 37.46 195 VAL D O 1
ATOM 6741 N N . GLU D 1 175 ? -20.498 -44.226 39.440 1.00 37.24 196 GLU D N 1
ATOM 6742 C CA . GLU D 1 175 ? -19.225 -44.134 38.730 1.00 38.36 196 GLU D CA 1
ATOM 6743 C C . GLU D 1 175 ? -18.237 -45.154 39.315 1.00 40.34 196 GLU D C 1
ATOM 6744 O O . GLU D 1 175 ? -17.325 -44.823 40.097 1.00 40.56 196 GLU D O 1
ATOM 6750 N N . ASP D 1 176 ? -18.453 -46.406 38.926 1.00 41.11 197 ASP D N 1
ATOM 6751 C CA . ASP D 1 176 ? -17.623 -47.533 39.327 1.00 43.81 197 ASP D CA 1
ATOM 6752 C C . ASP D 1 176 ? -17.876 -48.720 38.377 1.00 45.03 197 ASP D C 1
ATOM 6753 O O . ASP D 1 176 ? -18.830 -48.707 37.605 1.00 43.56 197 ASP D O 1
ATOM 6758 N N . GLU D 1 177 ? -17.020 -49.736 38.435 1.00 47.95 198 GLU D N 1
ATOM 6759 C CA . GLU D 1 177 ? -17.143 -50.873 37.520 1.00 50.46 198 GLU D CA 1
ATOM 6760 C C . GLU D 1 177 ? -18.357 -51.726 37.910 1.00 48.50 198 GLU D C 1
ATOM 6761 O O . GLU D 1 177 ? -18.776 -51.703 39.072 1.00 45.29 198 GLU D O 1
ATOM 6767 N N . PRO D 1 178 ? -18.928 -52.477 36.945 1.00 49.97 199 PRO D N 1
ATOM 6768 C CA . PRO D 1 178 ? -20.210 -53.184 37.167 1.00 48.58 199 PRO D CA 1
ATOM 6769 C C . PRO D 1 178 ? -20.220 -54.134 38.354 1.00 47.19 199 PRO D C 1
ATOM 6770 O O . PRO D 1 178 ? -21.225 -54.217 39.062 1.00 45.13 199 PRO D O 1
ATOM 6774 N N . ALA D 1 179 ? -19.115 -54.847 38.560 1.00 47.67 200 ALA D N 1
ATOM 6775 C CA . ALA D 1 179 ? -19.005 -55.781 39.669 1.00 47.89 200 ALA D CA 1
ATOM 6776 C C . ALA D 1 179 ? -19.013 -55.030 41.009 1.00 46.60 200 ALA D C 1
ATOM 6777 O O . ALA D 1 179 ? -19.704 -55.425 41.948 1.00 47.11 200 ALA D O 1
ATOM 6779 N N . ALA D 1 180 ? -18.245 -53.951 41.094 1.00 45.92 201 ALA D N 1
ATOM 6780 C CA . ALA D 1 180 ? -18.236 -53.104 42.290 1.00 44.93 201 ALA D CA 1
ATOM 6781 C C . ALA D 1 180 ? -19.634 -52.526 42.569 1.00 42.45 201 ALA D C 1
ATOM 6782 O O . ALA D 1 180 ? -20.061 -52.459 43.724 1.00 42.03 201 ALA D O 1
ATOM 6784 N N . ILE D 1 181 ? -20.350 -52.124 41.520 1.00 41.25 202 ILE D N 1
ATOM 6785 C CA . ILE D 1 181 ? -21.725 -51.595 41.679 1.00 40.79 202 ILE D CA 1
ATOM 6786 C C . ILE D 1 181 ? -22.631 -52.659 42.297 1.00 41.35 202 ILE D C 1
ATOM 6787 O O . ILE D 1 181 ? -23.299 -52.410 43.287 1.00 42.44 202 ILE D O 1
ATOM 6792 N N . ALA D 1 182 ? -22.609 -53.856 41.709 1.00 43.28 203 ALA D N 1
ATOM 6793 C CA . ALA D 1 182 ? -23.458 -54.981 42.132 1.00 45.08 203 ALA D CA 1
ATOM 6794 C C . ALA D 1 182 ? -23.226 -55.409 43.584 1.00 46.98 203 ALA D C 1
ATOM 6795 O O . ALA D 1 182 ? -24.161 -55.846 44.252 1.00 49.74 203 ALA D O 1
ATOM 6797 N N . GLU D 1 183 ? -21.989 -55.279 44.066 1.00 46.26 204 GLU D N 1
ATOM 6798 C CA . GLU D 1 183 ? -21.644 -55.655 45.441 1.00 48.81 204 GLU D CA 1
ATOM 6799 C C . GLU D 1 183 ? -22.045 -54.629 46.525 1.00 48.30 204 GLU D C 1
ATOM 6800 O O . GLU D 1 183 ? -22.088 -54.979 47.704 1.00 48.58 204 GLU D O 1
ATOM 6802 N N . ARG D 1 184 ? -22.342 -53.375 46.156 1.00 44.67 205 ARG D N 1
ATOM 6803 C CA . ARG D 1 184 ? -22.759 -52.391 47.176 1.00 42.54 205 ARG D CA 1
ATOM 6804 C C . ARG D 1 184 ? -24.024 -52.820 47.939 1.00 41.25 205 ARG D C 1
ATOM 6805 O O . ARG D 1 184 ? -25.036 -53.174 47.341 1.00 40.33 205 ARG D O 1
ATOM 6813 N N . ALA D 1 185 ? -23.959 -52.780 49.267 1.00 42.23 206 ALA D N 1
ATOM 6814 C CA . ALA D 1 185 ? -25.068 -53.223 50.102 1.00 45.31 206 ALA D CA 1
ATOM 6815 C C . ALA D 1 185 ? -25.396 -52.358 51.341 1.00 48.26 206 ALA D C 1
ATOM 6816 O O . ALA D 1 185 ? -26.316 -52.703 52.077 1.00 50.92 206 ALA D O 1
ATOM 6818 N N . THR D 1 186 ? -24.673 -51.258 51.577 1.00 48.70 207 THR D N 1
ATOM 6819 C CA . THR D 1 186 ? -24.902 -50.421 52.769 1.00 49.51 207 THR D CA 1
ATOM 6820 C C . THR D 1 186 ? -26.016 -49.404 52.501 1.00 48.35 207 THR D C 1
ATOM 6821 O O . THR D 1 186 ? -25.834 -48.468 51.712 1.00 46.99 207 THR D O 1
ATOM 6825 N N . ARG D 1 187 ? -27.156 -49.581 53.169 1.00 50.01 208 ARG D N 1
ATOM 6826 C CA . ARG D 1 187 ? -28.306 -48.709 52.978 1.00 51.61 208 ARG D CA 1
ATOM 6827 C C . ARG D 1 187 ? -28.007 -47.311 53.507 1.00 50.66 208 ARG D C 1
ATOM 6828 O O . ARG D 1 187 ? -27.503 -47.164 54.609 1.00 52.02 208 ARG D O 1
ATOM 6836 N N . THR D 1 188 ? -28.313 -46.295 52.700 1.00 46.84 209 THR D N 1
ATOM 6837 C CA . THR D 1 188 ? -28.222 -44.921 53.122 1.00 43.47 209 THR D CA 1
ATOM 6838 C C . THR D 1 188 ? -29.304 -44.127 52.386 1.00 44.36 209 THR D C 1
ATOM 6839 O O . THR D 1 188 ? -29.871 -44.623 51.394 1.00 43.83 209 THR D O 1
ATOM 6843 N N . SER D 1 189 ? -29.585 -42.905 52.846 1.00 42.48 210 SER D N 1
ATOM 6844 C CA . SER D 1 189 ? -30.562 -42.038 52.175 1.00 43.23 210 SER D CA 1
ATOM 6845 C C . SER D 1 189 ? -30.132 -40.568 52.117 1.00 43.27 210 SER D C 1
ATOM 6846 O O . SER D 1 189 ? -29.353 -40.130 52.952 1.00 43.52 210 SER D O 1
ATOM 6849 N N . SER D 1 190 ? -30.652 -39.833 51.129 1.00 41.70 211 SER D N 1
ATOM 6850 C CA . SER D 1 190 ? -30.448 -38.385 50.980 1.00 42.87 211 SER D CA 1
ATOM 6851 C C . SER D 1 190 ? -31.712 -37.744 50.398 1.00 41.62 211 SER D C 1
ATOM 6852 O O . SER D 1 190 ? -32.683 -38.439 50.048 1.00 41.31 211 SER D O 1
ATOM 6855 N N . PHE D 1 191 ? -31.685 -36.416 50.282 1.00 38.23 212 PHE D N 1
ATOM 6856 C CA . PHE D 1 191 ? -32.660 -35.686 49.497 1.00 36.51 212 PHE D CA 1
ATOM 6857 C C . PHE D 1 191 ? -31.911 -35.073 48.346 1.00 38.58 212 PHE D C 1
ATOM 6858 O O . PHE D 1 191 ? -30.771 -34.618 48.532 1.00 38.34 212 PHE D O 1
ATOM 6866 N N . LYS D 1 192 ? -32.552 -35.090 47.170 1.00 34.10 213 LYS D N 1
ATOM 6867 C CA . LYS D 1 192 ? -32.057 -34.445 45.980 1.00 35.17 213 LYS D CA 1
ATOM 6868 C C . LYS D 1 192 ? -33.095 -33.434 45.445 1.00 36.63 213 LYS D C 1
ATOM 6869 O O . LYS D 1 192 ? -34.245 -33.806 45.227 1.00 38.43 213 LYS D O 1
ATOM 6875 N N . ALA D 1 193 ? -32.686 -32.179 45.218 1.00 34.82 214 ALA D N 1
ATOM 6876 C CA . ALA D 1 193 ? -33.607 -31.113 44.759 1.00 35.79 214 ALA D CA 1
ATOM 6877 C C . ALA D 1 193 ? -33.352 -30.728 43.299 1.00 34.88 214 ALA D C 1
ATOM 6878 O O . ALA D 1 193 ? -32.205 -30.545 42.886 1.00 35.75 214 ALA D O 1
ATOM 6880 N N . TYR D 1 194 ? -34.425 -30.589 42.533 1.00 34.41 215 TYR D N 1
ATOM 6881 C CA . TYR D 1 194 ? -34.326 -30.344 41.093 1.00 34.25 215 TYR D CA 1
ATOM 6882 C C . TYR D 1 194 ? -35.019 -29.065 40.733 1.00 35.81 215 TYR D C 1
ATOM 6883 O O . TYR D 1 194 ? -36.194 -28.898 41.053 1.00 35.38 215 TYR D O 1
ATOM 6892 N N . GLU D 1 195 ? -34.291 -28.176 40.062 1.00 34.90 216 GLU D N 1
ATOM 6893 C CA . GLU D 1 195 ? -34.862 -26.957 39.469 1.00 37.17 216 GLU D CA 1
ATOM 6894 C C . GLU D 1 195 ? -35.504 -27.355 38.151 1.00 36.31 216 GLU D C 1
ATOM 6895 O O . GLU D 1 195 ? -34.801 -27.690 37.197 1.00 37.19 216 GLU D O 1
ATOM 6901 N N . ILE D 1 196 ? -36.832 -27.324 38.085 1.00 36.56 217 ILE D N 1
ATOM 6902 C CA . ILE D 1 196 ? -37.556 -27.801 36.908 1.00 37.26 217 ILE D CA 1
ATOM 6903 C C . ILE D 1 196 ? -38.211 -26.727 36.030 1.00 39.16 217 ILE D C 1
ATOM 6904 O O . ILE D 1 196 ? -39.063 -27.054 35.195 1.00 38.72 217 ILE D O 1
ATOM 6909 N N . SER D 1 197 ? -37.817 -25.466 36.192 1.00 37.57 218 SER D N 1
ATOM 6910 C CA A SER D 1 197 ? -38.371 -24.389 35.373 0.50 39.94 218 SER D CA 1
ATOM 6911 C CA B SER D 1 197 ? -38.382 -24.391 35.378 0.50 39.01 218 SER D CA 1
ATOM 6912 C C . SER D 1 197 ? -38.113 -24.612 33.885 1.00 39.39 218 SER D C 1
ATOM 6913 O O . SER D 1 197 ? -38.977 -24.369 33.070 1.00 39.50 218 SER D O 1
ATOM 6918 N N . GLN D 1 198 ? -36.913 -25.078 33.535 1.00 38.14 219 GLN D N 1
ATOM 6919 C CA . GLN D 1 198 ? -36.596 -25.312 32.132 1.00 40.13 219 GLN D CA 1
ATOM 6920 C C . GLN D 1 198 ? -37.402 -26.477 31.556 1.00 41.03 219 GLN D C 1
ATOM 6921 O O . GLN D 1 198 ? -37.784 -26.455 30.371 1.00 41.82 219 GLN D O 1
ATOM 6927 N N . ILE D 1 199 ? -37.701 -27.468 32.401 1.00 39.88 220 ILE D N 1
ATOM 6928 C CA . ILE D 1 199 ? -38.533 -28.613 31.993 1.00 40.36 220 ILE D CA 1
ATOM 6929 C C . ILE D 1 199 ? -39.990 -28.174 31.797 1.00 39.53 220 ILE D C 1
ATOM 6930 O O . ILE D 1 199 ? -40.596 -28.496 30.768 1.00 38.43 220 ILE D O 1
ATOM 6935 N N . LEU D 1 200 ? -40.523 -27.408 32.755 1.00 38.86 221 LEU D N 1
ATOM 6936 C CA . LEU D 1 200 ? -41.886 -26.871 32.654 1.00 40.82 221 LEU D CA 1
ATOM 6937 C C . LEU D 1 200 ? -42.045 -25.972 31.417 1.00 42.69 221 LEU D C 1
ATOM 6938 O O . LEU D 1 200 ? -43.053 -26.070 30.741 1.00 42.74 221 LEU D O 1
ATOM 6943 N N . ARG D 1 201 ? -41.041 -25.131 31.120 1.00 42.22 222 ARG D N 1
ATOM 6944 C CA A ARG D 1 201 ? -41.029 -24.301 29.907 0.50 43.92 222 ARG D CA 1
ATOM 6945 C CA B ARG D 1 201 ? -41.074 -24.303 29.912 0.50 43.27 222 ARG D CA 1
ATOM 6946 C C . ARG D 1 201 ? -41.214 -25.157 28.661 1.00 44.56 222 ARG D C 1
ATOM 6947 O O . ARG D 1 201 ? -42.023 -24.836 27.774 1.00 45.97 222 ARG D O 1
ATOM 6962 N N . GLU D 1 202 ? -40.446 -26.237 28.587 1.00 43.72 223 GLU D N 1
ATOM 6963 C CA . GLU D 1 202 ? -40.487 -27.112 27.410 1.00 45.73 223 GLU D CA 1
ATOM 6964 C C . GLU D 1 202 ? -41.806 -27.879 27.335 1.00 44.12 223 GLU D C 1
ATOM 6965 O O . GLU D 1 202 ? -42.398 -27.991 26.268 1.00 45.83 223 GLU D O 1
ATOM 6971 N N . TYR D 1 203 ? -42.262 -28.392 28.467 1.00 43.12 224 TYR D N 1
ATOM 6972 C CA . TYR D 1 203 ? -43.584 -28.993 28.579 1.00 44.37 224 TYR D CA 1
ATOM 6973 C C . TYR D 1 203 ? -44.672 -28.051 28.030 1.00 46.00 224 TYR D C 1
ATOM 6974 O O . TYR D 1 203 ? -45.510 -28.457 27.216 1.00 48.38 224 TYR D O 1
ATOM 6983 N N . THR D 1 204 ? -44.653 -26.798 28.481 1.00 44.54 225 THR D N 1
ATOM 6984 C CA . THR D 1 204 ? -45.636 -25.797 28.067 1.00 45.15 225 THR D CA 1
ATOM 6985 C C . THR D 1 204 ? -45.647 -25.611 26.543 1.00 47.77 225 THR D C 1
ATOM 6986 O O . THR D 1 204 ? -46.711 -25.567 25.916 1.00 49.26 225 THR D O 1
ATOM 6990 N N . LEU D 1 205 ? -44.455 -25.525 25.956 1.00 47.94 226 LEU D N 1
ATOM 6991 C CA . LEU D 1 205 ? -44.316 -25.300 24.522 1.00 50.12 226 LEU D CA 1
ATOM 6992 C C . LEU D 1 205 ? -44.772 -26.493 23.656 1.00 52.55 226 LEU D C 1
ATOM 6993 O O . LEU D 1 205 ? -45.276 -26.285 22.556 1.00 54.52 226 LEU D O 1
ATOM 6998 N N . LYS D 1 206 ? -44.580 -27.720 24.141 1.00 51.72 227 LYS D N 1
ATOM 6999 C CA . LYS D 1 206 ? -44.969 -28.956 23.407 1.00 54.80 227 LYS D CA 1
ATOM 7000 C C . LYS D 1 206 ? -46.435 -29.383 23.680 1.00 54.36 227 LYS D C 1
ATOM 7001 O O . LYS D 1 206 ? -47.128 -29.849 22.777 1.00 57.40 227 LYS D O 1
ATOM 7007 N N . SER D 1 207 ? -46.898 -29.215 24.920 1.00 52.03 228 SER D N 1
ATOM 7008 C CA . SER D 1 207 ? -48.278 -29.540 25.301 1.00 52.71 228 SER D CA 1
ATOM 7009 C C . SER D 1 207 ? -49.266 -28.415 25.022 1.00 55.27 228 SER D C 1
ATOM 7010 O O . SER D 1 207 ? -50.464 -28.666 24.929 1.00 55.55 228 SER D O 1
ATOM 7013 N N . GLY D 1 208 ? -48.781 -27.171 24.943 1.00 53.33 229 GLY D N 1
ATOM 7014 C CA . GLY D 1 208 ? -49.668 -26.025 24.875 1.00 55.37 229 GLY D CA 1
ATOM 7015 C C . GLY D 1 208 ? -50.303 -25.671 26.214 1.00 54.72 229 GLY D C 1
ATOM 7016 O O . GLY D 1 208 ? -50.947 -24.636 26.316 1.00 58.03 229 GLY D O 1
ATOM 7017 N N . GLN D 1 209 ? -50.109 -26.492 27.247 1.00 52.70 230 GLN D N 1
ATOM 7018 C CA . GLN D 1 209 ? -50.690 -26.239 28.572 1.00 52.85 230 GLN D CA 1
ATOM 7019 C C . GLN D 1 209 ? -49.824 -25.274 29.370 1.00 52.48 230 GLN D C 1
ATOM 7020 O O . GLN D 1 209 ? -48.605 -25.317 29.276 1.00 52.68 230 GLN D O 1
ATOM 7026 N N . THR D 1 210 ? -50.453 -24.429 30.178 1.00 53.32 231 THR D N 1
ATOM 7027 C CA . THR D 1 210 ? -49.730 -23.457 31.007 1.00 53.20 231 THR D CA 1
ATOM 7028 C C . THR D 1 210 ? -48.971 -24.153 32.146 1.00 52.34 231 THR D C 1
ATOM 7029 O O . THR D 1 210 ? -47.914 -23.678 32.575 1.00 51.16 231 THR D O 1
ATOM 7033 N N . LYS D 1 211 ? -49.521 -25.266 32.633 1.00 51.27 232 LYS D N 1
ATOM 7034 C CA . LYS D 1 211 ? -48.894 -26.076 33.678 1.00 48.95 232 LYS D CA 1
ATOM 7035 C C . LYS D 1 211 ? -49.447 -27.502 33.640 1.00 48.15 232 LYS D C 1
ATOM 7036 O O . LYS D 1 211 ? -50.568 -27.719 33.164 1.00 49.72 232 LYS D O 1
ATOM 7042 N N . PRO D 1 212 ? -48.678 -28.488 34.138 1.00 47.61 233 PRO D N 1
ATOM 7043 C CA . PRO D 1 212 ? -49.241 -29.837 34.217 1.00 46.94 233 PRO D CA 1
ATOM 7044 C C . PRO D 1 212 ? -50.131 -30.014 35.448 1.00 47.79 233 PRO D C 1
ATOM 7045 O O . PRO D 1 212 ? -49.985 -29.296 36.444 1.00 48.44 233 PRO D O 1
ATOM 7049 N N . ALA D 1 213 ? -51.046 -30.975 35.351 1.00 49.32 234 ALA D N 1
ATO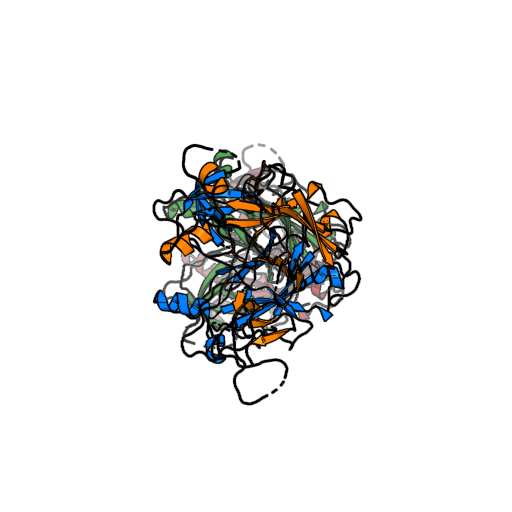M 7050 C CA . ALA D 1 213 ? -51.890 -31.407 36.464 1.00 50.70 234 ALA D CA 1
ATOM 7051 C C . ALA D 1 213 ? -51.016 -32.112 37.501 1.00 49.46 234 ALA D C 1
ATOM 7052 O O . ALA D 1 213 ? -51.131 -31.861 38.704 1.00 50.09 234 ALA D O 1
ATOM 7054 N N . LYS D 1 214 ? -50.145 -32.994 37.017 1.00 48.67 235 LYS D N 1
ATOM 7055 C CA . LYS D 1 214 ? -49.241 -33.734 37.891 1.00 48.91 235 LYS D CA 1
ATOM 7056 C C . LYS D 1 214 ? -47.939 -34.128 37.186 1.00 45.88 235 LYS D C 1
ATOM 7057 O O . LYS D 1 214 ? -47.875 -34.175 35.944 1.00 45.06 235 LYS D O 1
ATOM 7063 N N . ILE D 1 215 ? -46.902 -34.331 38.001 1.00 42.82 236 ILE D N 1
ATOM 7064 C CA . ILE D 1 215 ? -45.595 -34.771 37.536 1.00 41.51 236 ILE D CA 1
ATOM 7065 C C . ILE D 1 215 ? -45.422 -36.202 38.032 1.00 42.62 236 ILE D C 1
ATOM 7066 O O . ILE D 1 215 ? -45.640 -36.471 39.221 1.00 42.95 236 ILE D O 1
ATOM 7071 N N . THR D 1 216 ? -45.085 -37.122 37.126 1.00 42.22 237 THR D N 1
ATOM 7072 C CA . THR D 1 216 ? -44.783 -38.501 37.507 1.00 43.37 237 THR D CA 1
ATOM 7073 C C . THR D 1 216 ? -43.278 -38.753 37.392 1.00 41.38 237 THR D C 1
ATOM 7074 O O . THR D 1 216 ? -42.618 -38.217 36.511 1.00 44.54 237 THR D O 1
ATOM 7078 N N . ILE D 1 217 ? -42.745 -39.524 38.326 1.00 40.92 238 ILE D N 1
ATOM 7079 C CA . ILE D 1 217 ? -41.333 -39.870 38.350 1.00 37.92 238 ILE D CA 1
ATOM 7080 C C . ILE D 1 217 ? -41.223 -41.389 38.186 1.00 38.78 238 ILE D C 1
ATOM 7081 O O . ILE D 1 217 ? -41.786 -42.133 38.990 1.00 38.86 238 ILE D O 1
ATOM 7086 N N . VAL D 1 218 ? -40.505 -41.833 37.148 1.00 36.72 239 VAL D N 1
ATOM 7087 C CA . VAL D 1 218 ? -40.329 -43.257 36.829 1.00 38.49 239 VAL D CA 1
ATOM 7088 C C . VAL D 1 218 ? -38.919 -43.693 37.285 1.00 38.68 239 VAL D C 1
ATOM 7089 O O . VAL D 1 218 ? -37.916 -43.148 36.814 1.00 37.54 239 VAL D O 1
ATOM 7093 N N . ALA D 1 219 ? -38.865 -44.638 38.225 1.00 37.86 240 ALA D N 1
ATOM 7094 C CA . ALA D 1 219 ? -37.609 -45.170 38.767 1.00 36.74 240 ALA D CA 1
ATOM 7095 C C . ALA D 1 219 ? -37.506 -46.688 38.559 1.00 36.89 240 ALA D C 1
ATOM 7096 O O . ALA D 1 219 ? -38.513 -47.409 38.612 1.00 38.49 240 ALA D O 1
ATOM 7098 N N . GLN D 1 220 ? -36.279 -47.168 38.343 1.00 36.20 241 GLN D N 1
ATOM 7099 C CA . GLN D 1 220 ? -35.992 -48.607 38.355 1.00 38.15 241 GLN D CA 1
ATOM 7100 C C . GLN D 1 220 ? -35.407 -48.892 39.721 1.00 39.83 241 GLN D C 1
ATOM 7101 O O . GLN D 1 220 ? -34.311 -48.404 40.054 1.00 40.90 241 GLN D O 1
ATOM 7107 N N . GLN D 1 221 ? -36.158 -49.635 40.520 1.00 40.88 242 GLN D N 1
ATOM 7108 C CA . GLN D 1 221 ? -35.782 -49.921 41.885 1.00 41.39 242 GLN D CA 1
ATOM 7109 C C . GLN D 1 221 ? -35.772 -51.413 42.224 1.00 40.91 242 GLN D C 1
ATOM 7110 O O . GLN D 1 221 ? -36.455 -52.240 41.592 1.00 41.66 242 GLN D O 1
ATOM 7116 N N . ASN D 1 222 ? -34.995 -51.734 43.256 1.00 39.50 243 ASN D N 1
ATOM 7117 C CA . ASN D 1 222 ? -34.799 -53.110 43.723 1.00 42.00 243 ASN D CA 1
ATOM 7118 C C . ASN D 1 222 ? -34.610 -53.046 45.234 1.00 43.96 243 ASN D C 1
ATOM 7119 O O . ASN D 1 222 ? -33.631 -52.465 45.688 1.00 43.82 243 ASN D O 1
ATOM 7124 N N . GLU D 1 223 ? -35.529 -53.633 46.000 1.00 47.71 244 GLU D N 1
ATOM 7125 C CA . GLU D 1 223 ? -35.488 -53.540 47.478 1.00 51.60 244 GLU D CA 1
ATOM 7126 C C . GLU D 1 223 ? -34.464 -54.487 48.134 1.00 52.49 244 GLU D C 1
ATOM 7127 O O . GLU D 1 223 ? -34.175 -54.355 49.332 1.00 54.90 244 GLU D O 1
ATOM 7130 N N . TYR D 1 224 ? -33.912 -55.427 47.363 1.00 52.10 245 TYR D N 1
ATOM 7131 C CA . TYR D 1 224 ? -33.091 -56.516 47.915 1.00 55.32 245 TYR D CA 1
ATOM 7132 C C . TYR D 1 224 ? -31.597 -56.444 47.616 1.00 52.52 245 TYR D C 1
ATOM 7133 O O . TYR D 1 224 ? -30.781 -56.785 48.468 1.00 54.90 245 TYR D O 1
ATOM 7142 N N . ASN D 1 225 ? -31.244 -56.041 46.403 1.00 50.28 246 ASN D N 1
ATOM 7143 C CA . ASN D 1 225 ? -29.849 -56.011 45.998 1.00 48.56 246 ASN D CA 1
ATOM 7144 C C . ASN D 1 225 ? -29.600 -54.887 44.993 1.00 45.07 246 ASN D C 1
ATOM 7145 O O . ASN D 1 225 ? -30.538 -54.216 44.557 1.00 42.62 246 ASN D O 1
ATOM 7150 N N . ASN D 1 226 ? -28.335 -54.696 44.638 1.00 42.29 247 ASN D N 1
ATOM 7151 C CA . ASN D 1 226 ? -27.927 -53.600 43.785 1.00 40.84 247 ASN D CA 1
ATOM 7152 C C . ASN D 1 226 ? -27.645 -54.009 42.350 1.00 41.18 247 ASN D C 1
ATOM 7153 O O . ASN D 1 226 ? -26.918 -53.306 41.622 1.00 38.77 247 ASN D O 1
ATOM 7158 N N . LYS D 1 227 ? -28.214 -55.148 41.937 1.00 41.69 248 LYS D N 1
ATOM 7159 C CA . LYS D 1 227 ? -28.095 -55.605 40.557 1.00 42.13 248 LYS D CA 1
ATOM 7160 C C . LYS D 1 227 ? -29.299 -55.098 39.733 1.00 40.51 248 LYS D C 1
ATOM 7161 O O . LYS D 1 227 ? -30.444 -55.513 39.962 1.00 42.32 248 LYS D O 1
ATOM 7167 N N . LEU D 1 228 ? -29.041 -54.178 38.804 1.00 41.66 249 LEU D N 1
ATOM 7168 C CA . LEU D 1 228 ? -30.093 -53.617 37.928 1.00 41.20 249 LEU D CA 1
ATOM 7169 C C . LEU D 1 228 ? -30.760 -54.723 37.086 1.00 42.92 249 LEU D C 1
ATOM 7170 O O . LEU D 1 228 ? -31.985 -54.721 36.940 1.00 41.77 249 LEU D O 1
ATOM 7175 N N . GLU D 1 229 ? -29.963 -55.670 36.561 1.00 44.28 250 GLU D N 1
ATOM 7176 C CA . GLU D 1 229 ? -30.475 -56.772 35.713 1.00 48.49 250 GLU D CA 1
ATOM 7177 C C . GLU D 1 229 ? -30.955 -57.976 36.524 1.00 50.17 250 GLU D C 1
ATOM 7178 O O . GLU D 1 229 ? -30.856 -59.111 36.070 1.00 55.00 250 GLU D O 1
ATOM 7184 N N . ASP D 1 230 ? -31.464 -57.729 37.724 1.00 50.64 251 ASP D N 1
ATOM 7185 C CA . ASP D 1 230 ? -31.955 -58.775 38.611 1.00 50.25 251 ASP D CA 1
ATOM 7186 C C . ASP D 1 230 ? -33.471 -58.881 38.408 1.00 51.12 251 ASP D C 1
ATOM 7187 O O . ASP D 1 230 ? -34.119 -57.896 38.045 1.00 48.20 251 ASP D O 1
ATOM 7192 N N . THR D 1 231 ? -34.042 -60.067 38.621 1.00 50.73 252 THR D N 1
ATOM 7193 C CA . THR D 1 231 ? -35.503 -60.218 38.529 1.00 53.24 252 THR D CA 1
ATOM 7194 C C . THR D 1 231 ? -36.281 -59.456 39.629 1.00 53.08 252 THR D C 1
ATOM 7195 O O . THR D 1 231 ? -37.471 -59.247 39.490 1.00 52.87 252 THR D O 1
ATOM 7199 N N . SER D 1 232 ? -35.620 -59.044 40.706 1.00 50.74 253 SER D N 1
ATOM 7200 C CA . SER D 1 232 ? -36.265 -58.199 41.709 1.00 52.90 253 SER D CA 1
ATOM 7201 C C . SER D 1 232 ? -36.347 -56.703 41.327 1.00 50.03 253 SER D C 1
ATOM 7202 O O . SER D 1 232 ? -36.922 -55.917 42.088 1.00 50.91 253 SER D O 1
ATOM 7205 N N . THR D 1 233 ? -35.767 -56.293 40.187 1.00 47.38 254 THR D N 1
ATOM 7206 C CA . THR D 1 233 ? -35.767 -54.873 39.799 1.00 44.62 254 THR D CA 1
ATOM 7207 C C . THR D 1 233 ? -37.087 -54.556 39.121 1.00 46.63 254 THR D C 1
ATOM 7208 O O . THR D 1 233 ? -37.421 -55.170 38.102 1.00 45.05 254 THR D O 1
ATOM 7212 N N . ILE D 1 234 ? -37.813 -53.578 39.668 1.00 45.77 255 ILE D N 1
ATOM 7213 C CA . ILE D 1 234 ? -39.105 -53.164 39.117 1.00 47.05 255 ILE D CA 1
ATOM 7214 C C . ILE D 1 234 ? -39.118 -51.705 38.659 1.00 45.77 255 ILE D C 1
ATOM 7215 O O . ILE D 1 234 ? -38.357 -50.881 39.163 1.00 43.39 255 ILE D O 1
ATOM 7220 N N . GLU D 1 235 ? -39.975 -51.398 37.695 1.00 45.53 256 GLU D N 1
ATOM 7221 C CA . GLU D 1 235 ? -40.264 -50.021 37.346 1.00 45.83 256 GLU D CA 1
ATOM 7222 C C . GLU D 1 235 ? -41.405 -49.532 38.243 1.00 45.20 256 GLU D C 1
ATOM 7223 O O . GLU D 1 235 ? -42.481 -50.120 38.246 1.00 46.36 256 GLU D O 1
ATOM 7229 N N . LYS D 1 236 ? -41.159 -48.466 39.003 1.00 44.01 257 LYS D N 1
ATOM 7230 C CA . LYS D 1 236 ? -42.152 -47.884 39.917 1.00 46.66 257 LYS D CA 1
ATOM 7231 C C . LYS D 1 236 ? -42.390 -46.407 39.533 1.00 43.98 257 LYS D C 1
ATOM 7232 O O . LYS D 1 236 ? -41.439 -45.661 39.255 1.00 40.69 257 LYS D O 1
ATOM 7238 N N . VAL D 1 237 ? -43.654 -45.994 39.515 1.00 44.04 258 VAL D N 1
ATOM 7239 C CA . VAL D 1 237 ? -44.007 -44.609 39.175 1.00 45.64 258 VAL D CA 1
ATOM 7240 C C . VAL D 1 237 ? -44.498 -43.901 40.432 1.00 46.50 258 VAL D C 1
ATOM 7241 O O . VAL D 1 237 ? -45.329 -44.435 41.145 1.00 48.87 258 VAL D O 1
ATOM 7245 N N . TYR D 1 238 ? -43.931 -42.724 40.722 1.00 44.04 259 TYR D N 1
ATOM 7246 C CA . TYR D 1 238 ? -44.344 -41.889 41.852 1.00 42.64 259 TYR D CA 1
ATOM 7247 C C . TYR D 1 238 ? -45.019 -40.629 41.310 1.00 43.75 259 TYR D C 1
ATOM 7248 O O . TYR D 1 238 ? -44.600 -40.094 40.293 1.00 44.48 259 TYR D O 1
ATOM 7257 N N . GLU D 1 239 ? -46.042 -40.138 42.007 1.00 45.24 260 GLU D N 1
ATOM 7258 C CA . GLU D 1 239 ? -46.830 -38.997 41.532 1.00 45.56 260 GLU D CA 1
ATOM 7259 C C . GLU D 1 239 ? -46.687 -37.771 42.394 1.00 45.27 260 GLU D C 1
ATOM 7260 O O . GLU D 1 239 ? -46.687 -37.864 43.619 1.00 46.37 260 GLU D O 1
ATOM 7266 N N . ILE D 1 240 ? -46.586 -36.618 41.737 1.00 44.69 261 ILE D N 1
ATOM 7267 C CA . ILE D 1 240 ? -46.564 -35.327 42.431 1.00 45.12 261 ILE D CA 1
ATOM 7268 C C . ILE D 1 240 ? -47.673 -34.460 41.849 1.00 45.69 261 ILE D C 1
ATOM 7269 O O . ILE D 1 240 ? -47.734 -34.259 40.633 1.00 45.12 261 ILE D O 1
ATOM 7274 N N . GLU D 1 241 ? -48.559 -33.990 42.724 1.00 47.70 262 GLU D N 1
ATOM 7275 C CA . GLU D 1 241 ? -49.616 -33.046 42.362 1.00 52.56 262 GLU D CA 1
ATOM 7276 C C . GLU D 1 241 ? -48.991 -31.666 42.207 1.00 51.84 262 GLU D C 1
ATOM 7277 O O . GLU D 1 241 ? -48.474 -31.110 43.175 1.00 54.86 262 GLU D O 1
ATOM 7283 N N . TYR D 1 242 ? -49.017 -31.126 40.989 1.00 50.16 263 TYR D N 1
ATOM 7284 C CA . TYR D 1 242 ? -48.381 -29.835 40.735 1.00 49.05 263 TYR D CA 1
ATOM 7285 C C . TYR D 1 242 ? -49.298 -28.652 41.045 1.00 50.68 263 TYR D C 1
ATOM 7286 O O . TYR D 1 242 ? -50.312 -28.451 40.364 1.00 52.73 263 TYR D O 1
ATOM 7295 N N . LYS D 1 243 ? -48.908 -27.867 42.051 1.00 48.79 264 LYS D N 1
ATOM 7296 C CA . LYS D 1 243 ? -49.661 -26.711 42.526 1.00 52.57 264 LYS D CA 1
ATOM 7297 C C . LYS D 1 243 ? -48.922 -25.413 42.170 1.00 50.87 264 LYS D C 1
ATOM 7298 O O . LYS D 1 243 ? -47.700 -25.383 42.084 1.00 47.44 264 LYS D O 1
ATOM 7304 N N . THR D 1 244 ? -49.675 -24.340 41.972 1.00 52.66 265 THR D N 1
ATOM 7305 C CA . THR D 1 244 ? -49.104 -23.001 41.859 1.00 54.56 265 THR D CA 1
ATOM 7306 C C . THR D 1 244 ? -49.910 -22.084 42.785 1.00 59.14 265 THR D C 1
ATOM 7307 O O . THR D 1 244 ? -50.926 -22.511 43.328 1.00 60.60 265 THR D O 1
ATOM 7311 N N . ALA D 1 245 ? -49.454 -20.855 43.004 1.00 62.82 266 ALA D N 1
ATOM 7312 C CA . ALA D 1 245 ? -50.266 -19.868 43.751 1.00 69.00 266 ALA D CA 1
ATOM 7313 C C . ALA D 1 245 ? -51.422 -19.356 42.887 1.00 74.19 266 ALA D C 1
ATOM 7314 O O . ALA D 1 245 ? -52.450 -18.942 43.411 1.00 78.05 266 ALA D O 1
ATOM 7316 N N . GLU D 1 246 ? -51.245 -19.414 41.565 1.00 78.98 267 GLU D N 1
ATOM 7317 C CA . GLU D 1 246 ? -52.254 -18.974 40.587 1.00 84.44 267 GLU D CA 1
ATOM 7318 C C . GLU D 1 246 ? -53.241 -20.096 40.240 1.00 87.60 267 GLU D C 1
ATOM 7319 O O . GLU D 1 246 ? -53.159 -21.220 40.746 1.00 88.70 267 GLU D O 1
#

Nearest PDB structures (foldseek):
  3nqi-assembly3_C  TM=1.004E+00  e=1.927E-47  Bacteroides fragilis NCTC 9343
  3nqi-assembly1_A  TM=1.003E+00  e=5.525E-46  Bacteroides fragilis NCTC 9343
  3nqi-assembly4_D  TM=9.999E-01  e=2.578E-45  Bacteroides fragilis NCTC 9343
  3nqi-assembly2_B  TM=9.914E-01  e=1.868E-44  Bacteroides fragilis NCTC 9343
  5bmt-assembly2_B  TM=5.396E-01  e=7.113E-08  Parabacteroides merdae ATCC 43184

Solvent-accessible surface area: 46928 Å² total

B-factor: mean 39.99, std 15.22, range [13.31, 109.56]

Sequence (914 aa):
PQQWAGVVKVNDRGYVTFTDAAGTELIPTNTIPVTLNARAYIYCQVDEGQKSIKITLLADPTGIDATAITTPKVGESGDVTTTNAPVGSSLSSFVSGYSSTTVAPFQFSENTIVLPVLYRVKNVTTTEDIKNELAKHTFTLVCYTDDIKSGDDTILKLYLRYKVEDEPAAIAERATRTTSSFKAYEISSQIILRREYTLKSGQTKPAKITIVAQQNEYNNKLEDTSTIEKVYEIEYKTAEQQWAGVVKVNDRGYVTTFTDAAGTELIIPTNTIPVTLNARAYIYYCQVVDEGQPKSIKITLLADPTGIDATAITTPKVGESGDVTTNAPVGSLSFVYSTVAPFQFSENTIVLPVVLYRVKNVTTTEDIKNELAKHTFTLVCYTDDIKSGDDTIILKLYLRYKVEDEPAAIAERATRRTSSSFKAYEISSQIILRREYTLKSGQTKPAKITIVAQQNEEYNNKLEDTSTIEKVYEIEYKTAEPQQWAGVVKVNDRRGYVTTFTDAAGTELIPTNTIPVTLNARAYIYCQVDEKSIKITLLADPTGIDATAITTPKVGESGDVTTNAPVGSSLSSFVSGYSSTVVAPFQFSENTIVLPVLYRVKNNVTTTEDIKNELAKHTFTLVCYTDDIKSGDTILKLYLRYKVEDEPAAIAERATRTSSFKAYEISSQILRREYTLKSGQTKPAKITIVAQQNEEYNNKLEDTSTIEKVYEIEYKTAEQQWAGVVKVNDRRGYVTFTDAAGTTELIPTNTIPVTLNARAYIYYCQVDEPKSIKITLLADPTGIDATAITTPKVGESGDVTTNAPVGSLSFVSGYSTVVAPFQFSENTIVLPVVLYRVKNNVTTTEDIKNELAKHTFTLVCYTDDIKSGDTILKLYLRYKVEDEPAAIAERATRTSSFKAYEISSQILRREYTLKSGQTKPAKITIVAQQNEYNNKLEDTSTIEKVYEIEYKTAE

Secondary structure (DSSP, 8-state):
--EEEEE-EEEE---EEEE-TT--EEEE--SSPP------EEEEEEPS---EEEEEESS--B--EE-EEEESSTTSTT-----S-BSBS-EEETTEEE-SEEEETTEEEEEEEEEE----SHHHHHHHHTTEEEEEEEEGGG--TT--EEEEEEEEEESS-HHHHHH--EEEEEEEEEE-HHHHHHHHHHH--SS-SEEEEEEEE-SS-S-TTSTT-EEEEEEEE-----/-EEEEE-EEEE---EEEE-TT--EEEE--SSPP------EEEEEEPS----EEEEEESS--B--EE-EEEESSTTSTT-----S-BSBS-B----B--EEEETTEEEEEEEEEE----SHHHHHHHHTTEEEEEEEEGGG--TT--EEEEEEEEEESS-HHHHHH--EEEEEEEEEE-HHHHHHHHHHH--SS-SEEEEEEEE-SS-S-TTSTT-EEEEEEEE-----/--EEEEE-EEEE---EEEE-TT--EEEE--SSPP------EEEEEE---EEEEEESS--B--EE-EEEESSTTSTT-----S-BSBS-EEETTEEE-SEEEETTEEEEEEEEEE----SHHHHHHHHTTEEEEEEEEGGG--TT--EEEEEEEEEESS-HHHHHH--EEEEEEEEEE-HHHHHHHHHHH--SS-SEEEEEEEE-SS-S-TTSTT-EEEEEEEE-----/-EEEEE-EEEE---EEEE-TT--EEEE--SSPP------EEEEEE----EEEEEESS--B--EE-EEEESSTTSTT-----S-BSBS-EEETTEEE-SEESSSSEEEEEEEEEE----SHHHHHHHHTTEEEEEEEEGGG--TT--EEEEEEEEEESS-HHHHHH--EEEEEEEEEE-HHHHHHHHHHH--SS-SEEEEEEEE-SS-S-TTSTT-EEEEEEEE-----